Protein 5VW1 (pdb70)

Sequence (1448 aa):
SMDKKYSIGLAIGTNSVGWAVITDEYKVPSKKFKVLGNTDRHSIKKNLIGALLFDSGETAEATRLKRTARRRYTRRKNRICYLQEIFSNEMAKVDDSFFHRLEESFLVEEDKKHERHPIFGNIVDEVAYHEKYPTIYHLRKKLVDSTDKADLRLIYLALAHMIKFRGHFLIEGDLNPDNSDVDKLFIQLVQTYNQLFEENPINASGVDAKAILSARLSKSRRLENLIAQLPGEKKNGLFGNLIALSLGLTPNFKSNFDLAEDAKLQLSKDTYDDDLDNLLAQIGDQYADLFLAAKNLSDAILLSDILRVNTEITKAPLSASMIKRYDEHHQDLTLLKALVRQQLPEKYKEIFFDQSKNGYAGYIDGGASQEEFYKFIKPILEKMDGTEELLVKLNREDLLRKQRTFDNGSIPHQIHLGELHAILRRQEDFYPFLKDNREKIEKILTFRIPYYVGPLARGNSRFAWMTRKSEETITPWNFEEVVDKGASAQSFIERMTNFDKNLPNEKVLPKHSLLYEYFTVYNELTKVKYVTEGMRKPAFLSGEQKKAIVDLLFKTNRKVTVKQLKEDYFKKIECFDSVEISGVEDRFNASLGTYHDLLKIIKDKDFLDNEENEDILEDIVLTLTLFEDREMIEERLKTYAHLFDDKVMKQLKRRRYTGWGRLSRKLINGIRDKQSGKTILDFLKSDGFANRNFMQLIHDDSLTFKEDIQKAQVSDSLHEHIANLAGSPAIKKGILQTVKVVDELVKVMGRHKPENIVIEMARENQTTQKQKNSRERMKRIEEGIKELGSQILKEHPVENTQLQNEKLYLYYLQNGRDMYVDQELDINRLSDYDVDAIVPQSFLKDDSIDNKVLTRSDKNRGKSDNVPSEEVVKKMKNYWRQLLNAKLITQRKFDNLTKAERGGLSELDKAGFIKRQLVETRQITKHVAQILDSRMNTKYDENDKLIREVKVITLKSKLVSDFRKDFQFYKVREINNYHHAHDAYLNAVVGTALIKKYPKLESEFVYGDYKVYDVRKMIAKSEQEITAKYFFYSNIMNFFKTEITLANGEIRKRPLIETNGETGEIVWDKGRDFATVRKVLSMPQVNIVKKTEVQTGGFSKESILPKRNSDKLIARKKDWDPKKYGGFDSPTVAYSVLVVAKVEKGKSKKLKSVKELLGITIMERSSFEKNPIDFLEAKGYKEVKKDLIIKLPKYSLFELENGRKRMLASAGELQKGNELALPSKYVNFLYLASHYEKLKGSPEDNEQKQLFVEQHKHYLDEIIEQISEFSKRVILADANLDKVLSAYNKHRDKPIREQAENIIHLFTLTNLGAPAAFKYFDTTIDRKRYTSTKEVLDATLIHQSITGLYETRIDLSQLGGDSMNINDLIREIKNKDYTVKLSGTDSNSITQLIIRVNNDGNEYVISESENESIVEKFISAFKNGWNQEYEDEEEFYNDMQTITLKSE

Organism: Streptococcus pyogenes serotype M1 (NCBI:txid301447)

Structure (mmCIF, N/CA/C/O backbone):
data_5VW1
#
_entry.id   5VW1
#
_cell.length_a   72.194
_cell.length_b   101.242
_cell.length_c   303.563
_cell.angle_alpha   90.00
_cell.angle_beta   90.00
_cell.angle_gamma   90.00
#
_symmetry.space_group_name_H-M   'P 2 21 21'
#
loop_
_entity.id
_entity.type
_entity.pdbx_description
1 polymer 'CRISPR-associated endonuclease Cas9/Csn1'
2 polymer sgRNA
3 polymer 'anti-CRISPR protein AcrIIA4'
4 non-polymer DI(HYDROXYETHYL)ETHER
5 non-polymer 'TETRAETHYLENE GLYCOL'
6 non-polymer 1,2-ETHANEDIOL
7 non-polymer 'MAGNESIUM ION'
8 water water
#
loop_
_atom_site.group_PDB
_atom_site.id
_atom_site.type_symbol
_atom_site.label_atom_id
_atom_site.label_alt_id
_atom_site.label_comp_id
_atom_site.label_asym_id
_atom_site.label_entity_id
_atom_site.label_seq_id
_atom_site.pdbx_PDB_ins_code
_atom_site.Cartn_x
_atom_site.Cartn_y
_atom_site.Cartn_z
_atom_site.occupancy
_atom_site.B_iso_or_equiv
_atom_site.auth_seq_id
_atom_site.auth_comp_id
_atom_site.auth_asym_id
_atom_site.auth_atom_id
_atom_site.pdbx_PDB_model_num
ATOM 1 N N . SER A 1 2 ? -16.857 -76.018 25.364 1.00 88.06 0 SER A N 1
ATOM 2 C CA . SER A 1 2 ? -17.599 -76.206 26.604 1.00 83.33 0 SER A CA 1
ATOM 3 C C . SER A 1 2 ? -19.099 -76.287 26.341 1.00 68.75 0 SER A C 1
ATOM 4 O O . SER A 1 2 ? -19.536 -76.326 25.189 1.00 52.25 0 SER A O 1
ATOM 7 N N . MET A 1 3 ? -19.884 -76.314 27.413 1.00 88.88 1 MET A N 1
ATOM 8 C CA . MET A 1 3 ? -21.335 -76.391 27.300 1.00 81.60 1 MET A CA 1
ATOM 9 C C . MET A 1 3 ? -22.019 -75.552 28.375 1.00 71.43 1 MET A C 1
ATOM 10 O O . MET A 1 3 ? -23.160 -75.122 28.208 1.00 68.77 1 MET A O 1
ATOM 15 N N . ASP A 1 4 ? -21.313 -75.323 29.478 1.00 65.69 2 ASP A N 1
ATOM 16 C CA . ASP A 1 4 ? -21.851 -74.536 30.582 1.00 55.09 2 ASP A CA 1
ATOM 17 C C . ASP A 1 4 ? -22.339 -73.173 30.102 1.00 47.30 2 ASP A C 1
ATOM 18 O O . ASP A 1 4 ? -21.611 -72.443 29.429 1.00 54.74 2 ASP A O 1
ATOM 23 N N . LYS A 1 5 ? -23.576 -72.837 30.454 1.00 51.73 3 LYS A N 1
ATOM 24 C CA . LYS A 1 5 ? -24.164 -71.565 30.064 1.00 52.75 3 LYS A CA 1
ATOM 25 C C . LYS A 1 5 ? -24.307 -70.568 31.218 1.00 53.17 3 LYS A C 1
ATOM 26 O O . LYS A 1 5 ? -24.813 -69.458 30.999 1.00 61.29 3 LYS A O 1
ATOM 32 N N . LYS A 1 6 ? -23.873 -70.922 32.428 1.00 51.62 4 LYS A N 1
ATOM 33 C CA . LYS A 1 6 ? -23.986 -70.033 33.578 1.00 46.44 4 LYS A CA 1
ATOM 34 C C . LYS A 1 6 ? -22.932 -68.948 33.488 1.00 45.76 4 LYS A C 1
ATOM 35 O O . LYS A 1 6 ? -21.789 -69.220 33.115 1.00 49.55 4 LYS A O 1
ATOM 41 N N . TYR A 1 7 ? -23.299 -67.692 33.841 1.00 43.03 5 TYR A N 1
ATOM 42 C CA . TYR A 1 7 ? -22.365 -66.570 33.781 1.00 36.41 5 TYR A CA 1
ATOM 43 C C . TYR A 1 7 ? -22.658 -65.574 34.895 1.00 40.06 5 TYR A C 1
ATOM 44 O O . TYR A 1 7 ? -23.737 -65.566 35.494 1.00 41.61 5 TYR A O 1
ATOM 53 N N . SER A 1 8 ? -21.684 -64.708 35.151 1.00 38.73 6 SER A N 1
ATOM 54 C CA . SER A 1 8 ? -21.848 -63.641 36.124 1.00 36.11 6 SER A CA 1
ATOM 55 C C . SER A 1 8 ? -21.428 -62.316 35.502 1.00 38.79 6 SER A C 1
ATOM 56 O O . SER A 1 8 ? -20.587 -62.280 34.593 1.00 39.04 6 SER A O 1
ATOM 59 N N . ILE A 1 9 ? -22.023 -61.230 36.005 1.00 32.32 7 ILE A N 1
ATOM 60 C CA . ILE A 1 9 ? -21.790 -59.876 35.511 1.00 31.74 7 ILE A CA 1
ATOM 61 C C . ILE A 1 9 ? -21.072 -59.066 36.585 1.00 36.37 7 ILE A C 1
ATOM 62 O O . ILE A 1 9 ? -21.492 -59.063 37.748 1.00 37.25 7 ILE A O 1
ATOM 67 N N . GLY A 1 10 ? -20.017 -58.345 36.192 1.00 36.00 8 GLY A N 1
ATOM 68 C CA . GLY A 1 10 ? -19.392 -57.339 37.036 1.00 30.48 8 GLY A CA 1
ATOM 69 C C . GLY A 1 10 ? -19.717 -55.930 36.562 1.00 42.52 8 GLY A C 1
ATOM 70 O O . GLY A 1 10 ? -19.843 -55.685 35.359 1.00 39.74 8 GLY A O 1
ATOM 71 N N . LEU A 1 11 ? -19.845 -54.989 37.512 1.00 42.38 9 LEU A N 1
ATOM 72 C CA . LEU A 1 11 ? -20.157 -53.597 37.182 1.00 40.06 9 LEU A CA 1
ATOM 73 C C . LEU A 1 11 ? -19.315 -52.610 37.993 1.00 41.77 9 LEU A C 1
ATOM 74 O O . LEU A 1 11 ? -18.994 -52.848 39.165 1.00 41.28 9 LEU A O 1
ATOM 79 N N . ALA A 1 12 ? -18.955 -51.493 37.365 1.00 36.29 10 ALA A N 1
ATOM 80 C CA . ALA A 1 12 ? -18.278 -50.390 38.049 1.00 28.20 10 ALA A CA 1
ATOM 81 C C . ALA A 1 12 ? -19.077 -49.140 37.699 1.00 36.35 10 ALA A C 1
ATOM 82 O O . ALA A 1 12 ? -18.871 -48.531 36.643 1.00 46.15 10 ALA A O 1
ATOM 84 N N . ILE A 1 13 ? -20.012 -48.785 38.572 1.00 29.90 11 ILE A N 1
ATOM 85 C CA . ILE A 1 13 ? -20.843 -47.607 38.375 1.00 34.62 11 ILE A CA 1
ATOM 86 C C . ILE A 1 13 ? -20.070 -46.371 38.811 1.00 43.58 11 ILE A C 1
ATOM 87 O O . ILE A 1 13 ? -19.437 -46.356 39.876 1.00 47.05 11 ILE A O 1
ATOM 92 N N . GLY A 1 14 ? -20.119 -45.334 37.971 1.00 37.49 12 GLY A N 1
ATOM 93 C CA . GLY A 1 14 ? -19.508 -44.050 38.240 1.00 34.45 12 GLY A CA 1
ATOM 94 C C . GLY A 1 14 ? -20.389 -42.966 37.653 1.00 36.05 12 GLY A C 1
ATOM 95 O O . GLY A 1 14 ? -21.463 -43.248 37.122 1.00 38.69 12 GLY A O 1
ATOM 96 N N . THR A 1 15 ? -19.931 -41.723 37.761 1.00 33.60 13 THR A N 1
ATOM 97 C CA . THR A 1 15 ? -20.717 -40.613 37.237 1.00 36.81 13 THR A CA 1
ATOM 98 C C . THR A 1 15 ? -20.348 -40.259 35.805 1.00 38.14 13 THR A C 1
ATOM 99 O O . THR A 1 15 ? -21.089 -39.512 35.157 1.00 31.21 13 THR A O 1
ATOM 103 N N . ASN A 1 16 ? -19.223 -40.774 35.306 1.00 27.78 14 ASN A N 1
ATOM 104 C CA . ASN A 1 16 ? -18.813 -40.563 33.925 1.00 33.41 14 ASN A CA 1
ATOM 105 C C . ASN A 1 16 ? -18.512 -41.865 33.194 1.00 38.55 14 ASN A C 1
ATOM 106 O O . ASN A 1 16 ? -17.972 -41.829 32.083 1.00 45.28 14 ASN A O 1
ATOM 111 N N . SER A 1 17 ? -18.845 -43.008 33.781 1.00 39.11 15 SER A N 1
ATOM 112 C CA . SER A 1 17 ? -18.461 -44.281 33.200 1.00 38.39 15 SER A CA 1
ATOM 113 C C . SER A 1 17 ? -19.195 -45.402 33.914 1.00 42.25 15 SER A C 1
ATOM 114 O O . SER A 1 17 ? -19.511 -45.303 35.099 1.00 42.56 15 SER A O 1
ATOM 117 N N . VAL A 1 18 ? -19.457 -46.468 33.171 1.00 38.26 16 VAL A N 1
ATOM 118 C CA . VAL A 1 18 ? -19.932 -47.724 33.719 1.00 30.90 16 VAL A CA 1
ATOM 119 C C . VAL A 1 18 ? -19.082 -48.813 33.092 1.00 41.07 16 VAL A C 1
ATOM 120 O O . VAL A 1 18 ? -19.130 -49.017 31.869 1.00 43.01 16 VAL A O 1
ATOM 124 N N . GLY A 1 19 ? -18.261 -49.467 33.903 1.00 32.04 17 GLY A N 1
ATOM 125 C CA . GLY A 1 19 ? -17.588 -50.660 33.447 1.00 33.10 17 GLY A CA 1
ATOM 126 C C . GLY A 1 19 ? -18.465 -51.886 33.623 1.00 29.39 17 GLY A C 1
ATOM 127 O O . GLY A 1 19 ? -19.246 -51.990 34.562 1.00 38.13 17 GLY A O 1
ATOM 128 N N . TRP A 1 20 ? -18.344 -52.825 32.691 1.00 29.19 18 TRP A N 1
ATOM 129 C CA . TRP A 1 20 ? -19.101 -54.063 32.764 1.00 29.59 18 TRP A CA 1
ATOM 130 C C . TRP A 1 20 ? -18.235 -55.200 32.226 1.00 33.93 18 TRP A C 1
ATOM 131 O O . TRP A 1 20 ? -17.351 -54.990 31.383 1.00 30.64 18 TRP A O 1
ATOM 142 N N . ALA A 1 21 ? -18.503 -56.411 32.717 1.00 34.52 19 ALA A N 1
ATOM 143 C CA . ALA A 1 21 ? -17.833 -57.615 32.242 1.00 30.77 19 ALA A CA 1
ATOM 144 C C . ALA A 1 21 ? -18.737 -58.815 32.463 1.00 37.06 19 ALA A C 1
ATOM 145 O O . ALA A 1 21 ? -19.524 -58.857 33.419 1.00 38.03 19 ALA A O 1
ATOM 147 N N . VAL A 1 22 ? -18.633 -59.782 31.557 1.00 31.69 20 VAL A N 1
ATOM 148 C CA . VAL A 1 22 ? -19.250 -61.082 31.738 1.00 32.22 20 VAL A CA 1
ATOM 149 C C . VAL A 1 22 ? -18.132 -62.053 32.061 1.00 32.51 20 VAL A C 1
ATOM 150 O O . VAL A 1 22 ? -17.055 -61.984 31.456 1.00 36.80 20 VAL A O 1
ATOM 154 N N . ILE A 1 23 ? -18.348 -62.915 33.062 1.00 32.79 21 ILE A N 1
ATOM 155 C CA . ILE A 1 23 ? -17.391 -63.967 33.374 1.00 33.18 21 ILE A CA 1
ATOM 156 C C . ILE A 1 23 ? -18.110 -65.293 33.504 1.00 33.80 21 ILE A C 1
ATOM 157 O O . ILE A 1 23 ? -19.320 -65.365 33.739 1.00 33.91 21 ILE A O 1
ATOM 162 N N . THR A 1 24 ? -17.328 -66.350 33.349 1.00 34.91 22 THR A N 1
ATOM 163 C CA . THR A 1 24 ? -17.770 -67.721 33.533 1.00 38.37 22 THR A CA 1
ATOM 164 C C . THR A 1 24 ? -17.250 -68.251 34.864 1.00 47.91 22 THR A C 1
ATOM 165 O O . THR A 1 24 ? -16.488 -67.596 35.580 1.00 44.35 22 THR A O 1
ATOM 169 N N . ASP A 1 25 ? -17.673 -69.444 35.201 1.00 50.91 23 ASP A N 1
ATOM 170 C CA . ASP A 1 25 ? -17.326 -70.074 36.445 1.00 48.49 23 ASP A CA 1
ATOM 171 C C . ASP A 1 25 ? -15.848 -70.213 36.628 1.00 49.41 23 ASP A C 1
ATOM 172 O O . ASP A 1 25 ? -15.393 -70.334 37.714 1.00 53.93 23 ASP A O 1
ATOM 177 N N . GLU A 1 26 ? -15.097 -70.168 35.560 1.00 47.40 24 GLU A N 1
ATOM 178 C CA . GLU A 1 26 ? -13.667 -70.257 35.652 1.00 42.55 24 GLU A CA 1
ATOM 179 C C . GLU A 1 26 ? -12.983 -68.927 35.508 1.00 46.20 24 GLU A C 1
ATOM 180 O O . GLU A 1 26 ? -11.813 -68.885 35.239 1.00 45.92 24 GLU A O 1
ATOM 186 N N . TYR A 1 27 ? -13.735 -67.861 35.694 1.00 34.83 25 TYR A N 1
ATOM 187 C CA . TYR A 1 27 ? -13.299 -66.490 35.596 1.00 43.06 25 TYR A CA 1
ATOM 188 C C . TYR A 1 27 ? -12.802 -66.055 34.251 1.00 51.18 25 TYR A C 1
ATOM 189 O O . TYR A 1 27 ? -12.031 -65.163 34.183 1.00 52.18 25 TYR A O 1
ATOM 198 N N . LYS A 1 28 ? -13.196 -66.723 33.185 1.00 52.51 26 LYS A N 1
ATOM 199 C CA . LYS A 1 28 ? -12.836 -66.249 31.857 1.00 43.68 26 LYS A CA 1
ATOM 200 C C . LYS A 1 28 ? -13.897 -65.301 31.329 1.00 36.76 26 LYS A C 1
ATOM 201 O O . LYS A 1 28 ? -15.065 -65.358 31.725 1.00 35.18 26 LYS A O 1
ATOM 207 N N . VAL A 1 29 ? -13.494 -64.428 30.420 1.00 33.73 27 VAL A N 1
ATOM 208 C CA . VAL A 1 29 ? -14.439 -63.577 29.711 1.00 33.44 27 VAL A CA 1
ATOM 209 C C . VAL A 1 29 ? -14.770 -64.283 28.401 1.00 35.19 27 VAL A C 1
ATOM 210 O O . VAL A 1 29 ? -13.846 -64.614 27.646 1.00 40.24 27 VAL A O 1
ATOM 214 N N . PRO A 1 30 ? -16.029 -64.612 28.148 1.00 34.13 28 PRO A N 1
ATOM 215 C CA . PRO A 1 30 ? -16.393 -65.230 26.874 1.00 34.66 28 PRO A CA 1
ATOM 216 C C . PRO A 1 30 ? -16.238 -64.274 25.700 1.00 47.88 28 PRO A C 1
ATOM 217 O O . PRO A 1 30 ? -16.058 -63.060 25.835 1.00 46.14 28 PRO A O 1
ATOM 221 N N . SER A 1 31 ? -16.339 -64.874 24.520 1.00 51.03 29 SER A N 1
ATOM 222 C CA . SER A 1 31 ? -16.251 -64.208 23.236 1.00 35.16 29 SER A CA 1
ATOM 223 C C . SER A 1 31 ? -17.366 -64.742 22.353 1.00 35.66 29 SER A C 1
ATOM 224 O O . SER A 1 31 ? -17.549 -65.959 22.244 1.00 41.96 29 SER A O 1
ATOM 227 N N . LYS A 1 32 ? -18.098 -63.854 21.711 1.00 37.89 30 LYS A N 1
ATOM 228 C CA . LYS A 1 32 ? -19.179 -64.273 20.840 1.00 45.38 30 LYS A CA 1
ATOM 229 C C . LYS A 1 32 ? -19.101 -63.559 19.494 1.00 50.41 30 LYS A C 1
ATOM 230 O O . LYS A 1 32 ? -18.586 -62.438 19.384 1.00 35.77 30 LYS A O 1
ATOM 236 N N . LYS A 1 33 ? -19.596 -64.242 18.461 1.00 45.91 31 LYS A N 1
ATOM 237 C CA . LYS A 1 33 ? -19.825 -63.594 17.184 1.00 39.27 31 LYS A CA 1
ATOM 238 C C . LYS A 1 33 ? -21.080 -62.747 17.289 1.00 45.32 31 LYS A C 1
ATOM 239 O O . LYS A 1 33 ? -22.075 -63.153 17.900 1.00 44.95 31 LYS A O 1
ATOM 245 N N . PHE A 1 34 ? -21.026 -61.566 16.691 1.00 36.65 32 PHE A N 1
ATOM 246 C CA . PHE A 1 34 ? -22.142 -60.649 16.693 1.00 39.00 32 PHE A CA 1
ATOM 247 C C . PHE A 1 34 ? -22.457 -60.243 15.259 1.00 44.30 32 PHE A C 1
ATOM 248 O O . PHE A 1 34 ? -21.565 -59.870 14.492 1.00 41.56 32 PHE A O 1
ATOM 256 N N . LYS A 1 35 ? -23.723 -60.349 14.903 1.00 37.26 33 LYS A N 1
ATOM 257 C CA . LYS A 1 35 ? -24.208 -59.787 13.664 1.00 37.71 33 LYS A CA 1
ATOM 258 C C . LYS A 1 35 ? -23.869 -58.309 13.576 1.00 41.21 33 LYS A C 1
ATOM 259 O O . LYS A 1 35 ? -24.071 -57.546 14.526 1.00 37.68 33 LYS A O 1
ATOM 265 N N . VAL A 1 36 ? -23.362 -57.904 12.422 1.00 44.20 34 VAL A N 1
ATOM 266 C CA . VAL A 1 36 ? -23.100 -56.503 12.119 1.00 43.13 34 VAL A CA 1
ATOM 267 C C . VAL A 1 36 ? -24.070 -56.077 11.029 1.00 43.46 34 VAL A C 1
ATOM 268 O O . VAL A 1 36 ? -23.990 -56.560 9.891 1.00 53.11 34 VAL A O 1
ATOM 272 N N . LEU A 1 37 ? -24.977 -55.173 11.379 1.00 39.72 35 LEU A N 1
ATOM 273 C CA . LEU A 1 37 ? -25.947 -54.629 10.450 1.00 41.37 35 LEU A CA 1
ATOM 274 C C . LEU A 1 37 ? -25.327 -53.486 9.645 1.00 42.02 35 LEU A C 1
ATOM 275 O O . LEU A 1 37 ? -24.229 -53.010 9.932 1.00 37.76 35 LEU A O 1
ATOM 280 N N . GLY A 1 38 ? -26.030 -53.065 8.596 1.00 38.69 36 GLY A N 1
ATOM 281 C CA . GLY A 1 38 ? -25.634 -51.895 7.843 1.00 41.60 36 GLY A CA 1
ATOM 282 C C . GLY A 1 38 ? -25.489 -52.194 6.365 1.00 41.22 36 GLY A C 1
ATOM 283 O O . GLY A 1 38 ? -26.178 -53.063 5.818 1.00 48.76 36 GLY A O 1
ATOM 284 N N . ASN A 1 39 ? -24.591 -51.457 5.721 1.00 40.01 37 ASN A N 1
ATOM 285 C CA . ASN A 1 39 ? -24.468 -51.517 4.275 1.00 46.98 37 ASN A CA 1
ATOM 286 C C . ASN A 1 39 ? -23.043 -51.817 3.847 1.00 50.31 37 ASN A C 1
ATOM 287 O O . ASN A 1 39 ? -22.695 -51.632 2.670 1.00 42.13 37 ASN A O 1
ATOM 292 N N . THR A 1 40 ? -22.229 -52.320 4.765 1.00 40.73 38 THR A N 1
ATOM 293 C CA . THR A 1 40 ? -20.848 -52.621 4.451 1.00 46.39 38 THR A CA 1
ATOM 294 C C . THR A 1 40 ? -20.650 -54.108 4.158 1.00 48.10 38 THR A C 1
ATOM 295 O O . THR A 1 40 ? -21.604 -54.893 4.043 1.00 47.53 38 THR A O 1
ATOM 299 N N . ASP A 1 41 ? -19.386 -54.490 4.010 1.00 41.78 39 ASP A N 1
ATOM 300 C CA . ASP A 1 41 ? -18.977 -55.866 3.785 1.00 44.30 39 ASP A CA 1
ATOM 301 C C . ASP A 1 41 ? -18.757 -56.634 5.080 1.00 41.60 39 ASP A C 1
ATOM 302 O O . ASP A 1 41 ? -18.502 -57.832 5.026 1.00 51.37 39 ASP A O 1
ATOM 307 N N . ARG A 1 42 ? -18.835 -55.976 6.229 1.00 41.54 40 ARG A N 1
ATOM 308 C CA . ARG A 1 42 ? -18.713 -56.640 7.514 1.00 44.56 40 ARG A CA 1
ATOM 309 C C . ARG A 1 42 ? -20.095 -57.069 7.987 1.00 51.11 40 ARG A C 1
ATOM 310 O O . ARG A 1 42 ? -20.998 -56.232 8.169 1.00 46.41 40 ARG A O 1
ATOM 318 N N . HIS A 1 43 ? -20.245 -58.378 8.196 1.00 49.89 41 HIS A N 1
ATOM 319 C CA . HIS A 1 43 ? -21.496 -58.972 8.608 1.00 40.06 41 HIS A CA 1
ATOM 320 C C . HIS A 1 43 ? -21.412 -59.654 9.958 1.00 39.70 41 HIS A C 1
ATOM 321 O O . HIS A 1 43 ? -22.456 -60.050 10.486 1.00 48.62 41 HIS A O 1
ATOM 328 N N . SER A 1 44 ? -20.215 -59.784 10.535 1.00 39.08 42 SER A N 1
ATOM 329 C CA . SER A 1 44 ? -20.070 -60.254 11.901 1.00 43.24 42 SER A CA 1
ATOM 330 C C . SER A 1 44 ? -18.639 -60.039 12.374 1.00 47.36 42 SER A C 1
ATOM 331 O O . SER A 1 44 ? -17.702 -60.022 11.565 1.00 41.92 42 SER A O 1
ATOM 334 N N . ILE A 1 45 ? -18.506 -59.831 13.697 1.00 41.38 43 ILE A N 1
ATOM 335 C CA . ILE A 1 45 ? -17.239 -59.773 14.421 1.00 38.99 43 ILE A CA 1
ATOM 336 C C . ILE A 1 45 ? -17.360 -60.620 15.680 1.00 44.66 43 ILE A C 1
ATOM 337 O O . ILE A 1 45 ? -18.441 -60.751 16.265 1.00 43.43 43 ILE A O 1
ATOM 342 N N . LYS A 1 46 ? -16.232 -61.164 16.119 1.00 42.02 44 LYS A N 1
ATOM 343 C CA . LYS A 1 46 ? -16.140 -61.717 17.455 1.00 41.20 44 LYS A CA 1
ATOM 344 C C . LYS A 1 46 ? -15.740 -60.583 18.383 1.00 48.99 44 LYS A C 1
ATOM 345 O O . LYS A 1 46 ? -14.817 -59.821 18.070 1.00 51.32 44 LYS A O 1
ATOM 351 N N . LYS A 1 47 ? -16.458 -60.442 19.496 1.00 43.42 45 LYS A N 1
ATOM 352 C CA . LYS A 1 47 ? -16.127 -59.442 20.501 1.00 39.39 45 LYS A CA 1
ATOM 353 C C . LYS A 1 47 ? -16.007 -60.102 21.861 1.00 42.29 45 LYS A C 1
ATOM 354 O O . LYS A 1 47 ? -16.739 -61.046 22.174 1.00 41.63 45 LYS A O 1
ATOM 360 N N . ASN A 1 48 ? -15.086 -59.592 22.671 1.00 45.64 46 ASN A N 1
ATOM 361 C CA . ASN A 1 48 ? -15.005 -59.993 24.070 1.00 40.39 46 ASN A CA 1
ATOM 362 C C . ASN A 1 48 ? -16.116 -59.335 24.881 1.00 35.02 46 ASN A C 1
ATOM 363 O O . ASN A 1 48 ? -16.508 -58.196 24.612 1.00 35.00 46 ASN A O 1
ATOM 368 N N . LEU A 1 49 ? -16.645 -60.061 25.862 1.00 34.52 47 LEU A N 1
ATOM 369 C CA . LEU A 1 49 ? -17.748 -59.529 26.670 1.00 35.07 47 LEU A CA 1
ATOM 370 C C . LEU A 1 49 ? -17.182 -58.736 27.851 1.00 37.37 47 LEU A C 1
ATOM 371 O O . LEU A 1 49 ? -17.258 -59.120 29.011 1.00 42.91 47 LEU A O 1
ATOM 376 N N . ILE A 1 50 ? -16.610 -57.585 27.525 1.00 38.65 48 ILE A N 1
ATOM 377 C CA . ILE A 1 50 ? -15.991 -56.727 28.519 1.00 36.71 48 ILE A CA 1
ATOM 378 C C . ILE A 1 50 ? -15.871 -55.340 27.899 1.00 40.64 48 ILE A C 1
ATOM 379 O O . ILE A 1 50 ? -15.635 -55.203 26.699 1.00 34.45 48 ILE A O 1
ATOM 384 N N . GLY A 1 51 ? -16.087 -54.309 28.702 1.00 37.61 49 GLY A N 1
ATOM 385 C CA . GLY A 1 51 ? -16.026 -52.976 28.142 1.00 44.65 49 GLY A CA 1
ATOM 386 C C . GLY A 1 51 ? -16.475 -51.939 29.149 1.00 35.08 49 GLY A C 1
ATOM 387 O O . GLY A 1 51 ? -16.551 -52.214 30.343 1.00 33.58 49 GLY A O 1
ATOM 388 N N . ALA A 1 52 ? -16.750 -50.734 28.641 1.00 37.82 50 ALA A N 1
ATOM 389 C CA . ALA A 1 52 ? -17.230 -49.656 29.495 1.00 39.09 50 ALA A CA 1
ATOM 390 C C . ALA A 1 52 ? -17.901 -48.584 28.657 1.00 37.70 50 ALA A C 1
ATOM 391 O O . ALA A 1 52 ? -17.459 -48.276 27.544 1.00 30.63 50 ALA A O 1
ATOM 393 N N . LEU A 1 53 ? -18.966 -48.024 29.211 1.00 28.51 51 LEU A N 1
ATOM 394 C CA . LEU A 1 53 ? -19.702 -46.928 28.611 1.00 28.42 51 LEU A CA 1
ATOM 395 C C . LEU A 1 53 ? -19.239 -45.623 29.244 1.00 31.96 51 LEU A C 1
ATOM 396 O O . LEU A 1 53 ? -19.207 -45.521 30.473 1.00 42.16 51 LEU A O 1
ATOM 401 N N . LEU A 1 54 ? -18.853 -44.644 28.426 1.00 31.37 52 LEU A N 1
ATOM 402 C CA . LEU A 1 54 ? -18.449 -43.320 28.906 1.00 32.68 52 LEU A CA 1
ATOM 403 C C . LEU A 1 54 ? -19.555 -42.311 28.614 1.00 34.79 52 LEU A C 1
ATOM 404 O O . LEU A 1 54 ? -20.193 -42.386 27.558 1.00 33.60 52 LEU A O 1
ATOM 409 N N . PHE A 1 55 ? -19.791 -41.360 29.529 1.00 32.22 53 PHE A N 1
ATOM 410 C CA . PHE A 1 55 ? -20.818 -40.357 29.247 1.00 28.85 53 PHE A CA 1
ATOM 411 C C . PHE A 1 55 ? -20.538 -39.034 29.947 1.00 30.97 53 PHE A C 1
ATOM 412 O O . PHE A 1 55 ? -19.868 -38.988 30.980 1.00 35.78 53 PHE A O 1
ATOM 420 N N . ASP A 1 56 ? -21.085 -37.956 29.375 1.00 39.00 54 ASP A N 1
ATOM 421 C CA . ASP A 1 56 ? -21.063 -36.633 29.997 1.00 30.66 54 ASP A CA 1
ATOM 422 C C . ASP A 1 56 ? -21.844 -36.639 31.301 1.00 40.34 54 ASP A C 1
ATOM 423 O O . ASP A 1 56 ? -22.847 -37.344 31.435 1.00 47.08 54 ASP A O 1
ATOM 428 N N . SER A 1 57 ? -21.410 -35.804 32.253 1.00 42.95 55 SER A N 1
ATOM 429 C CA . SER A 1 57 ? -22.030 -35.794 33.579 1.00 37.61 55 SER A CA 1
ATOM 430 C C . SER A 1 57 ? -23.488 -35.372 33.500 1.00 42.53 55 SER A C 1
ATOM 431 O O . SER A 1 57 ? -23.842 -34.445 32.764 1.00 43.73 55 SER A O 1
ATOM 434 N N . GLY A 1 58 ? -24.329 -36.041 34.287 1.00 42.92 56 GLY A N 1
ATOM 435 C CA . GLY A 1 58 ? -25.668 -35.536 34.527 1.00 34.69 56 GLY A CA 1
ATOM 436 C C . GLY A 1 58 ? -25.614 -34.257 35.348 1.00 45.87 56 GLY A C 1
ATOM 437 O O . GLY A 1 58 ? -24.809 -34.113 36.270 1.00 52.06 56 GLY A O 1
ATOM 438 N N . GLU A 1 59 ? -26.489 -33.319 35.015 1.00 46.09 57 GLU A N 1
ATOM 439 C CA . GLU A 1 59 ? -26.455 -32.009 35.642 1.00 47.85 57 GLU A CA 1
ATOM 440 C C . GLU A 1 59 ? -27.705 -31.745 36.468 1.00 43.52 57 GLU A C 1
ATOM 441 O O . GLU A 1 59 ? -28.780 -32.302 36.199 1.00 33.05 57 GLU A O 1
ATOM 447 N N . THR A 1 60 ? -27.546 -30.881 37.479 1.00 29.88 58 THR A N 1
ATOM 448 C CA . THR A 1 60 ? -28.664 -30.546 38.353 1.00 33.47 58 THR A CA 1
ATOM 449 C C . THR A 1 60 ? -29.612 -29.566 37.683 1.00 35.69 58 THR A C 1
ATOM 450 O O . THR A 1 60 ? -29.258 -28.851 36.733 1.00 40.67 58 THR A O 1
ATOM 454 N N . ALA A 1 61 ? -30.831 -29.525 38.211 1.00 27.06 59 ALA A N 1
ATOM 455 C CA . ALA A 1 61 ? -31.839 -28.624 37.682 1.00 32.05 59 ALA A CA 1
ATOM 456 C C . ALA A 1 61 ? -31.674 -27.182 38.169 1.00 35.07 59 ALA A C 1
ATOM 457 O O . ALA A 1 61 ? -32.544 -26.352 37.882 1.00 27.90 59 ALA A O 1
ATOM 459 N N . GLU A 1 62 ? -30.578 -26.864 38.875 1.00 33.03 60 GLU A N 1
ATOM 460 C CA . GLU A 1 62 ? -30.466 -25.573 39.543 1.00 39.17 60 GLU A CA 1
ATOM 461 C C . GLU A 1 62 ? -30.297 -24.427 38.546 1.00 40.70 60 GLU A C 1
ATOM 462 O O . GLU A 1 62 ? -31.096 -23.482 38.534 1.00 41.72 60 GLU A O 1
ATOM 468 N N . ALA A 1 63 ? -29.250 -24.477 37.715 1.00 39.95 61 ALA A N 1
ATOM 469 C CA . ALA A 1 63 ? -29.022 -23.406 36.740 1.00 26.81 61 ALA A CA 1
ATOM 470 C C . ALA A 1 63 ? -30.283 -23.114 35.941 1.00 29.92 61 ALA A C 1
ATOM 471 O O . ALA A 1 63 ? -30.675 -21.951 35.785 1.00 37.84 61 ALA A O 1
ATOM 473 N N . THR A 1 64 ? -30.949 -24.166 35.458 1.00 32.42 62 THR A N 1
ATOM 474 C CA . THR A 1 64 ? -32.255 -24.022 34.819 1.00 31.86 62 THR A CA 1
ATOM 475 C C . THR A 1 64 ? -33.248 -23.277 35.698 1.00 34.27 62 THR A C 1
ATOM 476 O O . THR A 1 64 ? -34.001 -22.426 35.206 1.00 39.04 62 THR A O 1
ATOM 480 N N . ARG A 1 65 ? -33.256 -23.575 37.005 1.00 30.16 63 ARG A N 1
ATOM 481 C CA . ARG A 1 65 ? -34.233 -22.970 37.917 1.00 36.31 63 ARG A CA 1
ATOM 482 C C . ARG A 1 65 ? -34.004 -21.463 38.094 1.00 35.22 63 ARG A C 1
ATOM 483 O O . ARG A 1 65 ? -34.954 -20.673 38.023 1.00 31.25 63 ARG A O 1
ATOM 491 N N . LEU A 1 66 ? -32.754 -21.050 38.341 1.00 27.86 64 LEU A N 1
ATOM 492 C CA . LEU A 1 66 ? -32.446 -19.627 38.471 1.00 32.53 64 LEU A CA 1
ATOM 493 C C . LEU A 1 66 ? -32.798 -18.859 37.196 1.00 40.28 64 LEU A C 1
ATOM 494 O O . LEU A 1 66 ? -33.307 -17.733 37.259 1.00 43.36 64 LEU A O 1
ATOM 499 N N . LYS A 1 67 ? -32.544 -19.449 36.025 1.00 35.08 65 LYS A N 1
ATOM 500 C CA . LYS A 1 67 ? -32.962 -18.790 34.793 1.00 28.36 65 LYS A CA 1
ATOM 501 C C . LYS A 1 67 ? -34.477 -18.702 34.699 1.00 37.21 65 LYS A C 1
ATOM 502 O O . LYS A 1 67 ? -35.006 -17.701 34.194 1.00 36.29 65 LYS A O 1
ATOM 508 N N . ARG A 1 68 ? -35.197 -19.727 35.186 1.00 32.58 66 ARG A N 1
ATOM 509 C CA . ARG A 1 68 ? -36.660 -19.665 35.187 1.00 30.36 66 ARG A CA 1
ATOM 510 C C . ARG A 1 68 ? -37.171 -18.539 36.085 1.00 39.20 66 ARG A C 1
ATOM 511 O O . ARG A 1 68 ? -38.078 -17.794 35.693 1.00 43.65 66 ARG A O 1
ATOM 519 N N . THR A 1 69 ? -36.588 -18.384 37.282 1.00 29.41 67 THR A N 1
ATOM 520 C CA . THR A 1 69 ? -37.089 -17.380 38.223 1.00 31.18 67 THR A CA 1
ATOM 521 C C . THR A 1 69 ? -36.734 -15.968 37.770 1.00 30.93 67 THR A C 1
ATOM 522 O O . THR A 1 69 ? -37.533 -15.041 37.946 1.00 39.57 67 THR A O 1
ATOM 526 N N . ALA A 1 70 ? -35.556 -15.785 37.165 1.00 32.82 68 ALA A N 1
ATOM 527 C CA . ALA A 1 70 ? -35.251 -14.508 36.527 1.00 36.18 68 ALA A CA 1
ATOM 528 C C . ALA A 1 70 ? -36.289 -14.150 35.475 1.00 37.90 68 ALA A C 1
ATOM 529 O O . ALA A 1 70 ? -36.663 -12.982 35.346 1.00 40.25 68 ALA A O 1
ATOM 531 N N . ARG A 1 71 ? -36.777 -15.134 34.712 1.00 30.10 69 ARG A N 1
ATOM 532 C CA . ARG A 1 71 ? -37.752 -14.792 33.683 1.00 30.63 69 ARG A CA 1
ATOM 533 C C . ARG A 1 71 ? -39.052 -14.326 34.315 1.00 37.80 69 ARG A C 1
ATOM 534 O O . ARG A 1 71 ? -39.613 -13.296 33.921 1.00 45.13 69 ARG A O 1
ATOM 542 N N . ARG A 1 72 ? -39.536 -15.062 35.314 1.00 41.20 70 ARG A N 1
ATOM 543 C CA . ARG A 1 72 ? -40.763 -14.647 35.986 1.00 38.38 70 ARG A CA 1
ATOM 544 C C . ARG A 1 72 ? -40.624 -13.233 36.544 1.00 39.67 70 ARG A C 1
ATOM 545 O O . ARG A 1 72 ? -41.560 -12.430 36.451 1.00 45.37 70 ARG A O 1
ATOM 553 N N . ARG A 1 73 ? -39.441 -12.884 37.066 1.00 36.73 71 ARG A N 1
ATOM 554 C CA . ARG A 1 73 ? -39.270 -11.557 37.662 1.00 31.50 71 ARG A CA 1
ATOM 555 C C . ARG A 1 73 ? -39.357 -10.457 36.609 1.00 37.32 71 ARG A C 1
ATOM 556 O O . ARG A 1 73 ? -40.028 -9.443 36.823 1.00 47.35 71 ARG A O 1
ATOM 564 N N . TYR A 1 74 ? -38.711 -10.647 35.454 1.00 38.02 72 TYR A N 1
ATOM 565 C CA . TYR A 1 74 ? -38.827 -9.676 34.372 1.00 31.97 72 TYR A CA 1
ATOM 566 C C . TYR A 1 74 ? -40.272 -9.545 33.890 1.00 35.37 72 TYR A C 1
ATOM 567 O O . TYR A 1 74 ? -40.772 -8.434 33.670 1.00 50.66 72 TYR A O 1
ATOM 576 N N . THR A 1 75 ? -40.959 -10.671 33.728 1.00 32.70 73 THR A N 1
ATOM 577 C CA . THR A 1 75 ? -42.349 -10.641 33.285 1.00 33.39 73 THR A CA 1
ATOM 578 C C . THR A 1 75 ? -43.213 -9.813 34.226 1.00 33.87 73 THR A C 1
ATOM 579 O O . THR A 1 75 ? -44.084 -9.060 33.782 1.00 59.19 73 THR A O 1
ATOM 583 N N . ARG A 1 76 ? -42.997 -9.949 35.533 1.00 41.81 74 ARG A N 1
ATOM 584 C CA . ARG A 1 76 ? -43.896 -9.344 36.513 1.00 40.19 74 ARG A CA 1
ATOM 585 C C . ARG A 1 76 ? -43.562 -7.882 36.783 1.00 38.46 74 ARG A C 1
ATOM 586 O O . ARG A 1 76 ? -44.464 -7.088 37.075 1.00 44.66 74 ARG A O 1
ATOM 594 N N . ARG A 1 77 ? -42.275 -7.525 36.733 1.00 36.91 75 ARG A N 1
ATOM 595 C CA . ARG A 1 77 ? -41.873 -6.122 36.728 1.00 33.93 75 ARG A CA 1
ATOM 596 C C . ARG A 1 77 ? -42.443 -5.399 35.510 1.00 45.07 75 ARG A C 1
ATOM 597 O O . ARG A 1 77 ? -43.083 -4.347 35.642 1.00 40.93 75 ARG A O 1
ATOM 605 N N . LYS A 1 78 ? -42.232 -5.970 34.312 1.00 41.06 76 LYS A N 1
ATOM 606 C CA . LYS A 1 78 ? -42.895 -5.485 33.106 1.00 46.49 76 LYS A CA 1
ATOM 607 C C . LYS A 1 78 ? -44.370 -5.206 33.363 1.00 49.64 76 LYS A C 1
ATOM 608 O O . LYS A 1 78 ? -44.896 -4.159 32.948 1.00 48.31 76 LYS A O 1
ATOM 614 N N . ASN A 1 79 ? -45.051 -6.110 34.078 1.00 40.03 77 ASN A N 1
ATOM 615 C CA . ASN A 1 79 ? -46.488 -5.920 34.239 1.00 43.89 77 ASN A CA 1
ATOM 616 C C . ASN A 1 79 ? -46.823 -4.793 35.214 1.00 49.71 77 ASN A C 1
ATOM 617 O O . ASN A 1 79 ? -47.873 -4.152 35.063 1.00 51.23 77 ASN A O 1
ATOM 622 N N . ARG A 1 80 ? -45.975 -4.539 36.221 1.00 40.48 78 ARG A N 1
ATOM 623 C CA . ARG A 1 80 ? -46.280 -3.433 37.128 1.00 45.04 78 ARG A CA 1
ATOM 624 C C . ARG A 1 80 ? -46.388 -2.140 36.340 1.00 42.49 78 ARG A C 1
ATOM 625 O O . ARG A 1 80 ? -47.375 -1.411 36.466 1.00 52.85 78 ARG A O 1
ATOM 633 N N . ILE A 1 81 ? -45.422 -1.901 35.450 1.00 36.97 79 ILE A N 1
ATOM 634 C CA . ILE A 1 81 ? -45.455 -0.751 34.554 1.00 41.63 79 ILE A CA 1
ATOM 635 C C . ILE A 1 81 ? -46.724 -0.747 33.699 1.00 49.23 79 ILE A C 1
ATOM 636 O O . ILE A 1 81 ? -47.346 0.305 33.501 1.00 56.02 79 ILE A O 1
ATOM 641 N N . CYS A 1 82 ? -47.143 -1.911 33.191 1.00 45.30 80 CYS A N 1
ATOM 642 C CA . CYS A 1 82 ? -48.358 -1.949 32.369 1.00 46.20 80 CYS A CA 1
ATOM 643 C C . CYS A 1 82 ? -49.593 -1.578 33.177 1.00 54.35 80 CYS A C 1
ATOM 644 O O . CYS A 1 82 ? -50.499 -0.913 32.659 1.00 67.83 80 CYS A O 1
ATOM 647 N N . TYR A 1 83 ? -49.663 -2.029 34.434 1.00 49.90 81 TYR A N 1
ATOM 648 C CA . TYR A 1 83 ? -50.749 -1.613 35.312 1.00 47.58 81 TYR A CA 1
ATOM 649 C C . TYR A 1 83 ? -50.776 -0.100 35.461 1.00 54.99 81 TYR A C 1
ATOM 650 O O . TYR A 1 83 ? -51.839 0.529 35.372 1.00 58.77 81 TYR A O 1
ATOM 659 N N . LEU A 1 84 ? -49.608 0.503 35.701 1.00 49.92 82 LEU A N 1
ATOM 660 C CA . LEU A 1 84 ? -49.546 1.948 35.894 1.00 49.05 82 LEU A CA 1
ATOM 661 C C . LEU A 1 84 ? -50.050 2.671 34.657 1.00 50.97 82 LEU A C 1
ATOM 662 O O . LEU A 1 84 ? -50.913 3.551 34.746 1.00 56.28 82 LEU A O 1
ATOM 667 N N . GLN A 1 85 ? -49.555 2.268 33.487 1.00 54.98 83 GLN A N 1
ATOM 668 C CA . GLN A 1 85 ? -49.959 2.897 32.234 1.00 60.94 83 GLN A CA 1
ATOM 669 C C . GLN A 1 85 ? -51.448 2.714 31.956 1.00 62.53 83 GLN A C 1
ATOM 670 O O . GLN A 1 85 ? -52.102 3.641 31.466 1.00 65.53 83 GLN A O 1
ATOM 676 N N . GLU A 1 86 ? -52.006 1.531 32.261 1.00 57.86 84 GLU A N 1
ATOM 677 C CA . GLU A 1 86 ? -53.459 1.351 32.185 1.00 54.08 84 GLU A CA 1
ATOM 678 C C . GLU A 1 86 ? -54.192 2.448 32.953 1.00 54.87 84 GLU A C 1
ATOM 679 O O . GLU A 1 86 ? -55.178 3.015 32.470 1.00 58.84 84 GLU A O 1
ATOM 685 N N . ILE A 1 87 ? -53.710 2.759 34.161 1.00 55.42 85 ILE A N 1
ATOM 686 C CA . ILE A 1 87 ? -54.323 3.777 35.009 1.00 53.23 85 ILE A CA 1
ATOM 687 C C . ILE A 1 87 ? -54.099 5.176 34.436 1.00 59.10 85 ILE A C 1
ATOM 688 O O . ILE A 1 87 ? -54.907 6.085 34.659 1.00 57.46 85 ILE A O 1
ATOM 693 N N . PHE A 1 88 ? -53.023 5.369 33.674 1.00 57.49 86 PHE A N 1
ATOM 694 C CA . PHE A 1 88 ? -52.654 6.686 33.177 1.00 50.89 86 PHE A CA 1
ATOM 695 C C . PHE A 1 88 ? -53.163 6.959 31.775 1.00 58.78 86 PHE A C 1
ATOM 696 O O . PHE A 1 88 ? -53.220 8.125 31.373 1.00 67.91 86 PHE A O 1
ATOM 704 N N . SER A 1 89 ? -53.568 5.918 31.045 1.00 59.00 87 SER A N 1
ATOM 705 C CA . SER A 1 89 ? -53.653 6.002 29.588 1.00 55.93 87 SER A CA 1
ATOM 706 C C . SER A 1 89 ? -54.615 7.091 29.119 1.00 60.11 87 SER A C 1
ATOM 707 O O . SER A 1 89 ? -54.261 7.914 28.264 1.00 56.99 87 SER A O 1
ATOM 710 N N . ASN A 1 90 ? -55.850 7.088 29.639 1.00 57.84 88 ASN A N 1
ATOM 711 C CA . ASN A 1 90 ? -56.884 7.967 29.098 1.00 60.63 88 ASN A CA 1
ATOM 712 C C . ASN A 1 90 ? -56.552 9.428 29.355 1.00 68.76 88 ASN A C 1
ATOM 713 O O . ASN A 1 90 ? -56.785 10.282 28.493 1.00 76.25 88 ASN A O 1
ATOM 718 N N . GLU A 1 91 ? -55.999 9.735 30.527 1.00 65.00 89 GLU A N 1
ATOM 719 C CA . GLU A 1 91 ? -55.650 11.119 30.803 1.00 61.64 89 GLU A CA 1
ATOM 720 C C . GLU A 1 91 ? -54.361 11.511 30.101 1.00 65.12 89 GLU A C 1
ATOM 721 O O . GLU A 1 91 ? -54.236 12.639 29.613 1.00 72.53 89 GLU A O 1
ATOM 727 N N . MET A 1 92 ? -53.401 10.593 30.027 1.00 63.02 90 MET A N 1
ATOM 728 C CA . MET A 1 92 ? -52.192 10.857 29.255 1.00 67.75 90 MET A CA 1
ATOM 729 C C . MET A 1 92 ? -52.525 11.152 27.797 1.00 77.20 90 MET A C 1
ATOM 730 O O . MET A 1 92 ? -51.878 11.993 27.161 1.00 81.80 90 MET A O 1
ATOM 735 N N . ALA A 1 93 ? -53.526 10.460 27.250 1.00 76.15 91 ALA A N 1
ATOM 736 C CA . ALA A 1 93 ? -53.906 10.678 25.860 1.00 64.28 91 ALA A CA 1
ATOM 737 C C . ALA A 1 93 ? -54.324 12.120 25.636 1.00 68.99 91 ALA A C 1
ATOM 738 O O . ALA A 1 93 ? -53.967 12.732 24.622 1.00 75.85 91 ALA A O 1
ATOM 740 N N . LYS A 1 94 ? -55.069 12.684 26.587 1.00 67.36 92 LYS A N 1
ATOM 741 C CA . LYS A 1 94 ? -55.459 14.082 26.512 1.00 61.84 92 LYS A CA 1
ATOM 742 C C . LYS A 1 94 ? -54.266 15.020 26.640 1.00 69.27 92 LYS A C 1
ATOM 743 O O . LYS A 1 94 ? -54.374 16.191 26.267 1.00 78.65 92 LYS A O 1
ATOM 749 N N . VAL A 1 95 ? -53.141 14.542 27.158 1.00 68.94 93 VAL A N 1
ATOM 750 C CA . VAL A 1 95 ? -51.963 15.378 27.385 1.00 68.42 93 VAL A CA 1
ATOM 751 C C . VAL A 1 95 ? -50.925 15.193 26.284 1.00 69.34 93 VAL A C 1
ATOM 752 O O . VAL A 1 95 ? -50.431 16.165 25.716 1.00 61.70 93 VAL A O 1
ATOM 756 N N . ASP A 1 96 ? -50.586 13.942 25.970 1.00 69.92 94 ASP A N 1
ATOM 757 C CA . ASP A 1 96 ? -49.600 13.627 24.936 1.00 66.81 94 ASP A CA 1
ATOM 758 C C . ASP A 1 96 ? -49.929 12.215 24.458 1.00 62.13 94 ASP A C 1
ATOM 759 O O . ASP A 1 96 ? -49.588 11.240 25.135 1.00 66.22 94 ASP A O 1
ATOM 764 N N . ASP A 1 97 ? -50.576 12.116 23.297 1.00 53.26 95 ASP A N 1
ATOM 765 C CA . ASP A 1 97 ? -51.168 10.865 22.843 1.00 53.02 95 ASP A CA 1
ATOM 766 C C . ASP A 1 97 ? -50.166 9.902 22.220 1.00 56.45 95 ASP A C 1
ATOM 767 O O . ASP A 1 97 ? -50.557 8.780 21.868 1.00 67.32 95 ASP A O 1
ATOM 772 N N . SER A 1 98 ? -48.898 10.295 22.063 1.00 51.83 96 SER A N 1
ATOM 773 C CA . SER A 1 98 ? -47.861 9.371 21.613 1.00 53.56 96 SER A CA 1
ATOM 774 C C . SER A 1 98 ? -46.745 9.227 22.645 1.00 54.57 96 SER A C 1
ATOM 775 O O . SER A 1 98 ? -45.675 8.686 22.337 1.00 53.80 96 SER A O 1
ATOM 778 N N . PHE A 1 99 ? -46.985 9.678 23.877 1.00 57.51 97 PHE A N 1
ATOM 779 C CA . PHE A 1 99 ? -45.953 9.626 24.905 1.00 48.29 97 PHE A CA 1
ATOM 780 C C . PHE A 1 99 ? -45.581 8.181 25.224 1.00 52.28 97 PHE A C 1
ATOM 781 O O . PHE A 1 99 ? -44.410 7.800 25.134 1.00 64.25 97 PHE A O 1
ATOM 789 N N . PHE A 1 100 ? -46.561 7.344 25.553 1.00 50.02 98 PHE A N 1
ATOM 790 C CA . PHE A 1 100 ? -46.235 5.943 25.823 1.00 52.83 98 PHE A CA 1
ATOM 791 C C . PHE A 1 100 ? -45.676 5.236 24.591 1.00 48.82 98 PHE A C 1
ATOM 792 O O . PHE A 1 100 ? -44.859 4.312 24.723 1.00 43.63 98 PHE A O 1
ATOM 800 N N . HIS A 1 101 ? -46.089 5.664 23.392 1.00 48.04 99 HIS A N 1
ATOM 801 C CA . HIS A 1 101 ? -45.471 5.170 22.164 1.00 58.85 99 HIS A CA 1
ATOM 802 C C . HIS A 1 101 ? -43.982 5.489 22.129 1.00 57.42 99 HIS A C 1
ATOM 803 O O . HIS A 1 101 ? -43.168 4.662 21.698 1.00 59.35 99 HIS A O 1
ATOM 810 N N . ARG A 1 102 ? -43.610 6.696 22.555 1.00 50.71 100 ARG A N 1
ATOM 811 C CA . ARG A 1 102 ? -42.219 7.102 22.433 1.00 49.02 100 ARG A CA 1
ATOM 812 C C . ARG A 1 102 ? -41.330 6.322 23.392 1.00 49.30 100 ARG A C 1
ATOM 813 O O . ARG A 1 102 ? -40.193 5.982 23.047 1.00 47.61 100 ARG A O 1
ATOM 821 N N . LEU A 1 103 ? -41.825 6.019 24.600 1.00 53.23 101 LEU A N 1
ATOM 822 C CA . LEU A 1 103 ? -41.024 5.216 25.527 1.00 55.19 101 LEU A CA 1
ATOM 823 C C . LEU A 1 103 ? -40.890 3.788 25.031 1.00 46.94 101 LEU A C 1
ATOM 824 O O . LEU A 1 103 ? -39.824 3.183 25.156 1.00 46.59 101 LEU A O 1
ATOM 829 N N . GLU A 1 104 ? -41.976 3.223 24.508 1.00 44.55 102 GLU A N 1
ATOM 830 C CA . GLU A 1 104 ? -41.924 1.878 23.946 1.00 47.18 102 GLU A CA 1
ATOM 831 C C . GLU A 1 104 ? -40.824 1.753 22.900 1.00 46.72 102 GLU A C 1
ATOM 832 O O . GLU A 1 104 ? -40.078 0.769 22.895 1.00 53.16 102 GLU A O 1
ATOM 838 N N . GLU A 1 105 ? -40.678 2.755 22.032 1.00 39.91 103 GLU A N 1
ATOM 839 C CA . GLU A 1 105 ? -39.724 2.700 20.935 1.00 40.01 103 GLU A CA 1
ATOM 840 C C . GLU A 1 105 ? -38.420 3.435 21.236 1.00 43.19 103 GLU A C 1
ATOM 841 O O . GLU A 1 105 ? -37.663 3.741 20.305 1.00 46.81 103 GLU A O 1
ATOM 847 N N . SER A 1 106 ? -38.131 3.722 22.508 1.00 42.56 104 SER A N 1
ATOM 848 C CA . SER A 1 106 ? -36.927 4.484 22.807 1.00 39.16 104 SER A CA 1
ATOM 849 C C . SER A 1 106 ? -35.648 3.753 22.407 1.00 40.39 104 SER A C 1
ATOM 850 O O . SER A 1 106 ? -34.613 4.398 22.227 1.00 46.23 104 SER A O 1
ATOM 853 N N . PHE A 1 107 ? -35.691 2.427 22.274 1.00 42.24 105 PHE A N 1
ATOM 854 C CA . PHE A 1 107 ? -34.511 1.627 21.949 1.00 41.09 105 PHE A CA 1
ATOM 855 C C . PHE A 1 107 ? -34.133 1.683 20.464 1.00 44.73 105 PHE A C 1
ATOM 856 O O . PHE A 1 107 ? -32.964 1.462 20.126 1.00 38.15 105 PHE A O 1
ATOM 864 N N . LEU A 1 108 ? -35.082 1.994 19.581 1.00 39.00 106 LEU A N 1
ATOM 865 C CA . LEU A 1 108 ? -34.836 1.937 18.143 1.00 44.81 106 LEU A CA 1
ATOM 866 C C . LEU A 1 108 ? -33.940 3.075 17.665 1.00 51.37 106 LEU A C 1
ATOM 867 O O . LEU A 1 108 ? -34.035 4.215 18.134 1.00 49.49 106 LEU A O 1
ATOM 872 N N . VAL A 1 109 ? -33.081 2.761 16.701 1.00 50.20 107 VAL A N 1
ATOM 873 C CA . VAL A 1 109 ? -32.347 3.771 15.945 1.00 52.91 107 VAL A CA 1
ATOM 874 C C . VAL A 1 109 ? -33.352 4.740 15.324 1.00 57.51 107 VAL A C 1
ATOM 875 O O . VAL A 1 109 ? -34.536 4.411 15.170 1.00 54.66 107 VAL A O 1
ATOM 879 N N . GLU A 1 110 ? -32.905 5.953 14.988 1.00 62.38 108 GLU A N 1
ATOM 880 C CA . GLU A 1 110 ? -33.838 6.943 14.460 1.00 60.47 108 GLU A CA 1
ATOM 881 C C . GLU A 1 110 ? -34.488 6.460 13.166 1.00 63.90 108 GLU A C 1
ATOM 882 O O . GLU A 1 110 ? -35.672 6.726 12.930 1.00 67.94 108 GLU A O 1
ATOM 888 N N . GLU A 1 111 ? -33.749 5.712 12.331 1.00 67.19 109 GLU A N 1
ATOM 889 C CA . GLU A 1 111 ? -34.317 5.264 11.056 1.00 65.72 109 GLU A CA 1
ATOM 890 C C . GLU A 1 111 ? -35.582 4.450 11.250 1.00 61.16 109 GLU A C 1
ATOM 891 O O . GLU A 1 111 ? -36.440 4.418 10.366 1.00 54.64 109 GLU A O 1
ATOM 897 N N . ASP A 1 112 ? -35.694 3.747 12.373 1.00 65.64 110 ASP A N 1
ATOM 898 C CA . ASP A 1 112 ? -36.792 2.819 12.588 1.00 57.80 110 ASP A CA 1
ATOM 899 C C . ASP A 1 112 ? -37.848 3.360 13.535 1.00 55.19 110 ASP A C 1
ATOM 900 O O . ASP A 1 112 ? -38.879 2.707 13.725 1.00 54.52 110 ASP A O 1
ATOM 905 N N . LYS A 1 113 ? -37.625 4.525 14.138 1.00 55.48 111 LYS A N 1
ATOM 906 C CA . LYS A 1 113 ? -38.621 5.078 15.039 1.00 53.65 111 LYS A CA 1
ATOM 907 C C . LYS A 1 113 ? -39.823 5.560 14.245 1.00 52.06 111 LYS A C 1
ATOM 908 O O . LYS A 1 113 ? -39.680 6.357 13.315 1.00 55.79 111 LYS A O 1
ATOM 914 N N . LYS A 1 114 ? -41.013 5.091 14.621 1.00 48.37 112 LYS A N 1
ATOM 915 C CA . LYS A 1 114 ? -42.242 5.611 14.036 1.00 53.84 112 LYS A CA 1
ATOM 916 C C . LYS A 1 114 ? -42.702 6.935 14.638 1.00 57.68 112 LYS A C 1
ATOM 917 O O . LYS A 1 114 ? -43.760 7.427 14.238 1.00 66.49 112 LYS A O 1
ATOM 923 N N . HIS A 1 115 ? -41.959 7.523 15.581 1.00 54.77 113 HIS A N 1
ATOM 924 C CA . HIS A 1 115 ? -42.339 8.787 16.205 1.00 46.28 113 HIS A CA 1
ATOM 925 C C . HIS A 1 115 ? -41.076 9.626 16.369 1.00 54.20 113 HIS A C 1
ATOM 926 O O . HIS A 1 115 ? -39.982 9.221 15.950 1.00 50.77 113 HIS A O 1
ATOM 933 N N . GLU A 1 116 ? -41.230 10.809 16.975 1.00 49.00 114 GLU A N 1
ATOM 934 C CA . GLU A 1 116 ? -40.113 11.735 17.116 1.00 48.19 114 GLU A CA 1
ATOM 935 C C . GLU A 1 116 ? -39.239 11.292 18.274 1.00 49.67 114 GLU A C 1
ATOM 936 O O . GLU A 1 116 ? -39.742 10.867 19.315 1.00 55.11 114 GLU A O 1
ATOM 942 N N . ARG A 1 117 ? -37.923 11.436 18.094 1.00 51.85 115 ARG A N 1
ATOM 943 C CA . ARG A 1 117 ? -36.901 10.681 18.824 1.00 50.70 115 ARG A CA 1
ATOM 944 C C . ARG A 1 117 ? -36.714 11.093 20.279 1.00 52.58 115 ARG A C 1
ATOM 945 O O . ARG A 1 117 ? -35.883 10.484 20.959 1.00 59.28 115 ARG A O 1
ATOM 953 N N . HIS A 1 118 ? -37.418 12.113 20.765 1.00 51.67 116 HIS A N 1
ATOM 954 C CA . HIS A 1 118 ? -37.198 12.613 22.115 1.00 48.67 116 HIS A CA 1
ATOM 955 C C . HIS A 1 118 ? -38.315 12.108 23.012 1.00 57.73 116 HIS A C 1
ATOM 956 O O . HIS A 1 118 ? -39.459 12.575 22.885 1.00 67.98 116 HIS A O 1
ATOM 963 N N . PRO A 1 119 ? -38.034 11.182 23.933 1.00 53.18 117 PRO A N 1
ATOM 964 C CA . PRO A 1 119 ? -39.123 10.394 24.545 1.00 51.14 117 PRO A CA 1
ATOM 965 C C . PRO A 1 119 ? -40.120 11.194 25.371 1.00 55.49 117 PRO A C 1
ATOM 966 O O . PRO A 1 119 ? -41.334 10.975 25.231 1.00 52.20 117 PRO A O 1
ATOM 970 N N . ILE A 1 120 ? -39.653 12.083 26.259 1.00 56.46 118 ILE A N 1
ATOM 971 C CA . ILE A 1 120 ? -40.549 12.675 27.256 1.00 54.48 118 ILE A CA 1
ATOM 972 C C . ILE A 1 120 ? -41.484 13.697 26.620 1.00 57.27 118 ILE A C 1
ATOM 973 O O . ILE A 1 120 ? -42.696 13.676 26.860 1.00 65.78 118 ILE A O 1
ATOM 978 N N . PHE A 1 121 ? -40.940 14.621 25.820 1.00 52.61 119 PHE A N 1
ATOM 979 C CA . PHE A 1 121 ? -41.695 15.786 25.376 1.00 53.53 119 PHE A CA 1
ATOM 980 C C . PHE A 1 121 ? -41.934 15.871 23.879 1.00 61.15 119 PHE A C 1
ATOM 981 O O . PHE A 1 121 ? -42.832 16.611 23.468 1.00 68.66 119 PHE A O 1
ATOM 989 N N . GLY A 1 122 ? -41.160 15.157 23.058 1.00 58.96 120 GLY A N 1
ATOM 990 C CA . GLY A 1 122 ? -41.376 15.105 21.628 1.00 53.46 120 GLY A CA 1
ATOM 991 C C . GLY A 1 122 ? -40.704 16.182 20.794 1.00 59.97 120 GLY A C 1
ATOM 992 O O . GLY A 1 122 ? -40.908 16.208 19.572 1.00 66.04 120 GLY A O 1
ATOM 993 N N . ASN A 1 123 ? -39.930 17.078 21.404 1.00 58.39 121 ASN A N 1
ATOM 994 C CA . ASN A 1 123 ? -39.190 18.101 20.674 1.00 54.32 121 ASN A CA 1
ATOM 995 C C . ASN A 1 123 ? -37.889 18.367 21.415 1.00 59.69 121 ASN A C 1
ATOM 996 O O . ASN A 1 123 ? -37.783 18.129 22.623 1.00 66.71 121 ASN A O 1
ATOM 1001 N N . ILE A 1 124 ? -36.897 18.879 20.685 1.00 55.94 122 ILE A N 1
ATOM 1002 C CA . ILE A 1 124 ? -35.557 18.947 21.260 1.00 57.49 122 ILE A CA 1
ATOM 1003 C C . ILE A 1 124 ? -35.456 20.025 22.345 1.00 58.57 122 ILE A C 1
ATOM 1004 O O . ILE A 1 124 ? -34.713 19.856 23.322 1.00 54.05 122 ILE A O 1
ATOM 1009 N N . VAL A 1 125 ? -36.211 21.123 22.220 1.00 54.15 123 VAL A N 1
ATOM 1010 C CA . VAL A 1 125 ? -36.057 22.238 23.158 1.00 51.54 123 VAL A CA 1
ATOM 1011 C C . VAL A 1 125 ? -36.539 21.858 24.553 1.00 54.50 123 VAL A C 1
ATOM 1012 O O . VAL A 1 125 ? -35.872 22.157 25.554 1.00 57.77 123 VAL A O 1
ATOM 1016 N N . ASP A 1 126 ? -37.712 21.223 24.651 1.00 50.55 124 ASP A N 1
ATOM 1017 C CA . ASP A 1 126 ? -38.222 20.852 25.970 1.00 55.10 124 ASP A CA 1
ATOM 1018 C C . ASP A 1 126 ? -37.422 19.712 26.588 1.00 54.63 124 ASP A C 1
ATOM 1019 O O . ASP A 1 126 ? -37.271 19.660 27.817 1.00 56.73 124 ASP A O 1
ATOM 1024 N N . GLU A 1 127 ? -36.893 18.805 25.764 1.00 46.83 125 GLU A N 1
ATOM 1025 C CA . GLU A 1 127 ? -36.045 17.751 26.307 1.00 48.84 125 GLU A CA 1
ATOM 1026 C C . GLU A 1 127 ? -34.735 18.316 26.844 1.00 44.70 125 GLU A C 1
ATOM 1027 O O . GLU A 1 127 ? -34.347 18.025 27.980 1.00 49.58 125 GLU A O 1
ATOM 1033 N N . VAL A 1 128 ? -34.040 19.133 26.052 1.00 48.00 126 VAL A N 1
ATOM 1034 C CA . VAL A 1 128 ? -32.777 19.695 26.527 1.00 51.72 126 VAL A CA 1
ATOM 1035 C C . VAL A 1 128 ? -32.991 20.467 27.829 1.00 56.78 126 VAL A C 1
ATOM 1036 O O . VAL A 1 128 ? -32.190 20.366 28.768 1.00 67.21 126 VAL A O 1
ATOM 1040 N N . ALA A 1 129 ? -34.112 21.186 27.932 1.00 46.83 127 ALA A N 1
ATOM 1041 C CA . ALA A 1 129 ? -34.403 21.955 29.136 1.00 47.56 127 ALA A CA 1
ATOM 1042 C C . ALA A 1 129 ? -34.763 21.046 30.310 1.00 51.75 127 ALA A C 1
ATOM 1043 O O . ALA A 1 129 ? -34.346 21.302 31.445 1.00 48.65 127 ALA A O 1
ATOM 1045 N N . TYR A 1 130 ? -35.550 19.993 30.063 1.00 49.58 128 TYR A N 1
ATOM 1046 C CA . TYR A 1 130 ? -35.854 19.028 31.121 1.00 46.79 128 TYR A CA 1
ATOM 1047 C C . TYR A 1 130 ? -34.574 18.509 31.768 1.00 49.58 128 TYR A C 1
ATOM 1048 O O . TYR A 1 130 ? -34.441 18.504 32.998 1.00 58.97 128 TYR A O 1
ATOM 1057 N N . HIS A 1 131 ? -33.612 18.071 30.951 1.00 45.95 129 HIS A N 1
ATOM 1058 C CA . HIS A 1 131 ? -32.417 17.439 31.497 1.00 45.86 129 HIS A CA 1
ATOM 1059 C C . HIS A 1 131 ? -31.548 18.418 32.264 1.00 49.49 129 HIS A C 1
ATOM 1060 O O . HIS A 1 131 ? -30.914 18.032 33.253 1.00 47.79 129 HIS A O 1
ATOM 1067 N N . GLU A 1 132 ? -31.478 19.673 31.809 1.00 54.23 130 GLU A N 1
ATOM 1068 C CA . GLU A 1 132 ? -30.728 20.680 32.552 1.00 52.46 130 GLU A CA 1
ATOM 1069 C C . GLU A 1 132 ? -31.376 20.948 33.898 1.00 44.55 130 GLU A C 1
ATOM 1070 O O . GLU A 1 132 ? -30.678 21.045 34.909 1.00 46.65 130 GLU A O 1
ATOM 1076 N N . LYS A 1 133 ? -32.711 20.985 33.939 1.00 43.95 131 LYS A N 1
ATOM 1077 C CA . LYS A 1 133 ? -33.424 21.155 35.203 1.00 44.62 131 LYS A CA 1
ATOM 1078 C C . LYS A 1 133 ? -33.365 19.902 36.077 1.00 53.27 131 LYS A C 1
ATOM 1079 O O . LYS A 1 133 ? -33.326 20.013 37.308 1.00 61.44 131 LYS A O 1
ATOM 1085 N N . TYR A 1 134 ? -33.383 18.702 35.483 1.00 49.62 132 TYR A N 1
ATOM 1086 C CA . TYR A 1 134 ? -33.416 17.449 36.255 1.00 52.29 132 TYR A CA 1
ATOM 1087 C C . TYR A 1 134 ? -32.325 16.493 35.794 1.00 53.26 132 TYR A C 1
ATOM 1088 O O . TYR A 1 134 ? -32.594 15.512 35.082 1.00 54.81 132 TYR A O 1
ATOM 1097 N N . PRO A 1 135 ? -31.081 16.724 36.224 1.00 51.28 133 PRO A N 1
ATOM 1098 C CA . PRO A 1 135 ? -29.961 15.924 35.696 1.00 47.34 133 PRO A CA 1
ATOM 1099 C C . PRO A 1 135 ? -30.043 14.452 36.058 1.00 43.89 133 PRO A C 1
ATOM 1100 O O . PRO A 1 135 ? -29.461 13.621 35.348 1.00 38.70 133 PRO A O 1
ATOM 1104 N N . THR A 1 136 ? -30.722 14.105 37.153 1.00 41.69 134 THR A N 1
ATOM 1105 C CA . THR A 1 136 ? -31.013 12.719 37.483 1.00 49.77 134 THR A CA 1
ATOM 1106 C C . THR A 1 136 ? -32.497 12.577 37.784 1.00 50.12 134 THR A C 1
ATOM 1107 O O . THR A 1 136 ? -33.183 13.560 38.090 1.00 41.78 134 THR A O 1
ATOM 1111 N N . ILE A 1 137 ? -32.981 11.329 37.744 1.00 41.78 135 ILE A N 1
ATOM 1112 C CA . ILE A 1 137 ? -34.387 11.099 38.052 1.00 44.36 135 ILE A CA 1
ATOM 1113 C C . ILE A 1 137 ? -34.708 11.474 39.496 1.00 47.06 135 ILE A C 1
ATOM 1114 O O . ILE A 1 137 ? -35.877 11.706 39.828 1.00 44.51 135 ILE A O 1
ATOM 1119 N N . TYR A 1 138 ? -33.692 11.591 40.357 1.00 43.88 136 TYR A N 1
ATOM 1120 C CA . TYR A 1 138 ? -33.932 11.955 41.749 1.00 54.20 136 TYR A CA 1
ATOM 1121 C C . TYR A 1 138 ? -34.194 13.442 41.946 1.00 54.03 136 TYR A C 1
ATOM 1122 O O . TYR A 1 138 ? -34.856 13.816 42.926 1.00 52.22 136 TYR A O 1
ATOM 1131 N N . HIS A 1 139 ? -33.685 14.304 41.061 1.00 54.55 137 HIS A N 1
ATOM 1132 C CA . HIS A 1 139 ? -34.119 15.695 41.128 1.00 48.75 137 HIS A CA 1
ATOM 1133 C C . HIS A 1 139 ? -35.609 15.793 40.813 1.00 50.68 137 HIS A C 1
ATOM 1134 O O . HIS A 1 139 ? -36.330 16.574 41.443 1.00 41.20 137 HIS A O 1
ATOM 1141 N N . LEU A 1 140 ? -36.090 14.997 39.845 1.00 48.89 138 LEU A N 1
ATOM 1142 C CA . LEU A 1 140 ? -37.520 14.983 39.546 1.00 43.09 138 LEU A CA 1
ATOM 1143 C C . LEU A 1 140 ? -38.321 14.447 40.722 1.00 48.85 138 LEU A C 1
ATOM 1144 O O . LEU A 1 140 ? -39.423 14.927 41.008 1.00 53.62 138 LEU A O 1
ATOM 1149 N N . ARG A 1 141 ? -37.783 13.443 41.414 1.00 50.14 139 ARG A N 1
ATOM 1150 C CA . ARG A 1 141 ? -38.528 12.815 42.496 1.00 45.76 139 ARG A CA 1
ATOM 1151 C C . ARG A 1 141 ? -38.619 13.736 43.708 1.00 48.08 139 ARG A C 1
ATOM 1152 O O . ARG A 1 141 ? -39.710 13.949 44.253 1.00 41.37 139 ARG A O 1
ATOM 1160 N N . LYS A 1 142 ? -37.493 14.316 44.132 1.00 41.37 140 LYS A N 1
ATOM 1161 C CA . LYS A 1 142 ? -37.546 15.283 45.225 1.00 45.42 140 LYS A CA 1
ATOM 1162 C C . LYS A 1 142 ? -38.505 16.423 44.909 1.00 49.11 140 LYS A C 1
ATOM 1163 O O . LYS A 1 142 ? -39.371 16.761 45.724 1.00 56.18 140 LYS A O 1
ATOM 1169 N N . LYS A 1 143 ? -38.372 17.021 43.720 1.00 42.10 141 LYS A N 1
ATOM 1170 C CA . LYS A 1 143 ? -39.242 18.129 43.344 1.00 43.03 141 LYS A CA 1
ATOM 1171 C C . LYS A 1 143 ? -40.701 17.706 43.365 1.00 49.95 141 LYS A C 1
ATOM 1172 O O . LYS A 1 143 ? -41.552 18.436 43.879 1.00 46.62 141 LYS A O 1
ATOM 1178 N N . LEU A 1 144 ? -41.011 16.520 42.836 1.00 52.30 142 LEU A N 1
ATOM 1179 C CA . LEU A 1 144 ? -42.404 16.077 42.845 1.00 46.51 142 LEU A CA 1
ATOM 1180 C C . LEU A 1 144 ? -42.868 15.727 44.253 1.00 43.16 142 LEU A C 1
ATOM 1181 O O . LEU A 1 144 ? -44.053 15.869 44.568 1.00 43.80 142 LEU A O 1
ATOM 1186 N N . VAL A 1 145 ? -41.958 15.295 45.120 1.00 42.59 143 VAL A N 1
ATOM 1187 C CA . VAL A 1 145 ? -42.356 15.006 46.491 1.00 42.74 143 VAL A CA 1
ATOM 1188 C C . VAL A 1 145 ? -42.628 16.300 47.253 1.00 59.39 143 VAL A C 1
ATOM 1189 O O . VAL A 1 145 ? -43.605 16.400 48.004 1.00 70.49 143 VAL A O 1
ATOM 1193 N N . ASP A 1 146 ? -41.793 17.320 47.054 1.00 55.14 144 ASP A N 1
ATOM 1194 C CA . ASP A 1 146 ? -41.832 18.493 47.925 1.00 55.12 144 ASP A CA 1
ATOM 1195 C C . ASP A 1 146 ? -42.721 19.625 47.419 1.00 56.39 144 ASP A C 1
ATOM 1196 O O . ASP A 1 146 ? -43.406 20.260 48.224 1.00 63.63 144 ASP A O 1
ATOM 1201 N N . SER A 1 147 ? -42.714 19.912 46.119 1.00 53.99 145 SER A N 1
ATOM 1202 C CA . SER A 1 147 ? -43.472 21.041 45.601 1.00 57.49 145 SER A CA 1
ATOM 1203 C C . SER A 1 147 ? -44.976 20.811 45.746 1.00 65.30 145 SER A C 1
ATOM 1204 O O . SER A 1 147 ? -45.458 19.685 45.915 1.00 66.03 145 SER A O 1
ATOM 1207 N N . THR A 1 148 ? -45.720 21.912 45.677 1.00 65.84 146 THR A N 1
ATOM 1208 C CA . THR A 1 148 ? -47.172 21.898 45.714 1.00 57.24 146 THR A CA 1
ATOM 1209 C C . THR A 1 148 ? -47.786 22.339 44.390 1.00 62.29 146 THR A C 1
ATOM 1210 O O . THR A 1 148 ? -49.019 22.346 44.250 1.00 58.07 146 THR A O 1
ATOM 1214 N N . ASP A 1 149 ? -46.954 22.703 43.417 1.00 59.21 147 ASP A N 1
ATOM 1215 C CA . ASP A 1 149 ? -47.428 23.103 42.105 1.00 65.96 147 ASP A CA 1
ATOM 1216 C C . ASP A 1 149 ? -48.075 21.925 41.382 1.00 69.84 147 ASP A C 1
ATOM 1217 O O . ASP A 1 149 ? -47.808 20.752 41.668 1.00 74.43 147 ASP A O 1
ATOM 1222 N N . LYS A 1 150 ? -48.922 22.244 40.414 1.00 62.89 148 LYS A N 1
ATOM 1223 C CA . LYS A 1 150 ? -49.341 21.207 39.499 1.00 54.84 148 LYS A CA 1
ATOM 1224 C C . LYS A 1 150 ? -48.160 20.878 38.597 1.00 63.95 148 LYS A C 1
ATOM 1225 O O . LYS A 1 150 ? -47.357 21.753 38.262 1.00 67.08 148 LYS A O 1
ATOM 1231 N N . ALA A 1 151 ? -48.011 19.600 38.261 1.00 61.23 149 ALA A N 1
ATOM 1232 C CA . ALA A 1 151 ? -46.882 19.133 37.473 1.00 54.76 149 ALA A CA 1
ATOM 1233 C C . ALA A 1 151 ? -47.377 18.432 36.222 1.00 50.16 149 ALA A C 1
ATOM 1234 O O . ALA A 1 151 ? -48.492 17.904 36.187 1.00 54.96 149 ALA A O 1
ATOM 1236 N N . ASP A 1 152 ? -46.536 18.429 35.195 1.00 46.74 150 ASP A N 1
ATOM 1237 C CA . ASP A 1 152 ? -46.904 17.769 33.953 1.00 53.83 150 ASP A CA 1
ATOM 1238 C C . ASP A 1 152 ? -47.131 16.277 34.199 1.00 61.29 150 ASP A C 1
ATOM 1239 O O . ASP A 1 152 ? -46.365 15.622 34.912 1.00 60.11 150 ASP A O 1
ATOM 1244 N N . LEU A 1 153 ? -48.208 15.744 33.616 1.00 58.14 151 LEU A N 1
ATOM 1245 C CA . LEU A 1 153 ? -48.581 14.362 33.888 1.00 50.58 151 LEU A CA 1
ATOM 1246 C C . LEU A 1 153 ? -47.544 13.378 33.371 1.00 55.66 151 LEU A C 1
ATOM 1247 O O . LEU A 1 153 ? -47.454 12.262 33.890 1.00 63.33 151 LEU A O 1
ATOM 1252 N N . ARG A 1 154 ? -46.755 13.766 32.370 1.00 46.29 152 ARG A N 1
ATOM 1253 C CA . ARG A 1 154 ? -45.676 12.898 31.913 1.00 46.79 152 ARG A CA 1
ATOM 1254 C C . ARG A 1 154 ? -44.553 12.811 32.941 1.00 50.85 152 ARG A C 1
ATOM 1255 O O . ARG A 1 154 ? -43.918 11.759 33.098 1.00 53.59 152 ARG A O 1
ATOM 1263 N N . LEU A 1 155 ? -44.270 13.908 33.635 1.00 48.62 153 LEU A N 1
ATOM 1264 C CA . LEU A 1 155 ? -43.232 13.858 34.653 1.00 46.07 153 LEU A CA 1
ATOM 1265 C C . LEU A 1 155 ? -43.721 13.103 35.879 1.00 51.45 153 LEU A C 1
ATOM 1266 O O . LEU A 1 155 ? -42.957 12.351 36.499 1.00 48.08 153 LEU A O 1
ATOM 1271 N N . ILE A 1 156 ? -44.995 13.271 36.234 1.00 46.87 154 ILE A N 1
ATOM 1272 C CA . ILE A 1 156 ? -45.549 12.467 37.314 1.00 45.77 154 ILE A CA 1
ATOM 1273 C C . ILE A 1 156 ? -45.434 10.990 36.974 1.00 53.92 154 ILE A C 1
ATOM 1274 O O . ILE A 1 156 ? -44.997 10.182 37.804 1.00 52.07 154 ILE A O 1
ATOM 1279 N N . TYR A 1 157 ? -45.800 10.615 35.739 1.00 52.01 155 TYR A N 1
ATOM 1280 C CA . TYR A 1 157 ? -45.695 9.217 35.349 1.00 41.46 155 TYR A CA 1
ATOM 1281 C C . TYR A 1 157 ? -44.271 8.705 35.529 1.00 53.23 155 TYR A C 1
ATOM 1282 O O . TYR A 1 157 ? -44.053 7.630 36.102 1.00 62.21 155 TYR A O 1
ATOM 1291 N N . LEU A 1 158 ? -43.286 9.463 35.028 1.00 48.76 156 LEU A N 1
ATOM 1292 C CA . LEU A 1 158 ? -41.894 9.007 35.044 1.00 44.06 156 LEU A CA 1
ATOM 1293 C C . LEU A 1 158 ? -41.398 8.749 36.457 1.00 48.19 156 LEU A C 1
ATOM 1294 O O . LEU A 1 158 ? -40.644 7.801 36.694 1.00 54.92 156 LEU A O 1
ATOM 1299 N N . ALA A 1 159 ? -41.791 9.596 37.405 1.00 49.17 157 ALA A N 1
ATOM 1300 C CA . ALA A 1 159 ? -41.341 9.411 38.775 1.00 49.71 157 ALA A CA 1
ATOM 1301 C C . ALA A 1 159 ? -42.006 8.195 39.407 1.00 50.38 157 ALA A C 1
ATOM 1302 O O . ALA A 1 159 ? -41.343 7.421 40.103 1.00 52.10 157 ALA A O 1
ATOM 1304 N N . LEU A 1 160 ? -43.308 7.993 39.165 1.00 49.96 158 LEU A N 1
ATOM 1305 C CA . LEU A 1 160 ? -43.967 6.797 39.688 1.00 48.37 158 LEU A CA 1
ATOM 1306 C C . LEU A 1 160 ? -43.396 5.534 39.049 1.00 52.68 158 LEU A C 1
ATOM 1307 O O . LEU A 1 160 ? -43.110 4.551 39.744 1.00 54.38 158 LEU A O 1
ATOM 1312 N N . ALA A 1 161 ? -43.199 5.556 37.726 1.00 45.47 159 ALA A N 1
ATOM 1313 C CA . ALA A 1 161 ? -42.672 4.390 37.018 1.00 46.12 159 ALA A CA 1
ATOM 1314 C C . ALA A 1 161 ? -41.304 3.975 37.552 1.00 44.95 159 ALA A C 1
ATOM 1315 O O . ALA A 1 161 ? -41.011 2.778 37.671 1.00 49.46 159 ALA A O 1
ATOM 1317 N N . HIS A 1 162 ? -40.459 4.953 37.889 1.00 41.98 160 HIS A N 1
ATOM 1318 C CA . HIS A 1 162 ? -39.117 4.667 38.386 1.00 38.68 160 HIS A CA 1
ATOM 1319 C C . HIS A 1 162 ? -39.148 4.047 39.776 1.00 47.75 160 HIS A C 1
ATOM 1320 O O . HIS A 1 162 ? -38.259 3.260 40.132 1.00 54.18 160 HIS A O 1
ATOM 1327 N N . MET A 1 163 ? -40.140 4.403 40.584 1.00 40.67 161 MET A N 1
ATOM 1328 C CA . MET A 1 163 ? -40.255 3.778 41.895 1.00 51.16 161 MET A CA 1
ATOM 1329 C C . MET A 1 163 ? -40.924 2.414 41.796 1.00 44.71 161 MET A C 1
ATOM 1330 O O . MET A 1 163 ? -40.621 1.518 42.590 1.00 44.88 161 MET A O 1
ATOM 1335 N N . ILE A 1 164 ? -41.802 2.232 40.809 1.00 36.45 162 ILE A N 1
ATOM 1336 C CA . ILE A 1 164 ? -42.509 0.969 40.680 1.00 40.89 162 ILE A CA 1
ATOM 1337 C C . ILE A 1 164 ? -41.662 -0.068 39.937 1.00 41.52 162 ILE A C 1
ATOM 1338 O O . ILE A 1 164 ? -41.770 -1.266 40.195 1.00 42.00 162 ILE A O 1
ATOM 1343 N N . LYS A 1 165 ? -40.802 0.363 39.028 1.00 38.66 163 LYS A N 1
ATOM 1344 C CA . LYS A 1 165 ? -39.975 -0.581 38.298 1.00 34.72 163 LYS A CA 1
ATOM 1345 C C . LYS A 1 165 ? -38.772 -1.018 39.110 1.00 34.40 163 LYS A C 1
ATOM 1346 O O . LYS A 1 165 ? -38.265 -2.119 38.901 1.00 47.25 163 LYS A O 1
ATOM 1352 N N . PHE A 1 166 ? -38.276 -0.161 40.002 1.00 34.16 164 PHE A N 1
ATOM 1353 C CA . PHE A 1 166 ? -37.094 -0.434 40.816 1.00 33.64 164 PHE A CA 1
ATOM 1354 C C . PHE A 1 166 ? -37.498 -0.193 42.268 1.00 33.90 164 PHE A C 1
ATOM 1355 O O . PHE A 1 166 ? -37.125 0.797 42.898 1.00 53.60 164 PHE A O 1
ATOM 1363 N N . ARG A 1 167 ? -38.302 -1.093 42.792 1.00 33.91 165 ARG A N 1
ATOM 1364 C CA . ARG A 1 167 ? -39.069 -0.774 43.975 1.00 34.39 165 ARG A CA 1
ATOM 1365 C C . ARG A 1 167 ? -38.356 -1.124 45.272 1.00 39.97 165 ARG A C 1
ATOM 1366 O O . ARG A 1 167 ? -38.904 -0.854 46.336 1.00 48.65 165 ARG A O 1
ATOM 1374 N N . GLY A 1 168 ? -37.157 -1.693 45.224 1.00 38.30 166 GLY A N 1
ATOM 1375 C CA . GLY A 1 168 ? -36.431 -1.978 46.447 1.00 41.56 166 GLY A CA 1
ATOM 1376 C C . GLY A 1 168 ? -36.917 -3.228 47.158 1.00 44.53 166 GLY A C 1
ATOM 1377 O O . GLY A 1 168 ? -37.869 -3.893 46.740 1.00 39.84 166 GLY A O 1
ATOM 1378 N N . HIS A 1 169 ? -36.265 -3.532 48.286 1.00 46.69 167 HIS A N 1
ATOM 1379 C CA . HIS A 1 169 ? -36.328 -4.890 48.807 1.00 43.80 167 HIS A CA 1
ATOM 1380 C C . HIS A 1 169 ? -37.493 -5.082 49.766 1.00 42.16 167 HIS A C 1
ATOM 1381 O O . HIS A 1 169 ? -38.128 -4.129 50.239 1.00 41.05 167 HIS A O 1
ATOM 1388 N N . PHE A 1 170 ? -37.780 -6.354 50.027 1.00 37.42 168 PHE A N 1
ATOM 1389 C CA . PHE A 1 170 ? -38.893 -6.746 50.874 1.00 36.61 168 PHE A CA 1
ATOM 1390 C C . PHE A 1 170 ? -38.409 -7.585 52.048 1.00 35.72 168 PHE A C 1
ATOM 1391 O O . PHE A 1 170 ? -39.102 -8.488 52.504 1.00 41.21 168 PHE A O 1
ATOM 1399 N N . LEU A 1 171 ? -37.213 -7.281 52.547 1.00 38.21 169 LEU A N 1
ATOM 1400 C CA . LEU A 1 171 ? -36.656 -8.013 53.671 1.00 33.30 169 LEU A CA 1
ATOM 1401 C C . LEU A 1 171 ? -37.261 -7.614 55.002 1.00 34.05 169 LEU A C 1
ATOM 1402 O O . LEU A 1 171 ? -37.071 -8.340 55.978 1.00 47.86 169 LEU A O 1
ATOM 1407 N N . ILE A 1 172 ? -37.954 -6.480 55.074 1.00 43.02 170 ILE A N 1
ATOM 1408 C CA . ILE A 1 172 ? -38.559 -5.978 56.305 1.00 44.94 170 ILE A CA 1
ATOM 1409 C C . ILE A 1 172 ? -40.073 -5.994 56.143 1.00 52.37 170 ILE A C 1
ATOM 1410 O O . ILE A 1 172 ? -40.607 -5.518 55.133 1.00 56.56 170 ILE A O 1
ATOM 1415 N N . GLU A 1 173 ? -40.760 -6.529 57.146 1.00 53.24 171 GLU A N 1
ATOM 1416 C CA . GLU A 1 173 ? -42.205 -6.676 57.122 1.00 51.61 171 GLU A CA 1
ATOM 1417 C C . GLU A 1 173 ? -42.828 -5.481 57.835 1.00 53.83 171 GLU A C 1
ATOM 1418 O O . GLU A 1 173 ? -42.358 -5.079 58.901 1.00 57.42 171 GLU A O 1
ATOM 1424 N N . GLY A 1 174 ? -43.845 -4.885 57.222 1.00 55.41 172 GLY A N 1
ATOM 1425 C CA . GLY A 1 174 ? -44.543 -3.770 57.837 1.00 59.74 172 GLY A CA 1
ATOM 1426 C C . GLY A 1 174 ? -43.870 -2.425 57.616 1.00 58.97 172 GLY A C 1
ATOM 1427 O O . GLY A 1 174 ? -43.063 -2.221 56.702 1.00 61.07 172 GLY A O 1
ATOM 1428 N N . ASP A 1 175 ? -44.236 -1.479 58.476 1.00 52.33 173 ASP A N 1
ATOM 1429 C CA . ASP A 1 175 ? -43.650 -0.150 58.416 1.00 58.79 173 ASP A CA 1
ATOM 1430 C C . ASP A 1 175 ? -42.237 -0.167 58.979 1.00 51.42 173 ASP A C 1
ATOM 1431 O O . ASP A 1 175 ? -41.913 -0.950 59.881 1.00 53.33 173 ASP A O 1
ATOM 1436 N N . LEU A 1 176 ? -41.393 0.710 58.439 1.00 47.65 174 LEU A N 1
ATOM 1437 C CA . LEU A 1 176 ? -40.054 0.869 58.985 1.00 48.63 174 LEU A CA 1
ATOM 1438 C C . LEU A 1 176 ? -40.107 1.515 60.371 1.00 61.39 174 LEU A C 1
ATOM 1439 O O . LEU A 1 176 ? -40.916 2.409 60.639 1.00 61.37 174 LEU A O 1
ATOM 1444 N N . ASN A 1 177 ? -39.243 1.052 61.261 1.00 57.55 175 ASN A N 1
ATOM 1445 C CA . ASN A 1 177 ? -39.154 1.615 62.598 1.00 55.69 175 ASN A CA 1
ATOM 1446 C C . ASN A 1 177 ? -37.770 1.292 63.142 1.00 62.05 175 ASN A C 1
ATOM 1447 O O . ASN A 1 177 ? -37.013 0.532 62.513 1.00 48.16 175 ASN A O 1
ATOM 1452 N N . PRO A 1 178 ? -37.385 1.880 64.287 1.00 63.96 176 PRO A N 1
ATOM 1453 C CA . PRO A 1 178 ? -36.032 1.620 64.803 1.00 67.43 176 PRO A CA 1
ATOM 1454 C C . PRO A 1 178 ? -35.687 0.145 64.910 1.00 66.29 176 PRO A C 1
ATOM 1455 O O . PRO A 1 178 ? -34.557 -0.239 64.587 1.00 67.40 176 PRO A O 1
ATOM 1459 N N . ASP A 1 179 ? -36.636 -0.701 65.315 1.00 66.13 177 ASP A N 1
ATOM 1460 C CA . ASP A 1 179 ? -36.291 -2.073 65.666 1.00 65.75 177 ASP A CA 1
ATOM 1461 C C . ASP A 1 179 ? -36.067 -2.958 64.451 1.00 54.49 177 ASP A C 1
ATOM 1462 O O . ASP A 1 179 ? -35.412 -3.996 64.578 1.00 50.47 177 ASP A O 1
ATOM 1467 N N . ASN A 1 180 ? -36.562 -2.576 63.277 1.00 50.02 178 ASN A N 1
ATOM 1468 C CA . ASN A 1 180 ? -36.322 -3.363 62.079 1.00 50.37 178 ASN A CA 1
ATOM 1469 C C . ASN A 1 180 ? -35.349 -2.701 61.110 1.00 54.09 178 ASN A C 1
ATOM 1470 O O . ASN A 1 180 ? -34.972 -3.332 60.116 1.00 58.99 178 ASN A O 1
ATOM 1475 N N . SER A 1 181 ? -34.887 -1.477 61.402 1.00 52.03 179 SER A N 1
ATOM 1476 C CA . SER A 1 181 ? -34.113 -0.680 60.450 1.00 44.73 179 SER A CA 1
ATOM 1477 C C . SER A 1 181 ? -32.932 0.074 61.044 1.00 50.69 179 SER A C 1
ATOM 1478 O O . SER A 1 181 ? -31.988 0.352 60.297 1.00 51.49 179 SER A O 1
ATOM 1481 N N . ASP A 1 182 ? -32.949 0.448 62.328 1.00 47.13 180 ASP A N 1
ATOM 1482 C CA . ASP A 1 182 ? -31.913 1.305 62.889 1.00 39.42 180 ASP A CA 1
ATOM 1483 C C . ASP A 1 182 ? -30.654 0.523 63.251 1.00 44.42 180 ASP A C 1
ATOM 1484 O O . ASP A 1 182 ? -30.720 -0.623 63.716 1.00 44.67 180 ASP A O 1
ATOM 1489 N N . VAL A 1 183 ? -29.500 1.174 63.062 1.00 43.41 181 VAL A N 1
ATOM 1490 C CA . VAL A 1 183 ? -28.203 0.572 63.381 1.00 45.30 181 VAL A CA 1
ATOM 1491 C C . VAL A 1 183 ? -28.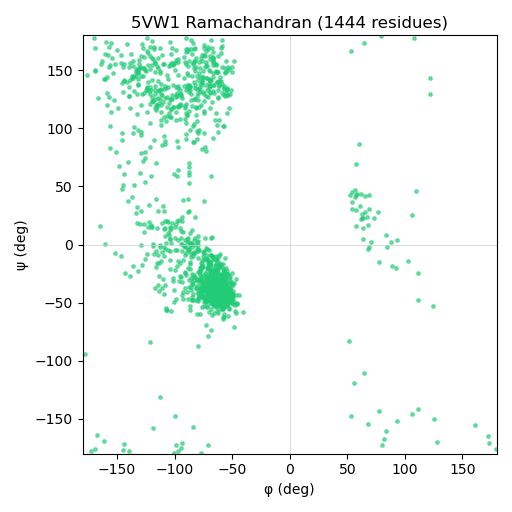111 0.184 64.854 1.00 61.28 181 VAL A C 1
ATOM 1492 O O . VAL A 1 183 ? -27.621 -0.903 65.192 1.00 73.04 181 VAL A O 1
ATOM 1496 N N . ASP A 1 184 ? -28.563 1.062 65.757 1.00 60.92 182 ASP A N 1
ATOM 1497 C CA . ASP A 1 184 ? -28.444 0.775 67.190 1.00 59.81 182 ASP A CA 1
ATOM 1498 C C . ASP A 1 184 ? -29.238 -0.468 67.571 1.00 52.09 182 ASP A C 1
ATOM 1499 O O . ASP A 1 184 ? -28.710 -1.380 68.216 1.00 52.05 182 ASP A O 1
ATOM 1504 N N . LYS A 1 185 ? -30.506 -0.528 67.158 1.00 61.73 183 LYS A N 1
ATOM 1505 C CA . LYS A 1 185 ? -31.339 -1.690 67.454 1.00 59.67 183 LYS A CA 1
ATOM 1506 C C . LYS A 1 185 ? -30.779 -2.954 66.819 1.00 54.12 183 LYS A C 1
ATOM 1507 O O . LYS A 1 185 ? -30.750 -4.012 67.456 1.00 59.66 183 LYS A O 1
ATOM 1513 N N . LEU A 1 186 ? -30.343 -2.869 65.558 1.00 53.63 184 LEU A N 1
ATOM 1514 C CA . LEU A 1 186 ? -29.762 -4.032 64.892 1.00 50.49 184 LEU A CA 1
ATOM 1515 C C . LEU A 1 186 ? -28.418 -4.408 65.501 1.00 49.75 184 LEU A C 1
ATOM 1516 O O . LEU A 1 186 ? -28.012 -5.569 65.423 1.00 55.75 184 LEU A O 1
ATOM 1521 N N . PHE A 1 187 ? -27.712 -3.452 66.105 1.00 51.79 185 PHE A N 1
ATOM 1522 C CA . PHE A 1 187 ? -26.490 -3.798 66.821 1.00 53.18 185 PHE A CA 1
ATOM 1523 C C . PHE A 1 187 ? -26.814 -4.595 68.072 1.00 57.04 185 PHE A C 1
ATOM 1524 O O . PHE A 1 187 ? -26.243 -5.666 68.307 1.00 47.39 185 PHE A O 1
ATOM 1532 N N . ILE A 1 188 ? -27.742 -4.085 68.882 1.00 60.83 186 ILE A N 1
ATOM 1533 C CA . ILE A 1 188 ? -28.172 -4.798 70.082 1.00 57.90 186 ILE A CA 1
ATOM 1534 C C . ILE A 1 188 ? -28.536 -6.238 69.746 1.00 58.64 186 ILE A C 1
ATOM 1535 O O . ILE A 1 188 ? -28.062 -7.182 70.386 1.00 57.62 186 ILE A O 1
ATOM 1540 N N . GLN A 1 189 ? -29.375 -6.429 68.724 1.00 57.19 187 GLN A N 1
ATOM 1541 C CA . GLN A 1 189 ? -29.773 -7.785 68.361 1.00 57.02 187 GLN A CA 1
ATOM 1542 C C . GLN A 1 189 ? -28.563 -8.653 68.078 1.00 54.27 187 GLN A C 1
ATOM 1543 O O . GLN A 1 189 ? -28.572 -9.843 68.403 1.00 55.28 187 GLN A O 1
ATOM 1549 N N . LEU A 1 190 ? -27.499 -8.071 67.514 1.00 54.47 188 LEU A N 1
ATOM 1550 C CA . LEU A 1 190 ? -26.298 -8.858 67.241 1.00 53.04 188 LEU A CA 1
ATOM 1551 C C . LEU A 1 190 ? -25.637 -9.322 68.534 1.00 52.96 188 LEU A C 1
ATOM 1552 O O . LEU A 1 190 ? -25.239 -10.487 68.649 1.00 51.21 188 LEU A O 1
ATOM 1557 N N . VAL A 1 191 ? -25.524 -8.438 69.528 1.00 54.12 189 VAL A N 1
ATOM 1558 C CA . VAL A 1 191 ? -24.886 -8.856 70.770 1.00 58.37 189 VAL A CA 1
ATOM 1559 C C . VAL A 1 191 ? -25.813 -9.765 71.581 1.00 63.26 189 VAL A C 1
ATOM 1560 O O . VAL A 1 191 ? -25.346 -10.705 72.237 1.00 50.69 189 VAL A O 1
ATOM 1564 N N . GLN A 1 192 ? -27.125 -9.527 71.534 1.00 65.99 190 GLN A N 1
ATOM 1565 C CA . GLN A 1 192 ? -28.056 -10.445 72.179 1.00 53.50 190 GLN A CA 1
ATOM 1566 C C . GLN A 1 192 ? -27.914 -11.839 71.605 1.00 53.78 190 GLN A C 1
ATOM 1567 O O . GLN A 1 192 ? -27.869 -12.825 72.343 1.00 61.90 190 GLN A O 1
ATOM 1573 N N . THR A 1 193 ? -27.838 -11.934 70.281 1.00 57.84 191 THR A N 1
ATOM 1574 C CA . THR A 1 193 ? -27.606 -13.214 69.634 1.00 53.15 191 THR A CA 1
ATOM 1575 C C . THR A 1 193 ? -26.269 -13.807 70.052 1.00 59.92 191 THR A C 1
ATOM 1576 O O . THR A 1 193 ? -26.169 -15.016 70.294 1.00 62.70 191 THR A O 1
ATOM 1580 N N . TYR A 1 194 ? -25.228 -12.971 70.140 1.00 62.54 192 TYR A N 1
ATOM 1581 C CA . TYR A 1 194 ? -23.910 -13.470 70.531 1.00 61.80 192 TYR A CA 1
ATOM 1582 C C . TYR A 1 194 ? -23.905 -13.907 71.992 1.00 62.22 192 TYR A C 1
ATOM 1583 O O . TYR A 1 194 ? -23.412 -14.989 72.326 1.00 62.05 192 TYR A O 1
ATOM 1592 N N . ASN A 1 195 ? -24.455 -13.079 72.879 1.00 59.29 193 ASN A N 1
ATOM 1593 C CA . ASN A 1 195 ? -24.515 -13.435 74.290 1.00 59.59 193 ASN A CA 1
ATOM 1594 C C . ASN A 1 195 ? -25.365 -14.677 74.539 1.00 68.27 193 ASN A C 1
ATOM 1595 O O . ASN A 1 195 ? -25.158 -15.373 75.541 1.00 80.54 193 ASN A O 1
ATOM 1600 N N . GLN A 1 196 ? -26.299 -14.972 73.638 1.00 58.62 194 GLN A N 1
ATOM 1601 C CA . GLN A 1 196 ? -27.093 -16.191 73.714 1.00 59.73 194 GLN A CA 1
ATOM 1602 C C . GLN A 1 196 ? -26.239 -17.449 73.533 1.00 70.71 194 GLN A C 1
ATOM 1603 O O . GLN A 1 196 ? -26.536 -18.486 74.133 1.00 82.76 194 GLN A O 1
ATOM 1609 N N . LEU A 1 197 ? -25.189 -17.384 72.710 1.00 65.96 195 LEU A N 1
ATOM 1610 C CA . LEU A 1 197 ? -24.349 -18.531 72.380 1.00 54.42 195 LEU A CA 1
ATOM 1611 C C . LEU A 1 197 ? -23.071 -18.606 73.207 1.00 56.38 195 LEU A C 1
ATOM 1612 O O . LEU A 1 197 ? -22.295 -19.546 73.030 1.00 66.90 195 LEU A O 1
ATOM 1617 N N . PHE A 1 198 ? -22.793 -17.619 74.047 1.00 56.11 196 PHE A N 1
ATOM 1618 C CA . PHE A 1 198 ? -21.574 -17.605 74.837 1.00 58.83 196 PHE A CA 1
ATOM 1619 C C . PHE A 1 198 ? -21.908 -17.007 76.199 1.00 69.98 196 PHE A C 1
ATOM 1620 O O . PHE A 1 198 ? -21.371 -15.980 76.593 1.00 64.77 196 PHE A O 1
ATOM 1628 N N . GLU A 1 199 ? -22.821 -17.656 76.930 1.00 71.91 197 GLU A N 1
ATOM 1629 C CA . GLU A 1 199 ? -23.268 -17.115 78.211 1.00 76.78 197 GLU A CA 1
ATOM 1630 C C . GLU A 1 199 ? -22.095 -16.866 79.162 1.00 81.69 197 GLU A C 1
ATOM 1631 O O . GLU A 1 199 ? -22.098 -15.887 79.926 1.00 74.18 197 GLU A O 1
ATOM 1633 N N . GLU A 1 200 ? -21.060 -17.715 79.093 1.00 82.96 198 GLU A N 1
ATOM 1634 C CA . GLU A 1 200 ? -19.945 -17.628 80.031 1.00 80.48 198 GLU A CA 1
ATOM 1635 C C . GLU A 1 200 ? -19.083 -16.385 79.827 1.00 85.25 198 GLU A C 1
ATOM 1636 O O . GLU A 1 200 ? -18.315 -16.035 80.729 1.00 86.49 198 GLU A O 1
ATOM 1638 N N . ASN A 1 201 ? -19.183 -15.708 78.679 1.00 84.60 199 ASN A N 1
ATOM 1639 C CA . ASN A 1 201 ? -18.259 -14.626 78.330 1.00 81.14 199 ASN A CA 1
ATOM 1640 C C . ASN A 1 201 ? -18.980 -13.585 77.477 1.00 70.74 199 ASN A C 1
ATOM 1641 O O . ASN A 1 201 ? -18.667 -13.387 76.297 1.00 68.85 199 ASN A O 1
ATOM 1646 N N . PRO A 1 202 ? -19.935 -12.871 78.060 1.00 71.11 200 PRO A N 1
ATOM 1647 C CA . PRO A 1 202 ? -20.789 -11.985 77.261 1.00 62.40 200 PRO A CA 1
ATOM 1648 C C . PRO A 1 202 ? -20.075 -10.730 76.769 1.00 62.75 200 PRO A C 1
ATOM 1649 O O . PRO A 1 202 ? -18.976 -10.374 77.205 1.00 70.57 200 PRO A O 1
ATOM 1653 N N . ILE A 1 203 ? -20.734 -10.060 75.826 1.00 55.50 201 ILE A N 1
ATOM 1654 C CA . ILE A 1 203 ? -20.374 -8.709 75.415 1.00 59.91 201 ILE A CA 1
ATOM 1655 C C . ILE A 1 203 ? -21.231 -7.745 76.219 1.00 58.42 201 ILE A C 1
ATOM 1656 O O . ILE A 1 203 ? -22.460 -7.879 76.260 1.00 59.12 201 ILE A O 1
ATOM 1661 N N . ASN A 1 204 ? -20.604 -6.782 76.863 1.00 49.79 202 ASN A N 1
ATOM 1662 C CA . ASN A 1 204 ? -21.359 -5.779 77.601 1.00 54.99 202 ASN A CA 1
ATOM 1663 C C . ASN A 1 204 ? -21.188 -4.446 76.891 1.00 53.54 202 ASN A C 1
ATOM 1664 O O . ASN A 1 204 ? -20.124 -3.827 76.970 1.00 56.35 202 ASN A O 1
ATOM 1669 N N . ALA A 1 205 ? -22.241 -3.999 76.212 1.00 50.83 203 ALA A N 1
ATOM 1670 C CA . ALA A 1 205 ? -22.163 -2.825 75.356 1.00 54.74 203 ALA A CA 1
ATOM 1671 C C . ALA A 1 205 ? -22.943 -1.641 75.923 1.00 58.61 203 ALA A C 1
ATOM 1672 O O . ALA A 1 205 ? -23.449 -0.810 75.165 1.00 59.20 203 ALA A O 1
ATOM 1674 N N . SER A 1 206 ? -23.000 -1.520 77.253 1.00 58.66 204 SER A N 1
ATOM 1675 C CA . SER A 1 206 ? -23.946 -0.602 77.878 1.00 56.38 204 SER A CA 1
ATOM 1676 C C . SER A 1 206 ? -23.744 0.828 77.408 1.00 65.41 204 SER A C 1
ATOM 1677 O O . SER A 1 206 ? -24.637 1.422 76.790 1.00 79.63 204 SER A O 1
ATOM 1680 N N . GLY A 1 207 ? -22.582 1.400 77.672 1.00 51.68 205 GLY A N 1
ATOM 1681 C CA . GLY A 1 207 ? -22.506 2.778 77.227 1.00 51.41 205 GLY A CA 1
ATOM 1682 C C . GLY A 1 207 ? -22.225 2.972 75.757 1.00 55.35 205 GLY A C 1
ATOM 1683 O O . GLY A 1 207 ? -22.125 4.110 75.297 1.00 58.13 205 GLY A O 1
ATOM 1684 N N . VAL A 1 208 ? -22.136 1.890 74.990 1.00 51.83 206 VAL A N 1
ATOM 1685 C CA . VAL A 1 208 ? -21.440 1.905 73.712 1.00 51.39 206 VAL A CA 1
ATOM 1686 C C . VAL A 1 208 ? -22.362 2.494 72.652 1.00 60.18 206 VAL A C 1
ATOM 1687 O O . VAL A 1 208 ? -23.309 1.840 72.202 1.00 62.60 206 VAL A O 1
ATOM 1691 N N . ASP A 1 209 ? -22.075 3.732 72.245 1.00 51.13 207 ASP A N 1
ATOM 1692 C CA . ASP A 1 209 ? -22.861 4.412 71.218 1.00 47.97 207 ASP A CA 1
ATOM 1693 C C . ASP A 1 209 ? -22.557 3.819 69.843 1.00 54.98 207 ASP A C 1
ATOM 1694 O O . ASP A 1 209 ? -21.763 4.359 69.064 1.00 46.10 207 ASP A O 1
ATOM 1699 N N . ALA A 1 210 ? -23.249 2.718 69.521 1.00 53.49 208 ALA A N 1
ATOM 1700 C CA . ALA A 1 210 ? -22.948 1.991 68.291 1.00 53.88 208 ALA A CA 1
ATOM 1701 C C . ALA A 1 210 ? -23.460 2.727 67.053 1.00 52.83 208 ALA A C 1
ATOM 1702 O O . ALA A 1 210 ? -22.798 2.732 66.006 1.00 51.90 208 ALA A O 1
ATOM 1704 N N . LYS A 1 211 ? -24.633 3.353 67.153 1.00 60.99 209 LYS A N 1
ATOM 1705 C CA . LYS A 1 211 ? -25.144 4.152 66.048 1.00 59.57 209 LYS A CA 1
ATOM 1706 C C . LYS A 1 211 ? -24.117 5.185 65.601 1.00 52.01 209 LYS A C 1
ATOM 1707 O O . LYS A 1 211 ? -23.864 5.349 64.408 1.00 45.25 209 LYS A O 1
ATOM 1713 N N . ALA A 1 212 ? -23.497 5.883 66.546 1.00 48.32 210 ALA A N 1
ATOM 1714 C CA . ALA A 1 212 ? -22.561 6.930 66.155 1.00 49.74 210 ALA A CA 1
ATOM 1715 C C . ALA A 1 212 ? -21.277 6.334 65.601 1.00 51.68 210 ALA A C 1
ATOM 1716 O O . ALA A 1 212 ? -20.759 6.801 64.578 1.00 61.09 210 ALA A O 1
ATOM 1718 N N . ILE A 1 213 ? -20.742 5.311 66.271 1.00 47.71 211 ILE A N 1
ATOM 1719 C CA . ILE A 1 213 ? -19.467 4.734 65.854 1.00 44.59 211 ILE A CA 1
ATOM 1720 C C . ILE A 1 213 ? -19.598 4.112 64.473 1.00 46.53 211 ILE A C 1
ATOM 1721 O O . ILE A 1 213 ? -18.750 4.318 63.591 1.00 40.96 211 ILE A O 1
ATOM 1726 N N . LEU A 1 214 ? -20.682 3.362 64.256 1.00 40.73 212 LEU A N 1
ATOM 1727 C CA . LEU A 1 214 ? -20.803 2.574 63.035 1.00 45.47 212 LEU A CA 1
ATOM 1728 C C . LEU A 1 214 ? -21.333 3.393 61.860 1.00 49.11 212 LEU A C 1
ATOM 1729 O O . LEU A 1 214 ? -21.035 3.071 60.711 1.00 50.90 212 LEU A O 1
ATOM 1734 N N . SER A 1 215 ? -22.091 4.455 62.118 1.00 52.78 213 SER A N 1
ATOM 1735 C CA . SER A 1 215 ? -22.680 5.272 61.064 1.00 55.03 213 SER A CA 1
ATOM 1736 C C . SER A 1 215 ? -21.798 6.437 60.628 1.00 59.02 213 SER A C 1
ATOM 1737 O O . SER A 1 215 ? -22.186 7.170 59.712 1.00 63.10 213 SER A O 1
ATOM 1740 N N . ALA A 1 216 ? -20.634 6.624 61.247 1.00 59.72 214 ALA A N 1
ATOM 1741 C CA . ALA A 1 216 ? -19.825 7.810 61.008 1.00 56.31 214 ALA A CA 1
ATOM 1742 C C . ALA A 1 216 ? -19.137 7.740 59.636 1.00 53.80 214 ALA A C 1
ATOM 1743 O O . ALA A 1 216 ? -19.112 6.700 58.972 1.00 54.57 214 ALA A O 1
ATOM 1745 N N . ARG A 1 217 ? -18.565 8.869 59.218 1.00 43.34 215 ARG A N 1
ATOM 1746 C CA . ARG A 1 217 ? -17.937 8.991 57.900 1.00 47.38 215 ARG A CA 1
ATOM 1747 C C . ARG A 1 217 ? -16.426 8.799 57.993 1.00 48.55 215 ARG A C 1
ATOM 1748 O O . ARG A 1 217 ? -15.616 9.667 57.628 1.00 48.25 215 ARG A O 1
ATOM 1756 N N . LEU A 1 218 ? -16.062 7.628 58.498 1.00 49.97 216 LEU A N 1
ATOM 1757 C CA . LEU A 1 218 ? -14.699 7.128 58.462 1.00 47.81 216 LEU A CA 1
ATOM 1758 C C . LEU A 1 218 ? -14.689 5.842 57.653 1.00 41.42 216 LEU A C 1
ATOM 1759 O O . LEU A 1 218 ? -15.739 5.272 57.338 1.00 43.66 216 LEU A O 1
ATOM 1764 N N . SER A 1 219 ? -13.487 5.385 57.311 1.00 43.97 217 SER A N 1
ATOM 1765 C CA . SER A 1 219 ? -13.354 4.146 56.562 1.00 42.62 217 SER A CA 1
ATOM 1766 C C . SER A 1 219 ? -13.979 2.982 57.337 1.00 43.90 217 SER A C 1
ATOM 1767 O O . SER A 1 219 ? -14.347 3.096 58.506 1.00 41.88 217 SER A O 1
ATOM 1770 N N . LYS A 1 220 ? -14.090 1.836 56.666 1.00 50.16 218 LYS A N 1
ATOM 1771 C CA . LYS A 1 220 ? -14.668 0.662 57.320 1.00 54.08 218 LYS A CA 1
ATOM 1772 C C . LYS A 1 220 ? -13.762 0.141 58.434 1.00 48.60 218 LYS A C 1
ATOM 1773 O O . LYS A 1 220 ? -14.221 -0.103 59.556 1.00 45.37 218 LYS A O 1
ATOM 1779 N N . SER A 1 221 ? -12.467 -0.021 58.146 1.00 46.77 219 SER A N 1
ATOM 1780 C CA . SER A 1 221 ? -11.524 -0.467 59.164 1.00 50.30 219 SER A CA 1
ATOM 1781 C C . SER A 1 221 ? -11.440 0.501 60.339 1.00 50.68 219 SER A C 1
ATOM 1782 O O . SER A 1 221 ? -11.172 0.080 61.470 1.00 58.97 219 SER A O 1
ATOM 1785 N N . ARG A 1 222 ? -11.655 1.793 60.110 1.00 49.57 220 ARG A N 1
ATOM 1786 C CA . ARG A 1 222 ? -11.585 2.719 61.231 1.00 55.95 220 ARG A CA 1
ATOM 1787 C C . ARG A 1 222 ? -12.790 2.564 62.147 1.00 49.99 220 ARG A C 1
ATOM 1788 O O . ARG A 1 222 ? -12.670 2.667 63.375 1.00 49.82 220 ARG A O 1
ATOM 1796 N N . ARG A 1 223 ? -13.960 2.318 61.569 1.00 49.97 221 ARG A N 1
ATOM 1797 C CA . ARG A 1 223 ? -15.146 2.121 62.389 1.00 51.66 221 ARG A CA 1
ATOM 1798 C C . ARG A 1 223 ? -15.084 0.806 63.159 1.00 53.37 221 ARG A C 1
ATOM 1799 O O . ARG A 1 223 ? -15.643 0.711 64.259 1.00 53.84 221 ARG A O 1
ATOM 1807 N N . LEU A 1 224 ? -14.404 -0.206 62.607 1.00 56.51 222 LEU A N 1
ATOM 1808 C CA . LEU A 1 224 ? -14.170 -1.445 63.342 1.00 50.83 222 LEU A CA 1
ATOM 1809 C C . LEU A 1 224 ? -13.292 -1.199 64.564 1.00 55.40 222 LEU A C 1
ATOM 1810 O O . LEU A 1 224 ? -13.589 -1.689 65.661 1.00 51.60 222 LEU A O 1
ATOM 1815 N N . GLU A 1 225 ? -12.200 -0.442 64.389 1.00 50.41 223 GLU A N 1
ATOM 1816 C CA . GLU A 1 225 ? -11.341 -0.109 65.522 1.00 46.82 223 GLU A CA 1
ATOM 1817 C C . GLU A 1 225 ? -12.107 0.690 66.562 1.00 47.22 223 GLU A C 1
ATOM 1818 O O . GLU A 1 225 ? -12.104 0.353 67.750 1.00 53.64 223 GLU A O 1
ATOM 1824 N N . ASN A 1 226 ? -12.773 1.761 66.128 1.00 50.46 224 ASN A N 1
ATOM 1825 C CA . ASN A 1 226 ? -13.484 2.622 67.064 1.00 52.07 224 ASN A CA 1
ATOM 1826 C C . ASN A 1 226 ? -14.547 1.862 67.846 1.00 53.49 224 ASN A C 1
ATOM 1827 O O . ASN A 1 226 ? -14.816 2.192 69.007 1.00 52.64 224 ASN A O 1
ATOM 1832 N N . LEU A 1 227 ? -15.161 0.848 67.234 1.00 48.99 225 LEU A N 1
ATOM 1833 C CA . LEU A 1 227 ? -16.172 0.062 67.932 1.00 41.70 225 LEU A CA 1
ATOM 1834 C C . LEU A 1 227 ? -15.519 -0.879 68.942 1.00 46.61 225 LEU A C 1
ATOM 1835 O O . LEU A 1 227 ? -15.875 -0.886 70.127 1.00 54.82 225 LEU A O 1
ATOM 1840 N N . ILE A 1 228 ? -14.548 -1.673 68.487 1.00 44.26 226 ILE A N 1
ATOM 1841 C CA . ILE A 1 228 ? -13.859 -2.615 69.357 1.00 48.55 226 ILE A CA 1
ATOM 1842 C C . ILE A 1 228 ? -13.138 -1.891 70.485 1.00 60.40 226 ILE A C 1
ATOM 1843 O O . ILE A 1 228 ? -13.032 -2.409 71.606 1.00 65.42 226 ILE A O 1
ATOM 1848 N N . ALA A 1 229 ? -12.658 -0.680 70.223 1.00 52.91 227 ALA A N 1
ATOM 1849 C CA . ALA A 1 229 ? -12.046 0.108 71.276 1.00 40.19 227 ALA A CA 1
ATOM 1850 C C . ALA A 1 229 ? -12.988 0.321 72.454 1.00 47.74 227 ALA A C 1
ATOM 1851 O O . ALA A 1 229 ? -12.515 0.555 73.569 1.00 51.29 227 ALA A O 1
ATOM 1853 N N . GLN A 1 230 ? -14.301 0.215 72.245 1.00 46.04 228 GLN A N 1
ATOM 1854 C CA . GLN A 1 230 ? -15.284 0.401 73.308 1.00 48.00 228 GLN A CA 1
ATOM 1855 C C . GLN A 1 230 ? -15.655 -0.886 74.037 1.00 51.53 228 GLN A C 1
ATOM 1856 O O . GLN A 1 230 ? -16.550 -0.858 74.888 1.00 47.88 228 GLN A O 1
ATOM 1862 N N . LEU A 1 231 ? -15.025 -2.013 73.718 1.00 51.25 229 LEU A N 1
ATOM 1863 C CA . LEU A 1 231 ? -15.410 -3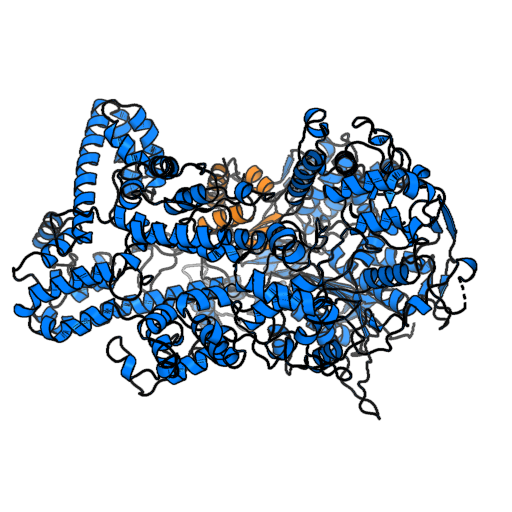.308 74.272 1.00 57.80 229 LEU A CA 1
ATOM 1864 C C . LEU A 1 231 ? -14.190 -3.961 74.914 1.00 58.20 229 LEU A C 1
ATOM 1865 O O . LEU A 1 231 ? -13.566 -4.865 74.328 1.00 41.24 229 LEU A O 1
ATOM 1870 N N . PRO A 1 232 ? -13.836 -3.542 76.128 1.00 51.65 230 PRO A N 1
ATOM 1871 C CA . PRO A 1 232 ? -12.725 -4.187 76.836 1.00 45.69 230 PRO A CA 1
ATOM 1872 C C . PRO A 1 232 ? -12.994 -5.675 76.981 1.00 50.10 230 PRO A C 1
ATOM 1873 O O . PRO A 1 232 ? -14.107 -6.092 77.308 1.00 51.86 230 PRO A O 1
ATOM 1877 N N . GLY A 1 233 ? -11.971 -6.472 76.690 1.00 48.50 231 GLY A N 1
ATOM 1878 C CA . GLY A 1 233 ? -12.097 -7.897 76.547 1.00 41.39 231 GLY A CA 1
ATOM 1879 C C . GLY A 1 233 ? -12.118 -8.390 75.112 1.00 57.19 231 GLY A C 1
ATOM 1880 O O . GLY A 1 233 ? -11.951 -9.596 74.883 1.00 55.21 231 GLY A O 1
ATOM 1881 N N . GLU A 1 234 ? -12.309 -7.503 74.138 1.00 57.86 232 GLU A N 1
ATOM 1882 C CA . GLU A 1 234 ? -12.573 -7.924 72.768 1.00 50.36 232 GLU A CA 1
ATOM 1883 C C . GLU A 1 234 ? -11.462 -7.466 71.834 1.00 49.06 232 GLU A C 1
ATOM 1884 O O . GLU A 1 234 ? -11.232 -6.264 71.673 1.00 62.71 232 GLU A O 1
ATOM 1890 N N . LYS A 1 235 ? -10.778 -8.425 71.228 1.00 48.01 233 LYS A N 1
ATOM 1891 C CA . LYS A 1 235 ? -9.812 -8.141 70.182 1.00 48.94 233 LYS A CA 1
ATOM 1892 C C . LYS A 1 235 ? -10.531 -7.871 68.862 1.00 57.27 233 LYS A C 1
ATOM 1893 O O . LYS A 1 235 ? -11.593 -8.438 68.580 1.00 57.10 233 LYS A O 1
ATOM 1899 N N . LYS A 1 236 ? -9.932 -6.996 68.047 1.00 53.33 234 LYS A N 1
ATOM 1900 C CA . LYS A 1 236 ? -10.507 -6.656 66.747 1.00 48.10 234 LYS A CA 1
ATOM 1901 C C . LYS A 1 236 ? -10.805 -7.897 65.899 1.00 50.74 234 LYS A C 1
ATOM 1902 O O . LYS A 1 236 ? -11.811 -7.942 65.178 1.00 49.85 234 LYS A O 1
ATOM 1908 N N . ASN A 1 237 ? -9.945 -8.916 65.966 1.00 45.93 235 ASN A N 1
ATOM 1909 C CA . ASN A 1 237 ? -10.109 -10.110 65.143 1.00 48.80 235 ASN A CA 1
ATOM 1910 C C . ASN A 1 237 ? -10.617 -11.305 65.944 1.00 52.37 235 ASN A C 1
ATOM 1911 O O . ASN A 1 237 ? -10.478 -12.452 65.506 1.00 46.47 235 ASN A O 1
ATOM 1916 N N . GLY A 1 238 ? -11.209 -11.061 67.105 1.00 57.87 236 GLY A N 1
ATOM 1917 C CA . GLY A 1 238 ? -11.958 -12.100 67.762 1.00 46.17 236 GLY A CA 1
ATOM 1918 C C . GLY A 1 238 ? -13.240 -12.365 67.001 1.00 51.44 236 GLY A C 1
ATOM 1919 O O . GLY A 1 238 ? -13.482 -11.847 65.907 1.00 48.13 236 GLY A O 1
ATOM 1920 N N . LEU A 1 239 ? -14.089 -13.197 67.612 1.00 51.67 237 LEU A N 1
ATOM 1921 C CA . LEU A 1 239 ? -15.348 -13.554 66.970 1.00 47.80 237 LEU A CA 1
ATOM 1922 C C . LEU A 1 239 ? -16.252 -12.339 66.819 1.00 55.35 237 LEU A C 1
ATOM 1923 O O . LEU A 1 239 ? -16.793 -12.091 65.733 1.00 54.81 237 LEU A O 1
ATOM 1928 N N . PHE A 1 240 ? -16.438 -11.567 67.897 1.00 50.08 238 PHE A N 1
ATOM 1929 C CA . PHE A 1 240 ? -17.348 -10.433 67.783 1.00 47.06 238 PHE A CA 1
ATOM 1930 C C . PHE A 1 240 ? -16.779 -9.356 66.862 1.00 53.48 238 PHE A C 1
ATOM 1931 O O . PHE A 1 240 ? -17.520 -8.741 66.087 1.00 52.17 238 PHE A O 1
ATOM 1939 N N . GLY A 1 241 ? -15.468 -9.113 66.932 1.00 49.34 239 GLY A N 1
ATOM 1940 C CA . GLY A 1 241 ? -14.857 -8.166 66.017 1.00 42.37 239 GLY A CA 1
ATOM 1941 C C . GLY A 1 241 ? -15.028 -8.577 64.568 1.00 48.78 239 GLY A C 1
ATOM 1942 O O . GLY A 1 241 ? -15.384 -7.760 63.709 1.00 51.78 239 GLY A O 1
ATOM 1943 N N . ASN A 1 242 ? -14.808 -9.854 64.280 1.00 47.67 240 ASN A N 1
ATOM 1944 C CA . ASN A 1 242 ? -14.949 -10.304 62.907 1.00 44.27 240 ASN A CA 1
ATOM 1945 C C . ASN A 1 242 ? -16.400 -10.268 62.457 1.00 45.62 240 ASN A C 1
ATOM 1946 O O . ASN A 1 242 ? -16.670 -10.081 61.267 1.00 46.30 240 ASN A O 1
ATOM 1951 N N . LEU A 1 243 ? -17.346 -10.418 63.386 1.00 45.01 241 LEU A N 1
ATOM 1952 C CA . LEU A 1 243 ? -18.746 -10.223 63.024 1.00 50.79 241 LEU A CA 1
ATOM 1953 C C . LEU A 1 243 ? -19.027 -8.758 62.698 1.00 53.56 241 LEU A C 1
ATOM 1954 O O . LEU A 1 243 ? -19.761 -8.454 61.743 1.00 49.73 241 LEU A O 1
ATOM 1959 N N . ILE A 1 244 ? -18.436 -7.836 63.465 1.00 41.78 242 ILE A N 1
ATOM 1960 C CA . ILE A 1 244 ? -18.615 -6.424 63.156 1.00 50.60 242 ILE A CA 1
ATOM 1961 C C . ILE A 1 244 ? -17.907 -6.073 61.849 1.00 52.74 242 ILE A C 1
ATOM 1962 O O . ILE A 1 244 ? -18.387 -5.242 61.065 1.00 41.94 242 ILE A O 1
ATOM 1967 N N . ALA A 1 245 ? -16.760 -6.708 61.588 1.00 47.01 243 ALA A N 1
ATOM 1968 C CA . ALA A 1 245 ? -16.078 -6.481 60.323 1.00 41.70 243 ALA A CA 1
ATOM 1969 C C . ALA A 1 245 ? -16.924 -6.969 59.164 1.00 50.19 243 ALA A C 1
ATOM 1970 O O . ALA A 1 245 ? -17.011 -6.300 58.128 1.00 57.91 243 ALA A O 1
ATOM 1972 N N . LEU A 1 246 ? -17.553 -8.138 59.317 1.00 46.95 244 LEU A N 1
ATOM 1973 C CA . LEU A 1 246 ? -18.494 -8.608 58.308 1.00 42.61 244 LEU A CA 1
ATOM 1974 C C . LEU A 1 246 ? -19.602 -7.581 58.091 1.00 46.95 244 LEU A C 1
ATOM 1975 O O . LEU A 1 246 ? -19.946 -7.261 56.950 1.00 49.44 244 LEU A O 1
ATOM 1980 N N . SER A 1 247 ? -20.122 -7.003 59.182 1.00 50.22 245 SER A N 1
ATOM 1981 C CA . SER A 1 247 ? -21.221 -6.039 59.098 1.00 44.93 245 SER A CA 1
ATOM 1982 C C . SER A 1 247 ? -20.834 -4.758 58.379 1.00 46.00 245 SER A C 1
ATOM 1983 O O . SER A 1 247 ? -21.702 -4.071 57.826 1.00 44.78 245 SER A O 1
ATOM 1986 N N . LEU A 1 248 ? -19.558 -4.399 58.414 1.00 44.64 246 LEU A N 1
ATOM 1987 C CA . LEU A 1 248 ? -19.074 -3.172 57.806 1.00 38.59 246 LEU A CA 1
ATOM 1988 C C . LEU A 1 248 ? -18.610 -3.361 56.365 1.00 40.48 246 LEU A C 1
ATOM 1989 O O . LEU A 1 248 ? -18.188 -2.391 55.738 1.00 43.05 246 LEU A O 1
ATOM 1994 N N . GLY A 1 249 ? -18.664 -4.579 55.827 1.00 38.52 247 GLY A N 1
ATOM 1995 C CA . GLY A 1 249 ? -18.236 -4.828 54.470 1.00 42.63 247 GLY A CA 1
ATOM 1996 C C . GLY A 1 249 ? -16.801 -5.263 54.313 1.00 49.22 247 GLY A C 1
ATOM 1997 O O . GLY A 1 249 ? -16.340 -5.412 53.178 1.00 49.71 247 GLY A O 1
ATOM 1998 N N . LEU A 1 250 ? -16.076 -5.460 55.404 1.00 55.57 248 LEU A N 1
ATOM 1999 C CA . LEU A 1 250 ? -14.743 -6.027 55.318 1.00 44.50 248 LEU A CA 1
ATOM 2000 C C . LEU A 1 250 ? -14.866 -7.536 55.088 1.00 43.82 248 LEU A C 1
ATOM 2001 O O . LEU A 1 250 ? -15.976 -8.080 54.968 1.00 44.29 248 LEU A O 1
ATOM 2006 N N . THR A 1 251 ? -13.715 -8.221 54.993 1.00 36.69 249 THR A N 1
ATOM 2007 C CA . THR A 1 251 ? -13.649 -9.673 54.792 1.00 49.29 249 THR A CA 1
ATOM 2008 C C . THR A 1 251 ? -12.873 -10.311 55.940 1.00 52.93 249 THR A C 1
ATOM 2009 O O . THR A 1 251 ? -11.667 -10.579 55.821 1.00 52.66 249 THR A O 1
ATOM 2013 N N . PRO A 1 252 ? -13.532 -10.584 57.059 1.00 53.12 250 PRO A N 1
ATOM 2014 C CA . PRO A 1 252 ? -12.858 -11.276 58.158 1.00 51.61 250 PRO A CA 1
ATOM 2015 C C . PRO A 1 252 ? -12.511 -12.705 57.770 1.00 53.36 250 PRO A C 1
ATOM 2016 O O . PRO A 1 252 ? -13.149 -13.314 56.905 1.00 42.62 250 PRO A O 1
ATOM 2020 N N . ASN A 1 253 ? -11.476 -13.239 58.437 1.00 58.13 251 ASN A N 1
ATOM 2021 C CA . ASN A 1 253 ? -11.111 -14.656 58.381 1.00 46.72 251 ASN A CA 1
ATOM 2022 C C . ASN A 1 253 ? -11.519 -15.298 59.706 1.00 53.22 251 ASN A C 1
ATOM 2023 O O . ASN A 1 253 ? -10.926 -15.009 60.748 1.00 57.24 251 ASN A O 1
ATOM 2028 N N . PHE A 1 254 ? -12.536 -16.156 59.669 1.00 52.98 252 PHE A N 1
ATOM 2029 C CA . PHE A 1 254 ? -13.066 -16.775 60.878 1.00 51.02 252 PHE A CA 1
ATOM 2030 C C . PHE A 1 254 ? -12.324 -18.047 61.277 1.00 59.41 252 PHE A C 1
ATOM 2031 O O . PHE A 1 254 ? -12.713 -18.684 62.269 1.00 51.04 252 PHE A O 1
ATOM 2039 N N . LYS A 1 255 ? -11.294 -18.447 60.524 1.00 67.59 253 LYS A N 1
ATOM 2040 C CA . LYS A 1 255 ? -10.537 -19.660 60.819 1.00 59.30 253 LYS A CA 1
ATOM 2041 C C . LYS A 1 255 ? -10.141 -19.730 62.284 1.00 54.40 253 LYS A C 1
ATOM 2042 O O . LYS A 1 255 ? -10.694 -20.530 63.043 1.00 54.43 253 LYS A O 1
ATOM 2048 N N . SER A 1 256 ? -9.202 -18.872 62.689 1.00 55.34 254 SER A N 1
ATOM 2049 C CA . SER A 1 256 ? -8.663 -18.959 64.040 1.00 55.87 254 SER A CA 1
ATOM 2050 C C . SER A 1 256 ? -9.759 -18.838 65.096 1.00 58.69 254 SER A C 1
ATOM 2051 O O . SER A 1 256 ? -9.665 -19.465 66.155 1.00 59.65 254 SER A O 1
ATOM 2054 N N . ASN A 1 257 ? -10.809 -18.061 64.818 1.00 62.67 255 ASN A N 1
ATOM 2055 C CA . ASN A 1 257 ? -11.955 -18.021 65.719 1.00 57.91 255 ASN A CA 1
ATOM 2056 C C . ASN A 1 257 ? -12.454 -19.419 66.061 1.00 52.61 255 ASN A C 1
ATOM 2057 O O . ASN A 1 257 ? -12.727 -19.716 67.228 1.00 50.07 255 ASN A O 1
ATOM 2062 N N . PHE A 1 258 ? -12.598 -20.288 65.059 1.00 59.62 256 PHE A N 1
ATOM 2063 C CA . PHE A 1 258 ? -13.187 -21.605 65.267 1.00 60.59 256 PHE A CA 1
ATOM 2064 C C . PHE A 1 258 ? -12.169 -22.738 65.181 1.00 62.98 256 PHE A C 1
ATOM 2065 O O . PHE A 1 258 ? -12.558 -23.911 65.098 1.00 52.90 256 PHE A O 1
ATOM 2073 N N . ASP A 1 259 ? -10.878 -22.414 65.218 1.00 65.96 257 ASP A N 1
ATOM 2074 C CA . ASP A 1 259 ? -9.808 -23.405 65.304 1.00 68.16 257 ASP A CA 1
ATOM 2075 C C . ASP A 1 259 ? -9.884 -24.399 64.155 1.00 63.67 257 ASP A C 1
ATOM 2076 O O . ASP A 1 259 ? -9.683 -25.605 64.323 1.00 64.80 257 ASP A O 1
ATOM 2081 N N . LEU A 1 260 ? -10.180 -23.864 62.982 1.00 58.41 258 LEU A N 1
ATOM 2082 C CA . LEU A 1 260 ? -10.261 -24.627 61.757 1.00 53.37 258 LEU A CA 1
ATOM 2083 C C . LEU A 1 260 ? -8.877 -24.825 61.176 1.00 56.68 258 LEU A C 1
ATOM 2084 O O . LEU A 1 260 ? -7.949 -24.063 61.450 1.00 59.37 258 LEU A O 1
ATOM 2089 N N . ALA A 1 261 ? -8.760 -25.862 60.343 1.00 60.00 259 ALA A N 1
ATOM 2090 C CA . ALA A 1 261 ? -7.487 -26.185 59.719 1.00 66.62 259 ALA A CA 1
ATOM 2091 C C . ALA A 1 261 ? -7.216 -25.276 58.534 1.00 67.72 259 ALA A C 1
ATOM 2092 O O . ALA A 1 261 ? -6.086 -24.808 58.350 1.00 72.77 259 ALA A O 1
ATOM 2094 N N . GLU A 1 262 ? -8.243 -25.017 57.733 1.00 66.63 260 GLU A N 1
ATOM 2095 C CA . GLU A 1 262 ? -8.151 -24.142 56.575 1.00 71.43 260 GLU A CA 1
ATOM 2096 C C . GLU A 1 262 ? -8.977 -22.882 56.811 1.00 70.93 260 GLU A C 1
ATOM 2097 O O . GLU A 1 262 ? -10.012 -22.916 57.485 1.00 72.80 260 GLU A O 1
ATOM 2103 N N . ASP A 1 263 ? -8.518 -21.767 56.250 1.00 67.08 261 ASP A N 1
ATOM 2104 C CA . ASP A 1 263 ? -9.108 -20.487 56.617 1.00 71.94 261 ASP A CA 1
ATOM 2105 C C . ASP A 1 263 ? -10.513 -20.325 56.025 1.00 63.41 261 ASP A C 1
ATOM 2106 O O . ASP A 1 263 ? -10.869 -20.947 55.018 1.00 57.49 261 ASP A O 1
ATOM 2111 N N . ALA A 1 264 ? -11.335 -19.496 56.701 1.00 57.12 262 ALA A N 1
ATOM 2112 C CA . ALA A 1 264 ? -12.752 -19.307 56.364 1.00 50.10 262 ALA A CA 1
ATOM 2113 C C . ALA A 1 264 ? -13.023 -17.814 56.154 1.00 54.24 262 ALA A C 1
ATOM 2114 O O . ALA A 1 264 ? -13.641 -17.154 56.996 1.00 51.86 262 ALA A O 1
ATOM 2116 N N . LYS A 1 265 ? -12.574 -17.288 55.018 1.00 52.14 263 LYS A N 1
ATOM 2117 C CA . LYS A 1 265 ? -12.785 -15.883 54.712 1.00 47.56 263 LYS A CA 1
ATOM 2118 C C . LYS A 1 265 ? -14.215 -15.673 54.241 1.00 47.53 263 LYS A C 1
ATOM 2119 O O . LYS A 1 265 ? -14.765 -16.501 53.505 1.00 49.63 263 LYS A O 1
ATOM 2125 N N . LEU A 1 266 ? -14.833 -14.585 54.707 1.00 39.47 264 LEU A N 1
ATOM 2126 C CA . LEU A 1 266 ? -16.220 -14.274 54.379 1.00 45.34 264 LEU A CA 1
ATOM 2127 C C . LEU A 1 266 ? -16.385 -12.794 54.060 1.00 50.16 264 LEU A C 1
ATOM 2128 O O . LEU A 1 266 ? -15.733 -11.934 54.661 1.00 49.82 264 LEU A O 1
ATOM 2133 N N . GLN A 1 267 ? -17.262 -12.520 53.096 1.00 45.69 265 GLN A N 1
ATOM 2134 C CA . GLN A 1 267 ? -17.589 -11.167 52.655 1.00 35.73 265 GLN A CA 1
ATOM 2135 C C . GLN A 1 267 ? -19.037 -11.177 52.194 1.00 44.19 265 GLN A C 1
ATOM 2136 O O . GLN A 1 267 ? -19.371 -11.883 51.235 1.00 48.38 265 GLN A O 1
ATOM 2142 N N . LEU A 1 268 ? -19.885 -10.393 52.871 1.00 41.94 266 LEU A N 1
ATOM 2143 C CA . LEU A 1 268 ? -21.327 -10.448 52.636 1.00 36.11 266 LEU A CA 1
ATOM 2144 C C . LEU A 1 268 ? -21.687 -10.109 51.198 1.00 42.04 266 LEU A C 1
ATOM 2145 O O . LEU A 1 268 ? -22.716 -10.582 50.690 1.00 44.48 266 LEU A O 1
ATOM 2150 N N . SER A 1 269 ? -20.868 -9.291 50.533 1.00 38.28 267 SER A N 1
ATOM 2151 C CA . SER A 1 269 ? -21.180 -8.848 49.180 1.00 45.52 267 SER A CA 1
ATOM 2152 C C . SER A 1 269 ? -20.705 -9.807 48.102 1.00 57.87 267 SER A C 1
ATOM 2153 O O . SER A 1 269 ? -21.149 -9.678 46.958 1.00 62.87 267 SER A O 1
ATOM 2156 N N . LYS A 1 270 ? -19.814 -10.749 48.424 1.00 59.70 268 LYS A N 1
ATOM 2157 C CA . LYS A 1 270 ? -19.359 -11.705 47.421 1.00 56.16 268 LYS A CA 1
ATOM 2158 C C . LYS A 1 270 ? -20.530 -12.540 46.912 1.00 55.63 268 LYS A C 1
ATOM 2159 O O . LYS A 1 270 ? -21.390 -12.984 47.684 1.00 52.07 268 LYS A O 1
ATOM 2165 N N . ASP A 1 271 ? -20.563 -12.737 45.591 1.00 59.17 269 ASP A N 1
ATOM 2166 C CA . ASP A 1 271 ? -21.556 -13.614 44.984 1.00 53.86 269 ASP A CA 1
ATOM 2167 C C . ASP A 1 271 ? -21.535 -15.006 45.607 1.00 50.75 269 ASP A C 1
ATOM 2168 O O . ASP A 1 271 ? -22.585 -15.649 45.708 1.00 49.89 269 ASP A O 1
ATOM 2173 N N . THR A 1 272 ? -20.364 -15.464 46.068 1.00 56.37 270 THR A N 1
ATOM 2174 C CA . THR A 1 272 ? -20.166 -16.765 46.708 1.00 51.55 270 THR A CA 1
ATOM 2175 C C . THR A 1 272 ? -20.608 -16.812 48.164 1.00 63.39 270 THR A C 1
ATOM 2176 O O . THR A 1 272 ? -20.566 -17.893 48.763 1.00 69.60 270 THR A O 1
ATOM 2180 N N . TYR A 1 273 ? -21.029 -15.686 48.746 1.00 62.43 271 TYR A N 1
ATOM 2181 C CA . TYR A 1 273 ? -21.112 -15.597 50.198 1.00 52.82 271 TYR A CA 1
ATOM 2182 C C . TYR A 1 273 ? -22.035 -16.657 50.782 1.00 53.63 271 TYR A C 1
ATOM 2183 O O . TYR A 1 273 ? -21.721 -17.269 51.810 1.00 59.61 271 TYR A O 1
ATOM 2192 N N . ASP A 1 274 ? -23.198 -16.861 50.161 1.00 49.26 272 ASP A N 1
ATOM 2193 C CA . ASP A 1 274 ? -24.229 -17.678 50.793 1.00 47.72 272 ASP A CA 1
ATOM 2194 C C . ASP A 1 274 ? -23.783 -19.125 50.974 1.00 64.28 272 ASP A C 1
ATOM 2195 O O . ASP A 1 274 ? -24.119 -19.755 51.985 1.00 64.78 272 ASP A O 1
ATOM 2200 N N . ASP A 1 275 ? -23.019 -19.678 50.028 1.00 61.80 273 ASP A N 1
ATOM 2201 C CA . ASP A 1 275 ? -22.502 -21.013 50.290 1.00 72.54 273 ASP A CA 1
ATOM 2202 C C . ASP A 1 275 ? -21.078 -21.008 50.839 1.00 66.45 273 ASP A C 1
ATOM 2203 O O . ASP A 1 275 ? -20.658 -22.024 51.405 1.00 70.66 273 ASP A O 1
ATOM 2208 N N . ASP A 1 276 ? -20.348 -19.887 50.755 1.00 63.93 274 ASP A N 1
ATOM 2209 C CA . ASP A 1 276 ? -19.175 -19.730 51.621 1.00 60.61 274 ASP A CA 1
ATOM 2210 C C . ASP A 1 276 ? -19.576 -19.787 53.099 1.00 58.75 274 ASP A C 1
ATOM 2211 O O . ASP A 1 276 ? -18.850 -20.349 53.936 1.00 50.07 274 ASP A O 1
ATOM 2216 N N . LEU A 1 277 ? -20.741 -19.226 53.435 1.00 55.44 275 LEU A N 1
ATOM 2217 C CA . LEU A 1 277 ? -21.240 -19.320 54.801 1.00 55.47 275 LEU A CA 1
ATOM 2218 C C . LEU A 1 277 ? -21.762 -20.718 55.100 1.00 63.67 275 LEU A C 1
ATOM 2219 O O . LEU A 1 277 ? -21.624 -21.210 56.224 1.00 72.70 275 LEU A O 1
ATOM 2224 N N . ASP A 1 278 ? -22.373 -21.372 54.114 1.00 70.27 276 ASP A N 1
ATOM 2225 C CA . ASP A 1 278 ? -22.837 -22.741 54.325 1.00 60.25 276 ASP A CA 1
ATOM 2226 C C . ASP A 1 278 ? -21.668 -23.673 54.621 1.00 55.25 276 ASP A C 1
ATOM 2227 O O . ASP A 1 278 ? -21.781 -24.577 55.457 1.00 62.14 276 ASP A O 1
ATOM 2232 N N . ASN A 1 279 ? -20.529 -23.461 53.960 1.00 55.17 277 ASN A N 1
ATOM 2233 C CA . ASN A 1 279 ? -19.378 -24.320 54.214 1.00 65.03 277 ASN A CA 1
ATOM 2234 C C . ASN A 1 279 ? -18.760 -24.027 55.575 1.00 65.02 277 ASN A C 1
ATOM 2235 O O . ASN A 1 279 ? -18.259 -24.941 56.240 1.00 65.99 277 ASN A O 1
ATOM 2240 N N . LEU A 1 280 ? -18.814 -22.776 56.025 1.00 61.05 278 LEU A N 1
ATOM 2241 C CA . LEU A 1 280 ? -18.439 -22.492 57.404 1.00 64.03 278 LEU A CA 1
ATOM 2242 C C . LEU A 1 280 ? -19.386 -23.176 58.390 1.00 65.42 278 LEU A C 1
ATOM 2243 O O . LEU A 1 280 ? -18.937 -23.798 59.365 1.00 71.78 278 LEU A O 1
ATOM 2248 N N . LEU A 1 281 ? -20.703 -23.043 58.178 1.00 52.63 279 LEU A N 1
ATOM 2249 C CA . LEU A 1 281 ? -21.655 -23.595 59.139 1.00 60.52 279 LEU A CA 1
ATOM 2250 C C . LEU A 1 281 ? -21.628 -25.117 59.135 1.00 70.40 279 LEU A C 1
ATOM 2251 O O . LEU A 1 281 ? -22.001 -25.747 60.134 1.00 66.58 279 LEU A O 1
ATOM 2256 N N . ALA A 1 282 ? -21.206 -25.718 58.017 1.00 69.42 280 ALA A N 1
ATOM 2257 C CA . ALA A 1 282 ? -21.021 -27.162 57.969 1.00 65.58 280 ALA A CA 1
ATOM 2258 C C . ALA A 1 282 ? -20.037 -27.616 59.042 1.00 69.65 280 ALA A C 1
ATOM 2259 O O . ALA A 1 282 ? -20.271 -28.609 59.744 1.00 72.85 280 ALA A O 1
ATOM 2261 N N . GLN A 1 283 ? -18.936 -26.882 59.196 1.00 62.34 281 GLN A N 1
ATOM 2262 C CA . GLN A 1 283 ? -17.918 -27.248 60.173 1.00 54.88 281 GLN A CA 1
ATOM 2263 C C . GLN A 1 283 ? -18.339 -26.865 61.585 1.00 59.27 281 GLN A C 1
ATOM 2264 O O . GLN A 1 283 ? -18.457 -27.725 62.460 1.00 73.00 281 GLN A O 1
ATOM 2270 N N . ILE A 1 284 ? -18.586 -25.575 61.823 1.00 60.62 282 ILE A N 1
ATOM 2271 C CA . ILE A 1 284 ? -18.756 -25.098 63.190 1.00 58.61 282 ILE A CA 1
ATOM 2272 C C . ILE A 1 284 ? -20.130 -25.407 63.772 1.00 56.10 282 ILE A C 1
ATOM 2273 O O . ILE A 1 284 ? -20.294 -25.384 65.000 1.00 62.32 282 ILE A O 1
ATOM 2278 N N . GLY A 1 285 ? -21.130 -25.676 62.943 1.00 52.69 283 GLY A N 1
ATOM 2279 C CA . GLY A 1 285 ? -22.369 -25.876 63.673 1.00 59.24 283 GLY A CA 1
ATOM 2280 C C . GLY A 1 285 ? -23.465 -24.910 63.246 1.00 66.47 283 GLY A C 1
ATOM 2281 O O . GLY A 1 285 ? -23.280 -23.693 63.198 1.00 69.09 283 GLY A O 1
ATOM 2282 N N . ASP A 1 286 ? -24.627 -25.485 62.955 1.00 63.25 284 ASP A N 1
ATOM 2283 C CA . ASP A 1 286 ? -25.799 -24.735 62.538 1.00 64.00 284 ASP A CA 1
ATOM 2284 C C . ASP A 1 286 ? -26.222 -23.741 63.613 1.00 67.53 284 ASP A C 1
ATOM 2285 O O . ASP A 1 286 ? -27.013 -22.829 63.356 1.00 74.41 284 ASP A O 1
ATOM 2290 N N . GLN A 1 287 ? -25.711 -23.934 64.832 1.00 68.93 285 GLN A N 1
ATOM 2291 C CA . GLN A 1 287 ? -26.057 -23.079 65.961 1.00 65.74 285 GLN A CA 1
ATOM 2292 C C . GLN A 1 287 ? -25.651 -21.629 65.740 1.00 62.43 285 GLN A C 1
ATOM 2293 O O . GLN A 1 287 ? -26.247 -20.727 66.342 1.00 61.42 285 GLN A O 1
ATOM 2299 N N . TYR A 1 288 ? -24.664 -21.389 64.887 1.00 63.35 286 TYR A N 1
ATOM 2300 C CA . TYR A 1 288 ? -24.123 -20.061 64.644 1.00 69.90 286 TYR A CA 1
ATOM 2301 C C . TYR A 1 288 ? -24.840 -19.320 63.524 1.00 74.49 286 TYR A C 1
ATOM 2302 O O . TYR A 1 288 ? -24.460 -18.188 63.212 1.00 77.83 286 TYR A O 1
ATOM 2311 N N . ALA A 1 289 ? -25.883 -19.914 62.937 1.00 76.16 287 ALA A N 1
ATOM 2312 C CA . ALA A 1 289 ? -26.539 -19.302 61.785 1.00 57.95 287 ALA A CA 1
ATOM 2313 C C . ALA A 1 289 ? -27.170 -17.955 62.144 1.00 52.20 287 ALA A C 1
ATOM 2314 O O . ALA A 1 289 ? -27.038 -16.983 61.396 1.00 59.33 287 ALA A O 1
ATOM 2316 N N . ASP A 1 290 ? -27.857 -17.874 63.284 1.00 50.27 288 ASP A N 1
ATOM 2317 C CA . ASP A 1 290 ? -28.453 -16.600 63.698 1.00 58.26 288 ASP A CA 1
ATOM 2318 C C . ASP A 1 290 ? -27.401 -15.508 63.874 1.00 62.49 288 ASP A C 1
ATOM 2319 O O . ASP A 1 290 ? -27.667 -14.330 63.607 1.00 72.08 288 ASP A O 1
ATOM 2324 N N . LEU A 1 291 ? -26.215 -15.873 64.358 1.00 61.94 289 LEU A N 1
ATOM 2325 C CA . LEU A 1 291 ? -25.117 -14.919 64.474 1.00 53.34 289 LEU A CA 1
ATOM 2326 C C . LEU A 1 291 ? -24.788 -14.283 63.125 1.00 50.66 289 LEU A C 1
ATOM 2327 O O . LEU A 1 291 ? -24.722 -13.057 62.999 1.00 54.31 289 LEU A O 1
ATOM 2332 N N . PHE A 1 292 ? -24.579 -15.100 62.093 1.00 53.20 290 PHE A N 1
ATOM 2333 C CA . PHE A 1 292 ? -24.250 -14.512 60.800 1.00 44.97 290 PHE A CA 1
ATOM 2334 C C . PHE A 1 292 ? -25.458 -13.845 60.165 1.00 48.80 290 PHE A C 1
ATOM 2335 O O . PHE A 1 292 ? -25.304 -12.890 59.399 1.00 54.86 290 PHE A O 1
ATOM 2343 N N . LEU A 1 293 ? -26.665 -14.303 60.487 1.00 46.32 291 LEU A N 1
ATOM 2344 C CA . LEU A 1 293 ? -27.840 -13.592 60.008 1.00 48.81 291 LEU A CA 1
ATOM 2345 C C . LEU A 1 293 ? -27.908 -12.196 60.614 1.00 55.44 291 LEU A C 1
ATOM 2346 O O . LEU A 1 293 ? -28.072 -11.201 59.894 1.00 57.09 291 LEU A O 1
ATOM 2351 N N . ALA A 1 294 ? -27.769 -12.103 61.942 1.00 55.79 292 ALA A N 1
ATOM 2352 C CA . ALA A 1 294 ? -27.840 -10.805 62.604 1.00 53.77 292 ALA A CA 1
ATOM 2353 C C . ALA A 1 294 ? -26.738 -9.871 62.114 1.00 53.26 292 ALA A C 1
ATOM 2354 O O . ALA A 1 294 ? -26.954 -8.657 62.003 1.00 48.01 292 ALA A O 1
ATOM 2356 N N . ALA A 1 295 ? -25.547 -10.418 61.828 1.00 48.33 293 ALA A N 1
ATOM 2357 C CA . ALA A 1 295 ? -24.502 -9.635 61.176 1.00 41.45 293 ALA A CA 1
ATOM 2358 C C . ALA A 1 295 ? -24.974 -9.124 59.822 1.00 46.04 293 ALA A C 1
ATOM 2359 O O . ALA A 1 295 ? -24.641 -8.006 59.418 1.00 45.61 293 ALA A O 1
ATOM 2361 N N . LYS A 1 296 ? -25.766 -9.926 59.112 1.00 43.14 294 LYS A N 1
ATOM 2362 C CA . LYS A 1 296 ? -26.220 -9.521 57.791 1.00 50.38 294 LYS A CA 1
ATOM 2363 C C . LYS A 1 296 ? -27.248 -8.395 57.883 1.00 49.23 294 LYS A C 1
ATOM 2364 O O . LYS A 1 296 ? -27.189 -7.430 57.104 1.00 49.06 294 LYS A O 1
ATOM 2370 N N . ASN A 1 297 ? -28.179 -8.486 58.842 1.00 42.35 295 ASN A N 1
ATOM 2371 C CA . ASN A 1 297 ? -29.192 -7.443 59.000 1.00 42.36 295 ASN A CA 1
ATOM 2372 C C . ASN A 1 297 ? -28.548 -6.108 59.330 1.00 48.83 295 ASN A C 1
ATOM 2373 O O . ASN A 1 297 ? -28.853 -5.083 58.709 1.00 54.08 295 ASN A O 1
ATOM 2378 N N . LEU A 1 298 ? -27.661 -6.108 60.323 1.00 49.86 296 LEU A N 1
ATOM 2379 C CA . LEU A 1 298 ? -26.926 -4.905 60.686 1.00 50.52 296 LEU A CA 1
ATOM 2380 C C . LEU A 1 298 ? -26.202 -4.325 59.479 1.00 49.04 296 LEU A C 1
ATOM 2381 O O . LEU A 1 298 ? -26.160 -3.103 59.291 1.00 48.88 296 LEU A O 1
ATOM 2386 N N . SER A 1 299 ? -25.643 -5.198 58.642 1.00 45.83 297 SER A N 1
ATOM 2387 C CA . SER A 1 299 ? -24.964 -4.774 57.421 1.00 40.82 297 SER A CA 1
ATOM 2388 C C . SER A 1 299 ? -25.862 -3.901 56.555 1.00 48.33 297 SER A C 1
ATOM 2389 O O . SER A 1 299 ? -25.451 -2.827 56.100 1.00 44.66 297 SER A O 1
ATOM 2392 N N . ASP A 1 300 ? -27.093 -4.369 56.306 1.00 45.35 298 ASP A N 1
ATOM 2393 C CA . ASP A 1 300 ? -28.069 -3.585 55.549 1.00 47.88 298 ASP A CA 1
ATOM 2394 C C . ASP A 1 300 ? -28.336 -2.238 56.211 1.00 49.63 298 ASP A C 1
ATOM 2395 O O . ASP A 1 300 ? -28.422 -1.211 55.524 1.00 46.04 298 ASP A O 1
ATOM 2400 N N . ALA A 1 301 ? -28.487 -2.224 57.544 1.00 41.79 299 ALA A N 1
ATOM 2401 C CA . ALA A 1 301 ? -28.827 -0.992 58.239 1.00 37.86 299 ALA A CA 1
ATOM 2402 C C . ALA A 1 301 ? -27.687 0.008 58.194 1.00 43.67 299 ALA A C 1
ATOM 2403 O O . ALA A 1 301 ? -27.923 1.221 58.197 1.00 46.74 299 ALA A O 1
ATOM 2405 N N . ILE A 1 302 ? -26.451 -0.471 58.159 1.00 42.70 300 ILE A N 1
ATOM 2406 C CA . ILE A 1 302 ? -25.336 0.452 58.024 1.00 37.73 300 ILE A CA 1
ATOM 2407 C C . ILE A 1 302 ? -25.285 0.996 56.607 1.00 40.39 300 ILE A C 1
ATOM 2408 O O . ILE A 1 302 ? -25.185 2.209 56.404 1.00 50.15 300 ILE A O 1
ATOM 2413 N N . LEU A 1 303 ? -25.406 0.114 55.604 1.00 43.86 301 LEU A N 1
ATOM 2414 C CA . LEU A 1 303 ? -25.365 0.552 54.205 1.00 41.40 301 LEU A CA 1
ATOM 2415 C C . LEU A 1 303 ? -26.472 1.559 53.897 1.00 47.31 301 LEU A C 1
ATOM 2416 O O . LEU A 1 303 ? -26.230 2.599 53.276 1.00 45.49 301 LEU A O 1
ATOM 2421 N N . LEU A 1 304 ? -27.699 1.257 54.312 1.00 33.64 302 LEU A N 1
ATOM 2422 C CA . LEU A 1 304 ? -28.800 2.186 54.110 1.00 37.84 302 LEU A CA 1
ATOM 2423 C C . LEU A 1 304 ? -28.592 3.475 54.889 1.00 47.01 302 LEU A C 1
ATOM 2424 O O . LEU A 1 304 ? -28.936 4.562 54.405 1.00 53.61 302 LEU A O 1
ATOM 2429 N N . SER A 1 305 ? -28.048 3.377 56.105 1.00 45.99 303 SER A N 1
ATOM 2430 C CA . SER A 1 305 ? -27.692 4.585 56.836 1.00 42.02 303 SER A CA 1
ATOM 2431 C C . SER A 1 305 ? -26.736 5.441 56.016 1.00 42.61 303 SER A C 1
ATOM 2432 O O . SER A 1 305 ? -26.922 6.653 55.891 1.00 44.09 303 SER A O 1
ATOM 2435 N N . ASP A 1 306 ? -25.707 4.816 55.435 1.00 42.79 304 ASP A N 1
ATOM 2436 C CA . ASP A 1 306 ? -24.747 5.563 54.632 1.00 45.61 304 ASP A CA 1
ATOM 2437 C C . ASP A 1 306 ? -25.363 6.101 53.341 1.00 52.16 304 ASP A C 1
ATOM 2438 O O . ASP A 1 306 ? -24.865 7.097 52.803 1.00 66.42 304 ASP A O 1
ATOM 2443 N N . ILE A 1 307 ? -26.440 5.489 52.841 1.00 39.78 305 ILE A N 1
ATOM 2444 C CA . ILE A 1 307 ? -27.045 5.977 51.603 1.00 45.98 305 ILE A CA 1
ATOM 2445 C C . ILE A 1 307 ? -27.910 7.202 51.869 1.00 51.09 305 ILE A C 1
ATOM 2446 O O . ILE A 1 307 ? -27.857 8.191 51.132 1.00 60.36 305 ILE A O 1
ATOM 2451 N N . LEU A 1 308 ? -28.744 7.132 52.901 1.00 51.43 306 LEU A N 1
ATOM 2452 C CA . LEU A 1 308 ? -29.518 8.274 53.380 1.00 57.55 306 LEU A CA 1
ATOM 2453 C C . LEU A 1 308 ? -28.618 9.136 54.251 1.00 67.37 306 LEU A C 1
ATOM 2454 O O . LEU A 1 308 ? -28.439 8.862 55.439 1.00 86.08 306 LEU A O 1
ATOM 2459 N N . ARG A 1 309 ? -28.061 10.193 53.679 1.00 62.74 307 ARG A N 1
ATOM 2460 C CA . ARG A 1 309 ? -27.285 11.139 54.467 1.00 70.32 307 ARG A CA 1
ATOM 2461 C C . ARG A 1 309 ? -28.209 11.906 55.412 1.00 83.26 307 ARG A C 1
ATOM 2462 O O . ARG A 1 309 ? -28.271 13.139 55.357 1.00 87.74 307 ARG A O 1
ATOM 2470 N N . VAL A 1 310 ? -28.910 11.180 56.294 1.00 92.80 308 VAL A N 1
ATOM 2471 C CA . VAL A 1 310 ? -30.078 11.726 56.982 1.00 90.84 308 VAL A CA 1
ATOM 2472 C C . VAL A 1 310 ? -29.685 12.932 57.824 1.00 92.59 308 VAL A C 1
ATOM 2473 O O . VAL A 1 310 ? -28.612 12.972 58.442 1.00 89.14 308 VAL A O 1
ATOM 2477 N N . ASN A 1 311 ? -30.553 13.942 57.816 1.00 97.58 309 ASN A N 1
ATOM 2478 C CA . ASN A 1 311 ? -30.339 15.157 58.588 1.00 97.02 309 ASN A CA 1
ATOM 2479 C C . ASN A 1 311 ? -31.680 15.854 58.782 1.00 100.10 309 ASN A C 1
ATOM 2480 O O . ASN A 1 311 ? -32.708 15.441 58.237 1.00 92.81 309 ASN A O 1
ATOM 2485 N N . THR A 1 312 ? -31.647 16.922 59.577 1.00 104.22 310 THR A N 1
ATOM 2486 C CA . THR A 1 312 ? -32.831 17.700 59.945 1.00 114.65 310 THR A CA 1
ATOM 2487 C C . THR A 1 312 ? -33.072 18.874 59.000 1.00 124.22 310 THR A C 1
ATOM 2488 O O . THR A 1 312 ? -33.445 19.976 59.428 1.00 127.17 310 THR A O 1
ATOM 2492 N N . GLU A 1 313 ? -32.823 18.678 57.708 1.00 121.35 311 GLU A N 1
ATOM 2493 C CA . GLU A 1 313 ? -33.442 19.490 56.662 1.00 113.50 311 GLU A CA 1
ATOM 2494 C C . GLU A 1 313 ? -34.600 18.702 56.060 1.00 109.09 311 GLU A C 1
ATOM 2495 O O . GLU A 1 313 ? -34.616 18.394 54.876 1.00 111.97 311 GLU A O 1
ATOM 2497 N N . ILE A 1 314 ? -35.567 18.377 56.928 1.00 108.63 312 ILE A N 1
ATOM 2498 C CA . ILE A 1 314 ? -36.469 17.251 56.699 1.00 106.02 312 ILE A CA 1
ATOM 2499 C C . ILE A 1 314 ? -37.209 17.397 55.375 1.00 100.35 312 ILE A C 1
ATOM 2500 O O . ILE A 1 314 ? -37.713 18.475 55.023 1.00 101.77 312 ILE A O 1
ATOM 2505 N N . THR A 1 315 ? -37.240 16.298 54.623 1.00 93.00 313 THR A N 1
ATOM 2506 C CA . THR A 1 315 ? -37.981 16.106 53.386 1.00 75.88 313 THR A CA 1
ATOM 2507 C C . THR A 1 315 ? -38.991 14.993 53.590 1.00 74.61 313 THR A C 1
ATOM 2508 O O . THR A 1 315 ? -38.943 14.250 54.574 1.00 81.54 313 THR A O 1
ATOM 2512 N N . LYS A 1 316 ? -39.881 14.836 52.628 1.00 62.43 314 LYS A N 1
ATOM 2513 C CA . LYS A 1 316 ? -40.517 13.544 52.500 1.00 65.06 314 LYS A CA 1
ATOM 2514 C C . LYS A 1 316 ? -39.774 12.671 51.506 1.00 63.36 314 LYS A C 1
ATOM 2515 O O . LYS A 1 316 ? -40.140 11.503 51.312 1.00 58.20 314 LYS A O 1
ATOM 2521 N N . ALA A 1 317 ? -38.690 13.192 50.937 1.00 60.02 315 ALA A N 1
ATOM 2522 C CA . ALA A 1 317 ? -37.901 12.492 49.926 1.00 51.87 315 ALA A CA 1
ATOM 2523 C C . ALA A 1 317 ? -36.462 12.306 50.378 1.00 45.49 315 ALA A C 1
ATOM 2524 O O . ALA A 1 317 ? -35.529 12.728 49.688 1.00 48.26 315 ALA A O 1
ATOM 2526 N N . PRO A 1 318 ? -36.243 11.629 51.497 1.00 44.27 316 PRO A N 1
ATOM 2527 C CA . PRO A 1 318 ? -34.863 11.479 51.994 1.00 42.89 316 PRO A CA 1
ATOM 2528 C C . PRO A 1 318 ? -33.919 10.787 51.021 1.00 47.02 316 PRO A C 1
ATOM 2529 O O . PRO A 1 318 ? -32.720 11.100 50.998 1.00 48.35 316 PRO A O 1
ATOM 2533 N N . LEU A 1 319 ? -34.412 9.822 50.242 1.00 48.93 317 LEU A N 1
ATOM 2534 C CA . LEU A 1 319 ? -33.516 9.059 49.380 1.00 46.30 317 LEU A CA 1
ATOM 2535 C C . LEU A 1 319 ? -33.107 9.871 48.154 1.00 46.04 317 LEU A C 1
ATOM 2536 O O . LEU A 1 319 ? -31.910 10.023 47.864 1.00 40.30 317 LEU A O 1
ATOM 2541 N N . SER A 1 320 ? -34.099 10.388 47.420 1.00 37.90 318 SER A N 1
ATOM 2542 C CA . SER A 1 320 ? -33.808 11.306 46.331 1.00 37.85 318 SER A CA 1
ATOM 2543 C C . SER A 1 320 ? -32.951 12.459 46.819 1.00 41.76 318 SER A C 1
ATOM 2544 O O . SER A 1 320 ? -31.977 12.845 46.157 1.00 38.19 318 SER A O 1
ATOM 2547 N N . ALA A 1 321 ? -33.269 12.999 48.001 1.00 38.82 319 ALA A N 1
ATOM 2548 C CA . ALA A 1 321 ? -32.470 14.098 48.531 1.00 40.65 319 ALA A CA 1
ATOM 2549 C C . ALA A 1 321 ? -31.010 13.689 48.653 1.00 42.06 319 ALA A C 1
ATOM 2550 O O . ALA A 1 321 ? -30.103 14.428 48.250 1.00 44.03 319 ALA A O 1
ATOM 2552 N N . SER A 1 322 ? -30.770 12.486 49.178 1.00 39.29 320 SER A N 1
ATOM 2553 C CA . SER A 1 322 ? -29.407 12.023 49.379 1.00 40.07 320 SER A CA 1
ATOM 2554 C C . SER A 1 322 ? -28.689 11.815 48.050 1.00 44.20 320 SER A C 1
ATOM 2555 O O . SER A 1 322 ? -27.491 12.112 47.934 1.00 41.88 320 SER A O 1
ATOM 2558 N N . MET A 1 323 ? -29.414 11.318 47.032 1.00 38.58 321 MET A N 1
ATOM 2559 C CA . MET A 1 323 ? -28.820 11.086 45.716 1.00 41.12 321 MET A CA 1
ATOM 2560 C C . MET A 1 323 ? -28.460 12.395 45.024 1.00 46.57 321 MET A C 1
ATOM 2561 O O . MET A 1 323 ? -27.423 12.482 44.347 1.00 41.41 321 MET A O 1
ATOM 2566 N N . ILE A 1 324 ? -29.300 13.425 45.183 1.00 46.49 322 ILE A N 1
ATOM 2567 C CA . ILE A 1 324 ? -28.936 14.750 44.697 1.00 38.61 322 ILE A CA 1
ATOM 2568 C C . ILE A 1 324 ? -27.641 15.213 45.350 1.00 40.68 322 ILE A C 1
ATOM 2569 O O . ILE A 1 324 ? -26.777 15.819 44.700 1.00 38.98 322 ILE A O 1
ATOM 2574 N N . LYS A 1 325 ? -27.486 14.945 46.646 1.00 38.63 323 LYS A N 1
ATOM 2575 C CA . LYS A 1 325 ? -26.286 15.397 47.334 1.00 38.82 323 LYS A CA 1
ATOM 2576 C C . LYS A 1 325 ? -25.055 14.708 46.762 1.00 42.49 323 LYS A C 1
ATOM 2577 O O . LYS A 1 325 ? -24.040 15.359 46.487 1.00 38.61 323 LYS A O 1
ATOM 2583 N N . ARG A 1 326 ? -25.160 13.389 46.530 1.00 37.56 324 ARG A N 1
ATOM 2584 C CA . ARG A 1 326 ? -24.114 12.623 45.855 1.00 37.06 324 ARG A CA 1
ATOM 2585 C C . ARG A 1 326 ? -23.832 13.150 44.442 1.00 39.71 324 ARG A C 1
ATOM 2586 O O . ARG A 1 326 ? -22.665 13.260 44.037 1.00 38.95 324 ARG A O 1
ATOM 2594 N N . TYR A 1 327 ? -24.879 13.459 43.668 1.00 37.50 325 TYR A N 1
ATOM 2595 C CA . TYR A 1 327 ? -24.662 14.098 42.373 1.00 37.87 325 TYR A CA 1
ATOM 2596 C C . TYR A 1 327 ? -23.787 15.337 42.513 1.00 44.33 325 TYR A C 1
ATOM 2597 O O . TYR A 1 327 ? -22.736 15.448 41.863 1.00 39.89 325 TYR A O 1
ATOM 2606 N N . ASP A 1 328 ? -24.206 16.279 43.378 1.00 40.37 326 ASP A N 1
ATOM 2607 C CA . ASP A 1 328 ? -23.478 17.537 43.542 1.00 39.85 326 ASP A CA 1
ATOM 2608 C C . ASP A 1 328 ? -22.053 17.318 44.051 1.00 39.72 326 ASP A C 1
ATOM 2609 O O . ASP A 1 328 ? -21.116 17.981 43.591 1.00 40.17 326 ASP A O 1
ATOM 2614 N N . GLU A 1 329 ? -21.865 16.390 45.003 1.00 45.21 327 GLU A N 1
ATOM 2615 C CA . GLU A 1 329 ? -20.526 16.114 45.523 1.00 39.05 327 GLU A CA 1
ATOM 2616 C C . GLU A 1 329 ? -19.620 15.494 44.461 1.00 38.73 327 GLU A C 1
ATOM 2617 O O . GLU A 1 329 ? -18.435 15.844 44.373 1.00 39.04 327 GLU A O 1
ATOM 2623 N N . HIS A 1 330 ? -20.144 14.526 43.692 1.00 38.14 328 HIS A N 1
ATOM 2624 C CA . HIS A 1 330 ? -19.453 14.029 42.500 1.00 37.93 328 HIS A CA 1
ATOM 2625 C C . HIS A 1 330 ? -18.983 15.203 41.644 1.00 44.00 328 HIS A C 1
ATOM 2626 O O . HIS A 1 330 ? -17.802 15.303 41.284 1.00 42.40 328 HIS A O 1
ATOM 2633 N N . HIS A 1 331 ? -19.888 16.143 41.369 1.00 39.22 329 HIS A N 1
ATOM 2634 C CA . HIS A 1 331 ? -19.521 17.287 40.549 1.00 40.02 329 HIS A CA 1
ATOM 2635 C C . HIS A 1 331 ? -18.364 18.073 41.157 1.00 40.59 329 HIS A C 1
ATOM 2636 O O . HIS A 1 331 ? -17.396 18.406 40.471 1.00 40.99 329 HIS A O 1
ATOM 2643 N N . GLN A 1 332 ? -18.445 18.392 42.443 1.00 40.69 330 GLN A N 1
ATOM 2644 C CA . GLN A 1 332 ? -17.390 19.208 43.033 1.00 46.11 330 GLN A CA 1
ATOM 2645 C C . GLN A 1 332 ? -16.055 18.473 42.991 1.00 41.04 330 GLN A C 1
ATOM 2646 O O . GLN A 1 332 ? -15.049 19.007 42.511 1.00 48.73 330 GLN A O 1
ATOM 2652 N N . ASP A 1 333 ? -16.035 17.228 43.446 1.00 40.23 331 ASP A N 1
ATOM 2653 C CA . ASP A 1 333 ? -14.784 16.493 43.463 1.00 44.03 331 ASP A CA 1
ATOM 2654 C C . ASP A 1 333 ? -14.228 16.322 42.049 1.00 44.93 331 ASP A C 1
ATOM 2655 O O . ASP A 1 333 ? -13.021 16.485 41.831 1.00 45.02 331 ASP A O 1
ATOM 2660 N N . LEU A 1 334 ? -15.099 16.054 41.066 1.00 45.69 332 LEU A N 1
ATOM 2661 C CA . LEU A 1 334 ? -14.652 15.941 39.676 1.00 39.98 332 LEU A CA 1
ATOM 2662 C C . LEU A 1 334 ? -13.979 17.228 39.192 1.00 41.00 332 LEU A C 1
ATOM 2663 O O . LEU A 1 334 ? -12.883 17.189 38.617 1.00 41.31 332 LEU A O 1
ATOM 2668 N N . THR A 1 335 ? -14.624 18.379 39.417 1.00 41.58 333 THR A N 1
ATOM 2669 C CA . THR A 1 335 ? -14.030 19.668 39.062 1.00 42.61 333 THR A CA 1
ATOM 2670 C C . THR A 1 335 ? -12.649 19.833 39.673 1.00 49.09 333 THR A C 1
ATOM 2671 O O . THR A 1 335 ? -11.707 20.268 38.999 1.00 53.36 333 THR A O 1
ATOM 2675 N N . LEU A 1 336 ? -12.523 19.515 40.970 1.00 47.08 334 LEU A N 1
ATOM 2676 C CA . LEU A 1 336 ? -11.245 19.634 41.673 1.00 46.20 334 LEU A CA 1
ATOM 2677 C C . LEU A 1 336 ? -10.213 18.650 41.143 1.00 51.44 334 LEU A C 1
ATOM 2678 O O . LEU A 1 336 ? -9.030 18.990 41.015 1.00 52.20 334 LEU A O 1
ATOM 2683 N N . LEU A 1 337 ? -10.633 17.413 40.879 1.00 41.75 335 LEU A N 1
ATOM 2684 C CA . LEU A 1 337 ? -9.715 16.430 40.327 1.00 41.45 335 LEU A CA 1
ATOM 2685 C C . LEU A 1 337 ? -9.117 16.921 39.011 1.00 45.48 335 LEU A C 1
ATOM 2686 O O . LEU A 1 337 ? -7.892 16.885 38.826 1.00 42.56 335 LEU A O 1
ATOM 2691 N N . LYS A 1 338 ? -9.966 17.426 38.099 1.00 46.36 336 LYS A N 1
ATOM 2692 C CA . LYS A 1 338 ? -9.471 18.002 36.842 1.00 48.81 336 LYS A CA 1
ATOM 2693 C C . LYS A 1 338 ? -8.497 19.139 37.096 1.00 44.18 336 LYS A C 1
ATOM 2694 O O . LYS A 1 338 ? -7.462 19.245 36.429 1.00 46.63 336 LYS A O 1
ATOM 2700 N N . ALA A 1 339 ? -8.808 20.004 38.053 1.00 44.48 337 ALA A N 1
ATOM 2701 C CA . ALA A 1 339 ? -7.928 21.132 38.310 1.00 45.54 337 ALA A CA 1
ATOM 2702 C C . ALA A 1 339 ? -6.584 20.655 38.828 1.00 45.61 337 ALA A C 1
ATOM 2703 O O . ALA A 1 339 ? -5.537 21.033 38.299 1.00 46.40 337 ALA A O 1
ATOM 2705 N N . LEU A 1 340 ? -6.595 19.808 39.859 1.00 56.66 338 LEU A N 1
ATOM 2706 C CA . LEU A 1 340 ? -5.344 19.287 40.407 1.00 55.18 338 LEU A CA 1
ATOM 2707 C C . LEU A 1 340 ? -4.521 18.575 39.338 1.00 52.81 338 LEU A C 1
ATOM 2708 O O . LEU A 1 340 ? -3.312 18.806 39.231 1.00 54.63 338 LEU A O 1
ATOM 2713 N N . VAL A 1 341 ? -5.157 17.722 38.525 1.00 51.20 339 VAL A N 1
ATOM 2714 C CA . VAL A 1 341 ? -4.444 17.064 37.427 1.00 54.29 339 VAL A CA 1
ATOM 2715 C C . VAL A 1 341 ? -3.861 18.092 36.473 1.00 53.95 339 VAL A C 1
ATOM 2716 O O . VAL A 1 341 ? -2.672 18.053 36.132 1.00 56.17 339 VAL A O 1
ATOM 2720 N N . ARG A 1 342 ? -4.708 19.007 36.000 1.00 53.27 340 ARG A N 1
ATOM 2721 C CA . ARG A 1 342 ? -4.285 19.993 35.017 1.00 46.95 340 ARG A CA 1
ATOM 2722 C C . ARG A 1 342 ? -3.070 20.779 35.502 1.00 47.95 340 ARG A C 1
ATOM 2723 O O . ARG A 1 342 ? -2.204 21.147 34.704 1.00 56.55 340 ARG A O 1
ATOM 2731 N N . GLN A 1 343 ? -2.974 21.011 36.808 1.00 47.84 341 GLN A N 1
ATOM 2732 C CA . GLN A 1 343 ? -1.884 21.760 37.417 1.00 55.71 341 GLN A CA 1
ATOM 2733 C C . GLN A 1 343 ? -0.629 20.915 37.640 1.00 55.75 341 GLN A C 1
ATOM 2734 O O . GLN A 1 343 ? 0.488 21.410 37.456 1.00 55.28 341 GLN A O 1
ATOM 2740 N N . GLN A 1 344 ? -0.770 19.645 38.014 1.00 61.24 342 GLN A N 1
ATOM 2741 C CA . GLN A 1 344 ? 0.378 18.878 38.482 1.00 57.42 342 GLN A CA 1
ATOM 2742 C C . GLN A 1 344 ? 0.772 17.712 37.589 1.00 56.35 342 GLN A C 1
ATOM 2743 O O . GLN A 1 344 ? 1.963 17.425 37.488 1.00 55.61 342 GLN A O 1
ATOM 2749 N N . LEU A 1 345 ? -0.182 17.032 36.948 1.00 61.44 343 LEU A N 1
ATOM 2750 C CA . LEU A 1 345 ? 0.111 15.952 35.996 1.00 66.46 343 LEU A CA 1
ATOM 2751 C C . LEU A 1 345 ? -0.657 16.149 34.685 1.00 65.18 343 LEU A C 1
ATOM 2752 O O . LEU A 1 345 ? -1.470 15.301 34.291 1.00 57.95 343 LEU A O 1
ATOM 2757 N N . PRO A 1 346 ? -0.400 17.253 33.965 1.00 64.96 344 PRO A N 1
ATOM 2758 C CA . PRO A 1 346 ? -1.172 17.526 32.737 1.00 64.01 344 PRO A CA 1
ATOM 2759 C C . PRO A 1 346 ? -0.961 16.526 31.596 1.00 62.06 344 PRO A C 1
ATOM 2760 O O . PRO A 1 346 ? -1.832 16.438 30.724 1.00 60.10 344 PRO A O 1
ATOM 2764 N N . GLU A 1 347 ? 0.142 15.771 31.559 1.00 63.53 345 GLU A N 1
ATOM 2765 C CA . GLU A 1 347 ? 0.257 14.720 30.549 1.00 65.22 345 GLU A CA 1
ATOM 2766 C C . GLU A 1 347 ? -0.673 13.549 30.830 1.00 60.22 345 GLU A C 1
ATOM 2767 O O . GLU A 1 347 ? -0.974 12.767 29.918 1.00 59.25 345 GLU A O 1
ATOM 2773 N N . LYS A 1 348 ? -1.137 13.404 32.064 1.00 50.23 346 LYS A N 1
ATOM 2774 C CA . LYS A 1 348 ? -2.058 12.319 32.355 1.00 48.82 346 LYS A CA 1
ATOM 2775 C C . LYS A 1 348 ? -3.510 12.705 32.135 1.00 53.89 346 LYS A C 1
ATOM 2776 O O . LYS A 1 348 ? -4.383 11.829 32.210 1.00 50.58 346 LYS A O 1
ATOM 2782 N N . TYR A 1 349 ? -3.770 13.944 31.813 1.00 56.55 347 TYR A N 1
ATOM 2783 C CA . TYR A 1 349 ? -5.131 14.368 31.630 1.00 52.86 347 TYR A CA 1
ATOM 2784 C C . TYR A 1 349 ? -5.862 13.585 30.560 1.00 51.19 347 TYR A C 1
ATOM 2785 O O . TYR A 1 349 ? -6.942 13.167 30.767 1.00 45.47 347 TYR A O 1
ATOM 2794 N N . LYS A 1 350 ? -5.257 13.412 29.413 1.00 54.58 348 LYS A N 1
ATOM 2795 C CA . LYS A 1 350 ? -5.887 12.707 28.330 1.00 54.70 348 LYS A CA 1
ATOM 2796 C C . LYS A 1 350 ? -6.318 11.314 28.713 1.00 50.50 348 LYS A C 1
ATOM 2797 O O . LYS A 1 350 ? -7.423 10.903 28.479 1.00 51.07 348 LYS A O 1
ATOM 2803 N N . GLU A 1 351 ? -5.416 10.596 29.326 1.00 48.95 349 GLU A N 1
ATOM 2804 C CA . GLU A 1 351 ? -5.698 9.262 29.743 1.00 57.55 349 GLU A CA 1
ATOM 2805 C C . GLU A 1 351 ? -6.778 9.160 30.734 1.00 59.26 349 GLU A C 1
ATOM 2806 O O . GLU A 1 351 ? -7.654 8.409 30.560 1.00 64.86 349 GLU A O 1
ATOM 2812 N N . ILE A 1 352 ? -6.704 9.922 31.789 1.00 58.72 350 ILE A N 1
ATOM 2813 C CA . ILE A 1 352 ? -7.691 9.875 32.819 1.00 51.69 350 ILE A CA 1
ATOM 2814 C C . ILE A 1 352 ? -9.066 10.292 32.421 1.00 53.36 350 ILE A C 1
ATOM 2815 O O . ILE A 1 352 ? -10.002 9.766 32.936 1.00 54.41 350 ILE A O 1
ATOM 2820 N N . PHE A 1 353 ? -9.208 11.222 31.499 1.00 50.98 351 PHE A N 1
ATOM 2821 C CA . PHE A 1 353 ? -10.523 11.717 31.148 1.00 44.69 351 PHE A CA 1
ATOM 2822 C C . PHE A 1 353 ? -11.048 11.430 29.766 1.00 46.74 351 PHE A C 1
ATOM 2823 O O . PHE A 1 353 ? -12.192 11.589 29.521 1.00 44.66 351 PHE A O 1
ATOM 2831 N N . PHE A 1 354 ? -10.196 11.038 28.861 1.00 41.85 352 PHE A N 1
ATOM 2832 C CA . PHE A 1 354 ? -10.633 10.640 27.527 1.00 44.50 352 PHE A CA 1
ATOM 2833 C C . PHE A 1 354 ? -10.471 9.146 27.232 1.00 55.09 352 PHE A C 1
ATOM 2834 O O . PHE A 1 354 ? -11.330 8.548 26.573 1.00 48.49 352 PHE A O 1
ATOM 2842 N N . ASP A 1 355 ? -9.407 8.506 27.704 1.00 55.69 353 ASP A N 1
ATOM 2843 C CA . ASP A 1 355 ? -9.052 7.173 27.220 1.00 41.81 353 ASP A CA 1
ATOM 2844 C C . ASP A 1 355 ? -9.931 6.147 27.923 1.00 48.56 353 ASP A C 1
ATOM 2845 O O . ASP A 1 355 ? -9.628 5.693 29.026 1.00 49.43 353 ASP A O 1
ATOM 2850 N N . GLN A 1 356 ? -11.031 5.752 27.286 1.00 46.58 354 GLN A N 1
ATOM 2851 C CA . GLN A 1 356 ? -11.977 4.936 28.036 1.00 45.64 354 GLN A CA 1
ATOM 2852 C C . GLN A 1 356 ? -11.593 3.468 28.059 1.00 44.31 354 GLN A C 1
ATOM 2853 O O . GLN A 1 356 ? -12.349 2.647 28.595 1.00 47.47 354 GLN A O 1
ATOM 2859 N N . SER A 1 357 ? -10.431 3.121 27.530 1.00 42.56 355 SER A N 1
ATOM 2860 C CA . SER A 1 357 ? -9.914 1.770 27.687 1.00 40.77 355 SER A CA 1
ATOM 2861 C C . SER A 1 357 ? -9.049 1.624 28.919 1.00 44.82 355 SER A C 1
ATOM 2862 O O . SER A 1 357 ? -8.604 0.518 29.215 1.00 58.25 355 SER A O 1
ATOM 2865 N N . LYS A 1 358 ? -8.757 2.720 29.592 1.00 45.65 356 LYS A N 1
ATOM 2866 C CA . LYS A 1 358 ? -8.059 2.756 30.865 1.00 50.94 356 LYS A CA 1
ATOM 2867 C C . LYS A 1 358 ? -9.082 2.904 31.985 1.00 54.78 356 LYS A C 1
ATOM 2868 O O . LYS A 1 358 ? -10.210 3.359 31.775 1.00 53.37 356 LYS A O 1
ATOM 2874 N N . ASN A 1 359 ? -8.676 2.519 33.194 1.00 58.44 357 ASN A N 1
ATOM 2875 C CA . ASN A 1 359 ? -9.586 2.529 34.330 1.00 47.91 357 ASN A CA 1
ATOM 2876 C C . ASN A 1 359 ? -9.626 3.860 35.048 1.00 50.21 357 ASN A C 1
ATOM 2877 O O . ASN A 1 359 ? -9.873 3.887 36.265 1.00 51.86 357 ASN A O 1
ATOM 2882 N N . GLY A 1 360 ? -9.376 4.957 34.332 1.00 43.33 358 GLY A N 1
ATOM 2883 C CA . GLY A 1 360 ? -9.546 6.288 34.867 1.00 50.21 358 GLY A CA 1
ATOM 2884 C C . GLY A 1 360 ? -10.985 6.733 34.750 1.00 47.83 358 GLY A C 1
ATOM 2885 O O . GLY A 1 360 ? -11.913 5.925 34.638 1.00 38.60 358 GLY A O 1
ATOM 2886 N N . TYR A 1 361 ? -11.170 8.054 34.761 1.00 44.49 359 TYR A N 1
ATOM 2887 C CA . TYR A 1 361 ? -12.529 8.573 34.829 1.00 43.77 359 TYR A CA 1
ATOM 2888 C C . TYR A 1 361 ? -13.320 8.224 33.575 1.00 39.83 359 TYR A C 1
ATOM 2889 O O . TYR A 1 361 ? -14.513 7.908 33.670 1.00 38.05 359 TYR A O 1
ATOM 2898 N N . ALA A 1 362 ? -12.670 8.240 32.402 1.00 37.39 360 ALA A N 1
ATOM 2899 C CA . ALA A 1 362 ? -13.353 7.884 31.156 1.00 37.39 360 ALA A CA 1
ATOM 2900 C C . ALA A 1 362 ? -13.729 6.401 31.116 1.00 39.39 360 ALA A C 1
ATOM 2901 O O . ALA A 1 362 ? -14.833 6.036 30.690 1.00 37.53 360 ALA A O 1
ATOM 2903 N N . GLY A 1 363 ? -12.823 5.525 31.535 1.00 38.32 361 GLY A N 1
ATOM 2904 C CA . GLY A 1 363 ? -13.201 4.131 31.661 1.00 44.75 361 GLY A CA 1
ATOM 2905 C C . GLY A 1 363 ? -14.305 3.938 32.678 1.00 47.07 361 GLY A C 1
ATOM 2906 O O . GLY A 1 363 ? -15.196 3.100 32.496 1.00 50.43 361 GLY A O 1
ATOM 2907 N N . TYR A 1 364 ? -14.267 4.725 33.757 1.00 41.18 362 TYR A N 1
ATOM 2908 C CA . TYR A 1 364 ? -15.260 4.601 34.819 1.00 34.42 362 TYR A CA 1
ATOM 2909 C C . TYR A 1 364 ? -16.657 4.979 34.328 1.00 37.07 362 TYR A C 1
ATOM 2910 O O . TYR A 1 364 ? -17.623 4.257 34.591 1.00 37.48 362 TYR A O 1
ATOM 2919 N N . ILE A 1 365 ? -16.787 6.086 33.596 1.00 35.17 363 ILE A N 1
ATOM 2920 C CA . ILE A 1 365 ? -18.103 6.519 33.126 1.00 40.46 363 ILE A CA 1
ATOM 2921 C C . ILE A 1 365 ? -18.483 5.838 31.819 1.00 47.99 363 ILE A C 1
ATOM 2922 O O . ILE A 1 365 ? -19.641 5.456 31.620 1.00 52.55 363 ILE A O 1
ATOM 2927 N N . ASP A 1 366 ? -17.524 5.658 30.915 1.00 40.11 364 ASP A N 1
ATOM 2928 C CA . ASP A 1 366 ? -17.838 5.268 29.554 1.00 37.55 364 ASP A CA 1
ATOM 2929 C C . ASP A 1 366 ? -17.312 3.905 29.137 1.00 43.06 364 ASP A C 1
ATOM 2930 O O . ASP A 1 366 ? -17.635 3.465 28.032 1.00 38.14 364 ASP A O 1
ATOM 2935 N N . GLY A 1 367 ? -16.528 3.226 29.975 1.00 44.35 365 GLY A N 1
ATOM 2936 C CA . GLY A 1 367 ? -15.766 2.092 29.505 1.00 39.28 365 GLY A CA 1
ATOM 2937 C C . GLY A 1 367 ? -15.904 0.839 30.337 1.00 49.75 365 GLY A C 1
ATOM 2938 O O . GLY A 1 367 ? -15.078 -0.072 30.232 1.00 55.25 365 GLY A O 1
ATOM 2939 N N . GLY A 1 368 ? -16.936 0.774 31.170 1.00 43.36 366 GLY A N 1
ATOM 2940 C CA . GLY A 1 368 ? -17.227 -0.450 31.875 1.00 40.58 366 GLY A CA 1
ATOM 2941 C C . GLY A 1 368 ? -16.457 -0.665 33.157 1.00 48.14 366 GLY A C 1
ATOM 2942 O O . GLY A 1 368 ? -16.693 -1.677 33.831 1.00 53.49 366 GLY A O 1
ATOM 2943 N N . ALA A 1 369 ? -15.556 0.248 33.523 1.00 40.69 367 ALA A N 1
ATOM 2944 C CA . ALA A 1 369 ? -14.778 0.071 34.738 1.00 37.00 367 ALA A CA 1
ATOM 2945 C C . ALA A 1 369 ? -15.662 0.223 35.967 1.00 44.55 367 ALA A C 1
ATOM 2946 O O . ALA A 1 369 ? -16.508 1.121 36.043 1.00 50.59 367 ALA A O 1
ATOM 2948 N N . SER A 1 370 ? -15.465 -0.669 36.928 1.00 39.71 368 SER A N 1
ATOM 2949 C CA . SER A 1 370 ? -16.176 -0.586 38.188 1.00 40.63 368 SER A CA 1
ATOM 2950 C C . SER A 1 370 ? -15.592 0.513 39.071 1.00 41.07 368 SER A C 1
ATOM 2951 O O . SER A 1 370 ? -14.467 0.990 38.862 1.00 35.67 368 SER A O 1
ATOM 2954 N N . GLN A 1 371 ? -16.381 0.899 40.085 1.00 40.80 369 GLN A N 1
ATOM 2955 C CA . GLN A 1 371 ? -15.914 1.845 41.098 1.00 36.48 369 GLN A CA 1
ATOM 2956 C C . GLN A 1 371 ? -14.610 1.374 41.726 1.00 36.43 369 GLN A C 1
ATOM 2957 O O . GLN A 1 371 ? -13.644 2.138 41.836 1.00 37.33 369 GLN A O 1
ATOM 2963 N N . GLU A 1 372 ? -14.578 0.105 42.141 1.00 37.42 370 GLU A N 1
ATOM 2964 C CA . GLU A 1 372 ? -13.379 -0.508 42.697 1.00 37.99 370 GLU A CA 1
ATOM 2965 C C . GLU A 1 372 ? -12.191 -0.394 41.744 1.00 40.68 370 GLU A C 1
ATOM 2966 O O . GLU A 1 372 ? -11.081 -0.027 42.152 1.00 43.54 370 GLU A O 1
ATOM 2972 N N . GLU A 1 373 ? -12.406 -0.697 40.459 1.00 38.52 371 GLU A N 1
ATOM 2973 C CA . GLU A 1 373 ? -11.312 -0.602 39.501 1.00 39.24 371 GLU A CA 1
ATOM 2974 C C . GLU A 1 373 ? -10.861 0.838 39.343 1.00 39.69 371 GLU A C 1
ATOM 2975 O O . GLU A 1 373 ? -9.655 1.120 39.324 1.00 39.64 371 GLU A O 1
ATOM 2981 N N . PHE A 1 374 ? -11.818 1.770 39.232 1.00 46.11 372 PHE A N 1
ATOM 2982 C CA . PHE A 1 374 ? -11.451 3.176 39.078 1.00 42.67 372 PHE A CA 1
ATOM 2983 C C . PHE A 1 374 ? -10.593 3.637 40.243 1.00 42.66 372 PHE A C 1
ATOM 2984 O O . PHE A 1 374 ? -9.552 4.273 40.037 1.00 34.75 372 PHE A O 1
ATOM 2992 N N . TYR A 1 375 ? -10.993 3.286 41.479 1.00 35.65 373 TYR A N 1
ATOM 2993 C CA . TYR A 1 375 ? -10.238 3.714 42.656 1.00 37.05 373 TYR A CA 1
ATOM 2994 C C . TYR A 1 375 ? -8.816 3.180 42.624 1.00 43.06 373 TYR A C 1
ATOM 2995 O O . TYR A 1 375 ? -7.867 3.893 42.975 1.00 49.93 373 TYR A O 1
ATOM 3004 N N . LYS A 1 376 ? -8.647 1.925 42.213 1.00 43.74 374 LYS A N 1
ATOM 3005 C CA . LYS A 1 376 ? -7.311 1.350 42.169 1.00 41.73 374 LYS A CA 1
ATOM 3006 C C . LYS A 1 376 ? -6.423 2.072 41.153 1.00 41.25 374 LYS A C 1
ATOM 3007 O O . LYS A 1 376 ? -5.204 2.181 41.356 1.00 42.27 374 LYS A O 1
ATOM 3013 N N . PHE A 1 377 ? -7.022 2.618 40.087 1.00 40.82 375 PHE A N 1
ATOM 3014 C CA . PHE A 1 377 ? -6.273 3.336 39.059 1.00 40.46 375 PHE A CA 1
ATOM 3015 C C . PHE A 1 377 ? -5.852 4.750 39.500 1.00 53.24 375 PHE A C 1
ATOM 3016 O O . PHE A 1 377 ? -4.713 5.161 39.230 1.00 54.81 375 PHE A O 1
ATOM 3024 N N . ILE A 1 378 ? -6.742 5.524 40.149 1.00 44.52 376 ILE A N 1
ATOM 3025 C CA . ILE A 1 378 ? -6.385 6.910 40.487 1.00 48.08 376 ILE A CA 1
ATOM 3026 C C . ILE A 1 378 ? -5.592 7.013 41.779 1.00 56.53 376 ILE A C 1
ATOM 3027 O O . ILE A 1 378 ? -4.852 7.990 41.965 1.00 59.29 376 ILE A O 1
ATOM 3032 N N . LYS A 1 379 ? -5.770 6.081 42.717 1.00 56.69 377 LYS A N 1
ATOM 3033 C CA . LYS A 1 379 ? -5.124 6.224 44.023 1.00 48.95 377 LYS A CA 1
ATOM 3034 C C . LYS A 1 379 ? -3.631 6.511 43.921 1.00 52.24 377 LYS A C 1
ATOM 3035 O O . LYS A 1 379 ? -3.175 7.492 44.534 1.00 53.24 377 LYS A O 1
ATOM 3041 N N . PRO A 1 380 ? -2.835 5.774 43.140 1.00 48.68 378 PRO A N 1
ATOM 3042 C CA . PRO A 1 380 ? -1.426 6.171 42.999 1.00 50.76 378 PRO A CA 1
ATOM 3043 C C . PRO A 1 380 ? -1.255 7.572 42.453 1.00 53.76 378 PRO A C 1
ATOM 3044 O O . PRO A 1 380 ? -0.277 8.249 42.803 1.00 51.27 378 PRO A O 1
ATOM 3048 N N . ILE A 1 381 ? -2.199 8.035 41.627 1.00 56.44 379 ILE A N 1
ATOM 3049 C CA . ILE A 1 381 ? -2.111 9.362 41.020 1.00 52.83 379 ILE A CA 1
ATOM 3050 C C . ILE A 1 381 ? -2.442 10.451 42.031 1.00 62.29 379 ILE A C 1
ATOM 3051 O O . ILE A 1 381 ? -1.752 11.476 42.103 1.00 66.11 379 ILE A O 1
ATOM 3056 N N . LEU A 1 382 ? -3.521 10.266 42.804 1.00 59.66 380 LEU A N 1
ATOM 3057 C CA . LEU A 1 382 ? -3.799 11.175 43.916 1.00 51.95 380 LEU A CA 1
ATOM 3058 C C . LEU A 1 382 ? -2.593 11.287 44.841 1.00 54.09 380 LEU A C 1
ATOM 3059 O O . LEU A 1 382 ? -2.135 12.388 45.155 1.00 57.97 380 LEU A O 1
ATOM 3064 N N . GLU A 1 383 ? -2.053 10.143 45.270 1.00 52.40 381 GLU A N 1
ATOM 3065 C CA . GLU A 1 383 ? -0.903 10.132 46.165 1.00 47.63 381 GLU A CA 1
ATOM 3066 C C . GLU A 1 383 ? 0.299 10.869 45.598 1.00 56.79 381 GLU A C 1
ATOM 3067 O O . GLU A 1 383 ? 1.221 11.184 46.352 1.00 71.71 381 GLU A O 1
ATOM 3073 N N . LYS A 1 384 ? 0.320 11.136 44.292 1.00 57.81 382 LYS A N 1
ATOM 3074 C CA . LYS A 1 384 ? 1.418 11.868 43.676 1.00 60.46 382 LYS A CA 1
ATOM 3075 C C . LYS A 1 384 ? 1.226 13.370 43.743 1.00 61.47 382 LYS A C 1
ATOM 3076 O O . LYS A 1 384 ? 2.189 14.109 43.516 1.00 70.72 382 LYS A O 1
ATOM 3082 N N . MET A 1 385 ? 0.015 13.844 44.014 1.00 59.80 383 MET A N 1
ATOM 3083 C CA . MET A 1 385 ? -0.282 15.265 43.906 1.00 60.36 383 MET A CA 1
ATOM 3084 C C . MET A 1 385 ? -0.492 15.899 45.275 1.00 61.86 383 MET A C 1
ATOM 3085 O O . MET A 1 385 ? -0.867 15.239 46.255 1.00 51.84 383 MET A O 1
ATOM 3090 N N . ASP A 1 386 ? -0.249 17.207 45.313 1.00 50.67 384 ASP A N 1
ATOM 3091 C CA . ASP A 1 386 ? -0.582 18.011 46.468 1.00 46.86 384 ASP A CA 1
ATOM 3092 C C . ASP A 1 386 ? -2.062 18.390 46.433 1.00 53.74 384 ASP A C 1
ATOM 3093 O O . ASP A 1 386 ? -2.726 18.315 45.398 1.00 64.56 384 ASP A O 1
ATOM 3098 N N . GLY A 1 387 ? -2.586 18.767 47.596 1.00 50.44 385 GLY A N 1
ATOM 3099 C CA . GLY A 1 387 ? -3.997 19.081 47.714 1.00 48.36 385 GLY A CA 1
ATOM 3100 C C . GLY A 1 387 ? -4.967 17.944 47.448 1.00 48.63 385 GLY A C 1
ATOM 3101 O O . GLY A 1 387 ? -6.132 18.209 47.147 1.00 45.04 385 GLY A O 1
ATOM 3102 N N . THR A 1 388 ? -4.540 16.682 47.573 1.00 50.43 386 THR A N 1
ATOM 3103 C CA . THR A 1 388 ? -5.422 15.538 47.347 1.00 51.78 386 THR A CA 1
ATOM 3104 C C . THR A 1 388 ? -5.843 14.841 48.628 1.00 53.22 386 THR A C 1
ATOM 3105 O O . THR A 1 388 ? -6.430 13.757 48.557 1.00 56.31 386 THR A O 1
ATOM 3109 N N . GLU A 1 389 ? -5.553 15.421 49.794 1.00 46.95 387 GLU A N 1
ATOM 3110 C CA . GLU A 1 389 ? -5.811 14.723 51.053 1.00 49.36 387 GLU A CA 1
ATOM 3111 C C . GLU A 1 389 ? -7.300 14.416 51.229 1.00 53.27 387 GLU A C 1
ATOM 3112 O O . GLU A 1 389 ? -7.681 13.285 51.567 1.00 52.76 387 GLU A O 1
ATOM 3118 N N . GLU A 1 390 ? -8.151 15.420 51.007 1.00 50.76 388 GLU A N 1
ATOM 3119 C CA . GLU A 1 390 ? -9.598 15.237 51.077 1.00 52.55 388 GLU A CA 1
ATOM 3120 C C . GLU A 1 390 ? -10.067 14.120 50.156 1.00 54.90 388 GLU A C 1
ATOM 3121 O O . GLU A 1 390 ? -10.827 13.232 50.568 1.00 50.23 388 GLU A O 1
ATOM 3127 N N . LEU A 1 391 ? -9.634 14.163 48.893 1.00 51.19 389 LEU A N 1
ATOM 3128 C CA . LEU A 1 391 ? -10.089 13.181 47.921 1.00 44.74 389 LEU A CA 1
ATOM 3129 C C . LEU A 1 391 ? -9.692 11.769 48.341 1.00 51.61 389 LEU A C 1
ATOM 3130 O O . LEU A 1 391 ? -10.482 10.826 48.201 1.00 51.72 389 LEU A O 1
ATOM 3135 N N . LEU A 1 392 ? -8.484 11.612 48.893 1.00 46.29 390 LEU A N 1
ATOM 3136 C CA . LEU A 1 392 ? -8.015 10.287 49.284 1.00 44.75 390 LEU A CA 1
ATOM 3137 C C . LEU A 1 392 ? -8.810 9.753 50.467 1.00 43.61 390 LEU A C 1
ATOM 3138 O O . LEU A 1 392 ? -9.156 8.568 50.497 1.00 42.84 390 LEU A O 1
ATOM 3143 N N . VAL A 1 393 ? -9.118 10.617 51.442 1.00 47.27 391 VAL A N 1
ATOM 3144 C CA . VAL A 1 393 ? -10.038 10.255 52.522 1.00 42.41 391 VAL A CA 1
ATOM 3145 C C . VAL A 1 393 ? -11.345 9.742 51.937 1.00 46.48 391 VAL A C 1
ATOM 3146 O O . VAL A 1 393 ? -11.865 8.696 52.342 1.00 57.80 391 VAL A O 1
ATOM 3150 N N . LYS A 1 394 ? -11.903 10.486 50.978 1.00 45.58 392 LYS A N 1
ATOM 3151 C CA . LYS A 1 394 ? -13.157 10.068 50.368 1.00 46.57 392 LYS A CA 1
ATOM 3152 C C . LYS A 1 394 ? -12.999 8.721 49.686 1.00 50.82 392 LYS A C 1
ATOM 3153 O O . LYS A 1 394 ? -13.928 7.901 49.682 1.00 47.97 392 LYS A O 1
ATOM 3159 N N . LEU A 1 395 ? -11.820 8.473 49.114 1.00 45.31 393 LEU A N 1
ATOM 3160 C CA . LEU A 1 395 ? -11.596 7.239 48.376 1.00 39.87 393 LEU A CA 1
ATOM 3161 C C . LEU A 1 395 ? -11.499 6.054 49.321 1.00 47.66 393 LEU A C 1
ATOM 3162 O O . LEU A 1 395 ? -12.195 5.046 49.149 1.00 46.70 393 LEU A O 1
ATOM 3167 N N . ASN A 1 396 ? -10.611 6.146 50.310 1.00 47.54 394 ASN A N 1
ATOM 3168 C CA . ASN A 1 396 ? -10.459 5.076 51.277 1.00 44.66 394 ASN A CA 1
ATOM 3169 C C . ASN A 1 396 ? -11.691 4.910 52.150 1.00 45.82 394 ASN A C 1
ATOM 3170 O O . ASN A 1 396 ? -11.800 3.913 52.868 1.00 49.59 394 ASN A O 1
ATOM 3175 N N . ARG A 1 397 ? -12.621 5.845 52.087 1.00 49.13 395 ARG A N 1
ATOM 3176 C CA . ARG A 1 397 ? -13.946 5.668 52.645 1.00 48.64 395 ARG A CA 1
ATOM 3177 C C . ARG A 1 397 ? -14.901 5.019 51.649 1.00 44.03 395 ARG A C 1
ATOM 3178 O O . ARG A 1 397 ? -16.049 4.736 52.008 1.00 45.14 395 ARG A O 1
ATOM 3186 N N . GLU A 1 398 ? -14.443 4.775 50.410 1.00 42.08 396 GLU A N 1
ATOM 3187 C CA . GLU A 1 398 ? -15.283 4.325 49.286 1.00 40.51 396 GLU A CA 1
ATOM 3188 C C . GLU A 1 398 ? -16.436 5.294 49.016 1.00 43.08 396 GLU A C 1
ATOM 3189 O O . GLU A 1 398 ? -17.587 4.886 48.839 1.00 44.81 396 GLU A O 1
ATOM 3195 N N . ASP A 1 399 ? -16.126 6.593 48.963 1.00 45.26 397 ASP A N 1
ATOM 3196 C CA . ASP A 1 399 ? -17.176 7.589 48.752 1.00 41.70 397 ASP A CA 1
ATOM 3197 C C . ASP A 1 399 ? -16.710 8.707 47.826 1.00 38.35 397 ASP A C 1
ATOM 3198 O O . ASP A 1 399 ? -17.064 9.874 48.008 1.00 47.21 397 ASP A O 1
ATOM 3203 N N . LEU A 1 400 ? -15.921 8.370 46.810 1.00 40.92 398 LEU A N 1
ATOM 3204 C CA . LEU A 1 400 ? -15.398 9.336 45.849 1.00 35.79 398 LEU A CA 1
ATOM 3205 C C . LEU A 1 400 ? -16.093 9.158 44.500 1.00 47.06 398 LEU A C 1
ATOM 3206 O O . LEU A 1 400 ? -16.122 8.048 43.956 1.00 44.52 398 LEU A O 1
ATOM 3211 N N . LEU A 1 401 ? -16.660 10.238 43.964 1.00 36.08 399 LEU A N 1
ATOM 3212 C CA . LEU A 1 401 ? -17.220 10.209 42.603 1.00 44.11 399 LEU A CA 1
ATOM 3213 C C . LEU A 1 401 ? -18.198 9.048 42.416 1.00 47.13 399 LEU A C 1
ATOM 3214 O O . LEU A 1 401 ? -18.171 8.341 41.410 1.00 45.80 399 LEU A O 1
ATOM 3219 N N . ARG A 1 402 ? -19.054 8.823 43.399 1.00 50.64 400 ARG A N 1
ATOM 3220 C CA . ARG A 1 402 ? -19.978 7.708 43.292 1.00 35.01 400 ARG A CA 1
ATOM 3221 C C . ARG A 1 402 ? -21.101 7.996 42.288 1.00 40.44 400 ARG A C 1
ATOM 3222 O O . ARG A 1 402 ? -21.471 9.145 42.035 1.00 40.70 400 ARG A O 1
ATOM 3230 N N . LYS A 1 403 ? -21.633 6.928 41.693 1.00 39.02 401 LYS A N 1
ATOM 3231 C CA . LYS A 1 403 ? -22.840 7.008 40.886 1.00 34.19 401 LYS A CA 1
ATOM 3232 C C . LYS A 1 403 ? -24.065 6.787 41.778 1.00 40.89 401 LYS A C 1
ATOM 3233 O O . LYS A 1 403 ? -23.947 6.406 42.939 1.00 45.82 401 LYS A O 1
ATOM 3239 N N . GLN A 1 404 ? -25.254 7.059 41.239 1.00 35.11 402 GLN A N 1
ATOM 3240 C CA . GLN A 1 404 ? -26.455 6.870 42.040 1.00 34.27 402 GLN A CA 1
ATOM 3241 C C . GLN A 1 404 ? -27.021 5.471 41.863 1.00 38.86 402 GLN A C 1
ATOM 3242 O O . GLN A 1 404 ? -27.545 4.891 42.813 1.00 46.44 402 GLN A O 1
ATOM 3248 N N . ARG A 1 405 ? -26.959 4.921 40.658 1.00 40.16 403 ARG A N 1
ATOM 3249 C CA . ARG A 1 405 ? -27.320 3.529 40.432 1.00 32.92 403 ARG A CA 1
ATOM 3250 C C . ARG A 1 405 ? -26.072 2.695 40.671 1.00 32.43 403 ARG A C 1
ATOM 3251 O O . ARG A 1 405 ? -25.080 2.855 39.955 1.00 32.46 403 ARG A O 1
ATOM 3259 N N . THR A 1 406 ? -26.098 1.849 41.701 1.00 32.92 404 THR A N 1
ATOM 3260 C CA . THR A 1 406 ? -24.872 1.225 42.201 1.00 31.71 404 THR A CA 1
ATOM 3261 C C . THR A 1 406 ? -25.207 0.103 43.198 1.00 42.54 404 THR A C 1
ATOM 3262 O O . THR A 1 406 ? -26.342 -0.023 43.666 1.00 48.10 404 THR A O 1
ATOM 3266 N N . PHE A 1 407 ? -24.179 -0.692 43.540 1.00 35.44 405 PHE A N 1
ATOM 3267 C CA . PHE A 1 407 ? -24.354 -2.019 44.151 1.00 43.78 405 PHE A CA 1
ATOM 3268 C C . PHE A 1 407 ? -24.890 -1.991 45.583 1.00 41.49 405 PHE A C 1
ATOM 3269 O O . PHE A 1 407 ? -25.452 -3.001 46.016 1.00 42.86 405 PHE A O 1
ATOM 3277 N N . ASP A 1 408 ? -24.689 -0.883 46.323 1.00 41.74 406 ASP A N 1
ATOM 3278 C CA . ASP A 1 408 ? -25.275 -0.678 47.657 1.00 35.24 406 ASP A CA 1
ATOM 3279 C C . ASP A 1 408 ? -26.794 -0.777 47.663 1.00 37.66 406 ASP A C 1
ATOM 3280 O O . ASP A 1 408 ? -27.392 -1.021 48.721 1.00 33.52 406 ASP A O 1
ATOM 3285 N N . ASN A 1 409 ? -27.441 -0.497 46.527 1.00 34.39 407 ASN A N 1
ATOM 3286 C CA . ASN A 1 409 ? -28.840 -0.101 46.580 1.00 33.43 407 ASN A CA 1
ATOM 3287 C C . ASN A 1 409 ? -29.757 -1.247 46.950 1.00 37.36 407 ASN A C 1
ATOM 3288 O O . ASN A 1 409 ? -30.917 -1.000 47.282 1.00 40.12 407 ASN A O 1
ATOM 3293 N N . GLY A 1 410 ? -29.274 -2.489 46.900 1.00 41.54 408 GLY A N 1
ATOM 3294 C CA . GLY A 1 410 ? -30.094 -3.597 47.325 1.00 39.38 408 GLY A CA 1
ATOM 3295 C C . GLY A 1 410 ? -30.466 -3.541 48.789 1.00 36.48 408 GLY A C 1
ATOM 3296 O O . GLY A 1 410 ? -31.373 -4.259 49.212 1.00 39.80 408 GLY A O 1
ATOM 3297 N N . SER A 1 411 ? -29.806 -2.683 49.571 1.00 32.84 409 SER A N 1
ATOM 3298 C CA . SER A 1 411 ? -30.171 -2.470 50.969 1.00 41.01 409 SER A CA 1
ATOM 3299 C C . SER A 1 411 ? -31.137 -1.301 51.160 1.00 43.93 409 SER A C 1
ATOM 3300 O O . SER A 1 411 ? -31.224 -0.767 52.267 1.00 49.34 409 SER A O 1
ATOM 3303 N N . ILE A 1 412 ? -31.852 -0.889 50.111 1.00 39.34 410 ILE A N 1
ATOM 3304 C CA . ILE A 1 412 ? -32.885 0.138 50.202 1.00 39.81 410 ILE A CA 1
ATOM 3305 C C . ILE A 1 412 ? -34.228 -0.578 50.295 1.00 38.49 410 ILE A C 1
ATOM 3306 O O . ILE A 1 412 ? -34.619 -1.266 49.334 1.00 42.32 410 ILE A O 1
ATOM 3311 N N . PRO A 1 413 ? -34.951 -0.485 51.410 1.00 38.28 411 PRO A N 1
ATOM 3312 C CA . PRO A 1 413 ? -36.246 -1.168 51.505 1.00 41.85 411 PRO A CA 1
ATOM 3313 C C . PRO A 1 413 ? -37.274 -0.520 50.592 1.00 45.17 411 PRO A C 1
ATOM 3314 O O . PRO A 1 413 ? -37.246 0.692 50.354 1.00 46.58 411 PRO A O 1
ATOM 3318 N N . HIS A 1 414 ? -38.209 -1.348 50.098 1.00 41.66 412 HIS A N 1
ATOM 3319 C CA . HIS A 1 414 ? -39.303 -0.816 49.288 1.00 38.83 412 HIS A CA 1
ATOM 3320 C C . HIS A 1 414 ? -40.089 0.254 50.028 1.00 43.14 412 HIS A C 1
ATOM 3321 O O . HIS A 1 414 ? -40.570 1.207 49.407 1.00 47.46 412 HIS A O 1
ATOM 3328 N N . GLN A 1 415 ? -40.209 0.124 51.346 1.00 36.34 413 GLN A N 1
ATOM 3329 C CA . GLN A 1 415 ? -40.915 1.116 52.141 1.00 44.36 413 GLN A CA 1
ATOM 3330 C C . GLN A 1 415 ? -40.385 2.529 51.903 1.00 46.40 413 GLN A C 1
ATOM 3331 O O . GLN A 1 415 ? -41.130 3.508 52.053 1.00 40.16 413 GLN A O 1
ATOM 3337 N N . ILE A 1 416 ? -39.125 2.664 51.488 1.00 38.55 414 ILE A N 1
ATOM 3338 C CA . ILE A 1 416 ? -38.612 3.995 51.191 1.00 37.65 414 ILE A CA 1
ATOM 3339 C C . ILE A 1 416 ? -39.177 4.517 49.870 1.00 42.19 414 ILE A C 1
ATOM 3340 O O . ILE A 1 416 ? -39.697 5.638 49.805 1.00 38.26 414 ILE A O 1
ATOM 3345 N N . HIS A 1 417 ? -39.119 3.708 48.803 1.00 46.07 415 HIS A N 1
ATOM 3346 C CA . HIS A 1 417 ? -39.749 4.130 47.552 1.00 41.66 415 HIS A CA 1
ATOM 3347 C C . HIS A 1 417 ? -41.246 4.362 47.733 1.00 49.79 415 HIS A C 1
ATOM 3348 O O . HIS A 1 417 ? -41.817 5.279 47.128 1.00 45.54 415 HIS A O 1
ATOM 3355 N N . LEU A 1 418 ? -41.897 3.544 48.563 1.00 48.91 416 LEU A N 1
ATOM 3356 C CA . LEU A 1 418 ? -43.303 3.777 48.873 1.00 46.37 416 LEU A CA 1
ATOM 3357 C C . LEU A 1 418 ? -43.515 5.147 49.506 1.00 49.27 416 LEU A C 1
ATOM 3358 O O . LEU A 1 418 ? -44.532 5.812 49.259 1.00 43.32 416 LEU A O 1
ATOM 3363 N N . GLY A 1 419 ? -42.577 5.579 50.338 1.00 51.10 417 GLY A N 1
ATOM 3364 C CA . GLY A 1 419 ? -42.693 6.881 50.963 1.00 43.56 417 GLY A CA 1
ATOM 3365 C C . GLY A 1 419 ? -42.806 7.969 49.925 1.00 44.59 417 GLY A C 1
ATOM 3366 O O . GLY A 1 419 ? -43.775 8.737 49.924 1.00 44.07 417 GLY A O 1
ATOM 3367 N N . GLU A 1 420 ? -41.830 8.023 49.014 1.00 44.02 418 GLU A N 1
ATOM 3368 C CA . GLU A 1 420 ? -41.813 9.101 48.028 1.00 44.85 418 GLU A CA 1
ATOM 3369 C C . GLU A 1 420 ? -42.979 8.976 47.058 1.00 47.38 418 GLU A C 1
ATOM 3370 O O . GLU A 1 420 ? -43.631 9.977 46.740 1.00 55.62 418 GLU A O 1
ATOM 3376 N N . LEU A 1 421 ? -43.257 7.751 46.594 1.00 50.19 419 LEU A N 1
ATOM 3377 C CA . LEU A 1 421 ? -44.432 7.462 45.760 1.00 51.35 419 LEU A CA 1
ATOM 3378 C C . LEU A 1 421 ? -45.716 8.029 46.360 1.00 51.14 419 LEU A C 1
ATOM 3379 O O . LEU A 1 421 ? -46.564 8.576 45.648 1.00 50.40 419 LEU A O 1
ATOM 3384 N N . HIS A 1 422 ? -45.887 7.880 47.668 1.00 52.58 420 HIS A N 1
ATOM 3385 C CA . HIS A 1 422 ? -47.141 8.273 48.292 1.00 55.58 420 HIS A CA 1
ATOM 3386 C C . HIS A 1 422 ? -47.231 9.788 48.428 1.00 57.82 420 HIS A C 1
ATOM 3387 O O . HIS A 1 422 ? -48.264 10.391 48.112 1.00 56.00 420 HIS A O 1
ATOM 3394 N N . ALA A 1 423 ? -46.147 10.418 48.893 1.00 53.03 421 ALA A N 1
ATOM 3395 C CA . ALA A 1 423 ? -46.057 11.880 48.928 1.00 47.49 421 ALA A CA 1
ATOM 3396 C C . ALA A 1 423 ? -46.437 12.510 47.590 1.00 48.45 421 ALA A C 1
ATOM 3397 O O . ALA A 1 423 ? -47.271 13.420 47.537 1.00 52.46 421 ALA A O 1
ATOM 3399 N N . ILE A 1 424 ? -45.835 12.034 46.494 1.00 46.14 422 ILE A N 1
ATOM 3400 C CA . ILE A 1 424 ? -46.102 12.612 45.176 1.00 49.99 422 ILE A CA 1
ATOM 3401 C C . ILE A 1 424 ? -47.595 12.583 44.869 1.00 62.22 422 ILE A C 1
ATOM 3402 O O . ILE A 1 424 ? -48.193 13.606 44.521 1.00 71.01 422 ILE A O 1
ATOM 3407 N N . LEU A 1 425 ? -48.223 11.412 45.012 1.00 65.58 423 LEU A N 1
ATOM 3408 C CA . LEU A 1 425 ? -49.653 11.298 44.736 1.00 61.43 423 LEU A CA 1
ATOM 3409 C C . LEU A 1 425 ? -50.475 12.276 45.576 1.00 60.39 423 LEU A C 1
ATOM 3410 O O . LEU A 1 425 ? -51.448 12.865 45.087 1.00 52.21 423 LEU A O 1
ATOM 3415 N N . ARG A 1 426 ? -50.094 12.481 46.841 1.00 61.96 424 ARG A N 1
ATOM 3416 C CA . ARG A 1 426 ? -50.866 13.402 47.670 1.00 57.62 424 ARG A CA 1
ATOM 3417 C C . ARG A 1 426 ? -50.710 14.835 47.189 1.00 60.13 424 ARG A C 1
ATOM 3418 O O . ARG A 1 426 ? -51.662 15.622 47.266 1.00 62.95 424 ARG A O 1
ATOM 3426 N N . ARG A 1 427 ? -49.537 15.180 46.656 1.00 62.70 425 ARG A N 1
ATOM 3427 C CA . ARG A 1 427 ? -49.359 16.498 46.059 1.00 51.14 425 ARG A CA 1
ATOM 3428 C C . ARG A 1 427 ? -50.319 16.694 44.895 1.00 47.63 425 ARG A C 1
ATOM 3429 O O . ARG A 1 427 ? -51.106 17.646 44.873 1.00 63.05 425 ARG A O 1
ATOM 3437 N N . GLN A 1 428 ? -50.320 15.765 43.952 1.00 48.01 426 GLN A N 1
ATOM 3438 C CA . GLN A 1 428 ? -50.973 15.980 42.671 1.00 54.52 426 GLN A CA 1
ATOM 3439 C C . GLN A 1 428 ? -52.408 15.473 42.615 1.00 60.98 426 GLN A C 1
ATOM 3440 O O . GLN A 1 428 ? -53.081 15.709 41.603 1.00 67.88 426 GLN A O 1
ATOM 3446 N N . GLU A 1 429 ? -52.905 14.789 43.655 1.00 56.00 427 GLU A N 1
ATOM 3447 C CA . GLU A 1 429 ? -54.211 14.146 43.509 1.00 62.53 427 GLU A CA 1
ATOM 3448 C C . GLU A 1 429 ? -55.351 15.153 43.444 1.00 64.65 427 GLU A C 1
ATOM 3449 O O . GLU A 1 429 ? -56.456 14.794 43.028 1.00 69.57 427 GLU A O 1
ATOM 3455 N N . ASP A 1 430 ? -55.112 16.404 43.822 1.00 67.87 428 ASP A N 1
ATOM 3456 C CA . ASP A 1 430 ? -56.146 17.411 43.676 1.00 73.13 428 ASP A CA 1
ATOM 3457 C C . ASP A 1 430 ? -56.094 18.107 42.334 1.00 68.62 428 ASP A C 1
ATOM 3458 O O . ASP A 1 430 ? -57.129 18.577 41.860 1.00 78.50 428 ASP A O 1
ATOM 3463 N N . PHE A 1 431 ? -54.929 18.169 41.703 1.00 64.81 429 PHE A N 1
ATOM 3464 C CA . PHE A 1 431 ? -54.876 18.657 40.335 1.00 62.32 429 PHE A CA 1
ATOM 3465 C C . PHE A 1 431 ? -55.300 17.599 39.307 1.00 66.48 429 PHE A C 1
ATOM 3466 O O . PHE A 1 431 ? -55.529 17.947 38.141 1.00 66.33 429 PHE A O 1
ATOM 3474 N N . TYR A 1 432 ? -55.433 16.334 39.706 1.00 65.32 430 TYR A N 1
ATOM 3475 C CA . TYR A 1 432 ? -55.751 15.246 38.776 1.00 63.32 430 TYR A CA 1
ATOM 3476 C C . TYR A 1 432 ? -56.616 14.227 39.496 1.00 68.09 430 TYR A C 1
ATOM 3477 O O . TYR A 1 432 ? -56.103 13.266 40.086 1.00 60.60 430 TYR A O 1
ATOM 3486 N N . PRO A 1 433 ? -57.939 14.382 39.446 1.00 72.00 431 PRO A N 1
ATOM 3487 C CA . PRO A 1 433 ? -58.816 13.495 40.235 1.00 73.70 431 PRO A CA 1
ATOM 3488 C C . PRO A 1 433 ? -58.558 11.994 40.067 1.00 73.23 431 PRO A C 1
ATOM 3489 O O . PRO A 1 433 ? -58.711 11.247 41.047 1.00 76.58 431 PRO A O 1
ATOM 3493 N N . PHE A 1 434 ? -58.146 11.521 38.884 1.00 71.44 432 PHE A N 1
ATOM 3494 C CA . PHE A 1 434 ? -57.966 10.076 38.709 1.00 66.12 432 PHE A CA 1
ATOM 3495 C C . PHE A 1 434 ? -56.794 9.544 39.532 1.00 64.01 432 PHE A C 1
ATOM 3496 O O . PHE A 1 434 ? -56.764 8.357 39.873 1.00 68.40 432 PHE A O 1
ATOM 3504 N N . LEU A 1 435 ? -55.818 10.394 39.847 1.00 64.79 433 LEU A N 1
ATOM 3505 C CA . LEU A 1 435 ? -54.772 9.998 40.785 1.00 60.99 433 LEU A CA 1
ATOM 3506 C C . LEU A 1 435 ? -55.333 9.822 42.187 1.00 61.51 433 LEU A C 1
ATOM 3507 O O . LEU A 1 435 ? -54.920 8.918 42.921 1.00 64.82 433 LEU A O 1
ATOM 3512 N N . LYS A 1 436 ? -56.249 10.698 42.596 1.00 69.50 434 LYS A N 1
ATOM 3513 C CA . LYS A 1 436 ? -56.891 10.498 43.887 1.00 73.44 434 LYS A CA 1
ATOM 3514 C C . LYS A 1 436 ? -57.686 9.207 43.875 1.00 64.48 434 LYS A C 1
ATOM 3515 O O . LYS A 1 436 ? -57.659 8.439 44.840 1.00 61.70 434 LYS A O 1
ATOM 3521 N N . ASP A 1 437 ? -58.358 8.928 42.767 1.00 58.71 435 ASP A N 1
ATOM 3522 C CA . ASP A 1 437 ? -59.215 7.757 42.703 1.00 65.73 435 ASP A CA 1
ATOM 3523 C C . ASP A 1 437 ? -58.449 6.453 42.534 1.00 67.31 435 ASP A C 1
ATOM 3524 O O . ASP A 1 437 ? -59.012 5.386 42.792 1.00 66.36 435 ASP A O 1
ATOM 3529 N N . ASN A 1 438 ? -57.187 6.505 42.122 1.00 66.97 436 ASN A N 1
ATOM 3530 C CA . ASN A 1 438 ? -56.360 5.309 42.022 1.00 63.76 436 ASN A CA 1
ATOM 3531 C C . ASN A 1 438 ? -55.180 5.316 42.987 1.00 65.08 436 ASN A C 1
ATOM 3532 O O . ASN A 1 438 ? -54.257 4.514 42.809 1.00 65.17 436 ASN A O 1
ATOM 3537 N N . ARG A 1 439 ? -55.167 6.205 43.988 1.00 59.91 437 ARG A N 1
ATOM 3538 C CA . ARG A 1 439 ? -53.970 6.329 44.812 1.00 57.31 437 ARG A CA 1
ATOM 3539 C C . ARG A 1 439 ? -53.616 4.998 45.462 1.00 55.26 437 ARG A C 1
ATOM 3540 O O . ARG A 1 439 ? -52.464 4.555 45.416 1.00 53.88 437 ARG A O 1
ATOM 3548 N N . GLU A 1 440 ? -54.602 4.335 46.054 1.00 52.56 438 GLU A N 1
ATOM 3549 C CA . GLU A 1 440 ? -54.341 3.066 46.715 1.00 60.09 438 GLU A CA 1
ATOM 3550 C C . GLU A 1 440 ? -54.129 1.939 45.710 1.00 58.92 438 GLU A C 1
ATOM 3551 O O . GLU A 1 440 ? -53.414 0.976 46.008 1.00 58.29 438 GLU A O 1
ATOM 3557 N N . LYS A 1 441 ? -54.694 2.064 44.508 1.00 59.55 439 LYS A N 1
ATOM 3558 C CA . LYS A 1 441 ? -54.370 1.126 43.439 1.00 46.43 439 LYS A CA 1
ATOM 3559 C C . LYS A 1 441 ? -52.900 1.224 43.048 1.00 56.23 439 LYS A C 1
ATOM 3560 O O . LYS A 1 441 ? -52.247 0.201 42.804 1.00 63.14 439 LYS A O 1
ATOM 3566 N N . ILE A 1 442 ? -52.360 2.447 42.990 1.00 57.53 440 ILE A N 1
ATOM 3567 C CA . ILE A 1 442 ? -51.003 2.667 42.490 1.00 53.01 440 ILE A CA 1
ATOM 3568 C C . ILE A 1 442 ? -49.963 2.271 43.532 1.00 50.67 440 ILE A C 1
ATOM 3569 O O . ILE A 1 442 ? -48.908 1.722 43.197 1.00 58.91 440 ILE A O 1
ATOM 3574 N N . GLU A 1 443 ? -50.225 2.560 44.802 1.00 46.34 441 GLU A N 1
ATOM 3575 C CA . GLU A 1 443 ? -49.329 2.107 45.859 1.00 48.71 441 GLU A CA 1
ATOM 3576 C C . GLU A 1 443 ? -49.367 0.592 46.004 1.00 54.49 441 GLU A C 1
ATOM 3577 O O . GLU A 1 443 ? -48.356 -0.019 46.377 1.00 53.71 441 GLU A O 1
ATOM 3583 N N . LYS A 1 444 ? -50.522 -0.028 45.724 1.00 50.04 442 LYS A N 1
ATOM 3584 C CA . LYS A 1 444 ? -50.611 -1.487 45.765 1.00 50.37 442 LYS A CA 1
ATOM 3585 C C . LYS A 1 444 ? -49.689 -2.124 44.735 1.00 48.25 442 LYS A C 1
ATOM 3586 O O . LYS A 1 444 ? -49.027 -3.122 45.024 1.00 60.57 442 LYS A O 1
ATOM 3592 N N . ILE A 1 445 ? -49.636 -1.557 43.530 1.00 39.91 443 ILE A N 1
ATOM 3593 C CA . ILE A 1 445 ? -48.725 -2.034 42.491 1.00 40.48 443 ILE A CA 1
ATOM 3594 C C . ILE A 1 445 ? -47.297 -2.125 43.011 1.00 45.49 443 ILE A C 1
ATOM 3595 O O . ILE A 1 445 ? -46.554 -3.055 42.672 1.00 56.18 443 ILE A O 1
ATOM 3600 N N . LEU A 1 446 ? -46.883 -1.160 43.836 1.00 39.40 444 LEU A N 1
ATOM 3601 C CA . LEU A 1 446 ? -45.508 -1.182 44.324 1.00 50.90 444 LEU A CA 1
ATOM 3602 C C . LEU A 1 446 ? -45.332 -2.170 45.479 1.00 54.49 444 LEU A C 1
ATOM 3603 O O . LEU A 1 446 ? -44.317 -2.875 45.544 1.00 51.29 444 LEU A O 1
ATOM 3608 N N . THR A 1 447 ? -46.314 -2.250 46.385 1.00 46.36 445 THR A N 1
ATOM 3609 C CA . THR A 1 447 ? -46.152 -3.007 47.623 1.00 45.92 445 THR A CA 1
ATOM 3610 C C . THR A 1 447 ? -46.521 -4.476 47.498 1.00 48.57 445 THR A C 1
ATOM 3611 O O . THR A 1 447 ? -45.949 -5.307 48.206 1.00 48.24 445 THR A O 1
ATOM 3615 N N . PHE A 1 448 ? -47.467 -4.821 46.636 1.00 56.70 446 PHE A N 1
ATOM 3616 C CA . PHE A 1 448 ? -47.924 -6.200 46.564 1.00 51.61 446 PHE A CA 1
ATOM 3617 C C . PHE A 1 448 ? -46.792 -7.135 46.146 1.00 52.75 446 PHE A C 1
ATOM 3618 O O . PHE A 1 448 ? -45.893 -6.771 45.386 1.00 57.39 446 PHE A O 1
ATOM 3626 N N . ARG A 1 449 ? -46.855 -8.363 46.647 1.00 56.95 447 ARG A N 1
ATOM 3627 C CA . ARG A 1 449 ? -45.802 -9.348 46.427 1.00 49.58 447 ARG A CA 1
ATOM 3628 C C . ARG A 1 449 ? -46.435 -10.726 46.503 1.00 41.88 447 ARG A C 1
ATOM 3629 O O . ARG A 1 449 ? -47.103 -11.033 47.490 1.00 54.20 447 ARG A O 1
ATOM 3637 N N . ILE A 1 450 ? -46.275 -11.533 45.461 1.00 43.97 448 ILE A N 1
ATOM 3638 C CA . ILE A 1 450 ? -46.849 -12.886 45.507 1.00 39.64 448 ILE A CA 1
ATOM 3639 C C . ILE A 1 450 ? -46.191 -13.663 46.637 1.00 44.13 448 ILE A C 1
ATOM 3640 O O . ILE A 1 450 ? -44.944 -13.702 46.715 1.00 44.75 448 ILE A O 1
ATOM 3645 N N . PRO A 1 451 ? -46.956 -14.258 47.554 1.00 45.07 449 PRO A N 1
ATOM 3646 C CA . PRO A 1 451 ? -46.340 -14.996 48.666 1.00 41.87 449 PRO A CA 1
ATOM 3647 C C . PRO A 1 451 ? -45.679 -16.272 48.169 1.00 51.09 449 PRO A C 1
ATOM 3648 O O . PRO A 1 451 ? -46.102 -16.863 47.167 1.00 48.04 449 PRO A O 1
ATOM 3652 N N . TYR A 1 452 ? -44.613 -16.678 48.874 1.00 50.09 450 TYR A N 1
ATOM 3653 C CA . TYR A 1 452 ? -43.961 -17.956 48.590 1.00 45.42 450 TYR A CA 1
ATOM 3654 C C . TYR A 1 452 ? -44.988 -19.062 48.423 1.00 51.44 450 TYR A C 1
ATOM 3655 O O . TYR A 1 452 ? -44.981 -19.799 47.428 1.00 47.64 450 TYR A O 1
ATOM 3664 N N . TYR A 1 453 ? -45.890 -19.183 49.396 1.00 48.70 451 TYR A N 1
ATOM 3665 C CA . TYR A 1 453 ? -46.787 -20.322 49.456 1.00 47.07 451 TYR A CA 1
ATOM 3666 C C . TYR A 1 453 ? -47.868 -20.291 48.379 1.00 52.40 451 TYR A C 1
ATOM 3667 O O . TYR A 1 453 ? -48.637 -21.252 48.296 1.00 53.19 451 TYR A O 1
ATOM 3676 N N . VAL A 1 454 ? -47.957 -19.245 47.559 1.00 53.68 452 VAL A N 1
ATOM 3677 C CA . VAL A 1 454 ? -48.924 -19.243 46.460 1.00 47.73 452 VAL A CA 1
ATOM 3678 C C . VAL A 1 454 ? -48.307 -19.776 45.174 1.00 46.07 452 VAL A C 1
ATOM 3679 O O . VAL A 1 454 ? -48.898 -20.622 44.499 1.00 54.86 452 VAL A O 1
ATOM 3683 N N . GLY A 1 455 ? -47.112 -19.301 44.826 1.00 45.65 453 GLY A N 1
ATOM 3684 C CA . GLY A 1 455 ? -46.402 -19.760 43.654 1.00 43.99 453 GLY A CA 1
ATOM 3685 C C . GLY A 1 455 ? -46.889 -19.087 42.388 1.00 42.96 453 GLY A C 1
ATOM 3686 O O . GLY A 1 455 ? -47.628 -18.105 42.433 1.00 45.15 453 GLY A O 1
ATOM 3687 N N . PRO A 1 456 ? -46.488 -19.607 41.232 1.00 41.95 454 PRO A N 1
ATOM 3688 C CA . PRO A 1 456 ? -46.939 -19.014 39.971 1.00 41.81 454 PRO A CA 1
ATOM 3689 C C . PRO A 1 456 ? -48.453 -19.042 39.861 1.00 44.38 454 PRO A C 1
ATOM 3690 O O . PRO A 1 456 ? -49.105 -20.007 40.262 1.00 51.92 454 PRO A O 1
ATOM 3694 N N . LEU A 1 457 ? -49.009 -17.952 39.326 1.00 41.70 455 LEU A N 1
ATOM 3695 C CA . LEU A 1 457 ? -50.462 -17.772 39.244 1.00 48.18 455 LEU A CA 1
ATOM 3696 C C . LEU A 1 457 ? -50.976 -18.399 37.947 1.00 59.99 455 LEU A C 1
ATOM 3697 O O . LEU A 1 457 ? -51.457 -17.735 37.023 1.00 54.46 455 LEU A O 1
ATOM 3702 N N . ALA A 1 458 ? -50.869 -19.725 37.902 1.00 59.76 456 ALA A N 1
ATOM 3703 C CA . ALA A 1 458 ? -51.105 -20.461 36.676 1.00 53.02 456 ALA A CA 1
ATOM 3704 C C . ALA A 1 458 ? -52.590 -20.763 36.495 1.00 58.50 456 ALA A C 1
ATOM 3705 O O . ALA A 1 458 ? -53.435 -20.460 37.347 1.00 60.10 456 ALA A O 1
ATOM 3707 N N . ARG A 1 459 ? -52.908 -21.363 35.354 1.00 50.13 457 ARG A N 1
ATOM 3708 C CA . ARG A 1 459 ? -54.268 -21.782 35.063 1.00 55.14 457 ARG A CA 1
ATOM 3709 C C . ARG A 1 459 ? -54.235 -23.087 34.266 1.00 55.31 457 ARG A C 1
ATOM 3710 O O . ARG A 1 459 ? -54.841 -23.209 33.200 1.00 58.71 457 ARG A O 1
ATOM 3718 N N . GLY A 1 460 ? -53.494 -24.078 34.763 1.00 48.19 458 GLY A N 1
ATOM 3719 C CA . GLY A 1 460 ? -53.491 -25.412 34.200 1.00 44.03 458 GLY A CA 1
ATOM 3720 C C . GLY A 1 460 ? -52.204 -25.826 33.512 1.00 51.44 458 GLY A C 1
ATOM 3721 O O . GLY A 1 460 ? -51.921 -27.029 33.441 1.00 52.41 458 GLY A O 1
ATOM 3722 N N . ASN A 1 461 ? -51.400 -24.884 33.027 1.00 53.22 459 ASN A N 1
ATOM 3723 C CA . ASN A 1 461 ? -50.329 -25.222 32.098 1.00 45.85 459 ASN A CA 1
ATOM 3724 C C . ASN A 1 461 ? -48.945 -24.938 32.670 1.00 45.00 459 ASN A C 1
ATOM 3725 O O . ASN A 1 461 ? -48.037 -24.526 31.948 1.00 56.73 459 ASN A O 1
ATOM 3730 N N . SER A 1 462 ? -48.747 -25.215 33.959 1.00 38.95 460 SER A N 1
ATOM 3731 C CA . SER A 1 462 ? -47.448 -25.050 34.606 1.00 41.72 460 SER A CA 1
ATOM 3732 C C . SER A 1 462 ? -47.185 -26.224 35.533 1.00 44.05 460 SER A C 1
ATOM 3733 O O . SER A 1 462 ? -47.905 -26.403 36.517 1.00 48.29 460 SER A O 1
ATOM 3736 N N . ARG A 1 463 ? -46.134 -26.995 35.244 1.00 44.32 461 ARG A N 1
ATOM 3737 C CA . ARG A 1 463 ? -45.741 -28.117 36.092 1.00 43.77 461 ARG A CA 1
ATOM 3738 C C . ARG A 1 463 ? -45.203 -27.675 37.447 1.00 48.98 461 ARG A C 1
ATOM 3739 O O . ARG A 1 463 ? -45.003 -28.520 38.323 1.00 44.17 461 ARG A O 1
ATOM 3747 N N . PHE A 1 464 ? -44.969 -26.381 37.652 1.00 56.76 462 PHE A N 1
ATOM 3748 C CA . PHE A 1 464 ? -44.445 -25.926 38.930 1.00 45.28 462 PHE A CA 1
ATOM 3749 C C . PHE A 1 464 ? -45.518 -25.354 39.851 1.00 47.10 462 PHE A C 1
ATOM 3750 O O . PHE A 1 464 ? -45.210 -25.038 41.007 1.00 55.73 462 PHE A O 1
ATOM 3758 N N . ALA A 1 465 ? -46.760 -25.239 39.388 1.00 38.85 463 ALA A N 1
ATOM 3759 C CA . ALA A 1 465 ? -47.785 -24.476 40.083 1.00 43.31 463 ALA A CA 1
ATOM 3760 C C . ALA A 1 465 ? -48.737 -25.373 40.870 1.00 49.38 463 ALA A C 1
ATOM 3761 O O . ALA A 1 465 ? -48.926 -26.550 40.560 1.00 53.03 463 ALA A O 1
ATOM 3763 N N . TRP A 1 466 ? -49.346 -24.784 41.902 1.00 51.89 464 TRP A N 1
ATOM 3764 C CA . TRP A 1 466 ? -50.269 -25.492 42.782 1.00 47.71 464 TRP A CA 1
ATOM 3765 C C . TRP A 1 466 ? -51.368 -24.558 43.261 1.00 50.86 464 TRP A C 1
ATOM 3766 O O . TRP A 1 466 ? -52.337 -24.981 43.900 1.00 56.60 464 TRP A O 1
ATOM 3777 N N . MET A 1 467 ? -51.182 -23.274 42.984 1.00 56.25 465 MET A N 1
ATOM 3778 C CA . MET A 1 467 ? -52.115 -22.238 43.397 1.00 52.55 465 MET A CA 1
ATOM 3779 C C . MET A 1 467 ? -53.534 -22.578 42.956 1.00 44.84 465 MET A C 1
ATOM 3780 O O . MET A 1 467 ? -53.744 -23.238 41.938 1.00 43.51 465 MET A O 1
ATOM 3785 N N . THR A 1 468 ? -54.513 -22.103 43.731 1.00 54.38 466 THR A N 1
ATOM 3786 C CA . THR A 1 468 ? -55.925 -22.453 43.585 1.00 65.08 466 THR A CA 1
ATOM 3787 C C . THR A 1 468 ? -56.771 -21.185 43.521 1.00 74.07 466 THR A C 1
ATOM 3788 O O . THR A 1 468 ? -56.663 -20.312 44.390 1.00 77.85 466 THR A O 1
ATOM 3792 N N . ARG A 1 469 ? -57.626 -21.096 42.511 1.00 78.34 467 ARG A N 1
ATOM 3793 C CA . ARG A 1 469 ? -58.523 -19.961 42.360 1.00 81.37 467 ARG A CA 1
ATOM 3794 C C . ARG A 1 469 ? -59.828 -20.198 43.111 1.00 81.97 467 ARG A C 1
ATOM 3795 O O . ARG A 1 469 ? -60.238 -21.340 43.341 1.00 83.79 467 ARG A O 1
ATOM 3803 N N . LYS A 1 470 ? -60.473 -19.098 43.506 1.00 77.61 468 LYS A N 1
ATOM 3804 C CA . LYS A 1 470 ? -61.880 -19.116 43.892 1.00 71.83 468 LYS A CA 1
ATOM 3805 C C . LYS A 1 470 ? -62.686 -18.146 43.033 1.00 76.94 468 LYS A C 1
ATOM 3806 O O . LYS A 1 470 ? -63.790 -17.750 43.413 1.00 78.65 468 LYS A O 1
ATOM 3812 N N . SER A 1 471 ? -62.144 -17.766 41.873 1.00 77.41 469 SER A N 1
ATOM 3813 C CA . SER A 1 471 ? -62.851 -16.995 40.854 1.00 88.95 469 SER A CA 1
ATOM 3814 C C . SER A 1 471 ? -62.057 -17.026 39.557 1.00 95.17 469 SER A C 1
ATOM 3815 O O . SER A 1 471 ? -60.866 -16.696 39.545 1.00 98.46 469 SER A O 1
ATOM 3818 N N . GLU A 1 472 ? -62.693 -17.423 38.461 1.00 96.74 470 GLU A N 1
ATOM 3819 C CA . GLU A 1 472 ? -61.988 -17.506 37.185 1.00 100.70 470 GLU A CA 1
ATOM 3820 C C . GLU A 1 472 ? -61.975 -16.114 36.565 1.00 95.76 470 GLU A C 1
ATOM 3821 O O . GLU A 1 472 ? -62.867 -15.734 35.807 1.00 99.24 470 GLU A O 1
ATOM 3827 N N . GLU A 1 473 ? -60.952 -15.339 36.919 1.00 92.28 471 GLU A N 1
ATOM 3828 C CA . GLU A 1 473 ? -60.721 -14.019 36.352 1.00 79.10 471 GLU A CA 1
ATOM 3829 C C . GLU A 1 473 ? -59.287 -13.617 36.650 1.00 69.66 471 GLU A C 1
ATOM 3830 O O . GLU A 1 473 ? -58.665 -14.126 37.586 1.00 69.76 471 GLU A O 1
ATOM 3836 N N . THR A 1 474 ? -58.769 -12.692 35.841 1.00 65.72 472 THR A N 1
ATOM 3837 C CA . THR A 1 474 ? -57.350 -12.370 35.909 1.00 64.65 472 THR A CA 1
ATOM 3838 C C . THR A 1 474 ? -56.987 -11.817 37.277 1.00 69.47 472 THR A C 1
ATOM 3839 O O . THR A 1 474 ? -57.598 -10.865 37.772 1.00 72.61 472 THR A O 1
ATOM 3843 N N . ILE A 1 475 ? -55.992 -12.436 37.882 1.00 66.61 473 ILE A N 1
ATOM 3844 C CA . ILE A 1 475 ? -55.490 -12.009 39.171 1.00 55.94 473 ILE A CA 1
ATOM 3845 C C . ILE A 1 475 ? -54.602 -10.794 38.954 1.00 60.20 473 ILE A C 1
ATOM 3846 O O . ILE A 1 475 ? -53.744 -10.788 38.061 1.00 62.84 473 ILE A O 1
ATOM 3851 N N . THR A 1 476 ? -54.836 -9.755 39.745 1.00 61.04 474 THR A N 1
ATOM 3852 C CA . THR A 1 476 ? -54.084 -8.509 39.739 1.00 59.38 474 THR A CA 1
ATOM 3853 C C . THR A 1 476 ? -53.615 -8.188 41.146 1.00 63.81 474 THR A C 1
ATOM 3854 O O . THR A 1 476 ? -54.036 -8.830 42.116 1.00 59.05 474 THR A O 1
ATOM 3858 N N . PRO A 1 477 ? -52.722 -7.202 41.300 1.00 68.61 475 PRO A N 1
ATOM 3859 C CA . PRO A 1 477 ? -52.378 -6.745 42.657 1.00 64.68 475 PRO A CA 1
ATOM 3860 C C . PRO A 1 477 ? -53.577 -6.305 43.473 1.00 69.35 475 PRO A C 1
ATOM 3861 O O . PRO A 1 477 ? -53.522 -6.368 44.708 1.00 73.26 475 PRO A O 1
ATOM 3865 N N . TRP A 1 478 ? -54.668 -5.881 42.827 1.00 68.07 476 TRP A N 1
ATOM 3866 C CA . TRP A 1 478 ? -55.800 -5.307 43.548 1.00 63.74 476 TRP A CA 1
ATOM 3867 C C . TRP A 1 478 ? -56.888 -6.320 43.887 1.00 58.90 476 TRP A C 1
ATOM 3868 O O . TRP A 1 478 ? -57.595 -6.126 44.879 1.00 56.10 476 TRP A O 1
ATOM 3879 N N . ASN A 1 479 ? -57.058 -7.393 43.109 1.00 62.12 477 ASN A N 1
ATOM 3880 C CA . ASN A 1 479 ? -58.096 -8.373 43.419 1.00 61.42 477 ASN A CA 1
ATOM 3881 C C . ASN A 1 479 ? -57.543 -9.658 44.023 1.00 61.14 477 ASN A C 1
ATOM 3882 O O . ASN A 1 479 ? -58.299 -10.619 44.205 1.00 60.05 477 ASN A O 1
ATOM 3887 N N . PHE A 1 480 ? -56.252 -9.682 44.355 1.00 62.64 478 PHE A N 1
ATOM 3888 C CA . PHE A 1 480 ? -55.581 -10.924 44.730 1.00 62.22 478 PHE A CA 1
ATOM 3889 C C . PHE A 1 480 ? -56.258 -11.605 45.917 1.00 68.50 478 PHE A C 1
ATOM 3890 O O . PHE A 1 480 ? -56.598 -12.795 45.853 1.00 64.80 478 PHE A O 1
ATOM 3898 N N . GLU A 1 481 ? -56.453 -10.871 47.015 1.00 68.20 479 GLU A N 1
ATOM 3899 C CA . GLU A 1 481 ? -56.930 -11.509 48.239 1.00 80.23 479 GLU A CA 1
ATOM 3900 C C . GLU A 1 481 ? -58.335 -12.073 48.088 1.00 88.69 479 GLU A C 1
ATOM 3901 O O . GLU A 1 481 ? -58.681 -13.035 48.782 1.00 93.44 479 GLU A O 1
ATOM 3907 N N . GLU A 1 482 ? -59.133 -11.526 47.173 1.00 87.75 480 GLU A N 1
ATOM 3908 C CA . GLU A 1 482 ? -60.495 -11.983 46.949 1.00 84.49 480 GLU A CA 1
ATOM 3909 C C . GLU A 1 482 ? -60.645 -12.820 45.687 1.00 72.05 480 GLU A C 1
ATOM 3910 O O . GLU A 1 482 ? -61.769 -13.191 45.342 1.00 73.99 480 GLU A O 1
ATOM 3916 N N . VAL A 1 483 ? -59.555 -13.133 44.992 1.00 68.22 481 VAL A N 1
ATOM 3917 C CA . VAL A 1 483 ? -59.588 -14.043 43.859 1.00 61.36 481 VAL A CA 1
ATOM 3918 C C . VAL A 1 483 ? -58.825 -15.327 44.154 1.00 62.42 481 VAL A C 1
ATOM 3919 O O . VAL A 1 483 ? -59.265 -16.413 43.773 1.00 66.83 481 VAL A O 1
ATOM 3923 N N . VAL A 1 484 ? -57.687 -15.226 44.826 1.00 57.95 482 VAL A N 1
ATOM 3924 C CA . VAL A 1 484 ? -56.915 -16.411 45.177 1.00 63.66 482 VAL A CA 1
ATOM 3925 C C . VAL A 1 484 ? -57.539 -17.095 46.385 1.00 66.28 482 VAL A C 1
ATOM 3926 O O . VAL A 1 484 ? -57.904 -16.449 47.375 1.00 68.92 482 VAL A O 1
ATOM 3930 N N . ASP A 1 485 ? -57.662 -18.414 46.307 1.00 64.64 483 ASP A N 1
ATOM 3931 C CA . ASP A 1 485 ? -58.013 -19.212 47.476 1.00 61.53 483 ASP A CA 1
ATOM 3932 C C . ASP A 1 485 ? -56.738 -19.400 48.283 1.00 54.16 483 ASP A C 1
ATOM 3933 O O . ASP A 1 485 ? -55.991 -20.351 48.070 1.00 53.73 483 ASP A O 1
ATOM 3938 N N . LYS A 1 486 ? -56.487 -18.477 49.220 1.00 56.25 484 LYS A N 1
ATOM 3939 C CA . LYS A 1 486 ? -55.252 -18.527 50.004 1.00 60.03 484 LYS A CA 1
ATOM 3940 C C . LYS A 1 486 ? -55.167 -19.799 50.834 1.00 61.56 484 LYS A C 1
ATOM 3941 O O . LYS A 1 486 ? -54.104 -20.430 50.908 1.00 61.29 484 LYS A O 1
ATOM 3947 N N . GLY A 1 487 ? -56.282 -20.201 51.447 1.00 58.81 485 GLY A N 1
ATOM 3948 C CA . GLY A 1 487 ? -56.259 -21.363 52.322 1.00 57.35 485 GLY A CA 1
ATOM 3949 C C . GLY A 1 487 ? -55.903 -22.650 51.602 1.00 57.48 485 GLY A C 1
ATOM 3950 O O . GLY A 1 487 ? -55.067 -23.430 52.070 1.00 57.82 485 GLY A O 1
ATOM 3951 N N . ALA A 1 488 ? -56.535 -22.893 50.454 1.00 58.45 486 ALA A N 1
ATOM 3952 C CA . ALA A 1 488 ? -56.308 -24.145 49.739 1.00 56.19 486 ALA A CA 1
ATOM 3953 C C . ALA A 1 488 ? -54.943 -24.158 49.074 1.00 59.40 486 ALA A C 1
ATOM 3954 O O . ALA A 1 488 ? -54.287 -25.206 49.007 1.00 62.78 486 ALA A O 1
ATOM 3956 N N . SER A 1 489 ? -54.508 -23.008 48.559 1.00 62.39 487 SER A N 1
ATOM 3957 C CA . SER A 1 489 ? -53.170 -22.921 47.993 1.00 62.08 487 SER A CA 1
ATOM 3958 C C . SER A 1 489 ? -52.120 -23.220 49.053 1.00 63.77 487 SER A C 1
ATOM 3959 O O . SER A 1 489 ? -51.155 -23.944 48.788 1.00 62.92 487 SER A O 1
ATOM 3962 N N . ALA A 1 490 ? -52.303 -22.689 50.269 1.00 63.20 488 ALA A N 1
ATOM 3963 C CA . ALA A 1 490 ? -51.346 -22.960 51.339 1.00 62.58 488 ALA A CA 1
ATOM 3964 C C . ALA A 1 490 ? -51.335 -24.439 51.704 1.00 60.52 488 ALA A C 1
ATOM 3965 O O . ALA A 1 490 ? -50.270 -25.020 51.939 1.00 61.38 488 ALA A O 1
ATOM 3967 N N . GLN A 1 491 ? -52.509 -25.072 51.723 1.00 57.04 489 GLN A N 1
ATOM 3968 C CA . GLN A 1 491 ? -52.582 -26.505 51.981 1.00 53.79 489 GLN A CA 1
ATOM 3969 C C . GLN A 1 491 ? -51.737 -27.287 50.982 1.00 63.72 489 GLN A C 1
ATOM 3970 O O . GLN A 1 491 ? -50.870 -28.082 51.372 1.00 57.77 489 GLN A O 1
ATOM 3976 N N . SER A 1 492 ? -51.970 -27.061 49.680 1.00 69.71 490 SER A N 1
ATOM 3977 C CA . SER A 1 492 ? -51.162 -27.698 48.640 1.00 60.72 490 SER A CA 1
ATOM 3978 C C . SER A 1 492 ? -49.678 -27.376 48.799 1.00 62.60 490 SER A C 1
ATOM 3979 O O . SER A 1 492 ? -48.823 -28.223 48.509 1.00 68.91 490 SER A O 1
ATOM 3982 N N . PHE A 1 493 ? -49.353 -26.168 49.269 1.00 63.54 491 PHE A N 1
ATOM 3983 C CA . PHE A 1 493 ? -47.961 -25.804 49.521 1.00 56.89 491 PHE A CA 1
ATOM 3984 C C . PHE A 1 493 ? -47.335 -26.733 50.549 1.00 63.21 491 PHE A C 1
ATOM 3985 O O . PHE A 1 493 ? -46.212 -27.214 50.366 1.00 58.08 491 PHE A O 1
ATOM 3993 N N . ILE A 1 494 ? -48.056 -27.008 51.639 1.00 71.41 492 ILE A N 1
ATOM 3994 C CA . ILE A 1 494 ? -47.493 -27.833 52.704 1.00 72.39 492 ILE A CA 1
ATOM 3995 C C . ILE A 1 494 ? -47.252 -29.250 52.209 1.00 66.41 492 ILE A C 1
ATOM 3996 O O . ILE A 1 494 ? -46.202 -29.841 52.485 1.00 78.31 492 ILE A O 1
ATOM 4001 N N . GLU A 1 495 ? -48.213 -29.812 51.469 1.00 51.33 493 GLU A N 1
ATOM 4002 C CA . GLU A 1 495 ? -48.038 -31.157 50.931 1.00 64.03 493 GLU A CA 1
ATOM 4003 C C . GLU A 1 495 ? -46.777 -31.235 50.080 1.00 66.44 493 GLU A C 1
ATOM 4004 O O . GLU A 1 495 ? -45.894 -32.069 50.326 1.00 67.05 493 GLU A O 1
ATOM 4010 N N . ARG A 1 496 ? -46.653 -30.329 49.103 1.00 57.13 494 ARG A N 1
ATOM 4011 C CA . ARG A 1 496 ? -45.533 -30.390 48.174 1.00 52.86 494 ARG A CA 1
ATOM 4012 C C . ARG A 1 496 ? -44.190 -30.176 48.862 1.00 59.47 494 ARG A C 1
ATOM 4013 O O . ARG A 1 496 ? -43.170 -30.679 48.383 1.00 56.56 494 ARG A O 1
ATOM 4021 N N . MET A 1 497 ? -44.158 -29.430 49.967 1.00 63.84 495 MET A N 1
ATOM 4022 C CA . MET A 1 497 ? -42.897 -29.011 50.580 1.00 70.88 495 MET A CA 1
ATOM 4023 C C . MET A 1 497 ? -42.442 -29.942 51.692 1.00 73.58 495 MET A C 1
ATOM 4024 O O . MET A 1 497 ? -41.395 -29.696 52.302 1.00 75.28 495 MET A O 1
ATOM 4029 N N . THR A 1 498 ? -43.192 -31.000 51.969 1.00 77.79 496 THR A N 1
ATOM 4030 C CA . THR A 1 498 ? -42.811 -31.948 53.001 1.00 77.68 496 THR A CA 1
ATOM 4031 C C . THR A 1 498 ? -41.893 -33.008 52.407 1.00 72.46 496 THR A C 1
ATOM 4032 O O . THR A 1 498 ? -42.117 -33.490 51.295 1.00 76.35 496 THR A O 1
ATOM 4036 N N . ASN A 1 499 ? -40.828 -33.323 53.133 1.00 73.10 497 ASN A N 1
ATOM 4037 C CA . ASN A 1 499 ? -39.987 -34.469 52.832 1.00 69.28 497 ASN A CA 1
ATOM 4038 C C . ASN A 1 499 ? -40.403 -35.641 53.702 1.00 68.43 497 ASN A C 1
ATOM 4039 O O . ASN A 1 499 ? -40.840 -35.466 54.840 1.00 75.95 497 ASN A O 1
ATOM 4044 N N . PHE A 1 500 ? -40.288 -36.839 53.154 1.00 65.17 498 PHE A N 1
ATOM 4045 C CA . PHE A 1 500 ? -40.680 -38.030 53.886 1.00 74.98 498 PHE A CA 1
ATOM 4046 C C . PHE A 1 500 ? -39.462 -38.741 54.462 1.00 82.91 498 PHE A C 1
ATOM 4047 O O . PHE A 1 500 ? -38.341 -38.602 53.963 1.00 85.44 498 PHE A O 1
ATOM 4055 N N . ASP A 1 501 ? -39.697 -39.485 55.542 1.00 76.64 499 ASP A N 1
ATOM 4056 C CA . ASP A 1 501 ? -38.624 -40.180 56.240 1.00 79.07 499 ASP A CA 1
ATOM 4057 C C . ASP A 1 501 ? -38.087 -41.314 55.374 1.00 77.86 499 ASP A C 1
ATOM 4058 O O . ASP A 1 501 ? -38.828 -42.244 55.027 1.00 77.37 499 ASP A O 1
ATOM 4063 N N . LYS A 1 502 ? -36.805 -41.214 55.004 1.00 78.45 500 LYS A N 1
ATOM 4064 C CA . LYS A 1 502 ? -36.108 -42.335 54.388 1.00 76.14 500 LYS A CA 1
ATOM 4065 C C . LYS A 1 502 ? -36.374 -43.617 55.170 1.00 82.90 500 LYS A C 1
ATOM 4066 O O . LYS A 1 502 ? -36.921 -44.591 54.636 1.00 87.29 500 LYS A O 1
ATOM 4072 N N . ASN A 1 503 ? -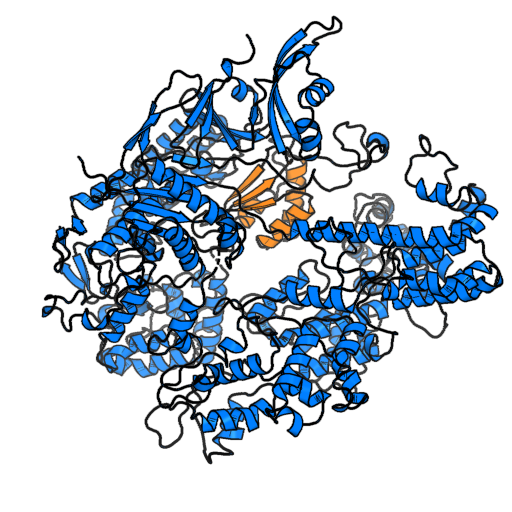36.019 -43.610 56.463 1.00 80.57 501 ASN A N 1
ATOM 4073 C CA . ASN A 1 503 ? -36.107 -44.811 57.291 1.00 76.05 501 ASN A CA 1
ATOM 4074 C C . ASN A 1 503 ? -37.501 -45.406 57.281 1.00 73.55 501 ASN A C 1
ATOM 4075 O O . ASN A 1 503 ? -37.660 -46.618 57.446 1.00 84.50 501 ASN A O 1
ATOM 4080 N N . LEU A 1 504 ? -38.512 -44.587 57.093 1.00 69.28 502 LEU A N 1
ATOM 4081 C CA . LEU A 1 504 ? -39.872 -45.080 57.226 1.00 74.46 502 LEU A CA 1
ATOM 4082 C C . LEU A 1 504 ? -40.778 -44.172 56.405 1.00 89.32 502 LEU A C 1
ATOM 4083 O O . LEU A 1 504 ? -41.354 -43.214 56.935 1.00 97.55 502 LEU A O 1
ATOM 4088 N N . PRO A 1 505 ? -40.878 -44.407 55.095 1.00 86.36 503 PRO A N 1
ATOM 4089 C CA . PRO A 1 505 ? -41.693 -43.539 54.237 1.00 80.76 503 PRO A CA 1
ATOM 4090 C C . PRO A 1 505 ? -43.135 -43.511 54.704 1.00 87.43 503 PRO A C 1
ATOM 4091 O O . PRO A 1 505 ? -43.541 -44.228 55.623 1.00 101.37 503 PRO A O 1
ATOM 4095 N N . ASN A 1 506 ? -43.922 -42.677 54.030 1.00 76.81 504 ASN A N 1
ATOM 4096 C CA . ASN A 1 506 ? -45.281 -42.303 54.418 1.00 75.35 504 ASN A CA 1
ATOM 4097 C C . ASN A 1 506 ? -45.311 -41.446 55.670 1.00 73.46 504 ASN A C 1
ATOM 4098 O O . ASN A 1 506 ? -46.396 -41.038 56.089 1.00 74.53 504 ASN A O 1
ATOM 4103 N N . GLU A 1 507 ? -44.167 -41.163 56.283 1.00 72.64 505 GLU A N 1
ATOM 4104 C CA . GLU A 1 507 ? -44.084 -40.277 57.434 1.00 72.88 505 GLU A CA 1
ATOM 4105 C C . GLU A 1 507 ? -43.295 -39.040 57.045 1.00 75.60 505 GLU A C 1
ATOM 4106 O O . GLU A 1 507 ? -42.173 -39.152 56.538 1.00 77.20 505 GLU A O 1
ATOM 4112 N N . LYS A 1 508 ? -43.892 -37.872 57.264 1.00 72.72 506 LYS A N 1
ATOM 4113 C CA . LYS A 1 508 ? -43.196 -36.615 57.053 1.00 68.17 506 LYS A CA 1
ATOM 4114 C C . LYS A 1 508 ? -42.040 -36.497 58.032 1.00 64.85 506 LYS A C 1
ATOM 4115 O O . LYS A 1 508 ? -42.035 -37.105 59.107 1.00 66.30 506 LYS A O 1
ATOM 4121 N N . VAL A 1 509 ? -41.052 -35.719 57.654 1.00 62.31 507 VAL A N 1
ATOM 4122 C CA . VAL A 1 509 ? -39.957 -35.430 58.564 1.00 67.60 507 VAL A CA 1
ATOM 4123 C C . VAL A 1 509 ? -40.335 -34.222 59.404 1.00 70.14 507 VAL A C 1
ATOM 4124 O O . VAL A 1 509 ? -41.193 -33.415 59.034 1.00 74.05 507 VAL A O 1
ATOM 4128 N N . LEU A 1 510 ? -39.686 -34.097 60.546 1.00 66.93 508 LEU A N 1
ATOM 4129 C CA . LEU A 1 510 ? -39.949 -32.979 61.429 1.00 64.45 508 LEU A CA 1
ATOM 4130 C C . LEU A 1 510 ? -39.155 -31.759 60.989 1.00 59.03 508 LEU A C 1
ATOM 4131 O O . LEU A 1 510 ? -38.158 -31.879 60.275 1.00 59.19 508 LEU A O 1
ATOM 4136 N N . PRO A 1 511 ? -39.596 -30.566 61.377 1.00 59.47 509 PRO A N 1
ATOM 4137 C CA . PRO A 1 511 ? -38.715 -29.398 61.280 1.00 57.94 509 PRO A CA 1
ATOM 4138 C C . PRO A 1 511 ? -37.405 -29.648 62.007 1.00 64.04 509 PRO A C 1
ATOM 4139 O O . PRO A 1 511 ? -37.346 -30.386 62.991 1.00 68.27 509 PRO A O 1
ATOM 4143 N N . LYS A 1 512 ? -36.338 -29.025 61.507 1.00 63.64 510 LYS A N 1
ATOM 4144 C CA . LYS A 1 512 ? -35.057 -29.138 62.191 1.00 70.39 510 LYS A CA 1
ATOM 4145 C C . LYS A 1 512 ? -35.099 -28.530 63.592 1.00 64.66 510 LYS A C 1
ATOM 4146 O O . LYS A 1 512 ? -34.245 -28.848 64.424 1.00 73.84 510 LYS A O 1
ATOM 4152 N N . HIS A 1 513 ? -36.077 -27.678 63.879 1.00 57.98 511 HIS A N 1
ATOM 4153 C CA . HIS A 1 513 ? -36.192 -27.039 65.180 1.00 64.40 511 HIS A CA 1
ATOM 4154 C C . HIS A 1 513 ? -37.339 -27.619 65.998 1.00 72.08 511 HIS A C 1
ATOM 4155 O O . HIS A 1 513 ? -37.806 -26.985 66.952 1.00 76.52 511 HIS A O 1
ATOM 4162 N N . SER A 1 514 ? -37.781 -28.825 65.641 1.00 70.79 512 SER A N 1
ATOM 4163 C CA . SER A 1 514 ? -38.780 -29.554 66.410 1.00 65.45 512 SER A CA 1
ATOM 4164 C C . SER A 1 514 ? -38.295 -29.793 67.834 1.00 65.42 512 SER A C 1
ATOM 4165 O O . SER A 1 514 ? -37.170 -30.259 68.045 1.00 68.20 512 SER A O 1
ATOM 4168 N N . LEU A 1 515 ? -39.154 -29.467 68.814 1.00 61.86 513 LEU A N 1
ATOM 4169 C CA . LEU A 1 515 ? -38.826 -29.726 70.216 1.00 56.87 513 LEU A CA 1
ATOM 4170 C C . LEU A 1 515 ? -38.542 -31.204 70.455 1.00 64.22 513 LEU A C 1
ATOM 4171 O O . LEU A 1 515 ? -37.689 -31.553 71.277 1.00 73.09 513 LEU A O 1
ATOM 4176 N N . LEU A 1 516 ? -39.256 -32.085 69.748 1.00 64.99 514 LEU A N 1
ATOM 4177 C CA . LEU A 1 516 ? -38.996 -33.518 69.846 1.00 65.35 514 LEU A CA 1
ATOM 4178 C C . LEU A 1 516 ? -37.636 -33.864 69.265 1.00 68.07 514 LEU A C 1
ATOM 4179 O O . LEU A 1 516 ? -36.838 -34.564 69.898 1.00 72.60 514 LEU A O 1
ATOM 4184 N N . TYR A 1 517 ? -37.363 -33.391 68.050 1.00 63.18 515 TYR A N 1
ATOM 4185 C CA . TYR A 1 517 ? -36.054 -33.590 67.440 1.00 67.94 515 TYR A CA 1
ATOM 4186 C C . TYR A 1 517 ? -34.936 -33.138 68.373 1.00 64.27 515 TYR A C 1
ATOM 4187 O O . TYR A 1 517 ? -33.892 -33.795 68.470 1.00 67.65 515 TYR A O 1
ATOM 4196 N N . GLU A 1 518 ? -35.153 -32.028 69.088 1.00 60.80 516 GLU A N 1
ATOM 4197 C CA . GLU A 1 518 ? -34.106 -31.459 69.931 1.00 63.71 516 GLU A CA 1
ATOM 4198 C C . GLU A 1 518 ? -33.998 -32.172 71.275 1.00 68.05 516 GLU A C 1
ATOM 4199 O O . GLU A 1 518 ? -32.885 -32.339 71.781 1.00 73.44 516 GLU A O 1
ATOM 4205 N N . TYR A 1 519 ? -35.124 -32.585 71.879 1.00 68.68 517 TYR A N 1
ATOM 4206 C CA . TYR A 1 519 ? -35.065 -33.539 72.993 1.00 70.63 517 TYR A CA 1
ATOM 4207 C C . TYR A 1 519 ? -34.361 -34.820 72.565 1.00 73.43 517 TYR A C 1
ATOM 4208 O O . TYR A 1 519 ? -33.457 -35.311 73.254 1.00 70.94 517 TYR A O 1
ATOM 4217 N N . PHE A 1 520 ? -34.791 -35.385 71.428 1.00 69.74 518 PHE A N 1
ATOM 4218 C CA . PHE A 1 520 ? -34.188 -36.601 70.897 1.00 66.62 518 PHE A CA 1
ATOM 4219 C C . PHE A 1 520 ? -32.691 -36.443 70.734 1.00 72.72 518 PHE A C 1
ATOM 4220 O O . PHE A 1 520 ? -31.918 -37.369 71.006 1.00 68.58 518 PHE A O 1
ATOM 4228 N N . THR A 1 521 ? -32.270 -35.278 70.257 1.00 79.70 519 THR A N 1
ATOM 4229 C CA . THR A 1 521 ? -30.871 -35.077 69.935 1.00 78.16 519 THR A CA 1
ATOM 4230 C C . THR A 1 521 ? -30.043 -34.854 71.201 1.00 63.00 519 THR A C 1
ATOM 4231 O O . THR A 1 521 ? -28.889 -35.289 71.264 1.00 60.99 519 THR A O 1
ATOM 4235 N N . VAL A 1 522 ? -30.628 -34.262 72.244 1.00 66.24 520 VAL A N 1
ATOM 4236 C CA . VAL A 1 522 ? -29.904 -34.133 73.506 1.00 72.69 520 VAL A CA 1
ATOM 4237 C C . VAL A 1 522 ? -29.782 -35.493 74.183 1.00 84.40 520 VAL A C 1
ATOM 4238 O O . VAL A 1 522 ? -28.704 -35.866 74.652 1.00 86.61 520 VAL A O 1
ATOM 4242 N N . TYR A 1 523 ? -30.874 -36.269 74.222 1.00 86.77 521 TYR A N 1
ATOM 4243 C CA . TYR A 1 523 ? -30.819 -37.589 74.853 1.00 84.43 521 TYR A CA 1
ATOM 4244 C C . TYR A 1 523 ? -29.930 -38.553 74.083 1.00 83.31 521 TYR A C 1
ATOM 4245 O O . TYR A 1 523 ? -29.401 -39.502 74.671 1.00 90.80 521 TYR A O 1
ATOM 4254 N N . ASN A 1 524 ? -29.768 -38.356 72.776 1.00 75.78 522 ASN A N 1
ATOM 4255 C CA . ASN A 1 524 ? -28.890 -39.261 72.051 1.00 81.54 522 ASN A CA 1
ATOM 4256 C C . ASN A 1 524 ? -27.428 -38.930 72.292 1.00 86.48 522 ASN A C 1
ATOM 4257 O O . ASN A 1 524 ? -26.574 -39.823 72.230 1.00 93.43 522 ASN A O 1
ATOM 4262 N N . GLU A 1 525 ? -27.121 -37.662 72.542 1.00 79.30 523 GLU A N 1
ATOM 4263 C CA . GLU A 1 525 ? -25.764 -37.304 72.921 1.00 80.89 523 GLU A CA 1
ATOM 4264 C C . GLU A 1 525 ? -25.490 -37.671 74.375 1.00 82.89 523 GLU A C 1
ATOM 4265 O O . GLU A 1 525 ? -24.388 -38.123 74.703 1.00 81.27 523 GLU A O 1
ATOM 4271 N N . LEU A 1 526 ? -26.501 -37.532 75.238 1.00 87.21 524 LEU A N 1
ATOM 4272 C CA . LEU A 1 526 ? -26.379 -37.738 76.676 1.00 78.25 524 LEU A CA 1
ATOM 4273 C C . LEU A 1 526 ? -26.159 -39.187 77.057 1.00 92.77 524 LEU A C 1
ATOM 4274 O O . LEU A 1 526 ? -25.795 -39.449 78.204 1.00 99.23 524 LEU A O 1
ATOM 4279 N N . THR A 1 527 ? -26.398 -40.132 76.153 1.00 91.27 525 THR A N 1
ATOM 4280 C CA . THR A 1 527 ? -26.397 -41.533 76.544 1.00 97.03 525 THR A CA 1
ATOM 4281 C C . THR A 1 527 ? -25.035 -42.199 76.401 1.00 101.89 525 THR A C 1
ATOM 4282 O O . THR A 1 527 ? -24.869 -43.331 76.867 1.00 114.67 525 THR A O 1
ATOM 4286 N N . LYS A 1 528 ? -24.059 -41.533 75.784 1.00 104.36 526 LYS A N 1
ATOM 4287 C CA . LYS A 1 528 ? -22.721 -42.087 75.630 1.00 90.03 526 LYS A CA 1
ATOM 4288 C C . LYS A 1 528 ? -21.721 -41.464 76.595 1.00 89.74 526 LYS A C 1
ATOM 4289 O O . LYS A 1 528 ? -20.508 -41.634 76.425 1.00 89.50 526 LYS A O 1
ATOM 4295 N N . VAL A 1 529 ? -22.207 -40.763 77.614 1.00 87.44 527 VAL A N 1
ATOM 4296 C CA . VAL A 1 529 ? -21.363 -39.998 78.521 1.00 92.98 527 VAL A CA 1
ATOM 4297 C C . VAL A 1 529 ? -21.146 -40.831 79.784 1.00 99.41 527 VAL A C 1
ATOM 4298 O O . VAL A 1 529 ? -22.106 -41.358 80.365 1.00 92.15 527 VAL A O 1
ATOM 4302 N N . LYS A 1 530 ? -19.878 -40.991 80.175 1.00 104.59 528 LYS A N 1
ATOM 4303 C CA . LYS A 1 530 ? -19.434 -41.795 81.313 1.00 101.76 528 LYS A CA 1
ATOM 4304 C C . LYS A 1 530 ? -18.854 -40.901 82.404 1.00 103.42 528 LYS A C 1
ATOM 4305 O O . LYS A 1 530 ? -18.598 -39.714 82.191 1.00 106.21 528 LYS A O 1
ATOM 4311 N N . TYR A 1 531 ? -18.626 -41.481 83.585 1.00 101.95 529 TYR A N 1
ATOM 4312 C CA . TYR A 1 531 ? -18.052 -40.705 84.682 1.00 105.35 529 TYR A CA 1
ATOM 4313 C C . TYR A 1 531 ? -17.381 -41.626 85.696 1.00 116.08 529 TYR A C 1
ATOM 4314 O O . TYR A 1 531 ? -17.590 -42.843 85.697 1.00 120.05 529 TYR A O 1
ATOM 4323 N N . VAL A 1 532 ? -16.541 -40.977 86.501 1.00 116.92 530 VAL A N 1
ATOM 4324 C CA . VAL A 1 532 ? -15.831 -41.649 87.592 1.00 114.05 530 VAL A CA 1
ATOM 4325 C C . VAL A 1 532 ? -15.679 -40.673 88.752 1.00 107.93 530 VAL A C 1
ATOM 4326 O O . VAL A 1 532 ? -15.384 -39.491 88.552 1.00 103.69 530 VAL A O 1
ATOM 4328 N N . THR A 1 533 ? -15.873 -41.172 89.970 1.00 104.66 531 THR A N 1
ATOM 4329 C CA . THR A 1 533 ? -15.613 -40.378 91.158 1.00 111.17 531 THR A CA 1
ATOM 4330 C C . THR A 1 533 ? -14.987 -41.264 92.227 1.00 109.74 531 THR A C 1
ATOM 4331 O O . THR A 1 533 ? -14.898 -42.486 92.081 1.00 111.54 531 THR A O 1
ATOM 4335 N N . GLU A 1 534 ? -14.557 -40.625 93.319 1.00 105.00 532 GLU A N 1
ATOM 4336 C CA . GLU A 1 534 ? -13.773 -41.288 94.358 1.00 104.37 532 GLU A CA 1
ATOM 4337 C C . GLU A 1 534 ? -14.533 -42.429 95.017 1.00 112.17 532 GLU A C 1
ATOM 4338 O O . GLU A 1 534 ? -15.458 -42.201 95.802 1.00 114.93 532 GLU A O 1
ATOM 4340 N N . GLY A 1 535 ? -14.136 -43.660 94.705 1.00 109.76 533 GLY A N 1
ATOM 4341 C CA . GLY A 1 535 ? -14.774 -44.834 95.260 1.00 109.89 533 GLY A CA 1
ATOM 4342 C C . GLY A 1 535 ? -15.581 -45.582 94.224 1.00 109.77 533 GLY A C 1
ATOM 4343 O O . GLY A 1 535 ? -16.725 -45.967 94.483 1.00 105.70 533 GLY A O 1
ATOM 4344 N N . MET A 1 536 ? -14.987 -45.791 93.047 1.00 109.86 534 MET A N 1
ATOM 4345 C CA . MET A 1 536 ? -15.678 -46.391 91.912 1.00 118.22 534 MET A CA 1
ATOM 4346 C C . MET A 1 536 ? -14.760 -47.365 91.186 1.00 119.97 534 MET A C 1
ATOM 4347 O O . MET A 1 536 ? -13.595 -47.048 90.923 1.00 119.60 534 MET A O 1
ATOM 4352 N N . ARG A 1 537 ? -15.295 -48.532 90.838 1.00 120.73 535 ARG A N 1
ATOM 4353 C CA . ARG A 1 537 ? -14.550 -49.516 90.062 1.00 120.35 535 ARG A CA 1
ATOM 4354 C C . ARG A 1 537 ? -14.312 -49.025 88.634 1.00 125.47 535 ARG A C 1
ATOM 4355 O O . ARG A 1 537 ? -13.190 -48.632 88.296 1.00 129.57 535 ARG A O 1
ATOM 4357 N N . LYS A 1 538 ? -15.352 -49.018 87.799 1.00 125.73 536 LYS A N 1
ATOM 4358 C CA . LYS A 1 538 ? -15.233 -48.747 86.370 1.00 119.40 536 LYS A CA 1
ATOM 4359 C C . LYS A 1 538 ? -15.871 -47.414 85.988 1.00 122.37 536 LYS A C 1
ATOM 4360 O O . LYS A 1 538 ? -16.655 -46.841 86.757 1.00 115.79 536 LYS A O 1
ATOM 4362 N N . PRO A 1 539 ? -15.540 -46.873 84.782 1.00 119.16 537 PRO A N 1
ATOM 4363 C CA . PRO A 1 539 ? -16.278 -45.710 84.269 1.00 123.76 537 PRO A CA 1
ATOM 4364 C C . PRO A 1 539 ? -17.732 -46.049 83.977 1.00 128.76 537 PRO A C 1
ATOM 4365 O O . PRO A 1 539 ? -18.030 -46.757 83.007 1.00 133.42 537 PRO A O 1
ATOM 4369 N N . ALA A 1 540 ? -18.641 -45.557 84.818 1.00 122.02 538 ALA A N 1
ATOM 4370 C CA . ALA A 1 540 ? -20.055 -45.873 84.692 1.00 110.82 538 ALA A CA 1
ATOM 4371 C C . ALA A 1 540 ? -20.737 -44.958 83.673 1.00 110.51 538 ALA A C 1
ATOM 4372 O O . ALA A 1 540 ? -20.254 -43.870 83.357 1.00 116.34 538 ALA A O 1
ATOM 4374 N N . PHE A 1 541 ? -21.889 -45.471 83.114 1.00 108.57 539 PHE A N 1
ATOM 4375 C CA . PHE A 1 541 ? -22.751 -44.662 82.265 1.00 96.40 539 PHE A CA 1
ATOM 4376 C C . PHE A 1 541 ? -23.711 -43.837 83.120 1.00 104.06 539 PHE A C 1
ATOM 4377 O O . PHE A 1 541 ? -23.791 -43.987 84.344 1.00 102.59 539 PHE A O 1
ATOM 4385 N N . LEU A 1 542 ? -24.456 -42.954 82.459 1.00 105.85 540 LEU A N 1
ATOM 4386 C CA . LEU A 1 542 ? -25.449 -42.146 83.151 1.00 96.33 540 LEU A CA 1
ATOM 4387 C C . LEU A 1 542 ? -26.735 -42.935 83.323 1.00 90.70 540 LEU A C 1
ATOM 4388 O O . LEU A 1 542 ? -27.293 -43.456 82.350 1.00 92.30 540 LEU A O 1
ATOM 4393 N N . SER A 1 543 ? -27.194 -43.033 84.564 1.00 88.18 541 SER A N 1
ATOM 4394 C CA . SER A 1 543 ? -28.512 -43.590 84.816 1.00 79.57 541 SER A CA 1
ATOM 4395 C C . SER A 1 543 ? -29.556 -42.735 84.126 1.00 78.54 541 SER A C 1
ATOM 4396 O O . SER A 1 543 ? -29.417 -41.513 84.038 1.00 85.98 541 SER A O 1
ATOM 4399 N N . GLY A 1 544 ? -30.594 -43.391 83.614 1.00 73.90 542 GLY A N 1
ATOM 4400 C CA . GLY A 1 544 ? -31.686 -42.660 83.008 1.00 75.59 542 GLY A CA 1
ATOM 4401 C C . GLY A 1 544 ? -32.286 -41.648 83.954 1.00 81.92 542 GLY A C 1
ATOM 4402 O O . GLY A 1 544 ? -32.687 -40.556 83.532 1.00 85.16 542 GLY A O 1
ATOM 4403 N N . GLU A 1 545 ? -32.330 -41.987 85.248 1.00 84.43 543 GLU A N 1
ATOM 4404 C CA . GLU A 1 545 ? -32.781 -41.055 86.281 1.00 78.44 543 GLU A CA 1
ATOM 4405 C C . GLU A 1 545 ? -31.840 -39.859 86.403 1.00 79.77 543 GLU A C 1
ATOM 4406 O O . GLU A 1 545 ? -32.279 -38.752 86.745 1.00 72.23 543 GLU A O 1
ATOM 4412 N N . GLN A 1 546 ? -30.550 -40.056 86.093 1.00 92.10 544 GLN A N 1
ATOM 4413 C CA . GLN A 1 546 ? -29.595 -38.952 86.040 1.00 91.65 544 GLN A CA 1
ATOM 4414 C C . GLN A 1 546 ? -29.720 -38.154 84.740 1.00 77.74 544 GLN A C 1
ATOM 4415 O O . GLN A 1 546 ? -29.706 -36.920 84.773 1.00 72.18 544 GLN A O 1
ATOM 4421 N N . LYS A 1 547 ? -29.850 -38.827 83.590 1.00 71.40 545 LYS A N 1
ATOM 4422 C CA . LYS A 1 547 ? -30.111 -38.088 82.357 1.00 76.72 545 LYS A CA 1
ATOM 4423 C C . LYS A 1 547 ? -31.337 -37.199 82.512 1.00 88.49 545 LYS A C 1
ATOM 4424 O O . LYS A 1 547 ? -31.318 -36.024 82.122 1.00 91.66 545 LYS A O 1
ATOM 4430 N N . LYS A 1 548 ? -32.403 -37.732 83.115 1.00 83.98 546 LYS A N 1
ATOM 4431 C CA . LYS A 1 548 ? -33.643 -36.972 83.232 1.00 75.96 546 LYS A CA 1
ATOM 4432 C C . LYS A 1 548 ? -33.474 -35.765 84.147 1.00 80.42 546 LYS A C 1
ATOM 4433 O O . LYS A 1 548 ? -34.099 -34.720 83.927 1.00 70.17 546 LYS A O 1
ATOM 4435 N N . ALA A 1 549 ? -32.649 -35.894 85.191 1.00 91.43 547 ALA A N 1
ATOM 4436 C CA . ALA A 1 549 ? -32.431 -34.773 86.100 1.00 88.18 547 ALA A CA 1
ATOM 4437 C C . ALA A 1 549 ? -31.542 -33.715 85.461 1.00 82.38 547 ALA A C 1
ATOM 4438 O O . ALA A 1 549 ? -31.720 -32.516 85.708 1.00 80.24 547 ALA A O 1
ATOM 4440 N N . ILE A 1 550 ? -30.603 -34.141 84.619 1.00 79.04 548 ILE A N 1
ATOM 4441 C CA . ILE A 1 550 ? -29.711 -33.203 83.952 1.00 88.17 548 ILE A CA 1
ATOM 4442 C C . ILE A 1 550 ? -30.482 -32.340 82.956 1.00 89.04 548 ILE A C 1
ATOM 4443 O O . ILE A 1 550 ? -30.394 -31.107 82.988 1.00 82.65 548 ILE A O 1
ATOM 4448 N N . VAL A 1 551 ? -31.259 -32.971 82.066 1.00 82.53 549 VAL A N 1
ATOM 4449 C CA . VAL A 1 551 ? -32.049 -32.211 81.105 1.00 78.25 549 VAL A CA 1
ATOM 4450 C C . VAL A 1 551 ? -33.025 -31.274 81.795 1.00 84.49 549 VAL A C 1
ATOM 4451 O O . VAL A 1 551 ? -33.524 -30.340 81.164 1.00 93.60 549 VAL A O 1
ATOM 4455 N N . ASP A 1 552 ? -33.317 -31.492 83.077 1.00 80.23 550 ASP A N 1
ATOM 4456 C CA . ASP A 1 552 ? -34.277 -30.642 83.773 1.00 86.75 550 ASP A CA 1
ATOM 4457 C C . ASP A 1 552 ? -33.622 -29.481 84.515 1.00 83.75 550 ASP A C 1
ATOM 4458 O O . ASP A 1 552 ? -34.218 -28.402 84.596 1.00 83.27 550 ASP A O 1
ATOM 4463 N N . LEU A 1 553 ? -32.405 -29.660 85.035 1.00 86.10 551 LEU A N 1
ATOM 4464 C CA . LEU A 1 553 ? -31.723 -28.599 85.763 1.00 83.46 551 LEU A CA 1
ATOM 4465 C C . LEU A 1 553 ? -30.614 -27.908 84.978 1.00 84.52 551 LEU A C 1
ATOM 4466 O O . LEU A 1 553 ? -30.247 -26.786 85.330 1.00 91.23 551 LEU A O 1
ATOM 4471 N N . LEU A 1 554 ? -30.064 -28.540 83.946 1.00 84.73 552 LEU A N 1
ATOM 4472 C CA . LEU A 1 554 ? -29.021 -27.933 83.125 1.00 86.42 552 LEU A CA 1
ATOM 4473 C C . LEU A 1 554 ? -29.513 -27.521 81.745 1.00 75.34 552 LEU A C 1
ATOM 4474 O O . LEU A 1 554 ? -29.359 -26.366 81.348 1.00 74.14 552 LEU A O 1
ATOM 4479 N N . PHE A 1 555 ? -30.103 -28.452 81.001 1.00 70.33 553 PHE A N 1
ATOM 4480 C CA . PHE A 1 555 ? -30.501 -28.185 79.631 1.00 72.60 553 PHE A CA 1
ATOM 4481 C C . PHE A 1 555 ? -31.780 -27.372 79.539 1.00 84.20 553 PHE A C 1
ATOM 4482 O O . PHE A 1 555 ? -31.956 -26.617 78.575 1.00 86.33 553 PHE A O 1
ATOM 4490 N N . LYS A 1 556 ? -32.692 -27.530 80.495 1.00 82.69 554 LYS A N 1
ATOM 4491 C CA . LYS A 1 556 ? -33.910 -26.732 80.515 1.00 82.82 554 LYS A CA 1
ATOM 4492 C C . LYS A 1 556 ? -33.724 -25.415 81.261 1.00 83.44 554 LYS A C 1
ATOM 4493 O O . LYS A 1 556 ? -34.684 -24.648 81.389 1.00 92.79 554 LYS A O 1
ATOM 4499 N N . THR A 1 557 ? -32.512 -25.134 81.746 1.00 81.41 555 THR A N 1
ATOM 4500 C CA . THR A 1 557 ? -32.178 -23.861 82.377 1.00 81.58 555 THR A CA 1
ATOM 4501 C C . THR A 1 557 ? -31.166 -23.041 81.587 1.00 87.28 555 THR A C 1
ATOM 4502 O O . THR A 1 557 ? -31.170 -21.813 81.696 1.00 95.71 555 THR A O 1
ATOM 4506 N N . ASN A 1 558 ? -30.310 -23.684 80.793 1.00 78.85 556 ASN A N 1
ATOM 4507 C CA . ASN A 1 558 ? -29.327 -23.012 79.959 1.00 81.17 556 ASN A CA 1
ATOM 4508 C C . ASN A 1 558 ? -29.496 -23.428 78.504 1.00 85.02 556 ASN A C 1
ATOM 4509 O O . ASN A 1 558 ? -30.179 -24.405 78.181 1.00 92.78 556 ASN A O 1
ATOM 4514 N N . ARG A 1 559 ? -28.838 -22.679 77.620 1.00 78.36 557 ARG A N 1
ATOM 4515 C CA . ARG A 1 559 ? -28.755 -23.075 76.222 1.00 73.47 557 ARG A CA 1
ATOM 4516 C C . ARG A 1 559 ? -27.579 -24.017 75.992 1.00 75.42 557 ARG A C 1
ATOM 4517 O O . ARG A 1 559 ? -27.741 -25.097 75.417 1.00 76.51 557 ARG A O 1
ATOM 4525 N N . LYS A 1 560 ? -26.388 -23.610 76.413 1.00 75.21 558 LYS A N 1
ATOM 4526 C CA . LYS A 1 560 ? -25.214 -24.465 76.357 1.00 78.41 558 LYS A CA 1
ATOM 4527 C C . LYS A 1 560 ? -24.962 -25.007 77.756 1.00 91.98 558 LYS A C 1
ATOM 4528 O O . LYS A 1 560 ? -24.935 -24.245 78.727 1.00 89.47 558 LYS A O 1
ATOM 4530 N N . VAL A 1 561 ? -24.822 -26.324 77.864 1.00 96.00 559 VAL A N 1
ATOM 4531 C CA . VAL A 1 561 ? -24.367 -26.967 79.090 1.00 95.39 559 VAL A CA 1
ATOM 4532 C C . VAL A 1 561 ? -22.943 -27.451 78.834 1.00 91.38 559 VAL A C 1
ATOM 4533 O O . VAL A 1 561 ? -22.649 -28.009 77.765 1.00 83.84 559 VAL A O 1
ATOM 4537 N N . THR A 1 562 ? -22.050 -27.195 79.790 1.00 92.46 560 THR A N 1
ATOM 4538 C CA . THR A 1 562 ? -20.637 -27.506 79.642 1.00 93.10 560 THR A CA 1
ATOM 4539 C C . THR A 1 562 ? -20.189 -28.509 80.698 1.00 85.63 560 THR A C 1
ATOM 4540 O O . THR A 1 562 ? -20.825 -28.664 81.744 1.00 93.66 560 THR A O 1
ATOM 4544 N N . VAL A 1 563 ? -19.069 -29.182 80.413 1.00 85.83 561 VAL A N 1
ATOM 4545 C CA . VAL A 1 563 ? -18.521 -30.165 81.346 1.00 83.56 561 VAL A CA 1
ATOM 4546 C C . VAL A 1 563 ? -18.345 -29.565 82.735 1.00 95.49 561 VAL A C 1
ATOM 4547 O O . VAL A 1 563 ? -18.409 -30.282 83.742 1.00 97.73 561 VAL A O 1
ATOM 4551 N N . LYS A 1 564 ? -18.146 -28.244 82.814 1.00 88.37 562 LYS A N 1
ATOM 4552 C CA . LYS A 1 564 ? -17.988 -27.575 84.104 1.00 89.21 562 LYS A CA 1
ATOM 4553 C C . LYS A 1 564 ? -19.284 -27.600 84.908 1.00 102.92 562 LYS A C 1
ATOM 4554 O O . LYS A 1 564 ? -19.330 -28.151 86.016 1.00 114.08 562 LYS A O 1
ATOM 4556 N N . GLN A 1 565 ? -20.354 -26.998 84.379 1.00 98.77 563 GLN A N 1
ATOM 4557 C CA . GLN A 1 565 ? -21.614 -27.015 85.119 1.00 102.86 563 GLN A CA 1
ATOM 4558 C C . GLN A 1 565 ? -22.119 -28.442 85.319 1.00 99.03 563 GLN A C 1
ATOM 4559 O O . GLN A 1 565 ? -22.763 -28.735 86.332 1.00 95.32 563 GLN A O 1
ATOM 4565 N N . LEU A 1 566 ? -21.799 -29.353 84.399 1.00 102.81 564 LEU A N 1
ATOM 4566 C CA . LEU A 1 566 ? -22.082 -30.765 84.636 1.00 92.59 564 LEU A CA 1
ATOM 4567 C C . LEU A 1 566 ? -21.304 -31.283 85.845 1.00 101.31 564 LEU A C 1
ATOM 4568 O O . LEU A 1 566 ? -21.890 -31.753 86.830 1.00 98.78 564 LEU A O 1
ATOM 4573 N N . LYS A 1 567 ? -19.971 -31.194 85.786 1.00 104.21 565 LYS A N 1
ATOM 4574 C CA . LYS A 1 567 ? -19.137 -31.694 86.871 1.00 89.65 565 LYS A CA 1
ATOM 4575 C C . LYS A 1 567 ? -19.334 -30.900 88.155 1.00 96.45 565 LYS A C 1
ATOM 4576 O O . LYS A 1 567 ? -19.131 -31.445 89.244 1.00 110.91 565 LYS A O 1
ATOM 4578 N N . GLU A 1 568 ? -19.745 -29.633 88.069 1.00 94.24 566 GLU A N 1
ATOM 4579 C CA . GLU A 1 568 ? -19.873 -28.796 89.264 1.00 101.80 566 GLU A CA 1
ATOM 4580 C C . GLU A 1 568 ? -21.323 -28.537 89.659 1.00 110.33 566 GLU A C 1
ATOM 4581 O O . GLU A 1 568 ? -21.710 -28.826 90.795 1.00 106.70 566 GLU A O 1
ATOM 4583 N N . ASP A 1 569 ? -22.139 -27.980 88.756 1.00 114.75 567 ASP A N 1
ATOM 4584 C CA . ASP A 1 569 ? -23.505 -27.603 89.121 1.00 109.58 567 ASP A CA 1
ATOM 4585 C C . ASP A 1 569 ? -24.376 -28.819 89.433 1.00 95.81 567 ASP A C 1
ATOM 4586 O O . ASP A 1 569 ? -25.299 -28.715 90.248 1.00 82.34 567 ASP A O 1
ATOM 4591 N N . TYR A 1 570 ? -24.121 -29.963 88.788 1.00 90.31 568 TYR A N 1
ATOM 4592 C CA . TYR A 1 570 ? -24.933 -31.163 88.981 1.00 97.14 568 TYR A CA 1
ATOM 4593 C C . TYR A 1 570 ? -24.265 -32.214 89.868 1.00 104.42 568 TYR A C 1
ATOM 4594 O O . TYR A 1 570 ? -24.841 -32.631 90.881 1.00 101.31 568 TYR A O 1
ATOM 4603 N N . PHE A 1 571 ? -23.063 -32.671 89.507 1.00 112.62 569 PHE A N 1
ATOM 4604 C CA . PHE A 1 571 ? -22.428 -33.736 90.279 1.00 108.62 569 PHE A CA 1
ATOM 4605 C C . PHE A 1 571 ? -22.081 -33.271 91.690 1.00 111.62 569 PHE A C 1
ATOM 4606 O O . PHE A 1 571 ? -22.473 -33.905 92.677 1.00 111.34 569 PHE A O 1
ATOM 4614 N N . LYS A 1 572 ? -21.360 -32.158 91.805 1.00 108.76 570 LYS A N 1
ATOM 4615 C CA . LYS A 1 572 ? -20.864 -31.680 93.088 1.00 113.44 570 LYS A CA 1
ATOM 4616 C C . LYS A 1 572 ? -21.876 -30.829 93.841 1.00 110.77 570 LYS A C 1
ATOM 4617 O O . LYS A 1 572 ? -21.559 -30.351 94.932 1.00 115.05 570 LYS A O 1
ATOM 4619 N N . LYS A 1 573 ? -23.078 -30.626 93.288 1.00 106.83 571 LYS A N 1
ATOM 4620 C CA . LYS A 1 573 ? -24.114 -29.848 93.960 1.00 104.22 571 LYS A CA 1
ATOM 4621 C C . LYS A 1 573 ? -25.441 -30.580 94.119 1.00 103.23 571 LYS A C 1
ATOM 4622 O O . LYS A 1 573 ? -26.293 -30.103 94.875 1.00 105.31 571 LYS A O 1
ATOM 4624 N N . ILE A 1 574 ? -25.648 -31.710 93.440 1.00 105.31 572 ILE A N 1
ATOM 4625 C CA . ILE A 1 574 ? -26.843 -32.526 93.607 1.00 102.34 572 ILE A CA 1
ATOM 4626 C C . ILE A 1 574 ? -26.510 -33.910 94.149 1.00 108.60 572 ILE A C 1
ATOM 4627 O O . ILE A 1 574 ? -27.240 -34.450 94.990 1.00 115.82 572 ILE A O 1
ATOM 4632 N N . GLU A 1 575 ? -25.394 -34.483 93.710 1.00 100.87 573 GLU A N 1
ATOM 4633 C CA . GLU A 1 575 ? -25.012 -35.841 94.052 1.00 100.74 573 GLU A CA 1
ATOM 4634 C C . GLU A 1 575 ? -23.901 -35.901 95.098 1.00 106.75 573 GLU A C 1
ATOM 4635 O O . GLU A 1 575 ? -23.310 -36.966 95.292 1.00 107.55 573 GLU A O 1
ATOM 4641 N N . CYS A 1 576 ? -23.598 -34.778 95.761 1.00 107.76 574 CYS A N 1
ATOM 4642 C CA . CYS A 1 576 ? -22.646 -34.703 96.884 1.00 116.88 574 CYS A CA 1
ATOM 4643 C C . CYS A 1 576 ? -21.269 -35.285 96.534 1.00 116.58 574 CYS A C 1
ATOM 4644 O O . CYS A 1 576 ? -20.587 -35.871 97.378 1.00 114.09 574 CYS A O 1
ATOM 4647 N N . PHE A 1 577 ? -20.825 -35.072 95.295 1.00 122.19 575 PHE A N 1
ATOM 4648 C CA . PHE A 1 577 ? -19.483 -35.469 94.888 1.00 120.62 575 PHE A CA 1
ATOM 4649 C C . PHE A 1 577 ? -18.475 -34.356 95.175 1.00 128.36 575 PHE A C 1
ATOM 4650 O O . PHE A 1 577 ? -18.830 -33.214 95.475 1.00 125.94 575 PHE A O 1
ATOM 4658 N N . ASP A 1 578 ? -17.196 -34.710 95.072 1.00 130.30 576 ASP A N 1
ATOM 4659 C CA . ASP A 1 578 ? -16.091 -33.775 95.239 1.00 127.13 576 ASP A CA 1
ATOM 4660 C C . ASP A 1 578 ? -15.371 -33.469 93.936 1.00 119.21 576 ASP A C 1
ATOM 4661 O O . ASP A 1 578 ? -15.042 -32.308 93.672 1.00 121.64 576 ASP A O 1
ATOM 4663 N N . SER A 1 579 ? -15.123 -34.486 93.115 1.00 111.39 577 SER A N 1
ATOM 4664 C CA . SER A 1 579 ? -14.460 -34.298 91.830 1.00 106.59 577 SER A CA 1
ATOM 4665 C C . SER A 1 579 ? -14.807 -35.496 90.964 1.00 109.04 577 SER A C 1
ATOM 4666 O O . SER A 1 579 ? -14.491 -36.635 91.332 1.00 116.65 577 SER A O 1
ATOM 4669 N N . VAL A 1 580 ? -15.450 -35.244 89.826 1.00 103.43 578 VAL A N 1
ATOM 4670 C CA . VAL A 1 580 ? -16.001 -36.288 88.969 1.00 101.91 578 VAL A CA 1
ATOM 4671 C C . VAL A 1 580 ? -15.331 -36.194 87.605 1.00 104.23 578 VAL A C 1
ATOM 4672 O O . VAL A 1 580 ? -15.427 -35.160 86.930 1.00 105.84 578 VAL A O 1
ATOM 4676 N N . GLU A 1 581 ? -14.745 -37.318 87.240 1.00 98.93 579 GLU A N 1
ATOM 4677 C CA . GLU A 1 581 ? -14.172 -37.348 85.908 1.00 103.36 579 GLU A CA 1
ATOM 4678 C C . GLU A 1 581 ? -15.243 -37.586 84.861 1.00 108.57 579 GLU A C 1
ATOM 4679 O O . GLU A 1 581 ? -15.952 -38.567 84.928 1.00 108.27 579 GLU A O 1
ATOM 4685 N N . ILE A 1 582 ? -15.343 -36.695 83.885 1.00 109.79 580 ILE A N 1
ATOM 4686 C CA . ILE A 1 582 ? -16.291 -36.830 82.781 1.00 107.91 580 ILE A CA 1
ATOM 4687 C C . ILE A 1 582 ? -15.499 -37.406 81.622 1.00 107.85 580 ILE A C 1
ATOM 4688 O O . ILE A 1 582 ? -14.419 -36.935 81.334 1.00 113.69 580 ILE A O 1
ATOM 4693 N N . SER A 1 583 ? -16.050 -38.386 80.929 1.00 106.15 581 SER A N 1
ATOM 4694 C CA . SER A 1 583 ? -15.306 -39.122 79.904 1.00 101.57 581 SER A CA 1
ATOM 4695 C C . SER A 1 583 ? -16.212 -39.538 78.747 1.00 99.03 581 SER A C 1
ATOM 4696 O O . SER A 1 583 ? -16.195 -40.683 78.291 1.00 95.27 581 SER A O 1
ATOM 4699 N N . GLY A 1 584 ? -17.005 -38.597 78.242 1.00 96.50 582 GLY A N 1
ATOM 4700 C CA . GLY A 1 584 ? -17.762 -38.834 77.026 1.00 90.08 582 GLY A CA 1
ATOM 4701 C C . GLY A 1 584 ? -18.032 -37.560 76.253 1.00 90.76 582 GLY A C 1
ATOM 4702 O O . GLY A 1 584 ? -18.529 -37.599 75.122 1.00 83.65 582 GLY A O 1
ATOM 4703 N N . VAL A 1 585 ? -17.686 -36.421 76.849 1.00 90.73 583 VAL A N 1
ATOM 4704 C CA . VAL A 1 585 ? -18.082 -35.120 76.324 1.00 94.65 583 VAL A CA 1
ATOM 4705 C C . VAL A 1 585 ? -16.951 -34.123 76.591 1.00 98.80 583 VAL A C 1
ATOM 4706 O O . VAL A 1 585 ? -16.428 -34.037 77.710 1.00 97.77 583 VAL A O 1
ATOM 4710 N N . GLU A 1 586 ? -16.567 -33.381 75.538 1.00 100.85 584 GLU A N 1
ATOM 4711 C CA . GLU A 1 586 ? -15.282 -32.679 75.482 1.00 87.70 584 GLU A CA 1
ATOM 4712 C C . GLU A 1 586 ? -15.286 -31.367 76.250 1.00 93.14 584 GLU A C 1
ATOM 4713 O O . GLU A 1 586 ? -14.876 -31.327 77.416 1.00 97.18 584 GLU A O 1
ATOM 4715 N N . ASP A 1 587 ? -15.716 -30.298 75.543 1.00 90.64 585 ASP A N 1
ATOM 4716 C CA . ASP A 1 587 ? -15.774 -29.046 76.288 1.00 85.42 585 ASP A CA 1
ATOM 4717 C C . ASP A 1 587 ? -17.182 -28.735 76.779 1.00 79.94 585 ASP A C 1
ATOM 4718 O O . ASP A 1 587 ? -17.378 -28.386 77.943 1.00 70.37 585 ASP A O 1
ATOM 4720 N N . ARG A 1 588 ? -18.173 -28.858 75.907 1.00 82.90 586 ARG A N 1
ATOM 4721 C CA . ARG A 1 588 ? -19.561 -28.675 76.287 1.00 85.53 586 ARG A CA 1
ATOM 4722 C C . ARG A 1 588 ? -20.377 -29.667 75.483 1.00 89.77 586 ARG A C 1
ATOM 4723 O O . ARG A 1 588 ? -19.834 -30.536 74.791 1.00 95.55 586 ARG A O 1
ATOM 4725 N N . PHE A 1 589 ? -21.689 -29.533 75.565 1.00 85.37 587 PHE A N 1
ATOM 4726 C CA . PHE A 1 589 ? -22.570 -30.351 74.752 1.00 92.06 587 PHE A CA 1
ATOM 4727 C C . PHE A 1 589 ? -22.877 -29.620 73.452 1.00 90.70 587 PHE A C 1
ATOM 4728 O O . PHE A 1 589 ? -23.124 -28.410 73.453 1.00 95.31 587 PHE A O 1
ATOM 4736 N N . ASN A 1 590 ? -22.831 -30.356 72.336 1.00 83.89 588 ASN A N 1
ATOM 4737 C CA . ASN A 1 590 ? -23.136 -29.749 71.043 1.00 85.54 588 ASN A CA 1
ATOM 4738 C C . ASN A 1 590 ? -24.633 -29.511 70.886 1.00 83.28 588 ASN A C 1
ATOM 4739 O O . ASN A 1 590 ? -25.057 -28.441 70.438 1.00 89.89 588 ASN A O 1
ATOM 4744 N N . ALA A 1 591 ? -25.449 -30.497 71.248 1.00 79.73 589 ALA A N 1
ATOM 4745 C CA . ALA A 1 591 ? -26.888 -30.361 71.102 1.00 70.17 589 ALA A CA 1
ATOM 4746 C C . ALA A 1 591 ? -27.459 -29.421 72.160 1.00 79.51 589 ALA A C 1
ATOM 4747 O O . ALA A 1 591 ? -26.837 -29.126 73.186 1.00 81.12 589 ALA A O 1
ATOM 4749 N N . SER A 1 592 ? -28.668 -28.942 71.895 1.00 75.50 590 SER A N 1
ATOM 4750 C CA . SER A 1 592 ? -29.279 -27.974 72.787 1.00 66.86 590 SER A CA 1
ATOM 4751 C C . SER A 1 592 ? -30.783 -28.043 72.623 1.00 69.14 590 SER A C 1
ATOM 4752 O O . SER A 1 592 ? -31.296 -28.449 71.577 1.00 77.06 590 SER A O 1
ATOM 4755 N N . LEU A 1 593 ? -31.480 -27.647 73.680 1.00 77.46 591 LEU A N 1
ATOM 4756 C CA . LEU A 1 593 ? -32.914 -27.380 73.614 1.00 73.97 591 LEU A CA 1
ATOM 4757 C C . LEU A 1 593 ? -33.172 -25.945 73.190 1.00 65.64 591 LEU A C 1
ATOM 4758 O O . LEU A 1 593 ? -33.887 -25.215 73.868 1.00 60.82 591 LEU A O 1
ATOM 4763 N N . GLY A 1 594 ? -32.563 -25.542 72.067 1.00 66.04 592 GLY A N 1
ATOM 4764 C CA . GLY A 1 594 ? -32.685 -24.167 71.608 1.00 59.05 592 GLY A CA 1
ATOM 4765 C C . GLY A 1 594 ? -34.124 -23.703 71.524 1.00 63.39 592 GLY A C 1
ATOM 4766 O O . GLY A 1 594 ? -34.469 -22.617 72.004 1.00 55.59 592 GLY A O 1
ATOM 4767 N N . THR A 1 595 ? -34.994 -24.542 70.953 1.00 63.52 593 THR A N 1
ATOM 4768 C CA . THR A 1 595 ? -36.390 -24.153 70.764 1.00 71.84 593 THR A CA 1
ATOM 4769 C C . THR A 1 595 ? -37.099 -23.969 72.103 1.00 71.40 593 THR A C 1
ATOM 4770 O O . THR A 1 595 ? -37.872 -23.018 72.281 1.00 65.99 593 THR A O 1
ATOM 4774 N N . TYR A 1 596 ? -36.851 -24.867 73.057 1.00 70.64 594 TYR A N 1
ATOM 4775 C CA . TYR A 1 596 ? -37.404 -24.691 74.392 1.00 73.02 594 TYR A CA 1
ATOM 4776 C C . TYR A 1 596 ? -37.127 -23.282 74.912 1.00 74.11 594 TYR A C 1
ATOM 4777 O O . TYR A 1 596 ? -38.029 -22.590 75.404 1.00 62.63 594 TYR A O 1
ATOM 4786 N N . HIS A 1 597 ? -35.885 -22.821 74.770 1.00 69.32 595 HIS A N 1
ATOM 4787 C CA . HIS A 1 597 ? -35.528 -21.534 75.347 1.00 71.16 595 HIS A CA 1
ATOM 4788 C C . HIS A 1 597 ? -36.059 -20.371 74.528 1.00 73.88 595 HIS A C 1
ATOM 4789 O O . HIS A 1 597 ? -36.407 -19.333 75.106 1.00 80.09 595 HIS A O 1
ATOM 4796 N N . ASP A 1 598 ? -36.137 -20.517 73.199 1.00 69.40 596 ASP A N 1
ATOM 4797 C CA . ASP A 1 598 ? -36.838 -19.515 72.401 1.00 66.19 596 ASP A CA 1
ATOM 4798 C C . ASP A 1 598 ? -38.278 -19.368 72.883 1.00 71.85 596 ASP A C 1
ATOM 4799 O O . ASP A 1 598 ? -38.780 -18.251 73.062 1.00 70.08 596 ASP A O 1
ATOM 4804 N N . LEU A 1 599 ? -38.957 -20.495 73.113 1.00 75.96 597 LEU A N 1
ATOM 4805 C CA . LEU A 1 599 ? -40.350 -20.440 73.543 1.00 75.83 597 LEU A CA 1
ATOM 4806 C C . LEU A 1 599 ? -40.466 -20.013 74.999 1.00 87.35 597 LEU A C 1
ATOM 4807 O O . LEU A 1 599 ? -41.423 -19.330 75.373 1.00 85.85 597 LEU A O 1
ATOM 4812 N N . LEU A 1 600 ? -39.506 -20.405 75.840 1.00 87.98 598 LEU A N 1
ATOM 4813 C CA . LEU A 1 600 ? -39.512 -19.930 77.219 1.00 86.77 598 LEU A CA 1
ATOM 4814 C C . LEU A 1 600 ? -39.362 -18.419 77.270 1.00 79.23 598 LEU A C 1
ATOM 4815 O O . LEU A 1 600 ? -40.080 -17.735 78.007 1.00 78.33 598 LEU A O 1
ATOM 4820 N N . LYS A 1 601 ? -38.437 -17.881 76.475 1.00 75.11 599 LYS A N 1
ATOM 4821 C CA . LYS A 1 601 ? -38.211 -16.444 76.479 1.00 69.95 599 LYS A CA 1
ATOM 4822 C C . LYS A 1 601 ? -39.433 -15.696 75.955 1.00 78.00 599 LYS A C 1
ATOM 4823 O O . LYS A 1 601 ? -39.805 -14.652 76.500 1.00 86.09 599 LYS A O 1
ATOM 4829 N N . ILE A 1 602 ? -40.087 -16.223 74.915 1.00 80.92 600 ILE A N 1
ATOM 4830 C CA . ILE A 1 602 ? -41.199 -15.507 74.289 1.00 80.76 600 ILE A CA 1
ATOM 4831 C C . ILE A 1 602 ? -42.475 -15.673 75.104 1.00 76.56 600 ILE A C 1
ATOM 4832 O O . ILE A 1 602 ? -43.236 -14.713 75.295 1.00 75.02 600 ILE A O 1
ATOM 4837 N N . ILE A 1 603 ? -42.719 -16.894 75.591 1.00 69.40 601 ILE A N 1
ATOM 4838 C CA . ILE A 1 603 ? -43.978 -17.253 76.233 1.00 73.99 601 ILE A CA 1
ATOM 4839 C C . ILE A 1 603 ? -43.956 -17.031 77.743 1.00 82.72 601 ILE A C 1
ATOM 4840 O O . ILE A 1 603 ? -45.027 -16.874 78.349 1.00 87.75 601 ILE A O 1
ATOM 4845 N N . LYS A 1 604 ? -42.771 -17.027 78.364 1.00 79.34 602 LYS A N 1
ATOM 4846 C CA . LYS A 1 604 ? -42.603 -16.658 79.771 1.00 81.33 602 LYS A CA 1
ATOM 4847 C C . LYS A 1 604 ? -43.513 -17.480 80.689 1.00 86.03 602 LYS A C 1
ATOM 4848 O O . LYS A 1 604 ? -44.141 -16.952 81.609 1.00 79.64 602 LYS A O 1
ATOM 4850 N N . ASP A 1 605 ? -43.564 -18.808 80.449 1.00 88.98 603 ASP A N 1
ATOM 4851 C CA . ASP A 1 605 ? -44.500 -19.710 81.141 1.00 89.35 603 ASP A CA 1
ATOM 4852 C C . ASP A 1 605 ? -43.860 -21.106 81.224 1.00 89.36 603 ASP A C 1
ATOM 4853 O O . ASP A 1 605 ? -44.195 -22.016 80.459 1.00 86.55 603 ASP A O 1
ATOM 4858 N N . LYS A 1 606 ? -42.946 -21.270 82.193 1.00 90.95 604 LYS A N 1
ATOM 4859 C CA . LYS A 1 606 ? -42.143 -22.493 82.306 1.00 86.97 604 LYS A CA 1
ATOM 4860 C C . LYS A 1 606 ? -43.008 -23.732 82.511 1.00 86.57 604 LYS A C 1
ATOM 4861 O O . LYS A 1 606 ? -42.689 -24.812 81.996 1.00 76.42 604 LYS A O 1
ATOM 4867 N N . ASP A 1 607 ? -44.094 -23.600 83.279 1.00 88.22 605 ASP A N 1
ATOM 4868 C CA . ASP A 1 607 ? -44.995 -24.729 83.508 1.00 92.69 605 ASP A CA 1
ATOM 4869 C C . ASP A 1 607 ? -45.665 -25.181 82.213 1.00 92.42 605 ASP A C 1
ATOM 4870 O O . ASP A 1 607 ? -45.750 -26.386 81.936 1.00 83.17 605 ASP A O 1
ATOM 4875 N N . PHE A 1 608 ? -46.143 -24.221 81.410 1.00 93.56 606 PHE A N 1
ATOM 4876 C CA . PHE A 1 608 ? -46.770 -24.531 80.128 1.00 86.14 606 PHE A CA 1
ATOM 4877 C C . PHE A 1 608 ? -45.837 -25.338 79.238 1.00 79.67 606 PHE A C 1
ATOM 4878 O O . PHE A 1 608 ? -46.251 -26.330 78.629 1.00 79.10 606 PHE A O 1
ATOM 4886 N N . LEU A 1 609 ? -44.636 -24.986 79.163 1.00 80.12 607 LEU A N 1
ATOM 4887 C CA . LEU A 1 609 ? -43.712 -25.635 78.303 1.00 77.64 607 LEU A CA 1
ATOM 4888 C C . LEU A 1 609 ? -43.310 -26.994 78.773 1.00 71.75 607 LEU A C 1
ATOM 4889 O O . LEU A 1 609 ? -42.995 -27.834 77.979 1.00 64.32 607 LEU A O 1
ATOM 4894 N N . ASP A 1 610 ? -43.301 -27.207 80.069 1.00 77.04 608 ASP A N 1
ATOM 4895 C CA . ASP A 1 610 ? -42.882 -28.486 80.614 1.00 82.28 608 ASP A CA 1
ATOM 4896 C C . ASP A 1 610 ? -44.013 -29.492 80.698 1.00 80.14 608 ASP A C 1
ATOM 4897 O O . ASP A 1 610 ? -43.748 -30.702 80.745 1.00 69.54 608 ASP A O 1
ATOM 4902 N N . ASN A 1 611 ? -45.257 -29.012 80.694 1.00 80.72 609 ASN A N 1
ATOM 4903 C CA . ASN A 1 611 ? -46.454 -29.842 80.621 1.00 92.98 609 ASN A CA 1
ATOM 4904 C C . ASN A 1 611 ? -46.473 -30.618 79.316 1.00 97.30 609 ASN A C 1
ATOM 4905 O O . ASN A 1 611 ? -46.906 -30.088 78.287 1.00 105.11 609 ASN A O 1
ATOM 4910 N N . GLU A 1 612 ? -46.020 -31.870 79.338 1.00 100.09 610 GLU A N 1
ATOM 4911 C CA . GLU A 1 612 ? -45.939 -32.654 78.105 1.00 97.29 610 GLU A CA 1
ATOM 4912 C C . GLU A 1 612 ? -47.303 -33.130 77.628 1.00 94.61 610 GLU A C 1
ATOM 4913 O O . GLU A 1 612 ? -47.451 -34.228 77.093 1.00 95.46 610 GLU A O 1
ATOM 4919 N N . GLU A 1 613 ? -48.214 -32.223 77.842 1.00 97.99 611 GLU A N 1
ATOM 4920 C CA . GLU A 1 613 ? -49.570 -32.304 77.408 1.00 92.56 611 GLU A CA 1
ATOM 4921 C C . GLU A 1 613 ? -49.717 -31.292 76.269 1.00 88.60 611 GLU A C 1
ATOM 4922 O O . GLU A 1 613 ? -50.455 -31.522 75.349 1.00 91.74 611 GLU A O 1
ATOM 4924 N N . ASN A 1 614 ? -49.009 -30.171 76.354 1.00 83.08 612 ASN A N 1
ATOM 4925 C CA . ASN A 1 614 ? -49.008 -29.126 75.380 1.00 76.60 612 ASN A CA 1
ATOM 4926 C C . ASN A 1 614 ? -48.091 -29.393 74.213 1.00 81.07 612 ASN A C 1
ATOM 4927 O O . ASN A 1 614 ? -48.142 -28.708 73.220 1.00 80.10 612 ASN A O 1
ATOM 4932 N N . GLU A 1 615 ? -47.326 -30.599 74.171 1.00 75.48 613 GLU A N 1
ATOM 4933 C CA . GLU A 1 615 ? -46.241 -30.812 73.222 1.00 80.62 613 GLU A CA 1
ATOM 4934 C C . GLU A 1 615 ? -46.733 -30.793 71.771 1.00 81.75 613 GLU A C 1
ATOM 4935 O O . GLU A 1 615 ? -45.972 -30.434 70.863 1.00 76.31 613 GLU A O 1
ATOM 4941 N N . ASP A 1 616 ? -48.007 -31.127 71.534 1.00 81.67 614 ASP A N 1
ATOM 4942 C CA . ASP A 1 616 ? -48.561 -31.014 70.185 1.00 73.58 614 ASP A CA 1
ATOM 4943 C C . ASP A 1 616 ? -48.773 -29.559 69.785 1.00 71.88 614 ASP A C 1
ATOM 4944 O O . ASP A 1 616 ? -48.465 -29.168 68.655 1.00 73.31 614 ASP A O 1
ATOM 4949 N N . ILE A 1 617 ? -49.312 -28.747 70.691 1.00 78.18 615 ILE A N 1
ATOM 4950 C CA . ILE A 1 617 ? -49.459 -27.321 70.420 1.00 78.77 615 ILE A CA 1
ATOM 4951 C C . ILE A 1 617 ? -48.121 -26.716 70.008 1.00 73.23 615 ILE A C 1
ATOM 4952 O O . ILE A 1 617 ? -48.030 -26.001 69.007 1.00 73.88 615 ILE A O 1
ATOM 4957 N N . LEU A 1 618 ? -47.060 -27.002 70.765 1.00 71.19 616 LEU A N 1
ATOM 4958 C CA . LEU A 1 618 ? -45.788 -26.339 70.492 1.00 71.38 616 LEU A CA 1
ATOM 4959 C C . LEU A 1 618 ? -45.183 -26.833 69.190 1.00 70.35 616 LEU A C 1
ATOM 4960 O O . LEU A 1 618 ? -44.648 -26.040 68.408 1.00 71.39 616 LEU A O 1
ATOM 4965 N N . GLU A 1 619 ? -45.271 -28.137 68.930 1.00 65.35 617 GLU A N 1
ATOM 4966 C CA . GLU A 1 619 ? -44.707 -28.675 67.701 1.00 59.64 617 GLU A CA 1
ATOM 4967 C C . GLU A 1 619 ? -45.447 -28.147 66.480 1.00 63.39 617 GLU A C 1
ATOM 4968 O O . GLU A 1 619 ? -44.828 -27.870 65.442 1.00 67.91 617 GLU A O 1
ATOM 4974 N N . ASP A 1 620 ? -46.772 -27.999 66.578 1.00 59.51 618 ASP A N 1
ATOM 4975 C CA . ASP A 1 620 ? -47.507 -27.393 65.473 1.00 64.51 618 ASP A CA 1
ATOM 4976 C C . ASP A 1 620 ? -47.119 -25.932 65.279 1.00 65.47 618 ASP A C 1
ATOM 4977 O O . ASP A 1 620 ? -47.090 -25.443 64.142 1.00 68.57 618 ASP A O 1
ATOM 4982 N N . ILE A 1 621 ? -46.814 -25.223 66.368 1.00 59.51 619 ILE A N 1
ATOM 4983 C CA . ILE A 1 621 ? -46.334 -23.850 66.252 1.00 59.43 619 ILE A CA 1
ATOM 4984 C C . ILE A 1 621 ? -45.009 -23.813 65.500 1.00 65.30 619 ILE A C 1
ATOM 4985 O O . ILE A 1 621 ? -44.854 -23.082 64.516 1.00 69.72 619 ILE A O 1
ATOM 4990 N N . VAL A 1 622 ? -44.037 -24.611 65.945 1.00 65.94 620 VAL A N 1
ATOM 4991 C CA . VAL A 1 622 ? -42.758 -24.689 65.244 1.00 59.05 620 VAL A CA 1
ATOM 4992 C C . VAL A 1 622 ? -42.962 -25.116 63.794 1.00 62.42 620 VAL A C 1
ATOM 4993 O O . VAL A 1 622 ? -42.318 -24.588 62.879 1.00 63.93 620 VAL A O 1
ATOM 4997 N N . LEU A 1 623 ? -43.867 -26.070 63.562 1.00 59.91 621 LEU A N 1
ATOM 4998 C CA . LEU A 1 623 ? -44.184 -26.479 62.200 1.00 54.35 621 LEU A CA 1
ATOM 4999 C C . LEU A 1 623 ? -44.624 -25.283 61.352 1.00 60.57 621 LEU A C 1
ATOM 5000 O O . LEU A 1 623 ? -44.172 -25.114 60.213 1.00 69.09 621 LEU A O 1
ATOM 5005 N N . THR A 1 624 ? -45.495 -24.430 61.899 1.00 58.15 622 THR A N 1
ATOM 5006 C CA . THR A 1 624 ? -45.997 -23.306 61.115 1.00 64.47 622 THR A CA 1
ATOM 5007 C C . THR A 1 624 ? -44.891 -22.292 60.835 1.00 61.83 622 THR A C 1
ATOM 5008 O O . THR A 1 624 ? -44.773 -21.784 59.714 1.00 61.52 622 THR A O 1
ATOM 5012 N N . LEU A 1 625 ? -44.045 -22.018 61.821 1.00 54.09 623 LEU A N 1
ATOM 5013 C CA . LEU A 1 625 ? -42.955 -21.081 61.607 1.00 52.50 623 LEU A CA 1
ATOM 5014 C C . LEU A 1 625 ? -41.826 -21.661 60.763 1.00 56.18 623 LEU A C 1
ATOM 5015 O O . LEU A 1 625 ? -40.887 -20.932 60.429 1.00 56.04 623 LEU A O 1
ATOM 5020 N N . THR A 1 626 ? -41.866 -22.951 60.446 1.00 56.13 624 THR A N 1
ATOM 5021 C CA . THR A 1 626 ? -40.931 -23.499 59.476 1.00 53.51 624 THR A CA 1
ATOM 5022 C C . THR A 1 626 ? -41.484 -23.390 58.060 1.00 54.63 624 THR A C 1
ATOM 5023 O O . THR A 1 626 ? -40.794 -22.919 57.151 1.00 51.80 624 THR A O 1
ATOM 5027 N N . LEU A 1 627 ? -42.746 -23.772 57.875 1.00 54.79 625 LEU A N 1
ATOM 5028 C CA . LEU A 1 627 ? -43.347 -23.747 56.550 1.00 52.30 625 LEU A CA 1
ATOM 5029 C C . LEU A 1 627 ? -43.485 -22.336 55.994 1.00 57.35 625 LEU A C 1
ATOM 5030 O O . LEU A 1 627 ? -43.472 -22.162 54.770 1.00 67.88 625 LEU A O 1
ATOM 5035 N N . PHE A 1 628 ? -43.619 -21.320 56.850 1.00 58.75 626 PHE A N 1
ATOM 5036 C CA . PHE A 1 628 ? -44.146 -20.037 56.404 1.00 60.39 626 PHE A CA 1
ATOM 5037 C C . PHE A 1 628 ? -43.294 -18.848 56.828 1.00 65.39 626 PHE A C 1
ATOM 5038 O O . PHE A 1 628 ? -42.542 -18.903 57.806 1.00 71.37 626 PHE A O 1
ATOM 5046 N N . GLU A 1 629 ? -43.422 -17.770 56.043 1.00 66.62 627 GLU A N 1
ATOM 5047 C CA . GLU A 1 629 ? -42.900 -16.447 56.378 1.00 66.42 627 GLU A CA 1
ATOM 5048 C C . GLU A 1 629 ? -43.920 -15.334 56.176 1.00 66.13 627 GLU A C 1
ATOM 5049 O O . GLU A 1 629 ? -43.790 -14.274 56.809 1.00 63.39 627 GLU A O 1
ATOM 5055 N N . ASP A 1 630 ? -44.930 -15.543 55.331 1.00 58.77 628 ASP A N 1
ATOM 5056 C CA . ASP A 1 630 ? -46.057 -14.637 55.173 1.00 54.34 628 ASP A CA 1
ATOM 5057 C C . ASP A 1 630 ? -46.754 -14.427 56.505 1.00 59.26 628 ASP A C 1
ATOM 5058 O O . ASP A 1 630 ? -47.520 -15.295 56.933 1.00 64.17 628 ASP A O 1
ATOM 5063 N N . ARG A 1 631 ? -46.503 -13.279 57.150 1.00 59.56 629 ARG A N 1
ATOM 5064 C CA . ARG A 1 631 ? -47.095 -12.997 58.455 1.00 56.97 629 ARG A CA 1
ATOM 5065 C C . ARG A 1 631 ? -48.615 -13.060 58.418 1.00 58.75 629 ARG A C 1
ATOM 5066 O O . ARG A 1 631 ? -49.246 -13.375 59.435 1.00 69.31 629 ARG A O 1
ATOM 5074 N N . GLU A 1 632 ? -49.227 -12.771 57.269 1.00 58.50 630 GLU A N 1
ATOM 5075 C CA . GLU A 1 632 ? -50.680 -12.869 57.192 1.00 63.59 630 GLU A CA 1
ATOM 5076 C C . GLU A 1 632 ? -51.133 -14.321 57.295 1.00 65.32 630 GLU A C 1
ATOM 5077 O O . GLU A 1 632 ? -52.162 -14.609 57.916 1.00 66.76 630 GLU A O 1
ATOM 5083 N N . MET A 1 633 ? -50.370 -15.254 56.710 1.00 67.56 631 MET A N 1
ATOM 5084 C CA . MET A 1 633 ? -50.721 -16.668 56.821 1.00 65.43 631 MET A CA 1
ATOM 5085 C C . MET A 1 633 ? -50.349 -17.241 58.181 1.00 61.04 631 MET A C 1
ATOM 5086 O O . MET A 1 633 ? -50.965 -18.214 58.626 1.00 58.69 631 MET A O 1
ATOM 5091 N N . ILE A 1 634 ? -49.334 -16.671 58.835 1.00 56.75 632 ILE A N 1
ATOM 5092 C CA . ILE A 1 634 ? -48.981 -17.099 60.180 1.00 56.77 632 ILE A CA 1
ATOM 5093 C C . ILE A 1 634 ? -50.056 -16.667 61.165 1.00 69.14 632 ILE A C 1
ATOM 5094 O O . ILE A 1 634 ? -50.441 -17.422 62.066 1.00 71.78 632 ILE A O 1
ATOM 5099 N N . GLU A 1 635 ? -50.576 -15.451 60.986 1.00 70.06 633 GLU A N 1
ATOM 5100 C CA . GLU A 1 635 ? -51.668 -14.971 61.822 1.00 69.70 633 GLU A CA 1
ATOM 5101 C C . GLU A 1 635 ? -52.870 -15.895 61.738 1.00 71.55 633 GLU A C 1
ATOM 5102 O O . GLU A 1 635 ? -53.483 -16.227 62.756 1.00 81.41 633 GLU A O 1
ATOM 5108 N N . GLU A 1 636 ? -53.225 -16.321 60.533 1.00 72.47 634 GLU A N 1
ATOM 5109 C CA . GLU A 1 636 ? -54.390 -17.180 60.394 1.00 75.93 634 GLU A CA 1
ATOM 5110 C C . GLU A 1 636 ? -54.135 -18.545 61.011 1.00 75.87 634 GLU A C 1
ATOM 5111 O O . GLU A 1 636 ? -55.044 -19.148 61.589 1.00 78.36 634 GLU A O 1
ATOM 5117 N N . ARG A 1 637 ? -52.906 -19.048 60.903 1.00 73.61 635 ARG A N 1
ATOM 5118 C CA . ARG A 1 637 ? -52.597 -20.391 61.371 1.00 72.26 635 ARG A CA 1
ATOM 5119 C C . ARG A 1 637 ? -52.279 -20.447 62.855 1.00 72.06 635 ARG A C 1
ATOM 5120 O O . ARG A 1 637 ? -52.021 -21.539 63.371 1.00 74.20 635 ARG A O 1
ATOM 5128 N N . LEU A 1 638 ? -52.264 -19.306 63.537 1.00 69.69 636 LEU A N 1
ATOM 5129 C CA . LEU A 1 638 ? -52.127 -19.246 64.982 1.00 79.91 636 LEU A CA 1
ATOM 5130 C C . LEU A 1 638 ? -53.390 -18.737 65.662 1.00 96.51 636 LEU A C 1
ATOM 5131 O O . LEU A 1 638 ? -53.425 -18.645 66.892 1.00 98.45 636 LEU A O 1
ATOM 5136 N N . LYS A 1 639 ? -54.432 -18.418 64.890 1.00 99.95 637 LYS A N 1
ATOM 5137 C CA . LYS A 1 639 ? -55.652 -17.858 65.458 1.00 95.27 637 LYS A CA 1
ATOM 5138 C C . LYS A 1 639 ? -56.239 -18.749 66.553 1.00 88.77 637 LYS A C 1
ATOM 5139 O O . LYS A 1 639 ? -56.806 -18.235 67.524 1.00 83.55 637 LYS A O 1
ATOM 5145 N N . THR A 1 640 ? -56.094 -20.078 66.433 1.00 91.05 638 THR A N 1
ATOM 5146 C CA . THR A 1 640 ? -56.718 -20.992 67.399 1.00 95.68 638 THR A CA 1
ATOM 5147 C C . THR A 1 640 ? -56.158 -20.829 68.809 1.00 99.95 638 THR A C 1
ATOM 5148 O O . THR A 1 640 ? -56.888 -21.024 69.789 1.00 100.96 638 THR A O 1
ATOM 5152 N N . TYR A 1 641 ? -54.870 -20.497 68.937 1.00 96.93 639 TYR A N 1
ATOM 5153 C CA . TYR A 1 641 ? -54.229 -20.351 70.238 1.00 94.34 639 TYR A CA 1
ATOM 5154 C C . TYR A 1 641 ? -54.255 -18.918 70.744 1.00 99.50 639 TYR A C 1
ATOM 5155 O O . TYR A 1 641 ? -53.401 -18.540 71.557 1.00 100.83 639 TYR A O 1
ATOM 5164 N N . ALA A 1 642 ? -55.204 -18.101 70.283 1.00 104.64 640 ALA A N 1
ATOM 5165 C CA . ALA A 1 642 ? -55.359 -16.768 70.857 1.00 97.45 640 ALA A CA 1
ATOM 5166 C C . ALA A 1 642 ? -55.835 -16.837 72.303 1.00 92.20 640 ALA A C 1
ATOM 5167 O O . ALA A 1 642 ? -55.503 -15.958 73.107 1.00 86.49 640 ALA A O 1
ATOM 5169 N N . HIS A 1 643 ? -56.603 -17.872 72.657 1.00 91.86 641 HIS A N 1
ATOM 5170 C CA . HIS A 1 643 ? -56.999 -18.037 74.051 1.00 92.91 641 HIS A CA 1
ATOM 5171 C C . HIS A 1 643 ? -55.807 -18.377 74.938 1.00 88.59 641 HIS A C 1
ATOM 5172 O O . HIS A 1 643 ? -55.772 -17.976 76.106 1.00 81.88 641 HIS A O 1
ATOM 5179 N N . LEU A 1 644 ? -54.818 -19.092 74.398 1.00 93.43 642 LEU A N 1
ATOM 5180 C CA . LEU A 1 644 ? -53.722 -19.604 75.209 1.00 90.47 642 LEU A CA 1
ATOM 5181 C C . LEU A 1 644 ? -52.662 -18.559 75.525 1.00 91.05 642 LEU A C 1
ATOM 5182 O O . LEU A 1 644 ? -51.953 -18.713 76.526 1.00 96.47 642 LEU A O 1
ATOM 5187 N N . PHE A 1 645 ? -52.535 -17.505 74.715 1.00 87.02 643 PHE A N 1
ATOM 5188 C CA . PHE A 1 645 ? -51.413 -16.584 74.839 1.00 84.54 643 PHE A CA 1
ATOM 5189 C C . PHE A 1 645 ? -51.881 -15.139 74.745 1.00 85.69 643 PHE A C 1
ATOM 5190 O O . PHE A 1 645 ? -52.898 -14.832 74.117 1.00 75.02 643 PHE A O 1
ATOM 5198 N N . ASP A 1 646 ? -51.106 -14.257 75.372 1.00 87.07 644 ASP A N 1
ATOM 5199 C CA . ASP A 1 646 ? -51.383 -12.828 75.396 1.00 94.13 644 ASP A CA 1
ATOM 5200 C C . ASP A 1 646 ? -50.986 -12.171 74.082 1.00 92.93 644 ASP A C 1
ATOM 5201 O O . ASP A 1 646 ? -50.055 -12.609 73.403 1.00 98.07 644 ASP A O 1
ATOM 5206 N N . ASP A 1 647 ? -51.681 -11.079 73.744 1.00 99.93 645 ASP A N 1
ATOM 5207 C CA . ASP A 1 647 ? -51.355 -10.334 72.531 1.00 86.18 645 ASP A CA 1
ATOM 5208 C C . ASP A 1 647 ? -49.904 -9.865 72.514 1.00 90.62 645 ASP A C 1
ATOM 5209 O O . ASP A 1 647 ? -49.369 -9.586 71.437 1.00 94.43 645 ASP A O 1
ATOM 5211 N N . LYS A 1 648 ? -49.248 -9.785 73.678 1.00 95.16 646 LYS A N 1
ATOM 5212 C CA . LYS A 1 648 ? -47.830 -9.429 73.715 1.00 93.96 646 LYS A CA 1
ATOM 5213 C C . LYS A 1 648 ? -46.936 -10.609 73.319 1.00 94.96 646 LYS A C 1
ATOM 5214 O O . LYS A 1 648 ? -45.966 -10.432 72.573 1.00 94.18 646 LYS A O 1
ATOM 5216 N N . VAL A 1 649 ? -47.245 -11.817 73.797 1.00 96.28 647 VAL A N 1
ATOM 5217 C CA . VAL A 1 649 ? -46.465 -12.989 73.405 1.00 94.10 647 VAL A CA 1
ATOM 5218 C C . VAL A 1 649 ? -46.940 -13.524 72.053 1.00 92.86 647 VAL A C 1
ATOM 5219 O O . VAL A 1 649 ? -46.150 -14.109 71.294 1.00 83.51 647 VAL A O 1
ATOM 5223 N N . MET A 1 650 ? -48.219 -13.313 71.730 1.00 90.42 648 MET A N 1
ATOM 5224 C CA . MET A 1 650 ? -48.743 -13.664 70.415 1.00 87.53 648 MET A CA 1
ATOM 5225 C C . MET A 1 650 ? -48.010 -12.909 69.311 1.00 88.87 648 MET A C 1
ATOM 5226 O O . MET A 1 650 ? -47.630 -13.490 68.284 1.00 82.69 648 MET A O 1
ATOM 5231 N N . LYS A 1 651 ? -47.822 -11.600 69.505 1.00 96.22 649 LYS A N 1
ATOM 5232 C CA . LYS A 1 651 ? -47.092 -10.788 68.538 1.00 94.50 649 LYS A CA 1
ATOM 5233 C C . LYS A 1 651 ? -45.664 -11.285 68.379 1.00 86.66 649 LYS A C 1
ATOM 5234 O O . LYS A 1 651 ? -45.178 -11.471 67.257 1.00 87.92 649 LYS A O 1
ATOM 5236 N N . GLN A 1 652 ? -44.981 -11.518 69.502 1.00 80.89 650 GLN A N 1
ATOM 5237 C CA . GLN A 1 652 ? -43.572 -11.891 69.469 1.00 84.98 650 GLN A CA 1
ATOM 5238 C C . GLN A 1 652 ? -43.358 -13.259 68.822 1.00 85.34 650 GLN A C 1
ATOM 5239 O O . GLN A 1 652 ? -42.290 -13.513 68.246 1.00 71.63 650 GLN A O 1
ATOM 5245 N N . LEU A 1 653 ? -44.354 -14.148 68.900 1.00 90.41 651 LEU A N 1
ATOM 5246 C CA . LEU A 1 653 ? -44.233 -15.470 68.287 1.00 85.18 651 LEU A CA 1
ATOM 5247 C C . LEU A 1 653 ? -44.087 -15.364 66.773 1.00 83.52 651 LEU A C 1
ATOM 5248 O O . LEU A 1 653 ? -43.112 -15.858 66.191 1.00 72.68 651 LEU A O 1
ATOM 5253 N N . LYS A 1 654 ? -45.067 -14.727 66.121 1.00 84.85 652 LYS A N 1
ATOM 5254 C CA . LYS A 1 654 ? -45.052 -14.568 64.668 1.00 77.75 652 LYS A CA 1
ATOM 5255 C C . LYS A 1 654 ? -43.722 -14.011 64.168 1.00 71.47 652 LYS A C 1
ATOM 5256 O O . LYS A 1 654 ? -43.189 -14.472 63.155 1.00 75.17 652 LYS A O 1
ATOM 5262 N N . ARG A 1 655 ? -43.160 -13.036 64.874 1.00 73.92 653 ARG A N 1
ATOM 5263 C CA . ARG A 1 655 ? -41.901 -12.436 64.450 1.00 76.00 653 ARG A CA 1
ATOM 5264 C C . ARG A 1 655 ? -40.705 -13.374 64.607 1.00 80.48 653 ARG A C 1
ATOM 5265 O O . ARG A 1 655 ? -39.600 -13.021 64.181 1.00 91.34 653 ARG A O 1
ATOM 5273 N N . ARG A 1 656 ? -40.897 -14.555 65.180 1.00 73.89 654 ARG A N 1
ATOM 5274 C CA . ARG A 1 656 ? -39.839 -15.541 65.331 1.00 72.82 654 ARG A CA 1
ATOM 5275 C C . ARG A 1 656 ? -39.910 -16.507 64.153 1.00 76.84 654 ARG A C 1
ATOM 5276 O O . ARG A 1 656 ? -40.980 -17.032 63.832 1.00 78.27 654 ARG A O 1
ATOM 5284 N N . ARG A 1 657 ? -38.781 -16.727 63.496 1.00 72.91 655 ARG A N 1
ATOM 5285 C CA . ARG A 1 657 ? -38.779 -17.575 62.320 1.00 72.93 655 ARG A CA 1
ATOM 5286 C C . ARG A 1 657 ? -37.911 -18.800 62.552 1.00 72.02 655 ARG A C 1
ATOM 5287 O O . ARG A 1 657 ? -36.998 -18.805 63.383 1.00 79.22 655 ARG A O 1
ATOM 5295 N N . TYR A 1 658 ? -38.212 -19.840 61.789 1.00 68.93 656 TYR A N 1
ATOM 5296 C CA . TYR A 1 658 ? -37.464 -21.079 61.817 1.00 62.03 656 TYR A CA 1
ATOM 5297 C C . TYR A 1 658 ? -37.360 -21.603 60.400 1.00 59.38 656 TYR A C 1
ATOM 5298 O O . TYR A 1 658 ? -38.324 -21.531 59.635 1.00 66.29 656 TYR A O 1
ATOM 5307 N N . THR A 1 659 ? -36.188 -22.125 60.052 1.00 55.85 657 THR A N 1
ATOM 5308 C CA . THR A 1 659 ? -35.979 -22.772 58.770 1.00 55.42 657 THR A CA 1
ATOM 5309 C C . THR A 1 659 ? -35.211 -24.071 58.972 1.00 54.77 657 THR A C 1
ATOM 5310 O O . THR A 1 659 ? -34.360 -24.178 59.858 1.00 59.49 657 THR A O 1
ATOM 5314 N N . GLY A 1 660 ? -35.539 -25.065 58.151 1.00 52.85 658 GLY A N 1
ATOM 5315 C CA . GLY A 1 660 ? -34.800 -26.313 58.123 1.00 54.09 658 GLY A CA 1
ATOM 5316 C C . GLY A 1 660 ? -35.641 -27.538 58.418 1.00 69.12 658 GLY A C 1
ATOM 5317 O O . GLY A 1 660 ? -36.545 -27.488 59.258 1.00 77.19 658 GLY A O 1
ATOM 5318 N N . TRP A 1 661 ? -35.356 -28.648 57.743 1.00 66.63 659 TRP A N 1
ATOM 5319 C CA . TRP A 1 661 ? -35.923 -29.938 58.106 1.00 68.80 659 TRP A CA 1
ATOM 5320 C C . TRP A 1 661 ? -34.834 -30.844 58.674 1.00 75.10 659 TRP A C 1
ATOM 5321 O O . TRP A 1 661 ? -33.642 -30.660 58.414 1.00 78.50 659 TRP A O 1
ATOM 5332 N N . GLY A 1 662 ? -35.258 -31.811 59.492 1.00 74.60 660 GLY A N 1
ATOM 5333 C CA . GLY A 1 662 ? -34.392 -32.875 59.942 1.00 64.40 660 GLY A CA 1
ATOM 5334 C C . GLY A 1 662 ? -34.589 -34.115 59.088 1.00 64.12 660 GLY A C 1
ATOM 5335 O O . GLY A 1 662 ? -35.383 -34.130 58.152 1.00 57.66 660 GLY A O 1
ATOM 5336 N N . ARG A 1 663 ? -33.858 -35.177 59.454 1.00 67.48 661 ARG A N 1
ATOM 5337 C CA . ARG A 1 663 ? -33.842 -36.424 58.689 1.00 79.31 661 ARG A CA 1
ATOM 5338 C C . ARG A 1 663 ? -34.936 -37.418 59.085 1.00 78.34 661 ARG A C 1
ATOM 5339 O O . ARG A 1 663 ? -35.265 -38.310 58.286 1.00 70.87 661 ARG A O 1
ATOM 5347 N N . LEU A 1 664 ? -35.510 -37.278 60.282 1.00 84.77 662 LEU A N 1
ATOM 5348 C CA . LEU A 1 664 ? -36.332 -38.302 60.915 1.00 76.95 662 LEU A CA 1
ATOM 5349 C C . LEU A 1 664 ? -37.762 -37.816 61.120 1.00 79.59 662 LEU A C 1
ATOM 5350 O O . LEU A 1 664 ? -38.028 -36.613 61.217 1.00 74.37 662 LEU A O 1
ATOM 5355 N N . SER A 1 665 ? -38.674 -38.781 61.239 1.00 78.05 663 SER A N 1
ATOM 5356 C CA . SER A 1 665 ? -40.078 -38.522 61.522 1.00 72.96 663 SER A CA 1
ATOM 5357 C C . SER A 1 665 ? -40.389 -38.748 63.002 1.00 72.15 663 SER A C 1
ATOM 5358 O O . SER A 1 665 ? -39.697 -39.484 63.708 1.00 73.01 663 SER A O 1
ATOM 5361 N N . ARG A 1 666 ? -41.454 -38.097 63.467 1.00 66.42 664 ARG A N 1
ATOM 5362 C CA . ARG A 1 666 ? -41.881 -38.287 64.847 1.00 66.14 664 ARG A CA 1
ATOM 5363 C C . ARG A 1 666 ? -42.188 -39.748 65.134 1.00 69.65 664 ARG A C 1
ATOM 5364 O O . ARG A 1 666 ? -41.914 -40.243 66.232 1.00 77.62 664 ARG A O 1
ATOM 5372 N N . LYS A 1 667 ? -42.764 -40.456 64.163 1.00 68.58 665 LYS A N 1
ATOM 5373 C CA . LYS A 1 667 ? -43.110 -41.855 64.385 1.00 68.91 665 LYS A CA 1
ATOM 5374 C C . LYS A 1 667 ? -41.868 -42.704 64.586 1.00 67.90 665 LYS A C 1
ATOM 5375 O O . LYS A 1 667 ? -41.893 -43.677 65.350 1.00 74.40 665 LYS A O 1
ATOM 5381 N N . LEU A 1 668 ? -40.776 -42.358 63.911 1.00 64.23 666 LEU A N 1
ATOM 5382 C CA . LEU A 1 668 ? -39.545 -43.111 64.091 1.00 66.28 666 LEU A CA 1
ATOM 5383 C C . LEU A 1 668 ? -38.969 -42.882 65.480 1.00 75.01 666 LEU A C 1
ATOM 5384 O O . LEU A 1 668 ? -38.690 -43.834 66.219 1.00 87.38 666 LEU A O 1
ATOM 5389 N N . ILE A 1 669 ? -38.874 -41.640 65.906 1.00 70.44 667 ILE A N 1
ATOM 5390 C CA . ILE A 1 669 ? -38.323 -41.318 67.188 1.00 72.78 667 ILE A CA 1
ATOM 5391 C C . ILE A 1 669 ? -39.172 -41.754 68.367 1.00 78.00 667 ILE A C 1
ATOM 5392 O O . ILE A 1 669 ? -38.672 -42.265 69.331 1.00 80.75 667 ILE A O 1
ATOM 5397 N N . ASN A 1 670 ? -40.465 -41.537 68.291 1.00 74.95 668 ASN A N 1
ATOM 5398 C CA . ASN A 1 670 ? -41.349 -41.863 69.375 1.00 65.87 668 ASN A CA 1
ATOM 5399 C C . ASN A 1 670 ? -42.615 -42.519 68.869 1.00 72.39 668 ASN A C 1
ATOM 5400 O O . ASN A 1 670 ? -43.679 -42.221 69.318 1.00 72.09 668 ASN A O 1
ATOM 5405 N N . GLY A 1 671 ? -42.493 -43.403 67.897 1.00 73.53 669 GLY A N 1
ATOM 5406 C CA . GLY A 1 671 ? -43.625 -44.112 67.331 1.00 75.99 669 GLY A CA 1
ATOM 5407 C C . GLY A 1 671 ? -43.487 -45.617 67.450 1.00 77.61 669 GLY A C 1
ATOM 5408 O O . GLY A 1 671 ? -44.014 -46.226 68.381 1.00 80.57 669 GLY A O 1
ATOM 5409 N N . ILE A 1 672 ? -42.776 -46.218 66.502 1.00 76.74 670 ILE A N 1
ATOM 5410 C CA . ILE A 1 672 ? -42.566 -47.661 66.501 1.00 76.52 670 ILE A CA 1
ATOM 5411 C C . ILE A 1 672 ? -41.980 -48.129 67.829 1.00 90.18 670 ILE A C 1
ATOM 5412 O O . ILE A 1 672 ? -41.052 -47.518 68.359 1.00 99.17 670 ILE A O 1
ATOM 5417 N N . ARG A 1 673 ? -42.526 -49.217 68.363 1.00 95.27 671 ARG A N 1
ATOM 5418 C CA . ARG A 1 673 ? -42.057 -49.759 69.629 1.00 86.65 671 ARG A CA 1
ATOM 5419 C C . ARG A 1 673 ? -41.439 -51.129 69.416 1.00 96.10 671 ARG A C 1
ATOM 5420 O O . ARG A 1 673 ? -41.965 -51.948 68.655 1.00 99.16 671 ARG A O 1
ATOM 5428 N N . ASP A 1 674 ? -40.370 -51.363 70.134 1.00 92.64 672 ASP A N 1
ATOM 5429 C CA . ASP A 1 674 ? -39.867 -52.717 70.305 1.00 100.53 672 ASP A CA 1
ATOM 5430 C C . ASP A 1 674 ? -40.992 -53.629 70.781 1.00 92.75 672 ASP A C 1
ATOM 5431 O O . ASP A 1 674 ? -41.697 -53.310 71.746 1.00 83.05 672 ASP A O 1
ATOM 5436 N N . LYS A 1 675 ? -41.159 -54.764 70.092 1.00 98.21 673 LYS A N 1
ATOM 5437 C CA . LYS A 1 675 ? -42.217 -55.712 70.442 1.00 93.98 673 LYS A CA 1
ATOM 5438 C C . LYS A 1 675 ? -42.156 -56.100 71.921 1.00 94.25 673 LYS A C 1
ATOM 5439 O O . LYS A 1 675 ? -43.085 -55.818 72.686 1.00 99.94 673 LYS A O 1
ATOM 5441 N N . GLN A 1 676 ? -41.048 -56.721 72.349 1.00 89.79 674 GLN A N 1
ATOM 5442 C CA . GLN A 1 676 ? -40.985 -57.310 73.689 1.00 90.77 674 GLN A CA 1
ATOM 5443 C C . GLN A 1 676 ? -41.083 -56.253 74.787 1.00 95.90 674 GLN A C 1
ATOM 5444 O O . GLN A 1 676 ? -41.760 -56.464 75.803 1.00 85.50 674 GLN A O 1
ATOM 5446 N N . SER A 1 677 ? -40.419 -55.108 74.604 1.00 97.57 675 SER A N 1
ATOM 5447 C CA . SER A 1 677 ? -40.346 -54.094 75.652 1.00 98.11 675 SER A CA 1
ATOM 5448 C C . SER A 1 677 ? -41.455 -53.055 75.578 1.00 92.34 675 SER A C 1
ATOM 5449 O O . SER A 1 677 ? -41.778 -52.444 76.603 1.00 83.62 675 SER A O 1
ATOM 5452 N N . GLY A 1 678 ? -42.041 -52.833 74.402 1.00 100.71 676 GLY A N 1
ATOM 5453 C CA . GLY A 1 678 ? -42.951 -51.715 74.247 1.00 93.81 676 GLY A CA 1
ATOM 5454 C C . GLY A 1 678 ? -42.271 -50.373 74.352 1.00 81.34 676 GLY A C 1
ATOM 5455 O O . GLY A 1 678 ? -42.921 -49.384 74.702 1.00 76.00 676 GLY A O 1
ATOM 5456 N N . LYS A 1 679 ? -40.970 -50.321 74.078 1.00 80.49 677 LYS A N 1
ATOM 5457 C CA . LYS A 1 679 ? -40.188 -49.095 74.139 1.00 80.49 677 LYS A CA 1
ATOM 5458 C C . LYS A 1 679 ? -40.047 -48.497 72.746 1.00 85.13 677 LYS A C 1
ATOM 5459 O O . LYS A 1 679 ? -39.669 -49.193 71.796 1.00 81.02 677 LYS A O 1
ATOM 5465 N N . THR A 1 680 ? -40.345 -47.210 72.633 1.00 88.29 678 THR A N 1
ATOM 5466 C CA . THR A 1 680 ? -39.999 -46.466 71.433 1.00 89.94 678 THR A CA 1
ATOM 5467 C C . THR A 1 680 ? -38.495 -46.183 71.421 1.00 87.09 678 THR A C 1
ATOM 5468 O O . THR A 1 680 ? -37.784 -46.429 72.401 1.00 92.17 678 THR A O 1
ATOM 5472 N N . ILE A 1 681 ? -38.004 -45.658 70.297 1.00 86.98 679 ILE A N 1
ATOM 5473 C CA . ILE A 1 681 ? -36.578 -45.344 70.201 1.00 79.60 679 ILE A CA 1
ATOM 5474 C C . ILE A 1 681 ? -36.186 -44.317 71.258 1.00 75.62 679 ILE A C 1
ATOM 5475 O O . ILE A 1 681 ? -35.270 -44.537 72.058 1.00 76.09 679 ILE A O 1
ATOM 5480 N N . LEU A 1 682 ? -36.874 -43.176 71.274 1.00 69.11 680 LEU A N 1
ATOM 5481 C CA . LEU A 1 682 ? -36.590 -42.174 72.293 1.00 70.23 680 LEU A CA 1
ATOM 5482 C C . LEU A 1 682 ? -36.760 -42.752 73.693 1.00 91.96 680 LEU A C 1
ATOM 5483 O O . LEU A 1 682 ? -36.069 -42.331 74.631 1.00 97.01 680 LEU A O 1
ATOM 5488 N N . ASP A 1 683 ? -37.660 -43.727 73.853 1.00 96.10 681 ASP A N 1
ATOM 5489 C CA . ASP A 1 683 ? -37.783 -44.408 75.139 1.00 94.94 681 ASP A CA 1
ATOM 5490 C C . ASP A 1 683 ? -36.469 -45.076 75.528 1.00 89.59 681 ASP A C 1
ATOM 5491 O O . ASP A 1 683 ? -36.078 -45.048 76.700 1.00 86.27 681 ASP A O 1
ATOM 5496 N N . PHE A 1 684 ? -35.756 -45.653 74.550 1.00 83.85 682 PHE A N 1
ATOM 5497 C CA . PHE A 1 684 ? -34.487 -46.312 74.846 1.00 79.43 682 PHE A CA 1
ATOM 5498 C C . PHE A 1 684 ? -33.396 -45.305 75.187 1.00 90.80 682 PHE A C 1
ATOM 5499 O O . PHE A 1 684 ? -32.645 -45.492 76.152 1.00 95.20 682 PHE A O 1
ATOM 5507 N N . LEU A 1 685 ? -33.282 -44.232 74.400 1.00 88.29 683 LEU A N 1
ATOM 5508 C CA . LEU A 1 685 ? -32.257 -43.226 74.664 1.00 91.01 683 LEU A CA 1
ATOM 5509 C C . LEU A 1 685 ? -32.326 -42.691 76.089 1.00 87.81 683 LEU A C 1
ATOM 5510 O O . LEU A 1 685 ? -31.323 -42.184 76.604 1.00 94.09 683 LEU A O 1
ATOM 5515 N N . LYS A 1 686 ? -33.479 -42.799 76.747 1.00 84.23 684 LYS A N 1
ATOM 5516 C CA . LYS A 1 686 ? -33.594 -42.302 78.109 1.00 83.02 684 LYS A CA 1
ATOM 5517 C C . LYS A 1 686 ? -33.122 -43.332 79.131 1.00 93.95 684 LYS A C 1
ATOM 5518 O O . LYS A 1 686 ? -32.329 -43.002 80.018 1.00 97.57 684 LYS A O 1
ATOM 5524 N N . SER A 1 687 ? -33.581 -44.583 79.011 1.00 99.53 685 SER A N 1
ATOM 5525 C CA . SER A 1 687 ? -33.237 -45.657 79.939 1.00 94.31 685 SER A CA 1
ATOM 5526 C C . SER A 1 687 ? -32.806 -46.901 79.176 1.00 84.55 685 SER A C 1
ATOM 5527 O O . SER A 1 687 ? -33.436 -47.283 78.188 1.00 81.21 685 SER A O 1
ATOM 5530 N N . ASP A 1 688 ? -31.749 -47.554 79.657 1.00 89.90 686 ASP A N 1
ATOM 5531 C CA . ASP A 1 688 ? -31.253 -48.737 78.968 1.00 98.56 686 ASP A CA 1
ATOM 5532 C C . ASP A 1 688 ? -30.369 -49.628 79.845 1.00 109.98 686 ASP A C 1
ATOM 5533 O O . ASP A 1 688 ? -29.882 -50.668 79.385 1.00 117.35 686 ASP A O 1
ATOM 5538 N N . GLY A 1 689 ? -30.156 -49.242 81.102 1.00 108.51 687 GLY A N 1
ATOM 5539 C CA . GLY A 1 689 ? -29.414 -50.103 82.013 1.00 111.09 687 GLY A CA 1
ATOM 5540 C C . GLY A 1 689 ? -27.916 -50.046 81.783 1.00 114.78 687 GLY A C 1
ATOM 5541 O O . GLY A 1 689 ? -27.353 -48.987 81.488 1.00 113.16 687 GLY A O 1
ATOM 5542 N N . PHE A 1 690 ? -27.254 -51.201 81.930 1.00 115.83 688 PHE A N 1
ATOM 5543 C CA . PHE A 1 690 ? -25.807 -51.257 81.740 1.00 118.18 688 PHE A CA 1
ATOM 5544 C C . PHE A 1 690 ? -25.419 -50.766 80.346 1.00 123.75 688 PHE A C 1
ATOM 5545 O O . PHE A 1 690 ? -24.678 -49.787 80.202 1.00 128.97 688 PHE A O 1
ATOM 5547 N N . ALA A 1 691 ? -25.925 -51.425 79.304 1.00 120.90 689 ALA A N 1
ATOM 5548 C CA . ALA A 1 691 ? -25.649 -51.013 77.931 1.00 108.85 689 ALA A CA 1
ATOM 5549 C C . ALA A 1 691 ? -26.499 -49.795 77.575 1.00 110.25 689 ALA A C 1
ATOM 5550 O O . ALA A 1 691 ? -27.731 -49.864 77.617 1.00 113.26 689 ALA A O 1
ATOM 5552 N N . ASN A 1 692 ? -25.846 -48.687 77.219 1.00 109.20 690 ASN A N 1
ATOM 5553 C CA . ASN A 1 692 ? -26.498 -47.401 76.943 1.00 101.04 690 ASN A CA 1
ATOM 5554 C C . ASN A 1 692 ? -26.387 -47.103 75.449 1.00 99.73 690 ASN A C 1
ATOM 5555 O O . ASN A 1 692 ? -25.486 -46.388 75.010 1.00 95.98 690 ASN A O 1
ATOM 5560 N N . ARG A 1 693 ? -27.327 -47.634 74.666 1.00 102.00 691 ARG A N 1
ATOM 5561 C CA . ARG A 1 693 ? -27.260 -47.510 73.213 1.00 102.52 691 ARG A CA 1
ATOM 5562 C C . ARG A 1 693 ? -27.781 -46.155 72.744 1.00 108.58 691 ARG A C 1
ATOM 5563 O O . ARG A 1 693 ? -28.619 -45.531 73.403 1.00 108.15 691 ARG A O 1
ATOM 5571 N N . ASN A 1 694 ? -27.276 -45.706 71.583 1.00 102.07 692 ASN A N 1
ATOM 5572 C CA . ASN A 1 694 ? -27.727 -44.453 70.974 1.00 100.99 692 ASN A CA 1
ATOM 5573 C C . ASN A 1 694 ? -28.741 -44.711 69.857 1.00 98.57 692 ASN A C 1
ATOM 5574 O O . ASN A 1 694 ? -29.529 -45.659 69.940 1.00 103.39 692 ASN A O 1
ATOM 5579 N N . PHE A 1 695 ? -28.749 -43.868 68.822 1.00 99.24 693 PHE A N 1
ATOM 5580 C CA . PHE A 1 695 ? -29.683 -44.053 67.716 1.00 93.08 693 PHE A CA 1
ATOM 5581 C C . PHE A 1 695 ? -29.122 -45.010 66.665 1.00 96.67 693 PHE A C 1
ATOM 5582 O O . PHE A 1 695 ? -29.753 -46.025 66.346 1.00 88.59 693 PHE A O 1
ATOM 5590 N N . MET A 1 696 ? -27.937 -44.698 66.121 1.00 104.20 694 MET A N 1
ATOM 5591 C CA . MET A 1 696 ? -27.356 -45.518 65.056 1.00 107.48 694 MET A CA 1
ATOM 5592 C C . MET A 1 696 ? -27.143 -46.955 65.507 1.00 105.39 694 MET A C 1
ATOM 5593 O O . MET A 1 696 ? -27.141 -47.876 64.677 1.00 102.32 694 MET A O 1
ATOM 5598 N N . GLN A 1 697 ? -26.964 -47.161 66.814 1.00 106.65 695 GLN A N 1
ATOM 5599 C CA . GLN A 1 697 ? -26.967 -48.509 67.365 1.00 105.83 695 GLN A CA 1
ATOM 5600 C C . GLN A 1 697 ? -28.372 -49.097 67.357 1.00 108.18 695 GLN A C 1
ATOM 5601 O O . GLN A 1 697 ? -28.592 -50.183 66.813 1.00 118.19 695 GLN A O 1
ATOM 5607 N N . LEU A 1 698 ? -29.343 -48.373 67.923 1.00 97.60 696 LEU A N 1
ATOM 5608 C CA . LEU A 1 698 ? -30.700 -48.902 68.048 1.00 95.04 696 LEU A CA 1
ATOM 5609 C C . LEU A 1 698 ? -31.299 -49.317 66.706 1.00 100.19 696 LEU A C 1
ATOM 5610 O O . LEU A 1 698 ? -32.086 -50.271 66.656 1.00 102.50 696 LEU A O 1
ATOM 5615 N N . ILE A 1 699 ? -30.973 -48.605 65.620 1.00 97.59 697 ILE A N 1
ATOM 5616 C CA . ILE A 1 699 ? -31.430 -49.016 64.290 1.00 105.66 697 ILE A CA 1
ATOM 5617 C C . ILE A 1 699 ? -30.673 -50.250 63.822 1.00 110.65 697 ILE A C 1
ATOM 5618 O O . ILE A 1 699 ? -31.270 -51.236 63.381 1.00 109.27 697 ILE A O 1
ATOM 5623 N N . HIS A 1 700 ? -29.369 -50.171 63.942 1.00 113.88 698 HIS A N 1
ATOM 5624 C CA . HIS A 1 700 ? -28.527 -51.251 63.539 1.00 111.89 698 HIS A CA 1
ATOM 5625 C C . HIS A 1 700 ? -28.767 -52.483 64.387 1.00 117.08 698 HIS A C 1
ATOM 5626 O O . HIS A 1 700 ? -28.746 -53.584 63.879 1.00 116.99 698 HIS A O 1
ATOM 5628 N N . ASP A 1 701 ? -29.021 -52.309 65.672 1.00 115.32 699 ASP A N 1
ATOM 5629 C CA . ASP A 1 701 ? -29.202 -53.466 66.550 1.00 115.76 699 ASP A CA 1
ATOM 5630 C C . ASP A 1 701 ? -30.248 -54.464 66.119 1.00 112.06 699 ASP A C 1
ATOM 5631 O O . ASP A 1 701 ? -31.444 -54.229 66.207 1.00 107.98 699 ASP A O 1
ATOM 5636 N N . ASP A 1 702 ? -29.766 -55.645 65.769 1.00 113.36 700 ASP A N 1
ATOM 5637 C CA . ASP A 1 702 ? -30.602 -56.718 65.299 1.00 109.98 700 ASP A CA 1
ATOM 5638 C C . ASP A 1 702 ? -31.330 -57.501 66.392 1.00 109.72 700 ASP A C 1
ATOM 5639 O O . ASP A 1 702 ? -32.154 -58.353 66.100 1.00 107.24 700 ASP A O 1
ATOM 5644 N N . SER A 1 703 ? -31.031 -57.191 67.648 1.00 113.69 701 SER A N 1
ATOM 5645 C CA . SER A 1 703 ? -31.743 -57.705 68.797 1.00 107.10 701 SER A CA 1
ATOM 5646 C C . SER A 1 703 ? -33.069 -57.015 69.111 1.00 107.75 701 SER A C 1
ATOM 5647 O O . SER A 1 703 ? -33.725 -57.381 70.070 1.00 104.99 701 SER A O 1
ATOM 5650 N N . LEU A 1 704 ? -33.453 -56.013 68.338 1.00 106.02 702 LEU A N 1
ATOM 5651 C CA . LEU A 1 704 ? -34.721 -55.368 68.581 1.00 104.63 702 LEU A CA 1
ATOM 5652 C C . LEU A 1 704 ? -35.614 -55.383 67.378 1.00 101.27 702 LEU A C 1
ATOM 5653 O O . LEU A 1 704 ? -35.230 -55.818 66.322 1.00 103.69 702 LEU A O 1
ATOM 5658 N N . THR A 1 705 ? -36.808 -54.860 67.545 1.00 97.67 703 THR A N 1
ATOM 5659 C CA . THR A 1 705 ? -37.788 -54.837 66.483 1.00 97.31 703 THR A CA 1
ATOM 5660 C C . THR A 1 705 ? -37.676 -53.655 65.527 1.00 105.52 703 THR A C 1
ATOM 5661 O O . THR A 1 705 ? -38.356 -53.629 64.523 1.00 113.84 703 THR A O 1
ATOM 5665 N N . PHE A 1 706 ? -36.830 -52.683 65.824 1.00 97.79 704 PHE A N 1
ATOM 5666 C CA . PHE A 1 706 ? -36.737 -51.461 65.024 1.00 91.01 704 PHE A CA 1
ATOM 5667 C C . PHE A 1 706 ? -36.226 -51.739 63.608 1.00 93.25 704 PHE A C 1
ATOM 5668 O O . PHE A 1 706 ? -36.905 -51.428 62.622 1.00 96.57 704 PHE A O 1
ATOM 5676 N N . LYS A 1 707 ? -35.024 -52.319 63.487 1.00 95.18 705 LYS A N 1
ATOM 5677 C CA . LYS A 1 707 ? -34.426 -52.573 62.174 1.00 91.72 705 LYS A CA 1
ATOM 5678 C C . LYS A 1 707 ? -35.347 -53.382 61.266 1.00 93.74 705 LYS A C 1
ATOM 5679 O O . LYS A 1 707 ? -35.411 -53.146 60.054 1.00 90.70 705 LYS A O 1
ATOM 5681 N N . GLU A 1 708 ? -36.055 -54.357 61.832 1.00 96.08 706 GLU A N 1
ATOM 5682 C CA . GLU A 1 708 ? -36.952 -55.176 61.027 1.00 96.54 706 GLU A CA 1
ATOM 5683 C C . GLU A 1 708 ? -38.092 -54.340 60.464 1.00 93.15 706 GLU A C 1
ATOM 5684 O O . GLU A 1 708 ? -38.420 -54.437 59.276 1.00 90.72 706 GLU A O 1
ATOM 5690 N N . ASP A 1 709 ? -38.713 -53.515 61.313 1.00 96.83 707 ASP A N 1
ATOM 5691 C CA . ASP A 1 709 ? -39.838 -52.697 60.868 1.00 98.50 707 ASP A CA 1
ATOM 5692 C C . ASP A 1 709 ? -39.390 -51.605 59.901 1.00 96.67 707 ASP A C 1
ATOM 5693 O O . ASP A 1 709 ? -40.141 -51.236 58.990 1.00 89.80 707 ASP A O 1
ATOM 5698 N N . ILE A 1 710 ? -38.181 -51.062 60.091 1.00 95.55 708 ILE A N 1
ATOM 5699 C CA . ILE A 1 710 ? -37.622 -50.130 59.112 1.00 91.26 708 ILE A CA 1
ATOM 5700 C C . ILE A 1 710 ? -37.606 -50.770 57.729 1.00 91.67 708 ILE A C 1
ATOM 5701 O O . ILE A 1 710 ? -38.134 -50.215 56.761 1.00 89.54 708 ILE A O 1
ATOM 5706 N N . GLN A 1 711 ? -37.012 -51.961 57.625 1.00 95.62 709 GLN A N 1
ATOM 5707 C CA . GLN A 1 711 ? -37.020 -52.701 56.364 1.00 96.27 709 GLN A CA 1
ATOM 5708 C C . GLN A 1 711 ? -38.442 -53.000 55.901 1.00 88.97 709 GLN A C 1
ATOM 5709 O O . GLN A 1 711 ? -38.782 -52.798 54.730 1.00 83.91 709 GLN A O 1
ATOM 5715 N N . LYS A 1 712 ? -39.243 -53.509 56.763 1.00 92.93 710 LYS A N 1
ATOM 5716 C CA . LYS A 1 712 ? -40.638 -53.779 56.422 1.00 96.91 710 LYS A CA 1
ATOM 5717 C C . LYS A 1 712 ? -41.348 -52.528 55.914 1.00 99.33 710 LYS A C 1
ATOM 5718 O O . LYS A 1 712 ? -42.340 -52.639 55.185 1.00 92.52 710 LYS A O 1
ATOM 5720 N N . ALA A 1 713 ? -40.760 -51.398 56.256 1.00 98.68 711 ALA A N 1
ATOM 5721 C CA . ALA A 1 713 ? -41.272 -50.089 55.932 1.00 98.88 711 ALA A CA 1
ATOM 5722 C C . ALA A 1 713 ? -40.937 -49.698 54.534 1.00 102.60 711 ALA A C 1
ATOM 5723 O O . ALA A 1 713 ? -41.805 -49.427 53.726 1.00 100.76 711 ALA A O 1
ATOM 5725 N N . GLN A 1 714 ? -39.645 -49.648 54.263 1.00 104.11 712 GLN A N 1
ATOM 5726 C CA . GLN A 1 714 ? -39.108 -49.327 52.970 1.00 98.74 712 GLN A CA 1
ATOM 5727 C C . GLN A 1 714 ? -39.713 -50.359 52.065 1.00 105.34 712 GLN A C 1
ATOM 5728 O O . GLN A 1 714 ? -39.282 -51.485 52.025 1.00 105.93 712 GLN A O 1
ATOM 5734 N N . VAL A 1 715 ? -40.724 -49.970 51.326 1.00 110.35 713 VAL A N 1
ATOM 5735 C CA . VAL A 1 715 ? -41.445 -50.910 50.519 1.00 111.87 713 VAL A CA 1
ATOM 5736 C C . VAL A 1 715 ? -41.738 -50.375 49.149 1.00 112.65 713 VAL A C 1
ATOM 5737 O O . VAL A 1 715 ? -42.070 -51.148 48.286 1.00 116.12 713 VAL A O 1
ATOM 5741 N N . SER A 1 716 ? -41.655 -49.061 48.973 1.00 113.84 714 SER A N 1
ATOM 5742 C CA . SER A 1 716 ? -41.940 -48.421 47.698 1.00 110.68 714 SER A CA 1
ATOM 5743 C C . SER A 1 716 ? -43.302 -48.843 47.180 1.00 110.83 714 SER A C 1
ATOM 5744 O O . SER A 1 716 ? -44.269 -48.810 47.918 1.00 110.14 714 SER A O 1
ATOM 5747 N N . ASP A 1 720 ? -43.086 -48.944 41.861 1.00 100.13 718 ASP A N 1
ATOM 5748 C CA . ASP A 1 720 ? -43.911 -48.951 40.653 1.00 102.77 718 ASP A CA 1
ATOM 5749 C C . ASP A 1 720 ? -43.070 -49.040 39.361 1.00 103.30 718 ASP A C 1
ATOM 5750 O O . ASP A 1 720 ? -42.725 -50.145 38.932 1.00 102.40 718 ASP A O 1
ATOM 5755 N N . SER A 1 721 ? -42.750 -47.893 38.746 1.00 99.55 719 SER A N 1
ATOM 5756 C CA . SER A 1 721 ? -41.996 -47.843 37.497 1.00 90.48 719 SER A CA 1
ATOM 5757 C C . SER A 1 721 ? -40.496 -47.762 37.775 1.00 89.47 719 SER A C 1
ATOM 5758 O O . SER A 1 721 ? -40.056 -47.708 38.926 1.00 95.27 719 SER A O 1
ATOM 5761 N N . LEU A 1 722 ? -39.691 -47.757 36.706 1.00 83.58 720 LEU A N 1
ATOM 5762 C CA . LEU A 1 722 ? -38.240 -47.717 36.891 1.00 76.01 720 LEU A CA 1
ATOM 5763 C C . LEU A 1 722 ? -37.748 -46.303 37.172 1.00 80.54 720 LEU A C 1
ATOM 5764 O O . LEU A 1 722 ? -36.953 -46.089 38.092 1.00 82.96 720 LEU A O 1
ATOM 5769 N N . HIS A 1 723 ? -38.188 -45.329 36.374 1.00 75.05 721 HIS A N 1
ATOM 5770 C CA . HIS A 1 723 ? -37.732 -43.964 36.589 1.00 72.80 721 HIS A CA 1
ATOM 5771 C C . HIS A 1 723 ? -38.276 -43.399 37.890 1.00 77.08 721 HIS A C 1
ATOM 5772 O O . HIS A 1 723 ? -37.675 -42.482 38.453 1.00 70.01 721 HIS A O 1
ATOM 5779 N N . GLU A 1 724 ? -39.381 -43.950 38.390 1.00 80.34 722 GLU A N 1
ATOM 5780 C CA . GLU A 1 724 ? -39.787 -43.677 39.760 1.00 85.38 722 GLU A CA 1
ATOM 5781 C C . GLU A 1 724 ? -38.686 -44.079 40.736 1.00 86.91 722 GLU A C 1
ATOM 5782 O O . GLU A 1 724 ? -38.131 -43.231 41.444 1.00 90.58 722 GLU A O 1
ATOM 5784 N N . HIS A 1 725 ? -38.390 -45.379 40.776 1.00 87.38 723 HIS A N 1
ATOM 5785 C CA . HIS A 1 725 ? -37.367 -45.888 41.697 1.00 80.78 723 HIS A CA 1
ATOM 5786 C C . HIS A 1 725 ? -36.083 -45.078 41.632 1.00 71.25 723 HIS A C 1
ATOM 5787 O O . HIS A 1 725 ? -35.384 -44.944 42.643 1.00 69.88 723 HIS A O 1
ATOM 5794 N N . ILE A 1 726 ? -35.739 -44.555 40.456 1.00 68.65 724 ILE A N 1
ATOM 5795 C CA . ILE A 1 726 ? -34.469 -43.852 40.309 1.00 64.09 724 ILE A CA 1
ATOM 5796 C C . ILE A 1 726 ? -34.577 -42.391 40.737 1.00 66.86 724 ILE A C 1
ATOM 5797 O O . ILE A 1 726 ? -33.616 -41.834 41.277 1.00 68.48 724 ILE A O 1
ATOM 5802 N N . ALA A 1 727 ? -35.728 -41.758 40.505 1.00 68.83 725 ALA A N 1
ATOM 5803 C CA . ALA A 1 727 ? -35.951 -40.414 41.015 1.00 64.78 725 ALA A CA 1
ATOM 5804 C C . ALA A 1 727 ? -35.930 -40.401 42.538 1.00 76.51 725 ALA A C 1
ATOM 5805 O O . ALA A 1 727 ? -35.337 -39.501 43.146 1.00 84.08 725 ALA A O 1
ATOM 5807 N N . ASN A 1 728 ? -36.550 -41.423 43.178 1.00 70.10 726 ASN A N 1
ATOM 5808 C CA . ASN A 1 728 ? -36.687 -41.606 44.639 1.00 78.74 726 ASN A CA 1
ATOM 5809 C C . ASN A 1 728 ? -35.364 -41.911 45.356 1.00 71.60 726 ASN A C 1
ATOM 5810 O O . ASN A 1 728 ? -35.415 -42.190 46.562 1.00 73.53 726 ASN A O 1
ATOM 5815 N N . LEU A 1 729 ? -34.202 -41.885 44.713 1.00 68.09 727 LEU A N 1
ATOM 5816 C CA . LEU A 1 729 ? -32.949 -42.174 45.391 1.00 57.74 727 LEU A CA 1
ATOM 5817 C C . LEU A 1 729 ? -32.346 -40.913 45.986 1.00 59.34 727 LEU A C 1
ATOM 5818 O O . LEU A 1 729 ? -32.317 -39.853 45.351 1.00 65.01 727 LEU A O 1
ATOM 5823 N N . ALA A 1 730 ? -31.846 -41.046 47.211 1.00 56.92 728 ALA A N 1
ATOM 5824 C CA . ALA A 1 730 ? -30.960 -40.046 47.769 1.00 55.36 728 ALA A CA 1
ATOM 5825 C C . ALA A 1 730 ? -29.674 -40.082 46.969 1.00 58.34 728 ALA A C 1
ATOM 5826 O O . ALA A 1 730 ? -28.767 -40.862 47.278 1.00 65.95 728 ALA A O 1
ATOM 5828 N N . GLY A 1 731 ? -29.588 -39.272 45.928 1.00 58.32 729 GLY A N 1
ATOM 5829 C CA . GLY A 1 731 ? -28.376 -39.257 45.144 1.00 47.85 729 GLY A CA 1
ATOM 5830 C C . GLY A 1 731 ? -28.290 -38.043 44.254 1.00 45.55 729 GLY A C 1
ATOM 5831 O O . GLY A 1 731 ? -29.307 -37.464 43.855 1.00 43.97 729 GLY A O 1
ATOM 5832 N N . SER A 1 732 ? -27.048 -37.692 43.922 1.00 38.04 730 SER A N 1
ATOM 5833 C CA . SER A 1 732 ? -26.778 -36.662 42.937 1.00 37.82 730 SER A CA 1
ATOM 5834 C C . SER A 1 732 ? -27.408 -37.029 41.597 1.00 46.96 730 SER A C 1
ATOM 5835 O O . SER A 1 732 ? -27.576 -38.212 41.287 1.00 48.43 730 SER A O 1
ATOM 5838 N N . PRO A 1 733 ? -27.746 -36.038 40.767 1.00 50.66 731 PRO A N 1
ATOM 5839 C CA . PRO A 1 733 ? -28.277 -36.365 39.434 1.00 44.55 731 PRO A CA 1
ATOM 5840 C C . PRO A 1 733 ? -27.248 -37.022 38.524 1.00 37.57 731 PRO A C 1
ATOM 5841 O O . PRO A 1 733 ? -27.645 -37.711 37.573 1.00 37.56 731 PRO A O 1
ATOM 5845 N N . ALA A 1 734 ? -25.949 -36.830 38.786 1.00 31.27 732 ALA A N 1
ATOM 5846 C CA . ALA A 1 734 ? -24.918 -37.532 38.031 1.00 35.58 732 ALA A CA 1
ATOM 5847 C C . ALA A 1 734 ? -24.990 -39.027 38.290 1.00 42.77 732 ALA A C 1
ATOM 5848 O O . ALA A 1 734 ? -24.992 -39.834 37.353 1.00 53.33 732 ALA A O 1
ATOM 5850 N N . ILE A 1 735 ? -25.083 -39.373 39.588 1.00 34.74 733 ILE A N 1
ATOM 5851 C CA . ILE A 1 735 ? -25.074 -40.789 39.906 1.00 41.11 733 ILE A CA 1
ATOM 5852 C C . ILE A 1 735 ? -26.351 -41.457 39.393 1.00 39.51 733 ILE A C 1
ATOM 5853 O O . ILE A 1 735 ? -26.298 -42.554 38.837 1.00 39.97 733 ILE A O 1
ATOM 5858 N N . LYS A 1 736 ? -27.501 -40.780 39.492 1.00 34.63 734 LYS A N 1
ATOM 5859 C CA . LYS A 1 736 ? -28.744 -41.351 38.968 1.00 32.93 734 LYS A CA 1
ATOM 5860 C C . LYS A 1 736 ? -28.638 -41.654 37.469 1.00 41.02 734 LYS A C 1
ATOM 5861 O O . LYS A 1 736 ? -29.142 -42.681 36.998 1.00 40.35 734 LYS A O 1
ATOM 5867 N N . LYS A 1 737 ? -28.023 -40.755 36.697 1.00 35.23 735 LYS A N 1
ATOM 5868 C CA . LYS A 1 737 ? -27.762 -41.044 35.295 1.00 32.16 735 LYS A CA 1
ATOM 5869 C C . LYS A 1 737 ? -26.938 -42.319 35.160 1.00 43.80 735 LYS A C 1
ATOM 5870 O O . LYS A 1 737 ? -27.308 -43.237 34.418 1.00 50.11 735 LYS A O 1
ATOM 5876 N N . GLY A 1 738 ? -25.819 -42.395 35.881 1.00 27.29 736 GLY A N 1
ATOM 5877 C CA . GLY A 1 738 ? -24.971 -43.568 35.791 1.00 27.37 736 GLY A CA 1
ATOM 5878 C C . GLY A 1 738 ? -25.693 -44.837 36.212 1.00 40.14 736 GLY A C 1
ATOM 5879 O O . GLY A 1 738 ? -25.494 -45.905 35.625 1.00 35.65 736 GLY A O 1
ATOM 5880 N N . ILE A 1 739 ? -26.565 -44.731 37.214 1.00 34.67 737 ILE A N 1
ATOM 5881 C CA . ILE A 1 739 ? -27.346 -45.888 37.628 1.00 36.70 737 ILE A CA 1
ATOM 5882 C C . ILE A 1 739 ? -28.271 -46.341 36.501 1.00 33.18 737 ILE A C 1
ATOM 5883 O O . ILE A 1 739 ? -28.377 -47.539 36.212 1.00 40.89 737 ILE A O 1
ATOM 5888 N N . LEU A 1 740 ? -28.943 -45.396 35.842 1.00 34.26 738 LEU A N 1
ATOM 5889 C CA . LEU A 1 740 ? -29.878 -45.759 34.779 1.00 35.83 738 LEU A CA 1
ATOM 5890 C C . LEU A 1 740 ? -29.157 -46.399 33.603 1.00 36.54 738 LEU A C 1
ATOM 5891 O O . LEU A 1 740 ? -29.674 -47.336 32.993 1.00 43.18 738 LEU A O 1
ATOM 5896 N N . GLN A 1 741 ? -27.968 -45.904 33.265 1.00 32.87 739 GLN A N 1
ATOM 5897 C CA . GLN A 1 741 ? -27.163 -46.563 32.242 1.00 31.46 739 GLN A CA 1
ATOM 5898 C C . GLN A 1 741 ? -26.779 -47.967 32.681 1.00 35.18 739 GLN A C 1
ATOM 5899 O O . GLN A 1 741 ? -26.809 -48.919 31.890 1.00 40.15 739 GLN A O 1
ATOM 5905 N N . THR A 1 742 ? -26.453 -48.121 33.957 1.00 37.24 740 THR A N 1
ATOM 5906 C CA . THR A 1 742 ? -26.081 -49.425 34.477 1.00 30.37 740 THR A CA 1
ATOM 5907 C C . THR A 1 742 ? -27.197 -50.443 34.288 1.00 36.10 740 THR A C 1
ATOM 5908 O O . THR A 1 742 ? -26.952 -51.576 33.856 1.00 38.82 740 THR A O 1
ATOM 5912 N N . VAL A 1 743 ? -28.433 -50.051 34.592 1.00 38.69 741 VAL A N 1
ATOM 5913 C CA . VAL A 1 743 ? -29.566 -50.939 34.375 1.00 33.67 741 VAL A CA 1
ATOM 5914 C C . VAL A 1 743 ? -29.648 -51.353 32.917 1.00 40.18 741 VAL A C 1
ATOM 5915 O O . VAL A 1 743 ? -29.930 -52.519 32.604 1.00 34.63 741 VAL A O 1
ATOM 5919 N N . LYS A 1 744 ? -29.402 -50.406 31.996 1.00 38.10 742 LYS A N 1
ATOM 5920 C CA . LYS A 1 744 ? -29.559 -50.702 30.574 1.00 33.28 742 LYS A CA 1
ATOM 5921 C C . LYS A 1 744 ? -28.484 -51.670 30.097 1.00 34.53 742 LYS A C 1
ATOM 5922 O O . LYS A 1 744 ? -28.744 -52.528 29.248 1.00 46.72 742 LYS A O 1
ATOM 5928 N N . VAL A 1 745 ? -27.276 -51.554 30.647 1.00 31.67 743 VAL A N 1
ATOM 5929 C CA . VAL A 1 745 ? -26.210 -52.503 30.337 1.00 30.31 743 VAL A CA 1
ATOM 5930 C C . VAL A 1 745 ? -26.598 -53.915 30.773 1.00 33.22 743 VAL A C 1
ATOM 5931 O O . VAL A 1 745 ? -26.420 -54.886 30.024 1.00 37.74 743 VAL A O 1
ATOM 5935 N N . VAL A 1 746 ? -27.129 -54.052 31.991 1.00 30.80 744 VAL A N 1
ATOM 5936 C CA . VAL A 1 746 ? -27.494 -55.379 32.485 1.00 46.93 744 VAL A CA 1
ATOM 5937 C C . VAL A 1 746 ? -28.525 -56.028 31.566 1.00 45.11 744 VAL A C 1
ATOM 5938 O O . VAL A 1 746 ? -28.408 -57.212 31.213 1.00 43.39 744 VAL A O 1
ATOM 5942 N N . ASP A 1 747 ? -29.539 -55.261 31.150 1.00 35.92 745 ASP A N 1
ATOM 5943 C CA . ASP A 1 747 ? -30.559 -55.777 30.236 1.00 39.35 745 ASP A CA 1
ATOM 5944 C C . ASP A 1 747 ? -29.946 -56.221 28.916 1.00 41.06 745 ASP A C 1
ATOM 5945 O O . ASP A 1 747 ? -30.240 -57.317 28.425 1.00 44.06 745 ASP A O 1
ATOM 5950 N N . GLU A 1 748 ? -29.074 -55.396 28.335 1.00 39.58 746 GLU A N 1
ATOM 5951 C CA . GLU A 1 748 ? -28.488 -55.773 27.056 1.00 38.97 746 GLU A CA 1
ATOM 5952 C C . GLU A 1 748 ? -27.636 -57.031 27.194 1.00 41.80 746 GLU A C 1
ATOM 5953 O O . GLU A 1 748 ? -27.678 -57.909 26.324 1.00 43.98 746 GLU A O 1
ATOM 5959 N N . LEU A 1 749 ? -26.878 -57.153 28.295 1.00 42.26 747 LEU A N 1
ATOM 5960 C CA . LEU A 1 749 ? -26.037 -58.332 28.486 1.00 32.54 747 LEU A CA 1
ATOM 5961 C C . LEU A 1 749 ? -26.885 -59.583 28.649 1.00 41.08 747 LEU A C 1
ATOM 5962 O O . LEU A 1 749 ? -26.501 -60.668 28.208 1.00 46.61 747 LEU A O 1
ATOM 5967 N N . VAL A 1 750 ? -28.047 -59.451 29.277 1.00 44.20 748 VAL A N 1
ATOM 5968 C CA . VAL A 1 750 ? -28.947 -60.589 29.396 1.00 38.83 748 VAL A CA 1
ATOM 5969 C C . VAL A 1 750 ? -29.363 -61.074 28.014 1.00 34.89 748 VAL A C 1
ATOM 5970 O O . VAL A 1 750 ? -29.326 -62.277 27.726 1.00 39.18 748 VAL A O 1
ATOM 5974 N N . LYS A 1 751 ? -29.737 -60.140 27.130 1.00 41.66 749 LYS A N 1
ATOM 5975 C CA . LYS A 1 751 ? -30.046 -60.461 25.736 1.00 34.90 749 LYS A CA 1
ATOM 5976 C C . LYS A 1 751 ? -28.888 -61.191 25.074 1.00 35.03 749 LYS A C 1
ATOM 5977 O O . LYS A 1 751 ? -29.058 -62.273 24.508 1.00 45.66 749 LYS A O 1
ATOM 5983 N N . VAL A 1 752 ? -27.691 -60.623 25.168 1.00 39.77 750 VAL A N 1
ATOM 5984 C CA . VAL A 1 752 ? -26.514 -61.222 24.547 1.00 34.79 750 VAL A CA 1
ATOM 5985 C C . VAL A 1 752 ? -26.352 -62.673 24.973 1.00 37.16 750 VAL A C 1
ATOM 5986 O O . VAL A 1 752 ? -26.013 -63.544 24.163 1.00 50.83 750 VAL A O 1
ATOM 5990 N N . MET A 1 753 ? -26.579 -62.951 26.254 1.00 43.38 751 MET A N 1
ATOM 5991 C CA . MET A 1 753 ? -26.425 -64.289 26.823 1.00 39.88 751 MET A CA 1
ATOM 5992 C C . MET A 1 753 ? -27.698 -65.101 26.718 1.00 37.42 751 MET A C 1
ATOM 5993 O O . MET A 1 753 ? -28.046 -65.834 27.637 1.00 41.12 751 MET A O 1
ATOM 5998 N N . GLY A 1 754 ? -28.416 -64.981 25.611 1.00 40.28 752 GLY A N 1
ATOM 5999 C CA . GLY A 1 754 ? -29.531 -65.859 25.349 1.00 44.15 752 GLY A CA 1
ATOM 6000 C C . GLY A 1 754 ? -30.756 -65.591 26.177 1.00 37.31 752 GLY A C 1
ATOM 6001 O O . GLY A 1 754 ? -31.576 -66.493 26.344 1.00 52.31 752 GLY A O 1
ATOM 6002 N N . ARG A 1 755 ? -30.910 -64.376 26.698 1.00 42.13 753 ARG A N 1
ATOM 6003 C CA . ARG A 1 755 ? -31.959 -64.021 27.655 1.00 46.62 753 ARG A CA 1
ATOM 6004 C C . ARG A 1 755 ? -31.924 -64.886 28.925 1.00 49.26 753 ARG A C 1
ATOM 6005 O O . ARG A 1 755 ? -32.903 -64.920 29.670 1.00 55.82 753 ARG A O 1
ATOM 6013 N N . HIS A 1 756 ? -30.822 -65.595 29.175 1.00 38.65 754 HIS A N 1
ATOM 6014 C CA . HIS A 1 756 ? -30.590 -66.288 30.435 1.00 48.01 754 HIS A CA 1
ATOM 6015 C C . HIS A 1 756 ? -30.045 -65.294 31.460 1.00 50.32 754 HIS A C 1
ATOM 6016 O O . HIS A 1 756 ? -29.145 -64.503 31.149 1.00 52.58 754 HIS A O 1
ATOM 6023 N N . LYS A 1 757 ? -30.585 -65.324 32.678 1.00 45.05 755 LYS A N 1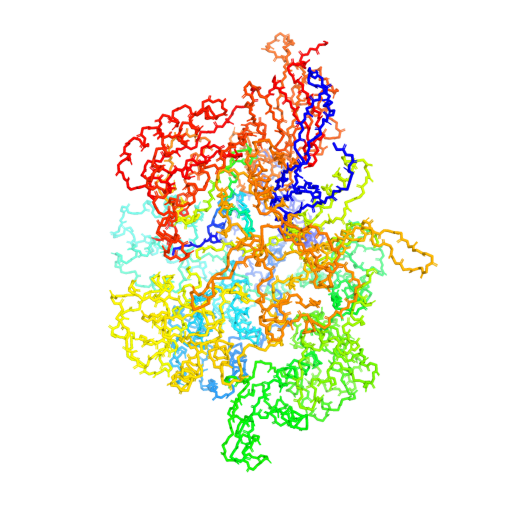
ATOM 6024 C CA . LYS A 1 757 ? -30.121 -64.371 33.676 1.00 40.12 755 LYS A CA 1
ATOM 6025 C C . LYS A 1 757 ? -28.788 -64.837 34.254 1.00 37.90 755 LYS A C 1
ATOM 6026 O O . LYS A 1 757 ? -28.449 -66.024 34.193 1.00 38.57 755 LYS A O 1
ATOM 6032 N N . PRO A 1 758 ? -28.004 -63.920 34.807 1.00 40.68 756 PRO A N 1
ATOM 6033 C CA . PRO A 1 758 ? -26.718 -64.310 35.393 1.00 34.64 756 PRO A CA 1
ATOM 6034 C C . PRO A 1 758 ? -26.903 -65.029 36.719 1.00 40.03 756 PRO A C 1
ATOM 6035 O O . PRO A 1 758 ? -27.962 -64.992 37.340 1.00 43.95 756 PRO A O 1
ATOM 6039 N N . GLU A 1 759 ? -25.845 -65.715 37.144 1.00 37.82 757 GLU A N 1
ATOM 6040 C CA . GLU A 1 759 ? -25.837 -66.277 38.487 1.00 44.83 757 GLU A CA 1
ATOM 6041 C C . GLU A 1 759 ? -25.670 -65.163 39.515 1.00 47.64 757 GLU A C 1
ATOM 6042 O O . GLU A 1 759 ? -26.427 -65.074 40.488 1.00 42.03 757 GLU A O 1
ATOM 6048 N N . ASN A 1 760 ? -24.709 -64.273 39.282 1.00 44.62 758 ASN A N 1
ATOM 6049 C CA . ASN A 1 760 ? -24.473 -63.141 40.157 1.00 46.26 758 ASN A CA 1
ATOM 6050 C C . ASN A 1 760 ? -24.314 -61.872 39.352 1.00 45.81 758 ASN A C 1
ATOM 6051 O O . ASN A 1 760 ? -23.809 -61.884 38.228 1.00 53.61 758 ASN A O 1
ATOM 6056 N N . ILE A 1 761 ? -24.730 -60.773 39.962 1.00 36.13 759 ILE A N 1
ATOM 6057 C CA . ILE A 1 761 ? -24.346 -59.438 39.539 1.00 35.17 759 ILE A CA 1
ATOM 6058 C C . ILE A 1 761 ? -23.537 -58.855 40.682 1.00 32.48 759 ILE A C 1
ATOM 6059 O O . ILE A 1 761 ? -24.050 -58.735 41.795 1.00 35.68 759 ILE A O 1
ATOM 6064 N N . VAL A 1 762 ? -22.271 -58.529 40.422 1.00 38.17 760 VAL A N 1
ATOM 6065 C CA . VAL A 1 762 ? -21.393 -57.899 41.404 1.00 33.22 760 VAL A CA 1
ATOM 6066 C C . VAL A 1 762 ? -21.278 -56.408 41.100 1.00 36.89 760 VAL A C 1
ATOM 6067 O O . VAL A 1 762 ? -20.903 -56.015 39.989 1.00 45.07 760 VAL A O 1
ATOM 6071 N N . ILE A 1 763 ? -21.586 -55.577 42.091 1.00 44.17 761 ILE A N 1
ATOM 6072 C CA . ILE A 1 763 ? -21.653 -54.125 41.941 1.00 34.43 761 ILE A CA 1
ATOM 6073 C C . ILE A 1 763 ? -20.605 -53.478 42.827 1.00 30.50 761 ILE A C 1
ATOM 6074 O O . ILE A 1 763 ? -20.443 -53.858 43.988 1.00 45.94 761 ILE A O 1
ATOM 6079 N N . GLU A 1 764 ? -19.913 -52.490 42.288 1.00 29.81 762 GLU A N 1
ATOM 6080 C CA . GLU A 1 764 ? -19.126 -51.552 43.067 1.00 34.27 762 GLU A CA 1
ATOM 6081 C C . GLU A 1 764 ? -19.401 -50.166 42.495 1.00 39.75 762 GLU A C 1
ATOM 6082 O O . GLU A 1 764 ? -19.626 -50.018 41.289 1.00 34.18 762 GLU A O 1
ATOM 6088 N N . MET A 1 765 ? -19.449 -49.172 43.376 1.00 35.51 763 MET A N 1
ATOM 6089 C CA . MET A 1 765 ? -19.844 -47.814 43.045 1.00 33.40 763 MET A CA 1
ATOM 6090 C C . MET A 1 765 ? -18.745 -46.856 43.463 1.00 39.92 763 MET A C 1
ATOM 6091 O O . MET A 1 765 ? -18.222 -46.942 44.578 1.00 44.52 763 MET A O 1
ATOM 6096 N N . ALA A 1 766 ? -18.396 -45.943 42.570 1.00 46.40 764 ALA A N 1
ATOM 6097 C CA . ALA A 1 766 ? -17.388 -44.957 42.907 1.00 40.04 764 ALA A CA 1
ATOM 6098 C C . ALA A 1 766 ? -17.885 -44.010 44.000 1.00 44.15 764 ALA A C 1
ATOM 6099 O O . ALA A 1 766 ? -19.090 -43.820 44.223 1.00 38.45 764 ALA A O 1
ATOM 6101 N N . ARG A 1 767 ? -16.925 -43.416 44.694 1.00 46.81 765 ARG A N 1
ATOM 6102 C CA . ARG A 1 767 ? -17.201 -42.344 45.630 1.00 37.62 765 ARG A CA 1
ATOM 6103 C C . ARG A 1 767 ? -17.190 -41.043 44.851 1.00 37.31 765 ARG A C 1
ATOM 6104 O O . ARG A 1 767 ? -16.333 -40.839 43.987 1.00 49.16 765 ARG A O 1
ATOM 6112 N N . GLU A 1 768 ? -18.163 -40.179 45.136 1.00 43.94 766 GLU A N 1
ATOM 6113 C CA . GLU A 1 768 ? -18.296 -38.907 44.437 1.00 37.80 766 GLU A CA 1
ATOM 6114 C C . GLU A 1 768 ? -17.474 -37.805 45.109 1.00 62.12 766 GLU A C 1
ATOM 6115 O O . GLU A 1 768 ? -17.006 -37.936 46.245 1.00 71.09 766 GLU A O 1
ATOM 6121 N N . ASN A 1 769 ? -17.316 -36.693 44.384 1.00 70.46 767 ASN A N 1
ATOM 6122 C CA . ASN A 1 769 ? -16.844 -35.429 44.957 1.00 75.39 767 ASN A CA 1
ATOM 6123 C C . ASN A 1 769 ? -15.441 -35.556 45.543 1.00 78.28 767 ASN A C 1
ATOM 6124 O O . ASN A 1 769 ? -15.109 -34.909 46.541 1.00 81.45 767 ASN A O 1
ATOM 6129 N N . GLN A 1 770 ? -14.615 -36.402 44.931 1.00 76.66 768 GLN A N 1
ATOM 6130 C CA . GLN A 1 770 ? -13.187 -36.463 45.239 1.00 86.35 768 GLN A CA 1
ATOM 6131 C C . GLN A 1 770 ? -12.429 -35.448 44.376 1.00 103.38 768 GLN A C 1
ATOM 6132 O O . GLN A 1 770 ? -11.549 -35.793 43.587 1.00 112.38 768 GLN A O 1
ATOM 6138 N N . THR A 1 771 ? -12.797 -34.169 44.545 1.00 108.71 769 THR A N 1
ATOM 6139 C CA . THR A 1 771 ? -12.439 -33.087 43.623 1.00 110.64 769 THR A CA 1
ATOM 6140 C C . THR A 1 771 ? -11.085 -32.441 43.934 1.00 116.12 769 THR A C 1
ATOM 6141 O O . THR A 1 771 ? -10.344 -32.087 43.007 1.00 110.98 769 THR A O 1
ATOM 6145 N N . THR A 1 772 ? -10.733 -32.291 45.216 1.00 125.27 770 THR A N 1
ATOM 6146 C CA . THR A 1 772 ? -9.602 -31.432 45.568 1.00 127.55 770 THR A CA 1
ATOM 6147 C C . THR A 1 772 ? -8.260 -32.086 45.233 1.00 125.21 770 THR A C 1
ATOM 6148 O O . THR A 1 772 ? -7.336 -31.410 44.761 1.00 120.90 770 THR A O 1
ATOM 6152 N N . GLN A 1 773 ? -8.129 -33.390 45.493 1.00 123.29 771 GLN A N 1
ATOM 6153 C CA . GLN A 1 773 ? -6.925 -34.172 45.211 1.00 119.87 771 GLN A CA 1
ATOM 6154 C C . GLN A 1 773 ? -5.704 -33.731 46.020 1.00 121.61 771 GLN A C 1
ATOM 6155 O O . GLN A 1 773 ? -5.752 -32.738 46.756 1.00 121.59 771 GLN A O 1
ATOM 6161 N N . LYS A 1 774 ? -4.615 -34.496 45.894 1.00 122.77 772 LYS A N 1
ATOM 6162 C CA . LYS A 1 774 ? -3.393 -34.322 46.684 1.00 116.03 772 LYS A CA 1
ATOM 6163 C C . LYS A 1 774 ? -3.672 -34.371 48.187 1.00 113.36 772 LYS A C 1
ATOM 6164 O O . LYS A 1 774 ? -4.200 -35.360 48.702 1.00 109.19 772 LYS A O 1
ATOM 6166 N N . GLN A 1 776 ? -3.045 -31.704 50.534 1.00 75.92 774 GLN A N 1
ATOM 6167 C CA . GLN A 1 776 ? -2.987 -30.289 50.931 1.00 83.75 774 GLN A CA 1
ATOM 6168 C C . GLN A 1 776 ? -4.062 -29.957 51.970 1.00 97.13 774 GLN A C 1
ATOM 6169 O O . GLN A 1 776 ? -3.768 -29.336 52.997 1.00 99.60 774 GLN A O 1
ATOM 6171 N N . LYS A 1 777 ? -5.305 -30.381 51.705 1.00 97.68 775 LYS A N 1
ATOM 6172 C CA . LYS A 1 777 ? -6.386 -30.186 52.672 1.00 89.47 775 LYS A CA 1
ATOM 6173 C C . LYS A 1 777 ? -6.161 -31.024 53.929 1.00 96.32 775 LYS A C 1
ATOM 6174 O O . LYS A 1 777 ? -6.224 -30.504 55.051 1.00 88.04 775 LYS A O 1
ATOM 6176 N N . ASN A 1 778 ? -5.896 -32.329 53.761 1.00 100.89 776 ASN A N 1
ATOM 6177 C CA . ASN A 1 778 ? -5.613 -33.199 54.903 1.00 96.85 776 ASN A CA 1
ATOM 6178 C C . ASN A 1 778 ? -4.250 -32.915 55.519 1.00 83.13 776 ASN A C 1
ATOM 6179 O O . ASN A 1 778 ? -4.043 -33.218 56.698 1.00 83.55 776 ASN A O 1
ATOM 6184 N N . SER A 1 779 ? -3.323 -32.330 54.761 1.00 80.14 777 SER A N 1
ATOM 6185 C CA . SER A 1 779 ? -2.013 -32.020 55.306 1.00 74.95 777 SER A CA 1
ATOM 6186 C C . SER A 1 779 ? -2.017 -30.795 56.213 1.00 85.47 777 SER A C 1
ATOM 6187 O O . SER A 1 779 ? -1.074 -30.625 56.994 1.00 92.62 777 SER A O 1
ATOM 6190 N N . ARG A 1 780 ? -3.032 -29.927 56.119 1.00 85.99 778 ARG A N 1
ATOM 6191 C CA . ARG A 1 780 ? -3.192 -28.884 57.132 1.00 77.82 778 ARG A CA 1
ATOM 6192 C C . ARG A 1 780 ? -3.869 -29.442 58.380 1.00 71.92 778 ARG A C 1
ATOM 6193 O O . ARG A 1 780 ? -3.537 -29.045 59.507 1.00 63.86 778 ARG A O 1
ATOM 6201 N N . GLU A 1 781 ? -4.813 -30.369 58.195 1.00 69.09 779 GLU A N 1
ATOM 6202 C CA . GLU A 1 781 ? -5.327 -31.142 59.320 1.00 74.76 779 GLU A CA 1
ATOM 6203 C C . GLU A 1 781 ? -4.190 -31.818 60.077 1.00 66.37 779 GLU A C 1
ATOM 6204 O O . GLU A 1 781 ? -4.138 -31.790 61.313 1.00 61.19 779 GLU A O 1
ATOM 6210 N N . ARG A 1 782 ? -3.264 -32.437 59.341 1.00 65.54 780 ARG A N 1
ATOM 6211 C CA . ARG A 1 782 ? -2.136 -33.086 59.992 1.00 58.35 780 ARG A CA 1
ATOM 6212 C C . ARG A 1 782 ? -1.360 -32.093 60.832 1.00 52.11 780 ARG A C 1
ATOM 6213 O O . ARG A 1 782 ? -0.979 -32.394 61.969 1.00 55.08 780 ARG A O 1
ATOM 6221 N N . MET A 1 783 ? -1.149 -30.888 60.310 1.00 61.11 781 MET A N 1
ATOM 6222 C CA . MET A 1 783 ? -0.454 -29.881 61.097 1.00 59.85 781 MET A CA 1
ATOM 6223 C C . MET A 1 783 ? -1.305 -29.398 62.260 1.00 54.11 781 MET A C 1
ATOM 6224 O O . MET A 1 783 ? -0.790 -29.193 63.362 1.00 51.97 781 MET A O 1
ATOM 6229 N N . LYS A 1 784 ? -2.605 -29.208 62.033 1.00 51.09 782 LYS A N 1
ATOM 6230 C CA . LYS A 1 784 ? -3.495 -28.799 63.114 1.00 57.94 782 LYS A CA 1
ATOM 6231 C C . LYS A 1 784 ? -3.436 -29.787 64.275 1.00 65.36 782 LYS A C 1
ATOM 6232 O O . LYS A 1 784 ? -3.360 -29.388 65.448 1.00 70.02 782 LYS A O 1
ATOM 6238 N N . ARG A 1 785 ? -3.449 -31.089 63.960 1.00 59.62 783 ARG A N 1
ATOM 6239 C CA . ARG A 1 785 ? -3.468 -32.101 65.010 1.00 50.46 783 ARG A CA 1
ATOM 6240 C C . ARG A 1 785 ? -2.186 -32.065 65.823 1.00 52.35 783 ARG A C 1
ATOM 6241 O O . ARG A 1 785 ? -2.217 -32.190 67.054 1.00 53.32 783 ARG A O 1
ATOM 6249 N N . ILE A 1 786 ? -1.048 -31.873 65.152 1.00 51.42 784 ILE A N 1
ATOM 6250 C CA . ILE A 1 786 ? 0.237 -31.836 65.846 1.00 56.49 784 ILE A CA 1
ATOM 6251 C C . ILE A 1 786 ? 0.350 -30.596 66.731 1.00 66.56 784 ILE A C 1
ATOM 6252 O O . ILE A 1 786 ? 0.763 -30.692 67.897 1.00 66.72 784 ILE A O 1
ATOM 6257 N N . GLU A 1 787 ? -0.033 -29.421 66.206 1.00 60.25 785 GLU A N 1
ATOM 6258 C CA . GLU A 1 787 ? 0.117 -28.178 66.958 1.00 55.71 785 GLU A CA 1
ATOM 6259 C C . GLU A 1 787 ? -0.710 -28.208 68.238 1.00 54.50 785 GLU A C 1
ATOM 6260 O O . GLU A 1 787 ? -0.210 -27.862 69.315 1.00 52.30 785 GLU A O 1
ATOM 6266 N N . GLU A 1 788 ? -1.975 -28.639 68.147 1.00 50.62 786 GLU A N 1
ATOM 6267 C CA . GLU A 1 788 ? -2.785 -28.827 69.355 1.00 53.81 786 GLU A CA 1
ATOM 6268 C C . GLU A 1 788 ? -2.184 -29.895 70.275 1.00 64.37 786 GLU A C 1
ATOM 6269 O O . GLU A 1 788 ? -2.101 -29.709 71.497 1.00 69.57 786 GLU A O 1
ATOM 6275 N N . GLY A 1 789 ? -1.753 -31.022 69.701 1.00 65.11 787 GLY A N 1
ATOM 6276 C CA . GLY A 1 789 ? -1.290 -32.128 70.522 1.00 57.00 787 GLY A CA 1
ATOM 6277 C C . GLY A 1 789 ? 0.049 -31.856 71.179 1.00 57.00 787 GLY A C 1
ATOM 6278 O O . GLY A 1 789 ? 0.229 -32.111 72.378 1.00 52.05 787 GLY A O 1
ATOM 6279 N N . ILE A 1 790 ? 1.017 -31.363 70.400 1.00 49.50 788 ILE A N 1
ATOM 6280 C CA . ILE A 1 790 ? 2.325 -31.035 70.967 1.00 54.34 788 ILE A CA 1
ATOM 6281 C C . ILE A 1 790 ? 2.184 -29.990 72.067 1.00 60.34 788 ILE A C 1
ATOM 6282 O O . ILE A 1 790 ? 2.852 -30.065 73.109 1.00 65.97 788 ILE A O 1
ATOM 6287 N N . LYS A 1 791 ? 1.311 -29.001 71.859 1.00 57.38 789 LYS A N 1
ATOM 6288 C CA . LYS A 1 791 ? 1.046 -28.035 72.917 1.00 66.10 789 LYS A CA 1
ATOM 6289 C C . LYS A 1 791 ? 0.368 -28.715 74.097 1.00 67.18 789 LYS A C 1
ATOM 6290 O O . LYS A 1 791 ? 0.764 -28.523 75.254 1.00 61.22 789 LYS A O 1
ATOM 6296 N N . GLU A 1 792 ? -0.622 -29.561 73.817 1.00 64.80 790 GLU A N 1
ATOM 6297 C CA . GLU A 1 792 ? -1.297 -30.276 74.892 1.00 64.96 790 GLU A CA 1
ATOM 6298 C C . GLU A 1 792 ? -0.309 -31.072 75.741 1.00 57.38 790 GLU A C 1
ATOM 6299 O O . GLU A 1 792 ? -0.485 -31.198 76.955 1.00 57.22 790 GLU A O 1
ATOM 6305 N N . LEU A 1 793 ? 0.743 -31.613 75.128 1.00 58.43 791 LEU A N 1
ATOM 6306 C CA . LEU A 1 793 ? 1.774 -32.281 75.916 1.00 61.93 791 LEU A CA 1
ATOM 6307 C C . LEU A 1 793 ? 2.700 -31.301 76.625 1.00 69.70 791 LEU A C 1
ATOM 6308 O O . LEU A 1 793 ? 3.463 -31.712 77.513 1.00 66.68 791 LEU A O 1
ATOM 6313 N N . GLY A 1 794 ? 2.655 -30.024 76.257 1.00 68.77 792 GLY A N 1
ATOM 6314 C CA . GLY A 1 794 ? 3.677 -29.108 76.711 1.00 60.18 792 GLY A CA 1
ATOM 6315 C C . GLY A 1 794 ? 5.042 -29.433 76.160 1.00 58.57 792 GLY A C 1
ATOM 6316 O O . GLY A 1 794 ? 6.050 -29.123 76.798 1.00 57.47 792 GLY A O 1
ATOM 6317 N N . SER A 1 795 ? 5.102 -30.056 74.987 1.00 61.55 793 SER A N 1
ATOM 6318 C CA . SER A 1 795 ? 6.359 -30.534 74.436 1.00 54.37 793 SER A CA 1
ATOM 6319 C C . SER A 1 795 ? 7.086 -29.392 73.752 1.00 54.40 793 SER A C 1
ATOM 6320 O O . SER A 1 795 ? 6.464 -28.471 73.212 1.00 59.45 793 SER A O 1
ATOM 6323 N N . GLN A 1 796 ? 8.417 -29.458 73.763 1.00 43.55 794 GLN A N 1
ATOM 6324 C CA . GLN A 1 796 ? 9.220 -28.494 73.021 1.00 62.59 794 GLN A CA 1
ATOM 6325 C C . GLN A 1 796 ? 9.642 -29.020 71.648 1.00 68.28 794 GLN A C 1
ATOM 6326 O O . GLN A 1 796 ? 10.588 -28.495 71.054 1.00 74.06 794 GLN A O 1
ATOM 6332 N N . ILE A 1 797 ? 8.926 -30.016 71.117 1.00 62.17 795 ILE A N 1
ATOM 6333 C CA . ILE A 1 797 ? 9.370 -30.715 69.916 1.00 56.03 795 ILE A CA 1
ATOM 6334 C C . ILE A 1 797 ? 9.234 -29.852 68.653 1.00 64.57 795 ILE A C 1
ATOM 6335 O O . ILE A 1 797 ? 9.977 -30.050 67.682 1.00 64.17 795 ILE A O 1
ATOM 6340 N N . LEU A 1 798 ? 8.306 -28.886 68.629 1.00 68.64 796 LEU A N 1
ATOM 6341 C CA . LEU A 1 798 ? 8.152 -28.046 67.441 1.00 70.87 796 LEU A CA 1
ATOM 6342 C C . LEU A 1 798 ? 9.118 -26.859 67.419 1.00 76.99 796 LEU A C 1
ATOM 6343 O O . LEU A 1 798 ? 9.448 -26.370 66.331 1.00 76.91 796 LEU A O 1
ATOM 6348 N N . LYS A 1 799 ? 9.593 -26.391 68.579 1.00 73.33 797 LYS A N 1
ATOM 6349 C CA . LYS A 1 799 ? 10.661 -25.392 68.569 1.00 74.39 797 LYS A CA 1
ATOM 6350 C C . LYS A 1 799 ? 12.000 -26.036 68.239 1.00 79.58 797 LYS A C 1
ATOM 6351 O O . LYS A 1 799 ? 12.808 -25.461 67.497 1.00 77.46 797 LYS A O 1
ATOM 6357 N N . GLU A 1 800 ? 12.240 -27.234 68.776 1.00 78.20 798 GLU A N 1
ATOM 6358 C CA . GLU A 1 800 ? 13.459 -27.969 68.465 1.00 77.97 798 GLU A CA 1
ATOM 6359 C C . GLU A 1 800 ? 13.495 -28.435 67.017 1.00 76.16 798 GLU A C 1
ATOM 6360 O O . GLU A 1 800 ? 14.584 -28.678 66.483 1.00 66.52 798 GLU A O 1
ATOM 6366 N N . HIS A 1 801 ? 12.338 -28.570 66.374 1.00 77.81 799 HIS A N 1
ATOM 6367 C CA . HIS A 1 801 ? 12.262 -29.182 65.052 1.00 80.43 799 HIS A CA 1
ATOM 6368 C C . HIS A 1 801 ? 11.164 -28.515 64.240 1.00 85.52 799 HIS A C 1
ATOM 6369 O O . HIS A 1 801 ? 9.984 -28.884 64.346 1.00 82.80 799 HIS A O 1
ATOM 6376 N N . PRO A 1 802 ? 11.529 -27.541 63.408 1.00 90.34 800 PRO A N 1
ATOM 6377 C CA . PRO A 1 802 ? 10.548 -26.694 62.721 1.00 86.95 800 PRO A CA 1
ATOM 6378 C C . PRO A 1 802 ? 9.413 -27.418 61.996 1.00 85.62 800 PRO A C 1
ATOM 6379 O O . PRO A 1 802 ? 9.574 -28.498 61.417 1.00 72.57 800 PRO A O 1
ATOM 6383 N N . VAL A 1 803 ? 8.278 -26.721 61.976 1.00 89.78 801 VAL A N 1
ATOM 6384 C CA . VAL A 1 803 ? 6.977 -27.201 61.527 1.00 89.52 801 VAL A CA 1
ATOM 6385 C C . VAL A 1 803 ? 6.793 -26.789 60.067 1.00 93.08 801 VAL A C 1
ATOM 6386 O O . VAL A 1 803 ? 7.028 -25.625 59.714 1.00 111.09 801 VAL A O 1
ATOM 6390 N N . GLU A 1 804 ? 6.424 -27.734 59.201 1.00 80.77 802 GLU A N 1
ATOM 6391 C CA . GLU A 1 804 ? 6.050 -27.372 57.829 1.00 85.83 802 GLU A CA 1
ATOM 6392 C C . GLU A 1 804 ? 5.126 -28.451 57.266 1.00 89.78 802 GLU A C 1
ATOM 6393 O O . GLU A 1 804 ? 5.530 -29.607 57.073 1.00 94.20 802 GLU A O 1
ATOM 6399 N N . ASN A 1 805 ? 3.871 -28.067 57.008 1.00 81.28 803 ASN A N 1
ATOM 6400 C CA . ASN A 1 805 ? 2.808 -29.048 56.819 1.00 66.25 803 ASN A CA 1
ATOM 6401 C C . ASN A 1 805 ? 2.963 -29.852 55.547 1.00 76.61 803 ASN A C 1
ATOM 6402 O O . ASN A 1 805 ? 2.234 -30.831 55.365 1.00 78.44 803 ASN A O 1
ATOM 6407 N N . THR A 1 806 ? 3.878 -29.468 54.668 1.00 79.25 804 THR A N 1
ATOM 6408 C CA . THR A 1 806 ? 3.993 -30.175 53.405 1.00 85.72 804 THR A CA 1
ATOM 6409 C C . THR A 1 806 ? 4.887 -31.402 53.502 1.00 88.84 804 THR A C 1
ATOM 6410 O O . THR A 1 806 ? 4.658 -32.368 52.764 1.00 92.08 804 THR A O 1
ATOM 6414 N N . GLN A 1 807 ? 5.880 -31.424 54.399 1.00 79.15 805 GLN A N 1
ATOM 6415 C CA . GLN A 1 807 ? 6.544 -32.700 54.629 1.00 81.91 805 GLN A CA 1
ATOM 6416 C C . GLN A 1 807 ? 5.802 -33.550 55.651 1.00 73.68 805 GLN A C 1
ATOM 6417 O O . GLN A 1 807 ? 6.200 -34.692 55.901 1.00 80.51 805 GLN A O 1
ATOM 6423 N N . LEU A 1 808 ? 4.689 -33.059 56.188 1.00 70.03 806 LEU A N 1
ATOM 6424 C CA . LEU A 1 808 ? 3.835 -33.930 56.982 1.00 68.73 806 LEU A CA 1
ATOM 6425 C C . LEU A 1 808 ? 3.164 -35.021 56.151 1.00 72.27 806 LEU A C 1
ATOM 6426 O O . LEU A 1 808 ? 2.568 -35.937 56.724 1.00 72.65 806 LEU A O 1
ATOM 6431 N N . GLN A 1 809 ? 3.243 -34.954 54.824 1.00 74.86 807 GLN A N 1
ATOM 6432 C CA . GLN A 1 809 ? 2.708 -36.030 53.998 1.00 67.62 807 GLN A CA 1
ATOM 6433 C C . GLN A 1 809 ? 3.616 -37.249 53.986 1.00 52.36 807 GLN A C 1
ATOM 6434 O O . GLN A 1 809 ? 3.147 -38.349 53.666 1.00 48.05 807 GLN A O 1
ATOM 6440 N N . ASN A 1 810 ? 4.897 -37.080 54.325 1.00 55.10 808 ASN A N 1
ATOM 6441 C CA . ASN A 1 810 ? 5.768 -38.213 54.635 1.00 62.39 808 ASN A CA 1
ATOM 6442 C C . ASN A 1 810 ? 5.224 -38.895 55.884 1.00 67.49 808 ASN A C 1
ATOM 6443 O O . ASN A 1 810 ? 5.236 -38.299 56.971 1.00 63.69 808 ASN A O 1
ATOM 6448 N N . GLU A 1 811 ? 4.729 -40.131 55.748 1.00 67.07 809 GLU A N 1
ATOM 6449 C CA . GLU A 1 811 ? 4.033 -40.747 56.874 1.00 59.84 809 GLU A CA 1
ATOM 6450 C C . GLU A 1 811 ? 4.987 -41.027 58.036 1.00 55.04 809 GLU A C 1
ATOM 6451 O O . GLU A 1 811 ? 4.624 -40.812 59.197 1.00 48.54 809 GLU A O 1
ATOM 6457 N N . LYS A 1 812 ? 6.224 -41.445 57.752 1.00 47.71 810 LYS A N 1
ATOM 6458 C CA . LYS A 1 812 ? 7.201 -41.605 58.825 1.00 41.37 810 LYS A CA 1
ATOM 6459 C C . LYS A 1 812 ? 7.393 -40.309 59.619 1.00 46.32 810 LYS A C 1
ATOM 6460 O O . LYS A 1 812 ? 7.533 -40.337 60.847 1.00 57.29 810 LYS A O 1
ATOM 6466 N N . LEU A 1 813 ? 7.433 -39.165 58.943 1.00 47.58 811 LEU A N 1
ATOM 6467 C CA . LEU A 1 813 ? 7.682 -37.915 59.663 1.00 48.81 811 LEU A CA 1
ATOM 6468 C C . LEU A 1 813 ? 6.450 -37.485 60.444 1.00 47.86 811 LEU A C 1
ATOM 6469 O O . LEU A 1 813 ? 6.574 -36.926 61.536 1.00 50.45 811 LEU A O 1
ATOM 6474 N N . TYR A 1 814 ? 5.256 -37.763 59.910 1.00 48.80 812 TYR A N 1
ATOM 6475 C CA . TYR A 1 814 ? 4.018 -37.497 60.641 1.00 47.89 812 TYR A CA 1
ATOM 6476 C C . TYR A 1 814 ? 3.979 -38.291 61.943 1.00 51.36 812 TYR A C 1
ATOM 6477 O O . TYR A 1 814 ? 3.731 -37.743 63.025 1.00 57.30 812 TYR A O 1
ATOM 6486 N N . LEU A 1 815 ? 4.238 -39.589 61.852 1.00 45.38 813 LEU A N 1
ATOM 6487 C CA . LEU A 1 815 ? 4.237 -40.424 63.038 1.00 47.77 813 LEU A CA 1
ATOM 6488 C C . LEU A 1 815 ? 5.308 -39.977 64.027 1.00 54.00 813 LEU A C 1
ATOM 6489 O O . LEU A 1 815 ? 5.081 -40.005 65.244 1.00 48.06 813 LEU A O 1
ATOM 6494 N N . TYR A 1 816 ? 6.468 -39.537 63.528 1.00 55.55 814 TYR A N 1
ATOM 6495 C CA . TYR A 1 816 ? 7.515 -39.052 64.425 1.00 50.99 814 TYR A CA 1
ATOM 6496 C C . TYR A 1 816 ? 6.978 -37.942 65.324 1.00 50.95 814 TYR A C 1
ATOM 6497 O O . TYR A 1 816 ? 7.170 -37.959 66.548 1.00 48.26 814 TYR A O 1
ATOM 6506 N N . TYR A 1 817 ? 6.290 -36.971 64.730 1.00 48.92 815 TYR A N 1
ATOM 6507 C CA . TYR A 1 817 ? 5.763 -35.864 65.514 1.00 48.85 815 TYR A CA 1
ATOM 6508 C C . TYR A 1 817 ? 4.590 -36.308 66.367 1.00 54.15 815 TYR A C 1
ATOM 6509 O O . TYR A 1 817 ? 4.465 -35.890 67.528 1.00 53.02 815 TYR A O 1
ATOM 6518 N N . LEU A 1 818 ? 3.724 -37.158 65.807 1.00 49.60 816 LEU A N 1
ATOM 6519 C CA . LEU A 1 818 ? 2.591 -37.675 66.566 1.00 39.70 816 LEU A CA 1
ATOM 6520 C C . LEU A 1 818 ? 3.050 -38.398 67.828 1.00 38.29 816 LEU A C 1
ATOM 6521 O O . LEU A 1 818 ? 2.334 -38.406 68.833 1.00 48.77 816 LEU A O 1
ATOM 6526 N N . GLN A 1 819 ? 4.230 -39.013 67.799 1.00 38.24 817 GLN A N 1
ATOM 6527 C CA . GLN A 1 819 ? 4.753 -39.757 68.931 1.00 39.20 817 GLN A CA 1
ATOM 6528 C C . GLN A 1 819 ? 5.730 -38.928 69.744 1.00 48.95 817 GLN A C 1
ATOM 6529 O O . GLN A 1 819 ? 6.536 -39.490 70.497 1.00 42.25 817 GLN A O 1
ATOM 6535 N N . ASN A 1 820 ? 5.671 -37.597 69.603 1.00 48.05 818 ASN A N 1
ATOM 6536 C CA . ASN A 1 820 ? 6.542 -36.678 70.336 1.00 46.86 818 ASN A CA 1
ATOM 6537 C C . ASN A 1 820 ? 8.009 -37.039 70.142 1.00 52.29 818 ASN A C 1
ATOM 6538 O O . ASN A 1 820 ? 8.834 -36.836 71.036 1.00 54.69 818 ASN A O 1
ATOM 6543 N N . GLY A 1 821 ? 8.332 -37.595 68.974 1.00 52.73 819 GLY A N 1
ATOM 6544 C CA . GLY A 1 821 ? 9.700 -37.952 68.665 1.00 44.51 819 GLY A CA 1
ATOM 6545 C C . GLY A 1 821 ? 10.239 -39.108 69.473 1.00 48.48 819 GLY A C 1
ATOM 6546 O O . GLY A 1 821 ? 11.447 -39.164 69.737 1.00 54.25 819 GLY A O 1
ATOM 6547 N N . ARG A 1 822 ? 9.383 -40.043 69.872 1.00 51.27 820 ARG A N 1
ATOM 6548 C CA . ARG A 1 822 ? 9.829 -41.198 70.638 1.00 51.27 820 ARG A CA 1
ATOM 6549 C C . ARG A 1 822 ? 9.302 -42.491 70.030 1.00 49.32 820 ARG A C 1
ATOM 6550 O O . ARG A 1 822 ? 8.253 -42.521 69.377 1.00 56.39 820 ARG A O 1
ATOM 6558 N N . ASP A 1 823 ? 10.067 -43.557 70.244 1.00 43.04 821 ASP A N 1
ATOM 6559 C CA . ASP A 1 823 ? 9.634 -44.904 69.900 1.00 45.49 821 ASP A CA 1
ATOM 6560 C C . ASP A 1 823 ? 8.299 -45.222 70.557 1.00 48.22 821 ASP A C 1
ATOM 6561 O O . ASP A 1 823 ? 8.131 -45.060 71.769 1.00 62.96 821 ASP A O 1
ATOM 6566 N N . MET A 1 824 ? 7.351 -45.684 69.750 1.00 41.86 822 MET A N 1
ATOM 6567 C CA . MET A 1 824 ? 6.036 -46.055 70.259 1.00 48.65 822 MET A CA 1
ATOM 6568 C C . MET A 1 824 ? 6.069 -47.306 71.138 1.00 49.98 822 MET A C 1
ATOM 6569 O O . MET A 1 824 ? 5.101 -47.556 71.868 1.00 50.83 822 MET A O 1
ATOM 6574 N N . TYR A 1 825 ? 7.153 -48.093 71.085 1.00 43.18 823 TYR A N 1
ATOM 6575 C CA . TYR A 1 825 ? 7.228 -49.392 71.745 1.00 43.98 823 TYR A CA 1
ATOM 6576 C C . TYR A 1 825 ? 8.260 -49.474 72.865 1.00 49.44 823 TYR A C 1
ATOM 6577 O O . TYR A 1 825 ? 8.235 -50.440 73.635 1.00 48.87 823 TYR A O 1
ATOM 6586 N N . VAL A 1 826 ? 9.192 -48.528 72.943 1.00 50.31 824 VAL A N 1
ATOM 6587 C CA . VAL A 1 826 ? 10.212 -48.472 73.979 1.00 46.63 824 VAL A CA 1
ATOM 6588 C C . VAL A 1 826 ? 10.351 -47.024 74.401 1.00 47.10 824 VAL A C 1
ATOM 6589 O O . VAL A 1 826 ? 10.310 -46.126 73.557 1.00 54.33 824 VAL A O 1
ATOM 6593 N N . ASP A 1 827 ? 10.543 -46.792 75.700 1.00 52.72 825 ASP A N 1
ATOM 6594 C CA . ASP A 1 827 ? 10.754 -45.439 76.220 1.00 51.70 825 ASP A CA 1
ATOM 6595 C C . ASP A 1 827 ? 12.156 -44.982 75.828 1.00 51.17 825 ASP A C 1
ATOM 6596 O O . ASP A 1 827 ? 13.111 -45.051 76.606 1.00 53.78 825 ASP A O 1
ATOM 6601 N N . GLN A 1 828 ? 12.273 -44.527 74.581 1.00 47.21 826 GLN A N 1
ATOM 6602 C CA . GLN A 1 828 ? 13.522 -44.047 74.004 1.00 47.42 826 GLN A CA 1
ATOM 6603 C C . GLN A 1 828 ? 13.181 -42.994 72.966 1.00 59.28 826 GLN A C 1
ATOM 6604 O O . GLN A 1 828 ? 12.029 -42.859 72.552 1.00 66.33 826 GLN A O 1
ATOM 6610 N N . GLU A 1 829 ? 14.192 -42.262 72.519 1.00 63.36 827 GLU A N 1
ATOM 6611 C CA . GLU A 1 829 ? 13.978 -41.257 71.489 1.00 67.17 827 GLU A CA 1
ATOM 6612 C C . GLU A 1 829 ? 14.383 -41.778 70.112 1.00 61.51 827 GLU A C 1
ATOM 6613 O O . GLU A 1 829 ? 15.274 -42.621 69.977 1.00 53.26 827 GLU A O 1
ATOM 6619 N N . LEU A 1 830 ? 13.705 -41.276 69.089 1.00 64.98 828 LEU A N 1
ATOM 6620 C CA . LEU A 1 830 ? 14.107 -41.511 67.711 1.00 61.11 828 LEU A CA 1
ATOM 6621 C C . LEU A 1 830 ? 14.916 -40.319 67.215 1.00 64.02 828 LEU A C 1
ATOM 6622 O O . LEU A 1 8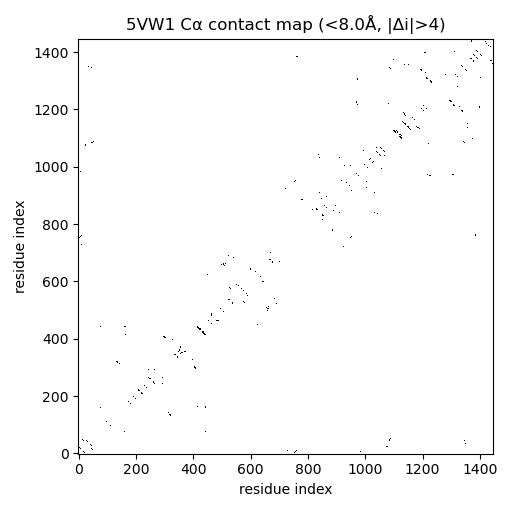30 ? 14.852 -39.220 67.775 1.00 67.62 828 LEU A O 1
ATOM 6627 N N . ASP A 1 831 ? 15.698 -40.551 66.165 1.00 63.10 829 ASP A N 1
ATOM 6628 C CA . ASP A 1 831 ? 16.441 -39.488 65.497 1.00 64.89 829 ASP A CA 1
ATOM 6629 C C . ASP A 1 831 ? 15.623 -39.011 64.300 1.00 54.17 829 ASP A C 1
ATOM 6630 O O . ASP A 1 831 ? 15.323 -39.800 63.398 1.00 58.15 829 ASP A O 1
ATOM 6635 N N . ILE A 1 832 ? 15.241 -37.733 64.296 1.00 51.18 830 ILE A N 1
ATOM 6636 C CA . ILE A 1 832 ? 14.439 -37.246 63.177 1.00 60.03 830 ILE A CA 1
ATOM 6637 C C . ILE A 1 832 ? 15.229 -37.293 61.871 1.00 68.09 830 ILE A C 1
ATOM 6638 O O . ILE A 1 832 ? 14.639 -37.354 60.788 1.00 66.96 830 ILE A O 1
ATOM 6643 N N . ASN A 1 833 ? 16.554 -37.293 61.949 1.00 68.89 831 ASN A N 1
ATOM 6644 C CA . ASN A 1 833 ? 17.412 -37.335 60.775 1.00 65.67 831 ASN A CA 1
ATOM 6645 C C . ASN A 1 833 ? 17.699 -38.749 60.297 1.00 66.91 831 ASN A C 1
ATOM 6646 O O . ASN A 1 833 ? 18.447 -38.923 59.328 1.00 71.48 831 ASN A O 1
ATOM 6651 N N . ARG A 1 834 ? 17.173 -39.766 60.969 1.00 65.95 832 ARG A N 1
ATOM 6652 C CA . ARG A 1 834 ? 17.487 -41.140 60.601 1.00 64.60 832 ARG A CA 1
ATOM 6653 C C . ARG A 1 834 ? 16.212 -41.966 60.523 1.00 60.61 832 ARG A C 1
ATOM 6654 O O . ARG A 1 834 ? 16.222 -43.172 60.792 1.00 56.94 832 ARG A O 1
ATOM 6662 N N . LEU A 1 835 ? 15.110 -41.320 60.119 1.00 50.99 833 LEU A N 1
ATOM 6663 C CA . LEU A 1 835 ? 13.848 -42.030 59.945 1.00 49.47 833 LEU A CA 1
ATOM 6664 C C . LEU A 1 835 ? 13.957 -43.189 58.967 1.00 54.89 833 LEU A C 1
ATOM 6665 O O . LEU A 1 835 ? 13.128 -44.101 59.006 1.00 59.57 833 LEU A O 1
ATOM 6670 N N . SER A 1 836 ? 14.938 -43.166 58.071 1.00 61.19 834 SER A N 1
ATOM 6671 C CA . SER A 1 836 ? 15.051 -44.245 57.101 1.00 67.99 834 SER A CA 1
ATOM 6672 C C . SER A 1 836 ? 15.440 -45.566 57.758 1.00 62.78 834 SER A C 1
ATOM 6673 O O . SER A 1 836 ? 15.140 -46.633 57.217 1.00 57.61 834 SER A O 1
ATOM 6676 N N . ASP A 1 837 ? 16.095 -45.513 58.916 1.00 65.94 835 ASP A N 1
ATOM 6677 C CA . ASP A 1 837 ? 16.484 -46.706 59.654 1.00 64.48 835 ASP A CA 1
ATOM 6678 C C . ASP A 1 837 ? 15.324 -47.386 60.365 1.00 61.63 835 ASP A C 1
ATOM 6679 O O . ASP A 1 837 ? 15.484 -48.525 60.821 1.00 72.52 835 ASP A O 1
ATOM 6684 N N . TYR A 1 838 ? 14.183 -46.721 60.485 1.00 57.43 836 TYR A N 1
ATOM 6685 C CA . TYR A 1 838 ? 13.111 -47.163 61.358 1.00 57.37 836 TYR A CA 1
ATOM 6686 C C . TYR A 1 838 ? 11.992 -47.818 60.557 1.00 51.66 836 TYR A C 1
ATOM 6687 O O . TYR A 1 838 ? 11.905 -47.679 59.335 1.00 59.96 836 TYR A O 1
ATOM 6696 N N . ASP A 1 839 ? 11.129 -48.539 61.273 1.00 46.16 837 ASP A N 1
ATOM 6697 C CA . ASP A 1 839 ? 10.052 -49.326 60.689 1.00 48.56 837 ASP A CA 1
ATOM 6698 C C . ASP A 1 839 ? 8.717 -48.710 61.058 1.00 52.85 837 ASP A C 1
ATOM 6699 O O . ASP A 1 839 ? 8.512 -48.293 62.201 1.00 55.70 837 ASP A O 1
ATOM 6704 N N . VAL A 1 840 ? 7.814 -48.660 60.094 1.00 59.33 838 VAL A N 1
ATOM 6705 C CA . VAL A 1 840 ? 6.407 -48.438 60.382 1.00 51.58 838 VAL A CA 1
ATOM 6706 C C . VAL A 1 840 ? 5.773 -49.800 60.579 1.00 53.70 838 VAL A C 1
ATOM 6707 O O . VAL A 1 840 ? 6.017 -50.720 59.795 1.00 72.27 838 VAL A O 1
ATOM 6711 N N . ASP A 1 841 ? 4.990 -49.945 61.637 1.00 48.35 839 ASP A N 1
ATOM 6712 C CA . ASP A 1 841 ? 4.485 -51.246 62.046 1.00 40.47 839 ASP A CA 1
ATOM 6713 C C . ASP A 1 841 ? 2.972 -51.195 62.242 1.00 44.30 839 ASP A C 1
ATOM 6714 O O . ASP A 1 841 ? 2.422 -50.179 62.683 1.00 50.20 839 ASP A O 1
ATOM 6719 N N . ALA A 1 842 ? 2.302 -52.294 61.899 1.00 43.04 840 ALA A N 1
ATOM 6720 C CA . ALA A 1 842 ? 0.863 -52.416 62.091 1.00 44.97 840 ALA A CA 1
ATOM 6721 C C . ALA A 1 842 ? 0.577 -52.906 63.505 1.00 52.30 840 ALA A C 1
ATOM 6722 O O . ALA A 1 842 ? 1.145 -53.912 63.953 1.00 54.54 840 ALA A O 1
ATOM 6724 N N . ILE A 1 843 ? -0.319 -52.207 64.197 1.00 46.05 841 ILE A N 1
ATOM 6725 C CA . ILE A 1 843 ? -0.727 -52.654 65.522 1.00 45.50 841 ILE A CA 1
ATOM 6726 C C . ILE A 1 843 ? -1.523 -53.946 65.404 1.00 42.08 841 ILE A C 1
ATOM 6727 O O . ILE A 1 843 ? -1.166 -54.967 65.996 1.00 45.52 841 ILE A O 1
ATOM 6732 N N . VAL A 1 844 ? -2.589 -53.926 64.609 1.00 42.95 842 VAL A N 1
ATOM 6733 C CA . VAL A 1 844 ? -3.301 -55.136 64.207 1.00 46.17 842 VAL A CA 1
ATOM 6734 C C . VAL A 1 844 ? -2.682 -55.628 62.896 1.00 46.52 842 VAL A C 1
ATOM 6735 O O . VAL A 1 844 ? -2.734 -54.894 61.893 1.00 42.77 842 VAL A O 1
ATOM 6739 N N . PRO A 1 845 ? -2.089 -56.819 62.867 1.00 38.83 843 PRO A N 1
ATOM 6740 C CA . PRO A 1 845 ? -1.337 -57.234 61.672 1.00 43.00 843 PRO A CA 1
ATOM 6741 C C . PRO A 1 845 ? -2.231 -57.432 60.459 1.00 44.42 843 PRO A C 1
ATOM 6742 O O . PRO A 1 845 ? -3.441 -57.644 60.566 1.00 46.06 843 PRO A O 1
ATOM 6746 N N . GLN A 1 846 ? -1.583 -57.381 59.287 1.00 52.48 844 GLN A N 1
ATOM 6747 C CA . GLN A 1 846 ? -2.225 -57.584 57.981 1.00 49.17 844 GLN A CA 1
ATOM 6748 C C . GLN A 1 846 ? -3.046 -58.877 57.898 1.00 53.08 844 GLN A C 1
ATOM 6749 O O . GLN A 1 846 ? -3.988 -58.961 57.103 1.00 50.02 844 GLN A O 1
ATOM 6755 N N . SER A 1 847 ? -2.688 -59.906 58.677 1.00 48.60 845 SER A N 1
ATOM 6756 C CA . SER A 1 847 ? -3.360 -61.192 58.542 1.00 54.08 845 SER A CA 1
ATOM 6757 C C . SER A 1 847 ? -4.792 -61.171 59.072 1.00 51.16 845 SER A C 1
ATOM 6758 O O . SER A 1 847 ? -5.576 -62.059 58.719 1.00 47.58 845 SER A O 1
ATOM 6761 N N . PHE A 1 848 ? -5.151 -60.197 59.912 1.00 47.99 846 PHE A N 1
ATOM 6762 C CA . PHE A 1 848 ? -6.500 -60.110 60.459 1.00 46.43 846 PHE A CA 1
ATOM 6763 C C . PHE A 1 848 ? -7.364 -59.105 59.730 1.00 46.35 846 PHE A C 1
ATOM 6764 O O . PHE A 1 848 ? -8.593 -59.212 59.763 1.00 42.28 846 PHE A O 1
ATOM 6772 N N . LEU A 1 849 ? -6.736 -58.164 59.048 1.00 54.47 847 LEU A N 1
ATOM 6773 C CA . LEU A 1 849 ? -7.385 -56.975 58.542 1.00 47.42 847 LEU A CA 1
ATOM 6774 C C . LEU A 1 849 ? -6.323 -56.229 57.757 1.00 59.02 847 LEU A C 1
ATOM 6775 O O . LEU A 1 849 ? -5.141 -56.278 58.117 1.00 62.29 847 LEU A O 1
ATOM 6780 N N . LYS A 1 850 ? -6.709 -55.564 56.680 1.00 58.76 848 LYS A N 1
ATOM 6781 C CA . LYS A 1 850 ? -5.788 -54.738 55.910 1.00 55.79 848 LYS A CA 1
ATOM 6782 C C . LYS A 1 850 ? -6.189 -53.294 56.204 1.00 58.73 848 LYS A C 1
ATOM 6783 O O . LYS A 1 850 ? -7.031 -52.714 55.522 1.00 71.72 848 LYS A O 1
ATOM 6789 N N . ASP A 1 851 ? -5.605 -52.734 57.258 1.00 55.41 849 ASP A N 1
ATOM 6790 C CA . ASP A 1 851 ? -5.838 -51.356 57.687 1.00 46.75 849 ASP A CA 1
ATOM 6791 C C . ASP A 1 851 ? -4.497 -50.644 57.667 1.00 48.45 849 ASP A C 1
ATOM 6792 O O . ASP A 1 851 ? -3.669 -50.833 58.564 1.00 45.40 849 ASP A O 1
ATOM 6797 N N . ASP A 1 852 ? -4.306 -49.816 56.650 1.00 49.40 850 ASP A N 1
ATOM 6798 C CA . ASP A 1 852 ? -3.046 -49.137 56.418 1.00 53.03 850 ASP A CA 1
ATOM 6799 C C . ASP A 1 852 ? -3.096 -47.670 56.822 1.00 49.02 850 ASP A C 1
ATOM 6800 O O . ASP A 1 852 ? -2.120 -46.944 56.601 1.00 39.54 850 ASP A O 1
ATOM 6805 N N . SER A 1 853 ? -4.204 -47.221 57.405 1.00 47.82 851 SER A N 1
ATOM 6806 C CA . SER A 1 853 ? -4.291 -45.853 57.890 1.00 53.00 851 SER A CA 1
ATOM 6807 C C . SER A 1 853 ? -3.388 -45.637 59.110 1.00 54.98 851 SER A C 1
ATOM 6808 O O . SER A 1 853 ? -2.962 -46.579 59.789 1.00 48.00 851 SER A O 1
ATOM 6811 N N . ILE A 1 854 ? -3.114 -44.356 59.384 1.00 53.88 852 ILE A N 1
ATOM 6812 C CA . ILE A 1 854 ? -2.317 -43.947 60.537 1.00 47.99 852 ILE A CA 1
ATOM 6813 C C . ILE A 1 854 ? -2.933 -44.459 61.839 1.00 61.21 852 ILE A C 1
ATOM 6814 O O . ILE A 1 854 ? -2.219 -44.734 62.816 1.00 62.18 852 ILE A O 1
ATOM 6819 N N . ASP A 1 855 ? -4.264 -44.609 61.867 1.00 57.26 853 ASP A N 1
ATOM 6820 C CA . ASP A 1 855 ? -4.968 -45.204 63.002 1.00 55.14 853 ASP A CA 1
ATOM 6821 C C . ASP A 1 855 ? -4.357 -46.539 63.419 1.00 47.53 853 ASP A C 1
ATOM 6822 O O . ASP A 1 855 ? -4.494 -46.953 64.578 1.00 51.32 853 ASP A O 1
ATOM 6827 N N . ASN A 1 856 ? -3.673 -47.227 62.499 1.00 45.28 854 ASN A N 1
ATOM 6828 C CA . ASN A 1 856 ? -3.142 -48.562 62.760 1.00 40.77 854 ASN A CA 1
ATOM 6829 C C . ASN A 1 856 ? -1.631 -48.650 62.548 1.00 42.03 854 ASN A C 1
ATOM 6830 O O . ASN A 1 856 ? -1.075 -49.752 62.470 1.00 53.43 854 ASN A O 1
ATOM 6835 N N . LYS A 1 857 ? -0.944 -47.522 62.468 1.00 39.45 855 LYS A N 1
ATOM 6836 C CA . LYS A 1 857 ? 0.488 -47.521 62.224 1.00 42.16 855 LYS A CA 1
ATOM 6837 C C . LYS A 1 857 ? 1.217 -46.819 63.357 1.00 42.75 855 LYS A C 1
ATOM 6838 O O . LYS A 1 857 ? 0.666 -45.941 64.032 1.00 44.29 855 LYS A O 1
ATOM 6844 N N . VAL A 1 858 ? 2.460 -47.249 63.581 1.00 39.22 856 VAL A N 1
ATOM 6845 C CA . VAL A 1 858 ? 3.340 -46.658 64.581 1.00 42.26 856 VAL A CA 1
ATOM 6846 C C . VAL A 1 858 ? 4.750 -46.682 64.014 1.00 46.32 856 VAL A C 1
ATOM 6847 O O . VAL A 1 858 ? 5.084 -47.491 63.143 1.00 52.37 856 VAL A O 1
ATOM 6851 N N . LEU A 1 859 ? 5.575 -45.775 64.517 1.00 42.35 857 LEU A N 1
ATOM 6852 C CA . LEU A 1 859 ? 6.973 -45.689 64.134 1.00 38.62 857 LEU A CA 1
ATOM 6853 C C . LEU A 1 859 ? 7.804 -46.216 65.289 1.00 49.47 857 LEU A C 1
ATOM 6854 O O . LEU A 1 859 ? 7.728 -45.676 66.399 1.00 51.49 857 LEU A O 1
ATOM 6859 N N . THR A 1 860 ? 8.555 -47.290 65.035 1.00 40.15 858 THR A N 1
ATOM 6860 C CA . THR A 1 860 ? 9.486 -47.860 65.996 1.00 45.69 858 THR A CA 1
ATOM 6861 C C . THR A 1 860 ? 10.824 -48.093 65.313 1.00 47.57 858 THR A C 1
ATOM 6862 O O . THR A 1 860 ? 10.876 -48.485 64.147 1.00 52.00 858 THR A O 1
ATOM 6866 N N . ARG A 1 861 ? 11.903 -47.851 66.063 1.00 52.05 859 ARG A N 1
ATOM 6867 C CA . ARG A 1 861 ? 13.256 -48.135 65.597 1.00 48.15 859 ARG A CA 1
ATOM 6868 C C . ARG A 1 861 ? 13.368 -49.520 64.961 1.00 49.96 859 ARG A C 1
ATOM 6869 O O . ARG A 1 861 ? 14.187 -49.725 64.056 1.00 51.13 859 ARG A O 1
ATOM 6877 N N . SER A 1 862 ? 12.548 -50.473 65.400 1.00 48.57 860 SER A N 1
ATOM 6878 C CA . SER A 1 862 ? 12.560 -51.813 64.826 1.00 53.20 860 SER A CA 1
ATOM 6879 C C . SER A 1 862 ? 11.239 -52.485 65.129 1.00 57.78 860 SER A C 1
ATOM 6880 O O . SER A 1 862 ? 10.812 -52.500 66.285 1.00 71.53 860 SER A O 1
ATOM 6883 N N . ASP A 1 863 ? 10.607 -53.063 64.111 1.00 52.62 861 ASP A N 1
ATOM 6884 C CA . ASP A 1 863 ? 9.310 -53.664 64.374 1.00 49.41 861 ASP A CA 1
ATOM 6885 C C . ASP A 1 863 ? 9.415 -54.854 65.318 1.00 50.59 861 ASP A C 1
ATOM 6886 O O . ASP A 1 863 ? 8.393 -55.298 65.845 1.00 52.01 861 ASP A O 1
ATOM 6891 N N . LYS A 1 864 ? 10.622 -55.353 65.573 1.00 48.14 862 LYS A N 1
ATOM 6892 C CA . LYS A 1 864 ? 10.798 -56.416 66.549 1.00 50.02 862 LYS A CA 1
ATOM 6893 C C . LYS A 1 864 ? 10.617 -55.924 67.977 1.00 55.45 862 LYS A C 1
ATOM 6894 O O . LYS A 1 864 ? 10.564 -56.748 68.894 1.00 56.22 862 LYS A O 1
ATOM 6900 N N . ASN A 1 865 ? 10.506 -54.607 68.175 1.00 56.37 863 ASN A N 1
ATOM 6901 C CA . ASN A 1 865 ? 10.130 -54.044 69.462 1.00 45.23 863 ASN A CA 1
ATOM 6902 C C . ASN A 1 865 ? 8.665 -54.276 69.796 1.00 44.82 863 ASN A C 1
ATOM 6903 O O . ASN A 1 865 ? 8.261 -54.050 70.940 1.00 72.52 863 ASN A O 1
ATOM 6908 N N . ARG A 1 866 ? 7.849 -54.687 68.835 1.00 44.00 864 ARG A N 1
ATOM 6909 C CA . ARG A 1 866 ? 6.462 -54.980 69.165 1.00 50.57 864 ARG A CA 1
ATOM 6910 C C . ARG A 1 866 ? 6.336 -56.255 69.986 1.00 47.11 864 ARG A C 1
ATOM 6911 O O . ARG A 1 866 ? 5.315 -56.454 70.652 1.00 50.71 864 ARG A O 1
ATOM 6919 N N . GLY A 1 867 ? 7.336 -57.119 69.959 1.00 45.34 865 GLY A N 1
ATOM 6920 C CA . GLY A 1 867 ? 7.209 -58.423 70.561 1.00 46.17 865 GLY A CA 1
ATOM 6921 C C . GLY A 1 867 ? 7.109 -59.522 69.516 1.00 45.89 865 GLY A C 1
ATOM 6922 O O . GLY A 1 867 ? 7.069 -59.279 68.309 1.00 50.11 865 GLY A O 1
ATOM 6923 N N . LYS A 1 868 ? 7.036 -60.753 70.021 1.00 50.61 866 LYS A N 1
ATOM 6924 C CA . LYS A 1 868 ? 7.144 -61.951 69.204 1.00 53.21 866 LYS A CA 1
ATOM 6925 C C . LYS A 1 868 ? 5.791 -62.578 68.862 1.00 52.28 866 LYS A C 1
ATOM 6926 O O . LYS A 1 868 ? 5.751 -63.728 68.418 1.00 63.11 866 LYS A O 1
ATOM 6932 N N . SER A 1 869 ? 4.689 -61.861 69.045 1.00 45.66 867 SER A N 1
ATOM 6933 C CA . SER A 1 869 ? 3.373 -62.434 68.803 1.00 52.23 867 SER A CA 1
ATOM 6934 C C . SER A 1 869 ? 2.961 -62.309 67.335 1.00 61.73 867 SER A C 1
ATOM 6935 O O . SER A 1 869 ? 3.583 -61.597 66.538 1.00 70.78 867 SER A O 1
ATOM 6938 N N . ASP A 1 870 ? 1.886 -63.026 66.988 1.00 60.05 868 ASP A N 1
ATOM 6939 C CA . ASP A 1 870 ? 1.169 -62.858 65.728 1.00 61.61 868 ASP A CA 1
ATOM 6940 C C . ASP A 1 870 ? -0.015 -61.927 65.887 1.00 62.24 868 ASP A C 1
ATOM 6941 O O . ASP A 1 870 ? -0.880 -61.865 65.011 1.00 72.10 868 ASP A O 1
ATOM 6946 N N . ASN A 1 871 ? -0.051 -61.201 66.989 1.00 54.51 869 ASN A N 1
ATOM 6947 C CA . ASN A 1 871 ? -1.229 -60.529 67.491 1.00 52.22 869 ASN A CA 1
ATOM 6948 C C . ASN A 1 871 ? -0.971 -59.029 67.526 1.00 51.81 869 ASN A C 1
ATOM 6949 O O . ASN A 1 871 ? -0.077 -58.524 66.841 1.00 44.55 869 ASN A O 1
ATOM 6954 N N . VAL A 1 872 ? -1.730 -58.322 68.355 1.00 50.84 870 VAL A N 1
ATOM 6955 C CA . VAL A 1 872 ? -1.379 -56.990 68.825 1.00 45.51 870 VAL A CA 1
ATOM 6956 C C . VAL A 1 872 ? -0.082 -57.077 69.630 1.00 52.87 870 VAL A C 1
ATOM 6957 O O . VAL A 1 872 ? 0.292 -58.177 70.062 1.00 62.22 870 VAL A O 1
ATOM 6961 N N . PRO A 1 873 ? 0.632 -55.970 69.871 1.00 48.20 871 PRO A N 1
ATOM 6962 C CA . PRO A 1 873 ? 1.917 -56.058 70.581 1.00 43.42 871 PRO A CA 1
ATOM 6963 C C . PRO A 1 873 ? 1.766 -56.660 71.971 1.00 47.96 871 PRO A C 1
ATOM 6964 O O . PRO A 1 873 ? 0.666 -56.832 72.497 1.00 50.85 871 PRO A O 1
ATOM 6968 N N . SER A 1 874 ? 2.912 -56.983 72.569 1.00 45.43 872 SER A N 1
ATOM 6969 C CA . SER A 1 874 ? 2.946 -57.903 73.692 1.00 46.62 872 SER A CA 1
ATOM 6970 C C . SER A 1 874 ? 2.463 -57.249 74.980 1.00 54.17 872 SER A C 1
ATOM 6971 O O . SER A 1 874 ? 2.480 -56.026 75.141 1.00 46.83 872 SER A O 1
ATOM 6974 N N . GLU A 1 875 ? 2.038 -58.115 75.908 1.00 60.12 873 GLU A N 1
ATOM 6975 C CA . GLU A 1 875 ? 1.737 -57.720 77.282 1.00 59.64 873 GLU A CA 1
ATOM 6976 C C . GLU A 1 875 ? 2.877 -56.914 77.893 1.00 55.21 873 GLU A C 1
ATOM 6977 O O . GLU A 1 875 ? 2.641 -55.925 78.592 1.00 49.89 873 GLU A O 1
ATOM 6983 N N . GLU A 1 876 ? 4.123 -57.341 77.652 1.00 53.54 874 GLU A N 1
ATOM 6984 C CA . GLU A 1 876 ? 5.290 -56.622 78.152 1.00 50.35 874 GLU A CA 1
ATOM 6985 C C . GLU A 1 876 ? 5.329 -55.198 77.614 1.00 57.98 874 GLU A C 1
ATOM 6986 O O . GLU A 1 876 ? 5.484 -54.237 78.375 1.00 64.10 874 GLU A O 1
ATOM 6992 N N . VAL A 1 877 ? 5.208 -55.040 76.295 1.00 48.25 875 VAL A N 1
ATOM 6993 C CA . VAL A 1 877 ? 5.153 -53.696 75.735 1.00 49.29 875 VAL A CA 1
ATOM 6994 C C . VAL A 1 877 ? 4.005 -52.916 76.362 1.00 50.70 875 VAL A C 1
ATOM 6995 O O . VAL A 1 877 ? 4.159 -51.747 76.741 1.00 50.96 875 VAL A O 1
ATOM 6999 N N . VAL A 1 878 ? 2.845 -53.555 76.507 1.00 51.54 876 VAL A N 1
ATOM 7000 C CA . VAL A 1 878 ? 1.683 -52.846 77.029 1.00 52.90 876 VAL A CA 1
ATOM 7001 C C . VAL A 1 878 ? 1.923 -52.377 78.465 1.00 53.79 876 VAL A C 1
ATOM 7002 O O . VAL A 1 878 ? 1.570 -51.247 78.823 1.00 54.09 876 VAL A O 1
ATOM 7006 N N . LYS A 1 879 ? 2.540 -53.205 79.311 1.00 49.18 877 LYS A N 1
ATOM 7007 C CA . LYS A 1 879 ? 2.762 -52.723 80.668 1.00 54.19 877 LYS A CA 1
ATOM 7008 C C . LYS A 1 879 ? 3.803 -51.599 80.675 1.00 57.56 877 LYS A C 1
ATOM 7009 O O . LYS A 1 879 ? 3.655 -50.611 81.410 1.00 57.53 877 LYS A O 1
ATOM 7015 N N . LYS A 1 880 ? 4.807 -51.674 79.798 1.00 57.72 878 LYS A N 1
ATOM 7016 C CA . LYS A 1 880 ? 5.866 -50.670 79.830 1.00 49.89 878 LYS A CA 1
ATOM 7017 C C . LYS A 1 880 ? 5.446 -49.331 79.226 1.00 50.55 878 LYS A C 1
ATOM 7018 O O . LYS A 1 880 ? 5.965 -48.285 79.643 1.00 49.07 878 LYS A O 1
ATOM 7024 N N . MET A 1 881 ? 4.516 -49.328 78.267 1.00 47.70 879 MET A N 1
ATOM 7025 C CA . MET A 1 881 ? 4.232 -48.134 77.483 1.00 46.64 879 MET A CA 1
ATOM 7026 C C . MET A 1 881 ? 2.842 -47.556 77.696 1.00 46.19 879 MET A C 1
ATOM 7027 O O . MET A 1 881 ? 2.560 -46.471 77.172 1.00 46.33 879 MET A O 1
ATOM 7032 N N . LYS A 1 882 ? 1.962 -48.252 78.411 1.00 46.69 880 LYS A N 1
ATOM 7033 C CA . LYS A 1 882 ? 0.587 -47.783 78.572 1.00 54.77 880 LYS A CA 1
ATOM 7034 C C . LYS A 1 882 ? 0.521 -46.315 79.005 1.00 51.06 880 LYS A C 1
ATOM 7035 O O . LYS A 1 882 ? -0.268 -45.533 78.457 1.00 49.98 880 LYS A O 1
ATOM 7041 N N . ASN A 1 883 ? 1.351 -45.917 79.979 1.00 47.19 881 ASN A N 1
ATOM 7042 C CA . ASN A 1 883 ? 1.226 -44.567 80.520 1.00 52.54 881 ASN A CA 1
ATOM 7043 C C . ASN A 1 883 ? 1.669 -43.512 79.518 1.00 56.55 881 ASN A C 1
ATOM 7044 O O . ASN A 1 883 ? 1.082 -42.422 79.475 1.00 52.34 881 ASN A O 1
ATOM 7049 N N . TYR A 1 884 ? 2.675 -43.823 78.690 1.00 53.79 882 TYR A N 1
ATOM 7050 C CA . TYR A 1 884 ? 3.017 -42.932 77.586 1.00 46.32 882 TYR A CA 1
ATOM 7051 C C . TYR A 1 884 ? 1.900 -42.897 76.543 1.00 44.39 882 TYR A C 1
ATOM 7052 O O . TYR A 1 884 ? 1.583 -41.830 76.003 1.00 53.83 882 TYR A O 1
ATOM 7061 N N . TRP A 1 885 ? 1.260 -44.039 76.266 1.00 48.55 883 TRP A N 1
ATOM 7062 C CA . TRP A 1 885 ? 0.168 -44.013 75.293 1.00 55.75 883 TRP A CA 1
ATOM 7063 C C . TRP A 1 885 ? -0.998 -43.181 75.810 1.00 52.82 883 TRP A C 1
ATOM 7064 O O . TRP A 1 885 ? -1.673 -42.495 75.033 1.00 47.62 883 TRP A O 1
ATOM 7075 N N . ARG A 1 886 ? -1.249 -43.223 77.121 1.00 52.07 884 ARG A N 1
ATOM 7076 C CA . ARG A 1 886 ? -2.339 -42.425 77.672 1.00 57.06 884 ARG A CA 1
ATOM 7077 C C . ARG A 1 886 ? -2.107 -40.941 77.412 1.00 55.89 884 ARG A C 1
ATOM 7078 O O . ARG A 1 886 ? -3.005 -40.237 76.928 1.00 50.46 884 ARG A O 1
ATOM 7086 N N . GLN A 1 887 ? -0.902 -40.449 77.726 1.00 50.75 885 GLN A N 1
ATOM 7087 C CA . GLN A 1 887 ? -0.576 -39.053 77.449 1.00 48.45 885 GLN A CA 1
ATOM 7088 C C . GLN A 1 887 ? -0.857 -38.721 75.998 1.00 56.90 885 GLN A C 1
ATOM 7089 O O . GLN A 1 887 ? -1.505 -37.714 75.692 1.00 69.95 885 GLN A O 1
ATOM 7095 N N . LEU A 1 888 ? -0.399 -39.580 75.084 1.00 52.89 886 LEU A N 1
ATOM 7096 C CA . LEU A 1 888 ? -0.653 -39.334 73.673 1.00 50.79 886 LEU A CA 1
ATOM 7097 C C . LEU A 1 888 ? -2.147 -39.316 73.371 1.00 56.79 886 LEU A C 1
ATOM 7098 O O . LEU A 1 888 ? -2.590 -38.577 72.483 1.00 64.42 886 LEU A O 1
ATOM 7103 N N . LEU A 1 889 ? -2.939 -40.101 74.110 1.00 55.79 887 LEU A N 1
ATOM 7104 C CA . LEU A 1 889 ? -4.388 -40.140 73.904 1.00 51.66 887 LEU A CA 1
ATOM 7105 C C . LEU A 1 889 ? -5.072 -38.880 74.427 1.00 57.11 887 LEU A C 1
ATOM 7106 O O . LEU A 1 889 ? -5.915 -38.290 73.739 1.00 50.25 887 LEU A O 1
ATOM 7111 N N . ASN A 1 890 ? -4.741 -38.467 75.658 1.00 56.92 888 ASN A N 1
ATOM 7112 C CA . ASN A 1 890 ? -5.324 -37.244 76.196 1.00 61.26 888 ASN A CA 1
ATOM 7113 C C . ASN A 1 890 ? -5.003 -36.049 75.314 1.00 61.92 888 ASN A C 1
ATOM 7114 O O . ASN A 1 890 ? -5.806 -35.116 75.222 1.00 62.63 888 ASN A O 1
ATOM 7119 N N . ALA A 1 891 ? -3.850 -36.070 74.652 1.00 64.78 889 ALA A N 1
ATOM 7120 C CA . ALA A 1 891 ? -3.403 -34.997 73.779 1.00 55.28 889 ALA A CA 1
ATOM 7121 C C . ALA A 1 891 ? -3.893 -35.152 72.345 1.00 53.14 889 ALA A C 1
ATOM 7122 O O . ALA A 1 891 ? -3.464 -34.388 71.480 1.00 58.12 889 ALA A O 1
ATOM 7124 N N . LYS A 1 892 ? -4.746 -36.143 72.074 1.00 55.10 890 LYS A N 1
ATOM 7125 C CA . LYS A 1 892 ? -5.337 -36.404 70.757 1.00 54.49 890 LYS A CA 1
ATOM 7126 C C . LYS A 1 892 ? -4.303 -36.739 69.675 1.00 49.84 890 LYS A C 1
ATOM 7127 O O . LYS A 1 892 ? -4.589 -36.610 68.477 1.00 52.18 890 LYS A O 1
ATOM 7133 N N . LEU A 1 893 ? -3.108 -37.192 70.057 1.00 46.16 891 LEU A N 1
ATOM 7134 C CA . LEU A 1 893 ? -2.121 -37.664 69.088 1.00 45.75 891 LEU A CA 1
ATOM 7135 C C . LEU A 1 893 ? -2.307 -39.134 68.711 1.00 56.05 891 LEU A C 1
ATOM 7136 O O . LEU A 1 893 ? -1.659 -39.615 67.777 1.00 65.19 891 LEU A O 1
ATOM 7141 N N . ILE A 1 894 ? -3.155 -39.862 69.421 1.00 51.42 892 ILE A N 1
ATOM 7142 C CA . ILE A 1 894 ? -3.695 -41.119 68.937 1.00 52.12 892 ILE A CA 1
ATOM 7143 C C . ILE A 1 894 ? -5.196 -41.108 69.191 1.00 55.89 892 ILE A C 1
ATOM 7144 O O . ILE A 1 894 ? -5.668 -40.553 70.188 1.00 54.05 892 ILE A O 1
ATOM 7149 N N . THR A 1 895 ? -5.944 -41.718 68.282 1.00 60.93 893 THR A N 1
ATOM 7150 C CA . THR A 1 895 ? -7.370 -41.909 68.485 1.00 61.95 893 THR A CA 1
ATOM 7151 C C . THR A 1 895 ? -7.622 -42.924 69.604 1.00 59.76 893 THR A C 1
ATOM 7152 O O . THR A 1 895 ? -6.757 -43.724 69.970 1.00 61.60 893 THR A O 1
ATOM 7156 N N . GLN A 1 896 ? -8.830 -42.873 70.160 1.00 53.41 894 GLN A N 1
ATOM 7157 C CA . GLN A 1 896 ? -9.217 -43.842 71.178 1.00 45.86 894 GLN A CA 1
ATOM 7158 C C . GLN A 1 896 ? -9.071 -45.262 70.658 1.00 60.20 894 GLN A C 1
ATOM 7159 O O . GLN A 1 896 ? -8.481 -46.130 71.315 1.00 68.09 894 GLN A O 1
ATOM 7165 N N . ARG A 1 897 ? -9.639 -45.514 69.480 1.00 56.27 895 ARG A N 1
ATOM 7166 C CA . ARG A 1 897 ? -9.526 -46.809 68.834 1.00 56.15 895 ARG A CA 1
ATOM 7167 C C . ARG A 1 897 ? -8.088 -47.307 68.838 1.00 59.70 895 ARG A C 1
ATOM 7168 O O . ARG A 1 897 ? -7.813 -48.433 69.275 1.00 64.92 895 ARG A O 1
ATOM 7176 N N . LYS A 1 898 ? -7.151 -46.471 68.357 1.00 49.85 896 LYS A N 1
ATOM 7177 C CA . LYS A 1 898 ? -5.736 -46.851 68.329 1.00 42.17 896 LYS A CA 1
ATOM 7178 C C . LYS A 1 898 ? -5.193 -47.144 69.726 1.00 52.17 896 LYS A C 1
ATOM 7179 O O . LYS A 1 898 ? -4.326 -48.013 69.885 1.00 61.32 896 LYS A O 1
ATOM 7185 N N . PHE A 1 899 ? -5.702 -46.457 70.753 1.00 54.48 897 PHE A N 1
ATOM 7186 C CA . PHE A 1 899 ? -5.265 -46.770 72.108 1.00 52.30 897 PHE A CA 1
ATOM 7187 C C . PHE A 1 899 ? -5.725 -48.160 72.526 1.00 53.25 897 PHE A C 1
ATOM 7188 O O . PHE A 1 899 ? -4.960 -48.914 73.137 1.00 57.97 897 PHE A O 1
ATOM 7196 N N . ASP A 1 900 ? -6.972 -48.513 72.201 1.00 53.01 898 ASP A N 1
ATOM 7197 C CA . ASP A 1 900 ? -7.499 -49.836 72.539 1.00 54.80 898 ASP A CA 1
ATOM 7198 C C . ASP A 1 900 ? -6.756 -50.951 71.811 1.00 49.13 898 ASP A C 1
ATOM 7199 O O . ASP A 1 900 ? -6.591 -52.050 72.357 1.00 54.29 898 ASP A O 1
ATOM 7204 N N . ASN A 1 901 ? -6.298 -50.702 70.589 1.00 39.82 899 ASN A N 1
ATOM 7205 C CA . ASN A 1 901 ? -5.605 -51.762 69.872 1.00 49.54 899 ASN A CA 1
ATOM 7206 C C . ASN A 1 901 ? -4.228 -51.999 70.460 1.00 47.84 899 ASN A C 1
ATOM 7207 O O . ASN A 1 901 ? -3.830 -53.151 70.684 1.00 52.73 899 ASN A O 1
ATOM 7212 N N . LEU A 1 902 ? -3.495 -50.912 70.729 1.00 40.43 900 LEU A N 1
ATOM 7213 C CA . LEU A 1 902 ? -2.186 -51.015 71.368 1.00 43.67 900 LEU A CA 1
ATOM 7214 C C . LEU A 1 902 ? -2.248 -51.813 72.679 1.00 43.44 900 LEU A C 1
ATOM 7215 O O . LEU A 1 902 ? -1.365 -52.632 72.972 1.00 43.00 900 LEU A O 1
ATOM 7220 N N . THR A 1 903 ? -3.285 -51.589 73.475 1.00 45.70 901 THR A N 1
ATOM 7221 C CA . THR A 1 903 ? -3.380 -52.164 74.808 1.00 57.05 901 THR A CA 1
ATOM 7222 C C . THR A 1 903 ? -4.158 -53.472 74.828 1.00 62.58 901 THR A C 1
ATOM 7223 O O . THR A 1 903 ? -4.478 -53.967 75.907 1.00 68.29 901 THR A O 1
ATOM 7227 N N . LYS A 1 904 ? -4.437 -54.055 73.660 1.00 60.35 902 LYS A N 1
ATOM 7228 C CA . LYS A 1 904 ? -5.327 -55.204 73.604 1.00 56.08 902 LYS A CA 1
ATOM 7229 C C . LYS A 1 904 ? -4.735 -56.428 74.300 1.00 58.21 902 LYS A C 1
ATOM 7230 O O . LYS A 1 904 ? -5.483 -57.236 74.864 1.00 65.39 902 LYS A O 1
ATOM 7236 N N . ALA A 1 905 ? -3.406 -56.584 74.291 1.00 54.81 903 ALA A N 1
ATOM 7237 C CA . ALA A 1 905 ? -2.796 -57.739 74.954 1.00 46.12 903 ALA A CA 1
ATOM 7238 C C . ALA A 1 905 ? -3.084 -57.772 76.451 1.00 57.26 903 ALA A C 1
ATOM 7239 O O . ALA A 1 905 ? -2.945 -58.833 77.074 1.00 57.99 903 ALA A O 1
ATOM 7241 N N . GLU A 1 906 ? -3.470 -56.632 77.037 1.00 57.21 904 GLU A N 1
ATOM 7242 C CA . GLU A 1 906 ? -3.921 -56.581 78.428 1.00 62.42 904 GLU A CA 1
ATOM 7243 C C . GLU A 1 906 ? -5.243 -57.298 78.624 1.00 65.12 904 GLU A C 1
ATOM 7244 O O . GLU A 1 906 ? -5.541 -57.730 79.738 1.00 64.18 904 GLU A O 1
ATOM 7250 N N . ARG A 1 907 ? -6.047 -57.410 77.571 1.00 62.44 905 ARG A N 1
ATOM 7251 C CA . ARG A 1 907 ? -7.364 -58.025 77.644 1.00 63.02 905 ARG A CA 1
ATOM 7252 C C . ARG A 1 907 ? -7.406 -59.381 76.936 1.00 61.77 905 ARG A C 1
ATOM 7253 O O . ARG A 1 907 ? -8.454 -59.791 76.439 1.00 65.04 905 ARG A O 1
ATOM 7261 N N . GLY A 1 908 ? -6.274 -60.090 76.890 1.00 56.98 906 GLY A N 1
ATOM 7262 C CA . GLY A 1 908 ? -6.167 -61.358 76.200 1.00 48.61 906 GLY A CA 1
ATOM 7263 C C . GLY A 1 908 ? -5.772 -61.274 74.732 1.00 65.18 906 GLY A C 1
ATOM 7264 O O . GLY A 1 908 ? -5.336 -62.280 74.159 1.00 72.31 906 GLY A O 1
ATOM 7265 N N . GLY A 1 909 ? -5.914 -60.121 74.097 1.00 61.05 907 GLY A N 1
ATOM 7266 C CA . GLY A 1 909 ? -5.522 -60.048 72.709 1.00 57.09 907 GLY A CA 1
ATOM 7267 C C . GLY A 1 909 ? -6.695 -59.875 71.770 1.00 59.61 907 GLY A C 1
ATOM 7268 O O . GLY A 1 909 ? -7.638 -59.141 72.079 1.00 59.99 907 GLY A O 1
ATOM 7269 N N . LEU A 1 910 ? -6.648 -60.535 70.616 1.00 62.28 908 LEU A N 1
ATOM 7270 C CA . LEU A 1 910 ? -7.718 -60.446 69.629 1.00 59.23 908 LEU A CA 1
ATOM 7271 C C . LEU A 1 910 ? -8.732 -61.546 69.910 1.00 60.72 908 LEU A C 1
ATOM 7272 O O . LEU A 1 910 ? -8.421 -62.735 69.779 1.00 64.54 908 LEU A O 1
ATOM 7277 N N . SER A 1 911 ? -9.937 -61.148 70.307 1.00 53.17 909 SER A N 1
ATOM 7278 C CA . SER A 1 911 ? -11.010 -62.090 70.570 1.00 55.13 909 SER A CA 1
ATOM 7279 C C . SER A 1 911 ? -11.743 -62.451 69.282 1.00 59.24 909 SER A C 1
ATOM 7280 O O . SER A 1 911 ? -11.615 -61.780 68.253 1.00 54.21 909 SER A O 1
ATOM 7283 N N . GLU A 1 912 ? -12.514 -63.542 69.355 1.00 59.68 910 GLU A N 1
ATOM 7284 C CA . GLU A 1 912 ? -13.432 -63.874 68.274 1.00 55.39 910 GLU A CA 1
ATOM 7285 C C . GLU A 1 912 ? -14.336 -62.693 67.948 1.00 57.31 910 GLU A C 1
ATOM 7286 O O . GLU A 1 912 ? -14.633 -62.433 66.779 1.00 66.82 910 GLU A O 1
ATOM 7292 N N . LEU A 1 913 ? -14.778 -61.967 68.974 1.00 53.69 911 LEU A N 1
ATOM 7293 C CA . LEU A 1 913 ? -15.588 -60.775 68.759 1.00 55.41 911 LEU A CA 1
ATOM 7294 C C . LEU A 1 913 ? -14.828 -59.742 67.938 1.00 59.76 911 LEU A C 1
ATOM 7295 O O . LEU A 1 913 ? -15.408 -59.057 67.084 1.00 57.39 911 LEU A O 1
ATOM 7300 N N . ASP A 1 914 ? -13.523 -59.615 68.182 1.00 58.21 912 ASP A N 1
ATOM 7301 C CA . ASP A 1 914 ? -12.714 -58.689 67.400 1.00 56.04 912 ASP A CA 1
ATOM 7302 C C . ASP A 1 914 ? -12.619 -59.150 65.958 1.00 52.25 912 ASP A C 1
ATOM 7303 O O . ASP A 1 914 ? -12.827 -58.362 65.028 1.00 58.12 912 ASP A O 1
ATOM 7308 N N . LYS A 1 915 ? -12.307 -60.432 65.758 1.00 57.90 913 LYS A N 1
ATOM 7309 C CA . LYS A 1 915 ? -12.176 -60.971 64.412 1.00 48.52 913 LYS A CA 1
ATOM 7310 C C . LYS A 1 915 ? -13.491 -60.883 63.649 1.00 48.95 913 LYS A C 1
ATOM 7311 O O . LYS A 1 915 ? -13.507 -60.487 62.479 1.00 44.92 913 LYS A O 1
ATOM 7317 N N . ALA A 1 916 ? -14.608 -61.209 64.305 1.00 50.50 914 ALA A N 1
ATOM 7318 C CA . ALA A 1 916 ? -15.912 -61.097 63.656 1.00 52.68 914 ALA A CA 1
ATOM 7319 C C . ALA A 1 916 ? -16.178 -59.685 63.157 1.00 55.71 914 ALA A C 1
ATOM 7320 O O . ALA A 1 916 ? -16.835 -59.501 62.122 1.00 64.79 914 ALA A O 1
ATOM 7322 N N . GLY A 1 917 ? -15.680 -58.679 63.870 1.00 51.47 915 GLY A N 1
ATOM 7323 C CA . GLY A 1 917 ? -15.838 -57.306 63.442 1.00 44.25 915 GLY A CA 1
ATOM 7324 C C . GLY A 1 917 ? -14.955 -56.943 62.273 1.00 52.40 915 GLY A C 1
ATOM 7325 O O . GLY A 1 917 ? -15.389 -56.194 61.392 1.00 52.96 915 GLY A O 1
ATOM 7326 N N . PHE A 1 918 ? -13.713 -57.447 62.259 1.00 49.98 916 PHE A N 1
ATOM 7327 C CA . PHE A 1 918 ? -12.858 -57.256 61.091 1.00 46.39 916 PHE A CA 1
ATOM 7328 C C . PHE A 1 918 ? -13.523 -57.816 59.848 1.00 49.14 916 PHE A C 1
ATOM 7329 O O . PHE A 1 918 ? -13.475 -57.207 58.777 1.00 52.02 916 PHE A O 1
ATOM 7337 N N . ILE A 1 919 ? -14.150 -58.979 59.977 1.00 48.96 917 ILE A N 1
ATOM 7338 C CA . ILE A 1 919 ? -14.810 -59.593 58.837 1.00 51.54 917 ILE A CA 1
ATOM 7339 C C . ILE A 1 919 ? -15.949 -58.711 58.350 1.00 55.73 917 ILE A C 1
ATOM 7340 O O . ILE A 1 919 ? -16.072 -58.442 57.148 1.00 61.04 917 ILE A O 1
ATOM 7345 N N . LYS A 1 920 ? -16.784 -58.222 59.274 1.00 50.16 918 LYS A N 1
ATOM 7346 C CA . LYS A 1 920 ? -17.829 -57.288 58.860 1.00 47.35 918 LYS A CA 1
ATOM 7347 C C . LYS A 1 920 ? -17.229 -56.070 58.188 1.00 49.56 918 LYS A C 1
ATOM 7348 O O . LYS A 1 920 ? -17.766 -55.565 57.199 1.00 59.72 918 LYS A O 1
ATOM 7354 N N . ARG A 1 921 ? -16.101 -55.596 58.701 1.00 47.14 919 ARG A N 1
ATOM 7355 C CA . ARG A 1 921 ? -15.508 -54.377 58.180 1.00 40.60 919 ARG A CA 1
ATOM 7356 C C . ARG A 1 921 ? -15.052 -54.564 56.749 1.00 38.19 919 ARG A C 1
ATOM 7357 O O . ARG A 1 921 ? -15.082 -53.618 55.950 1.00 42.34 919 ARG A O 1
ATOM 7365 N N . GLN A 1 922 ? -14.636 -55.780 56.413 1.00 49.13 920 GLN A N 1
ATOM 7366 C CA . GLN A 1 922 ? -14.128 -56.066 55.081 1.00 42.03 920 GLN A CA 1
ATOM 7367 C C . GLN A 1 922 ? -15.251 -56.205 54.055 1.00 41.21 920 GLN A C 1
ATOM 7368 O O . GLN A 1 922 ? -15.126 -55.692 52.943 1.00 45.63 920 GLN A O 1
ATOM 7374 N N . LEU A 1 923 ? -16.359 -56.861 54.412 1.00 45.15 921 LEU A N 1
ATOM 7375 C CA . LEU A 1 923 ? -17.417 -57.175 53.453 1.00 44.96 921 LEU A CA 1
ATOM 7376 C C . LEU A 1 923 ? -18.469 -56.087 53.341 1.00 51.01 921 LEU A C 1
ATOM 7377 O O . LEU A 1 923 ? -18.937 -55.794 52.237 1.00 67.62 921 LEU A O 1
ATOM 7382 N N . VAL A 1 924 ? -18.867 -55.495 54.457 1.00 49.66 922 VAL A N 1
ATOM 7383 C CA . VAL A 1 924 ? -20.099 -54.716 54.501 1.00 54.29 922 VAL A CA 1
ATOM 7384 C C . VAL A 1 924 ? -19.889 -53.332 53.893 1.00 62.50 922 VAL A C 1
ATOM 7385 O O . VAL A 1 924 ? -19.093 -52.526 54.391 1.00 52.62 922 VAL A O 1
ATOM 7389 N N . GLU A 1 925 ? -20.616 -53.054 52.816 1.00 60.20 923 GLU A N 1
ATOM 7390 C CA . GLU A 1 925 ? -20.613 -51.734 52.209 1.00 63.59 923 GLU A CA 1
ATOM 7391 C C . GLU A 1 925 ? -21.576 -50.851 52.995 1.00 61.28 923 GLU A C 1
ATOM 7392 O O . GLU A 1 925 ? -22.777 -51.131 53.064 1.00 56.90 923 GLU A O 1
ATOM 7398 N N . THR A 1 926 ? -21.039 -49.795 53.602 1.00 61.39 924 THR A N 1
ATOM 7399 C CA . THR A 1 926 ? -21.810 -48.963 54.514 1.00 56.98 924 THR A CA 1
ATOM 7400 C C . THR A 1 926 ? -22.776 -48.002 53.812 1.00 57.65 924 THR A C 1
ATOM 7401 O O . THR A 1 926 ? -23.726 -47.543 54.456 1.00 57.08 924 THR A O 1
ATOM 7405 N N . ARG A 1 927 ? -22.580 -47.705 52.515 1.00 58.68 925 ARG A N 1
ATOM 7406 C CA . ARG A 1 927 ? -23.300 -46.620 51.842 1.00 41.00 925 ARG A CA 1
ATOM 7407 C C . ARG A 1 927 ? -24.723 -46.992 51.463 1.00 50.67 925 ARG A C 1
ATOM 7408 O O . ARG A 1 927 ? -24.962 -48.033 50.852 1.00 69.45 925 ARG A O 1
ATOM 7416 N N . GLN A 1 928 ? -25.659 -46.095 51.750 1.00 50.52 926 GLN A N 1
ATOM 7417 C CA . GLN A 1 928 ? -27.055 -46.346 51.421 1.00 53.04 926 GLN A CA 1
ATOM 7418 C C . GLN A 1 928 ? -27.302 -46.409 49.912 1.00 53.80 926 GLN A C 1
ATOM 7419 O O . GLN A 1 928 ? -28.181 -47.153 49.461 1.00 49.71 926 GLN A O 1
ATOM 7425 N N . ILE A 1 929 ? -26.560 -45.634 49.115 1.00 51.98 927 ILE A N 1
ATOM 7426 C CA . ILE A 1 929 ? -26.870 -45.550 47.691 1.00 44.28 927 ILE A CA 1
ATOM 7427 C C . ILE A 1 929 ? -26.601 -46.897 47.020 1.00 49.25 927 ILE A C 1
ATOM 7428 O O . ILE A 1 929 ? -27.390 -47.364 46.188 1.00 41.70 927 ILE A O 1
ATOM 7433 N N . THR A 1 930 ? -25.534 -47.582 47.436 1.00 44.20 928 THR A N 1
ATOM 7434 C CA . THR A 1 930 ? -25.246 -48.903 46.892 1.00 45.37 928 THR A CA 1
ATOM 7435 C C . THR A 1 930 ? -26.306 -49.930 47.285 1.00 49.68 928 THR A C 1
ATOM 7436 O O . THR A 1 930 ? -26.564 -50.876 46.530 1.00 56.88 928 THR A O 1
ATOM 7440 N N . LYS A 1 931 ? -26.938 -49.771 48.445 1.00 45.33 929 LYS A N 1
ATOM 7441 C CA . LYS A 1 931 ? -28.010 -50.692 48.801 1.00 42.43 929 LYS A CA 1
ATOM 7442 C C . LYS A 1 931 ? -29.239 -50.473 47.933 1.00 43.62 929 LYS A C 1
ATOM 7443 O O . LYS A 1 931 ? -29.954 -51.425 47.608 1.00 44.26 929 LYS A O 1
ATOM 7449 N N . HIS A 1 932 ? -29.502 -49.231 47.531 1.00 43.55 930 HIS A N 1
ATOM 7450 C CA . HIS A 1 932 ? -30.677 -49.000 46.701 1.00 48.16 930 HIS A CA 1
ATOM 7451 C C . HIS A 1 932 ? -30.442 -49.391 45.253 1.00 50.53 930 HIS A C 1
ATOM 7452 O O . HIS A 1 932 ? -31.384 -49.824 44.576 1.00 61.13 930 HIS A O 1
ATOM 7459 N N . VAL A 1 933 ? -29.202 -49.270 44.769 1.00 43.25 931 VAL A N 1
ATOM 7460 C CA . VAL A 1 933 ? -28.861 -49.831 43.465 1.00 37.40 931 VAL A CA 1
ATOM 7461 C C . VAL A 1 933 ? -29.060 -51.340 43.476 1.00 50.34 931 VAL A C 1
ATOM 7462 O O . VAL A 1 933 ? -29.665 -51.917 42.564 1.00 51.92 931 VAL A O 1
ATOM 7466 N N . ALA A 1 934 ? -28.562 -52.003 44.520 1.00 52.59 932 ALA A N 1
ATOM 7467 C CA . ALA A 1 934 ? -28.728 -53.447 44.611 1.00 35.73 932 ALA A CA 1
ATOM 7468 C C . ALA A 1 934 ? -30.200 -53.834 44.617 1.00 37.08 932 ALA A C 1
ATOM 7469 O O . ALA A 1 934 ? -30.585 -54.825 43.984 1.00 48.95 932 ALA A O 1
ATOM 7471 N N . GLN A 1 935 ? -31.047 -53.056 45.301 1.00 38.26 933 GLN A N 1
ATOM 7472 C CA . GLN A 1 935 ? -32.473 -53.397 45.345 1.00 48.41 933 GLN A CA 1
ATOM 7473 C C . GLN A 1 935 ? -33.138 -53.202 43.987 1.00 47.99 933 GLN A C 1
ATOM 7474 O O . GLN A 1 935 ? -34.050 -53.952 43.625 1.00 45.78 933 GLN A O 1
ATOM 7480 N N . ILE A 1 936 ? -32.716 -52.197 43.222 1.00 54.18 934 ILE A N 1
ATOM 7481 C CA . ILE A 1 936 ? -33.308 -52.016 41.903 1.00 51.22 934 ILE A CA 1
ATOM 7482 C C . ILE A 1 936 ? -32.961 -53.197 41.011 1.00 44.52 934 ILE A C 1
ATOM 7483 O O . ILE A 1 936 ? -33.844 -53.830 40.415 1.00 45.17 934 ILE A O 1
ATOM 7488 N N . LEU A 1 937 ? -31.671 -53.536 40.937 1.00 41.40 935 LEU A N 1
ATOM 7489 C CA . LEU A 1 937 ? -31.263 -54.700 40.157 1.00 40.12 935 LEU A CA 1
ATOM 7490 C C . LEU A 1 937 ? -31.954 -55.950 40.661 1.00 39.59 935 LEU A C 1
ATOM 7491 O O . LEU A 1 937 ? -32.482 -56.739 39.872 1.00 49.42 935 LEU A O 1
ATOM 7496 N N . ASP A 1 938 ? -32.000 -56.134 41.979 1.00 43.94 936 ASP A N 1
ATOM 7497 C CA . ASP A 1 938 ? -32.610 -57.350 42.500 1.00 38.74 936 ASP A CA 1
ATOM 7498 C C . ASP A 1 938 ? -34.091 -57.400 42.170 1.00 40.62 936 ASP A C 1
ATOM 7499 O O . ASP A 1 938 ? -34.618 -58.458 41.815 1.00 49.50 936 ASP A O 1
ATOM 7504 N N . SER A 1 939 ? -34.783 -56.266 42.267 1.00 45.24 937 SER A N 1
ATOM 7505 C CA . SER A 1 939 ? -36.208 -56.297 41.969 1.00 54.33 937 SER A CA 1
ATOM 7506 C C . SER A 1 939 ? -36.449 -56.555 40.492 1.00 56.74 937 SER A C 1
ATOM 7507 O O . SER A 1 939 ? -37.482 -57.127 40.121 1.00 57.90 937 SER A O 1
ATOM 7510 N N . ARG A 1 940 ? -35.492 -56.171 39.645 1.00 48.73 938 ARG A N 1
ATOM 7511 C CA . ARG A 1 940 ? -35.621 -56.397 38.217 1.00 48.24 938 ARG A CA 1
ATOM 7512 C C . ARG A 1 940 ? -35.358 -57.847 37.810 1.00 53.06 938 ARG A C 1
ATOM 7513 O O . ARG A 1 940 ? -36.017 -58.347 36.894 1.00 55.13 938 ARG A O 1
ATOM 7521 N N . MET A 1 941 ? -34.415 -58.538 38.468 1.00 52.69 939 MET A N 1
ATOM 7522 C CA . MET A 1 941 ? -34.013 -59.893 38.084 1.00 50.13 939 MET A CA 1
ATOM 7523 C C . MET A 1 941 ? -34.888 -60.992 38.690 1.00 49.08 939 MET A C 1
ATOM 7524 O O . MET A 1 941 ? -35.148 -62.009 38.036 1.00 47.73 939 MET A O 1
ATOM 7529 N N . ASN A 1 942 ? -35.339 -60.814 39.926 1.00 51.58 940 ASN A N 1
ATOM 7530 C CA . ASN A 1 942 ? -36.015 -61.850 40.708 1.00 54.26 940 ASN A CA 1
ATOM 7531 C C . ASN A 1 942 ? -37.496 -61.488 40.833 1.00 58.04 940 ASN A C 1
ATOM 7532 O O . ASN A 1 942 ? -37.902 -60.766 41.742 1.00 66.52 940 ASN A O 1
ATOM 7537 N N . THR A 1 943 ? -38.305 -62.006 39.916 1.00 61.69 941 THR A N 1
ATOM 7538 C CA . THR A 1 943 ? -39.693 -61.587 39.780 1.00 68.28 941 THR A CA 1
ATOM 7539 C C . THR A 1 943 ? -40.689 -62.665 40.178 1.00 72.67 941 THR A C 1
ATOM 7540 O O . THR A 1 943 ? -41.871 -62.356 40.365 1.00 77.24 941 THR A O 1
ATOM 7544 N N . LYS A 1 944 ? -40.244 -63.907 40.324 1.00 68.22 942 LYS A N 1
ATOM 7545 C CA . LYS A 1 944 ? -41.122 -65.050 40.493 1.00 72.69 942 LYS A CA 1
ATOM 7546 C C . LYS A 1 944 ? -41.135 -65.517 41.946 1.00 78.98 942 LYS A C 1
ATOM 7547 O O . LYS A 1 944 ? -40.182 -65.301 42.700 1.00 80.47 942 LYS A O 1
ATOM 7553 N N . TYR A 1 945 ? -42.238 -66.168 42.329 1.00 79.32 943 TYR A N 1
ATOM 7554 C CA . TYR A 1 945 ? -42.431 -66.678 43.682 1.00 87.26 943 TYR A CA 1
ATOM 7555 C C . TYR A 1 945 ? -42.777 -68.164 43.640 1.00 91.53 943 TYR A C 1
ATOM 7556 O O . TYR A 1 945 ? -43.344 -68.663 42.659 1.00 85.98 943 TYR A O 1
ATOM 7565 N N . ASP A 1 946 ? -42.421 -68.870 44.719 1.00 93.66 944 ASP A N 1
ATOM 7566 C CA . ASP A 1 946 ? -42.510 -70.322 44.757 1.00 90.78 944 ASP A CA 1
ATOM 7567 C C . ASP A 1 946 ? -43.832 -70.774 45.372 1.00 93.71 944 ASP A C 1
ATOM 7568 O O . ASP A 1 946 ? -44.703 -69.972 45.721 1.00 89.65 944 ASP A O 1
ATOM 7573 N N . GLU A 1 947 ? -43.961 -72.092 45.534 1.00 95.15 945 GLU A N 1
ATOM 7574 C CA . GLU A 1 947 ? -45.180 -72.717 46.033 1.00 95.57 945 GLU A CA 1
ATOM 7575 C C . GLU A 1 947 ? -45.568 -72.261 47.440 1.00 94.95 945 GLU A C 1
ATOM 7576 O O . GLU A 1 947 ? -46.665 -72.602 47.896 1.00 94.34 945 GLU A O 1
ATOM 7582 N N . ASN A 1 948 ? -44.710 -71.504 48.134 1.00 102.63 946 ASN A N 1
ATOM 7583 C CA . ASN A 1 948 ? -44.995 -71.011 49.480 1.00 99.15 946 ASN A CA 1
ATOM 7584 C C . ASN A 1 948 ? -44.979 -69.488 49.555 1.00 97.06 946 ASN A C 1
ATOM 7585 O O . ASN A 1 948 ? -44.883 -68.932 50.653 1.00 87.06 946 ASN A O 1
ATOM 7590 N N . ASP A 1 949 ? -45.055 -68.810 48.402 1.00 100.20 947 ASP A N 1
ATOM 7591 C CA . ASP A 1 949 ? -45.103 -67.345 48.299 1.00 98.10 947 ASP A CA 1
ATOM 7592 C C . ASP A 1 949 ? -43.843 -66.680 48.840 1.00 92.68 947 ASP A C 1
ATOM 7593 O O . ASP A 1 949 ? -43.885 -65.534 49.294 1.00 97.82 947 ASP A O 1
ATOM 7598 N N . LYS A 1 950 ? -42.719 -67.390 48.810 1.00 90.73 948 LYS A N 1
ATOM 7599 C CA . LYS A 1 950 ? -41.416 -66.798 49.080 1.00 80.03 948 LYS A CA 1
ATOM 7600 C C . LYS A 1 950 ? -40.757 -66.470 47.745 1.00 83.15 948 LYS A C 1
ATOM 7601 O O . LYS A 1 950 ? -40.826 -67.262 46.800 1.00 79.56 948 LYS A O 1
ATOM 7603 N N . LEU A 1 951 ? -40.154 -65.284 47.656 1.00 82.97 949 LEU A N 1
ATOM 7604 C CA . LEU A 1 951 ? -39.547 -64.856 46.402 1.00 72.96 949 LEU A CA 1
ATOM 7605 C C . LEU A 1 951 ? -38.468 -65.841 45.968 1.00 77.85 949 LEU A C 1
ATOM 7606 O O . LEU A 1 951 ? -37.692 -66.345 46.787 1.00 80.76 949 LEU A O 1
ATOM 7611 N N . ILE A 1 952 ? -38.440 -66.142 44.676 1.00 71.26 950 ILE A N 1
ATOM 7612 C CA . ILE A 1 952 ? -37.409 -67.004 44.117 1.00 70.27 950 ILE A CA 1
ATOM 7613 C C . ILE A 1 952 ? -36.274 -66.100 43.672 1.00 71.57 950 ILE A C 1
ATOM 7614 O O . ILE A 1 952 ? -36.399 -65.383 42.673 1.00 72.00 950 ILE A O 1
ATOM 7619 N N . ARG A 1 953 ? -35.166 -66.130 44.411 1.00 63.10 951 ARG A N 1
ATOM 7620 C CA . ARG A 1 953 ? -34.023 -65.293 44.064 1.00 61.84 951 ARG A CA 1
ATOM 7621 C C . ARG A 1 953 ? -33.137 -66.089 43.116 1.00 57.80 951 ARG A C 1
ATOM 7622 O O . ARG A 1 953 ? -32.240 -66.816 43.533 1.00 38.53 951 ARG A O 1
ATOM 7630 N N . GLU A 1 954 ? -33.395 -65.929 41.813 1.00 59.10 952 GLU A N 1
ATOM 7631 C CA . GLU A 1 954 ? -32.583 -66.587 40.793 1.00 54.21 952 GLU A CA 1
ATOM 7632 C C . GLU A 1 954 ? -31.193 -65.968 40.726 1.00 41.99 952 GLU A C 1
ATOM 7633 O O . GLU A 1 954 ? -30.183 -66.677 40.677 1.00 46.64 952 GLU A O 1
ATOM 7639 N N . VAL A 1 955 ? -31.116 -64.652 40.792 1.00 42.42 953 VAL A N 1
ATOM 7640 C CA . VAL A 1 955 ? -29.869 -63.923 40.646 1.00 42.64 953 VAL A CA 1
ATOM 7641 C C . VAL A 1 955 ? -29.483 -63.312 41.984 1.00 47.42 953 VAL A C 1
ATOM 7642 O O . VAL A 1 955 ? -30.286 -62.601 42.603 1.00 51.81 953 VAL A O 1
ATOM 7646 N N . LYS A 1 956 ? -28.246 -63.558 42.406 1.00 38.47 954 LYS A N 1
ATOM 7647 C CA . LYS A 1 956 ? -27.672 -62.934 43.587 1.00 41.82 954 LYS A CA 1
ATOM 7648 C C . LYS A 1 956 ? -26.963 -61.647 43.188 1.00 49.61 954 LYS A C 1
ATOM 7649 O O . LYS A 1 956 ? -26.018 -61.684 42.398 1.00 62.51 954 LYS A O 1
ATOM 7655 N N . VAL A 1 957 ? -27.401 -60.513 43.725 1.00 53.25 955 VAL A N 1
ATOM 7656 C CA . VAL A 1 957 ? -26.723 -59.249 43.464 1.00 45.86 955 VAL A CA 1
ATOM 7657 C C . VAL A 1 957 ? -25.920 -58.886 44.704 1.00 39.10 955 VAL A C 1
ATOM 7658 O O . VAL A 1 957 ? -26.465 -58.798 45.808 1.00 43.86 955 VAL A O 1
ATOM 7662 N N . ILE A 1 958 ? -24.625 -58.668 44.486 1.00 37.43 956 ILE A N 1
ATOM 7663 C CA . ILE A 1 958 ? -23.565 -58.641 45.483 1.00 32.38 956 ILE A CA 1
ATOM 7664 C C . ILE A 1 958 ? -22.914 -57.269 45.439 1.00 42.24 956 ILE A C 1
ATOM 7665 O O . ILE A 1 958 ? -22.559 -56.801 44.353 1.00 44.60 956 ILE A O 1
ATOM 7670 N N . THR A 1 959 ? -22.712 -56.643 46.606 1.00 49.39 957 THR A N 1
ATOM 7671 C CA . THR A 1 959 ? -22.057 -55.334 46.693 1.00 45.32 957 THR A CA 1
ATOM 7672 C C . THR A 1 959 ? -20.682 -55.489 47.338 1.00 38.29 957 THR A C 1
ATOM 7673 O O . THR A 1 959 ? -20.575 -55.989 48.465 1.00 40.56 957 THR A O 1
ATOM 7677 N N . LEU A 1 960 ? -19.639 -55.058 46.630 1.00 30.80 958 LEU A N 1
ATOM 7678 C CA . LEU A 1 960 ? -18.265 -55.157 47.107 1.00 39.33 958 LEU A CA 1
ATOM 7679 C C . LEU A 1 960 ? -17.725 -53.785 47.491 1.00 37.85 958 LEU A C 1
ATOM 7680 O O . LEU A 1 960 ? -17.913 -52.803 46.770 1.00 36.83 958 LEU A O 1
ATOM 7685 N N . LYS A 1 961 ? -17.043 -53.721 48.620 1.00 39.46 959 LYS A N 1
ATOM 7686 C CA . LYS A 1 961 ? -16.253 -52.547 48.916 1.00 43.56 959 LYS A CA 1
ATOM 7687 C C . LYS A 1 961 ? -15.112 -52.482 47.916 1.00 39.10 959 LYS A C 1
ATOM 7688 O O . LYS A 1 961 ? -14.432 -53.477 47.677 1.00 47.70 959 LYS A O 1
ATOM 7694 N N . SER A 1 962 ? -14.901 -51.309 47.325 1.00 41.18 960 SER A N 1
ATOM 7695 C CA . SER A 1 962 ? -13.813 -51.154 46.361 1.00 42.17 960 SER A CA 1
ATOM 7696 C C . SER A 1 962 ? -12.475 -51.578 46.941 1.00 47.37 960 SER A C 1
ATOM 7697 O O . SER A 1 962 ? -11.557 -51.932 46.195 1.00 49.39 960 SER A O 1
ATOM 7700 N N . LYS A 1 963 ? -12.337 -51.520 48.267 1.00 51.76 961 LYS A N 1
ATOM 7701 C CA . LYS A 1 963 ? -11.042 -51.760 48.885 1.00 44.35 961 LYS A CA 1
ATOM 7702 C C . LYS A 1 963 ? -10.553 -53.163 48.570 1.00 42.54 961 LYS A C 1
ATOM 7703 O O . LYS A 1 963 ? -9.355 -53.378 48.344 1.00 46.67 961 LYS A O 1
ATOM 7709 N N . LEU A 1 964 ? -11.479 -54.125 48.531 1.00 40.46 962 LEU A N 1
ATOM 7710 C CA . LEU A 1 964 ? -11.129 -55.505 48.218 1.00 39.41 962 LEU A CA 1
ATOM 7711 C C . LEU A 1 964 ? -10.384 -55.605 46.895 1.00 52.90 962 LEU A C 1
ATOM 7712 O O . LEU A 1 964 ? -9.313 -56.223 46.821 1.00 52.78 962 LEU A O 1
ATOM 7717 N N . VAL A 1 965 ? -10.927 -54.974 45.840 1.00 42.22 963 VAL A N 1
ATOM 7718 C CA . VAL A 1 965 ? -10.318 -55.075 44.514 1.00 42.08 963 VAL A CA 1
ATOM 7719 C C . VAL A 1 965 ? -9.094 -54.175 44.397 1.00 37.38 963 VAL A C 1
ATOM 7720 O O . VAL A 1 965 ? -8.096 -54.539 43.762 1.00 38.46 963 VAL A O 1
ATOM 7724 N N . SER A 1 966 ? -9.145 -52.990 44.992 1.00 38.47 964 SER A N 1
ATOM 7725 C CA . SER A 1 966 ? -7.954 -52.155 45.017 1.00 44.21 964 SER A CA 1
ATOM 7726 C C . SER A 1 966 ? -6.803 -52.884 45.714 1.00 40.62 964 SER A C 1
ATOM 7727 O O . SER A 1 966 ? -5.674 -52.908 45.210 1.00 39.57 964 SER A O 1
ATOM 7730 N N . ASP A 1 967 ? -7.079 -53.539 46.844 1.00 41.11 965 ASP A N 1
ATOM 7731 C CA . ASP A 1 967 ? -6.035 -54.316 47.515 1.00 42.40 965 ASP A CA 1
ATOM 7732 C C . ASP A 1 967 ? -5.582 -55.504 46.673 1.00 45.16 965 ASP A C 1
ATOM 7733 O O . ASP A 1 967 ? -4.386 -55.813 46.625 1.00 45.52 965 ASP A O 1
ATOM 7738 N N . PHE A 1 968 ? -6.531 -56.188 46.020 1.00 42.50 966 PHE A N 1
ATOM 7739 C CA . PHE A 1 968 ? -6.218 -57.296 45.119 1.00 39.49 966 PHE A CA 1
ATOM 7740 C C . PHE A 1 968 ? -5.213 -56.875 44.056 1.00 49.30 966 PHE A C 1
ATOM 7741 O O . PHE A 1 968 ? -4.252 -57.604 43.753 1.00 42.54 966 PHE A O 1
ATOM 7749 N N . ARG A 1 969 ? -5.449 -55.698 43.467 1.00 43.77 967 ARG A N 1
ATOM 7750 C CA . ARG A 1 969 ? -4.573 -55.164 42.436 1.00 46.05 967 ARG A CA 1
ATOM 7751 C C . ARG A 1 969 ? -3.151 -54.992 42.949 1.00 47.63 967 ARG A C 1
ATOM 7752 O O . ARG A 1 969 ? -2.184 -55.349 42.264 1.00 46.36 967 ARG A O 1
ATOM 7760 N N . LYS A 1 970 ? -3.001 -54.427 44.146 1.00 42.94 968 LYS A N 1
ATOM 7761 C CA . LYS A 1 970 ? -1.658 -54.132 44.628 1.00 50.24 968 LYS A CA 1
ATOM 7762 C C . LYS A 1 970 ? -0.972 -55.387 45.133 1.00 47.33 968 LYS A C 1
ATOM 7763 O O . LYS A 1 970 ? 0.255 -55.502 45.043 1.00 51.14 968 LYS A O 1
ATOM 7769 N N . ASP A 1 971 ? -1.745 -56.346 45.632 1.00 47.87 969 ASP A N 1
ATOM 7770 C CA . ASP A 1 971 ? -1.156 -57.584 46.129 1.00 51.82 969 ASP A CA 1
ATOM 7771 C C . ASP A 1 971 ? -0.583 -58.409 44.990 1.00 54.75 969 ASP A C 1
ATOM 7772 O O . ASP A 1 971 ? 0.547 -58.904 45.079 1.00 56.13 969 ASP A O 1
ATOM 7777 N N . PHE A 1 972 ? -1.355 -58.588 43.915 1.00 44.14 970 PHE A N 1
ATOM 7778 C CA . PHE A 1 972 ? -0.950 -59.491 42.848 1.00 43.04 970 PHE A CA 1
ATOM 7779 C C . PHE A 1 972 ? -0.416 -58.758 41.628 1.00 51.23 970 PHE A C 1
ATOM 7780 O O . PHE A 1 972 ? -0.267 -59.373 40.567 1.00 53.75 970 PHE A O 1
ATOM 7788 N N . GLN A 1 973 ? -0.100 -57.462 41.777 1.00 56.04 971 GLN A N 1
ATOM 7789 C CA . GLN A 1 973 ? 0.558 -56.648 40.746 1.00 56.18 971 GLN A CA 1
ATOM 7790 C C . GLN A 1 973 ? -0.240 -56.605 39.440 1.00 54.48 971 GLN A C 1
ATOM 7791 O O . GLN A 1 973 ? 0.314 -56.737 38.346 1.00 55.52 971 GLN A O 1
ATOM 7797 N N . PHE A 1 974 ? -1.553 -56.441 39.554 1.00 56.52 972 PHE A N 1
ATOM 7798 C CA . PHE A 1 974 ? -2.403 -56.096 38.414 1.00 43.52 972 PHE A CA 1
ATOM 7799 C C . PHE A 1 974 ? -2.636 -54.589 38.409 1.00 39.82 972 PHE A C 1
ATOM 7800 O O . PHE A 1 974 ? -3.743 -54.086 38.600 1.00 36.70 972 PHE A O 1
ATOM 7808 N N . TYR A 1 975 ? -1.534 -53.876 38.230 1.00 39.94 973 TYR A N 1
ATOM 7809 C CA . TYR A 1 975 ? -1.534 -52.439 38.428 1.00 50.88 973 TYR A CA 1
ATOM 7810 C C . TYR A 1 975 ? -2.450 -51.748 37.425 1.00 55.39 973 TYR A C 1
ATOM 7811 O O . TYR A 1 975 ? -2.757 -52.270 36.348 1.00 56.50 973 TYR A O 1
ATOM 7820 N N . LYS A 1 976 ? -2.917 -50.573 37.813 1.00 53.17 974 LYS A N 1
ATOM 7821 C CA . LYS A 1 976 ? -3.777 -49.767 36.973 1.00 52.82 974 LYS A CA 1
ATOM 7822 C C . LYS A 1 976 ? -3.147 -48.397 36.795 1.00 52.58 974 LYS A C 1
ATOM 7823 O O . LYS A 1 976 ? -2.623 -47.810 37.747 1.00 60.15 974 LYS A O 1
ATOM 7829 N N . VAL A 1 977 ? -3.154 -47.916 35.561 1.00 44.05 975 VAL A N 1
ATOM 7830 C CA . VAL A 1 977 ? -2.648 -46.593 35.227 1.00 44.39 975 VAL A CA 1
ATOM 7831 C C . VAL A 1 977 ? -3.707 -45.918 34.361 1.00 42.72 975 VAL A C 1
ATOM 7832 O O . VAL A 1 977 ? -3.771 -46.149 33.150 1.00 53.49 975 VAL A O 1
ATOM 7836 N N . ARG A 1 978 ? -4.529 -45.076 34.982 1.00 39.07 976 ARG A N 1
ATOM 7837 C CA . ARG A 1 978 ? -5.694 -44.511 34.320 1.00 40.23 976 ARG A CA 1
ATOM 7838 C C . ARG A 1 978 ? -5.337 -43.645 33.110 1.00 46.82 976 ARG A C 1
ATOM 7839 O O . ARG A 1 978 ? -6.161 -43.484 32.195 1.00 51.28 976 ARG A O 1
ATOM 7847 N N . GLU A 1 979 ? -4.137 -43.061 33.093 1.00 44.71 977 GLU A N 1
ATOM 7848 C CA . GLU A 1 979 ? -3.770 -42.140 32.026 1.00 42.41 977 GLU A CA 1
ATOM 7849 C C . GLU A 1 979 ? -3.589 -42.833 30.678 1.00 39.91 977 GLU A C 1
ATOM 7850 O O . GLU A 1 979 ? -3.693 -42.165 29.641 1.00 37.88 977 GLU A O 1
ATOM 7856 N N . ILE A 1 980 ? -3.331 -44.145 30.664 1.00 36.55 978 ILE A N 1
ATOM 7857 C CA . ILE A 1 980 ? -2.975 -44.814 29.417 1.00 39.82 978 ILE A CA 1
ATOM 7858 C C . ILE A 1 980 ? -4.166 -44.868 28.471 1.00 39.65 978 ILE A C 1
ATOM 7859 O O . ILE A 1 980 ? -4.043 -44.579 27.281 1.00 39.46 978 ILE A O 1
ATOM 7864 N N . ASN A 1 981 ? -5.330 -45.229 28.987 1.00 45.44 979 ASN A N 1
ATOM 7865 C CA . ASN A 1 981 ? -6.543 -45.408 28.199 1.00 29.91 979 ASN A CA 1
ATOM 7866 C C . ASN A 1 981 ? -7.693 -45.650 29.180 1.00 29.42 979 ASN A C 1
ATOM 7867 O O . ASN A 1 981 ? -7.504 -45.665 30.401 1.00 43.89 979 ASN A O 1
ATOM 7872 N N . ASN A 1 982 ? -8.880 -45.889 28.640 1.00 34.95 980 ASN A N 1
ATOM 7873 C CA . ASN A 1 982 ? -10.063 -46.061 29.464 1.00 30.50 980 ASN A CA 1
ATOM 7874 C C . ASN A 1 982 ? -10.312 -47.519 29.893 1.00 41.62 980 ASN A C 1
ATOM 7875 O O . ASN A 1 982 ? -11.319 -47.793 30.560 1.00 42.24 980 ASN A O 1
ATOM 7880 N N . TYR A 1 983 ? -9.410 -48.452 29.569 1.00 36.67 981 TYR A N 1
ATOM 7881 C CA . TYR A 1 983 ? -9.701 -49.866 29.826 1.00 42.31 981 TYR A CA 1
ATOM 7882 C C . TYR A 1 983 ? -9.943 -50.158 31.305 1.00 42.42 981 TYR A C 1
ATOM 7883 O O . TYR A 1 983 ? -10.786 -51.006 31.634 1.00 36.01 981 TYR A O 1
ATOM 7892 N N . HIS A 1 984 ? -9.224 -49.463 32.200 1.00 36.65 982 HIS A N 1
ATOM 7893 C CA . HIS A 1 984 ? -9.292 -49.731 33.632 1.00 31.58 982 HIS A CA 1
ATOM 7894 C C . HIS A 1 984 ? -10.721 -49.734 34.170 1.00 33.50 982 HIS A C 1
ATOM 7895 O O . HIS A 1 984 ? -11.011 -50.449 35.135 1.00 41.05 982 HIS A O 1
ATOM 7902 N N . HIS A 1 985 ? -11.628 -48.951 33.578 1.00 32.15 983 HIS A N 1
ATOM 7903 C CA . HIS A 1 985 ? -13.037 -49.035 33.975 1.00 31.77 983 HIS A CA 1
ATOM 7904 C C . HIS A 1 985 ? -13.592 -50.430 33.745 1.00 40.93 983 HIS A C 1
ATOM 7905 O O . HIS A 1 985 ? -14.290 -50.985 34.601 1.00 41.61 983 HIS A O 1
ATOM 7912 N N . ALA A 1 986 ? -13.311 -50.995 32.567 1.00 34.05 984 ALA A N 1
ATOM 7913 C CA . ALA A 1 986 ? -13.748 -52.344 32.249 1.00 29.19 984 ALA A CA 1
ATOM 7914 C C . ALA A 1 986 ? -13.023 -53.359 33.116 1.00 34.29 984 ALA A C 1
ATOM 7915 O O . ALA A 1 986 ? -13.634 -54.298 33.639 1.00 34.54 984 ALA A O 1
ATOM 7917 N N . HIS A 1 987 ? -11.719 -53.175 33.299 1.00 35.72 985 HIS A N 1
ATOM 7918 C CA . HIS A 1 987 ? -10.962 -54.130 34.089 1.00 29.75 985 HIS A CA 1
ATOM 7919 C C . HIS A 1 987 ? -11.485 -54.192 35.510 1.00 34.17 985 HIS A C 1
ATOM 7920 O O . HIS A 1 987 ? -11.614 -55.282 36.078 1.00 42.30 985 HIS A O 1
ATOM 7927 N N . ASP A 1 988 ? -11.838 -53.035 36.081 1.00 32.07 986 ASP A N 1
ATOM 7928 C CA . ASP A 1 988 ? -12.401 -53.011 37.430 1.00 31.42 986 ASP A CA 1
ATOM 7929 C C . ASP A 1 988 ? -13.667 -53.854 37.516 1.00 36.16 986 ASP A C 1
ATOM 7930 O O . ASP A 1 988 ? -13.830 -54.644 38.455 1.00 38.95 986 ASP A O 1
ATOM 7935 N N . ALA A 1 989 ? -14.579 -53.710 36.545 1.00 31.14 987 ALA A N 1
ATOM 7936 C CA . ALA A 1 989 ? -15.783 -54.536 36.581 1.00 34.39 987 ALA A CA 1
ATOM 7937 C C . ALA A 1 989 ? -15.439 -56.020 36.508 1.00 39.75 987 ALA A C 1
ATOM 7938 O O . ALA A 1 989 ? -16.053 -56.839 37.201 1.00 48.17 987 ALA A O 1
ATOM 7940 N N . TYR A 1 990 ? -14.450 -56.388 35.690 1.00 31.40 988 TYR A N 1
ATOM 7941 C CA . TYR A 1 990 ? -14.047 -57.789 35.624 1.00 34.31 988 TYR A CA 1
ATOM 7942 C C . TYR A 1 990 ? -13.534 -58.256 36.978 1.00 38.67 988 TYR A C 1
ATOM 7943 O O . TYR A 1 990 ? -13.933 -59.310 37.487 1.00 31.09 988 TYR A O 1
ATOM 7952 N N . LEU A 1 991 ? -12.668 -57.452 37.589 1.00 34.94 989 LEU A N 1
ATOM 7953 C CA . LEU A 1 991 ? -12.087 -57.813 38.864 1.00 30.64 989 LEU A CA 1
ATOM 7954 C C . LEU A 1 991 ? -13.137 -57.893 39.972 1.00 35.36 989 LEU A C 1
ATOM 7955 O O . LEU A 1 991 ? -13.027 -58.745 40.864 1.00 38.20 989 LEU A O 1
ATOM 7960 N N . ASN A 1 992 ? -14.174 -57.054 39.929 1.00 30.30 990 ASN A N 1
ATOM 7961 C CA . ASN A 1 992 ? -15.260 -57.219 40.891 1.00 30.39 990 ASN A CA 1
ATOM 7962 C C . ASN A 1 992 ? -15.935 -58.559 40.694 1.00 38.01 990 ASN A C 1
ATOM 7963 O O . ASN A 1 992 ? -16.224 -59.269 41.660 1.00 45.75 990 ASN A O 1
ATOM 7968 N N . ALA A 1 993 ? -16.214 -58.911 39.441 1.00 36.61 991 ALA A N 1
ATOM 7969 C CA . ALA A 1 993 ? -16.829 -60.198 39.166 1.00 31.47 991 ALA A CA 1
ATOM 7970 C C . ALA A 1 993 ? -15.978 -61.326 39.730 1.00 31.93 991 ALA A C 1
ATOM 7971 O O . ALA A 1 993 ? -16.494 -62.230 40.391 1.00 32.37 991 ALA A O 1
ATOM 7973 N N . VAL A 1 994 ? -14.665 -61.251 39.529 1.00 31.88 992 VAL A N 1
ATOM 7974 C CA . VAL A 1 994 ? -13.773 -62.295 40.016 1.00 32.35 992 VAL A CA 1
ATOM 7975 C C . VAL A 1 994 ? -13.895 -62.429 41.522 1.00 44.90 992 VAL A C 1
ATOM 7976 O O . VAL A 1 994 ? -14.163 -63.517 42.059 1.00 42.37 992 VAL A O 1
ATOM 7980 N N . VAL A 1 995 ? -13.687 -61.312 42.221 1.00 43.06 993 VAL A N 1
ATOM 7981 C CA . VAL A 1 995 ? -13.556 -61.333 43.669 1.00 37.82 993 VAL A CA 1
ATOM 7982 C C . VAL A 1 995 ? -14.909 -61.609 44.319 1.00 38.76 993 VAL A C 1
ATOM 7983 O O . VAL A 1 995 ? -15.041 -62.500 45.171 1.00 44.02 993 VAL A O 1
ATOM 7987 N N . GLY A 1 996 ? -15.947 -60.904 43.876 1.00 32.16 994 GLY A N 1
ATOM 7988 C CA . GLY A 1 996 ? -17.271 -61.140 44.424 1.00 32.41 994 GLY A CA 1
ATOM 7989 C C . GLY A 1 996 ? -17.726 -62.583 44.284 1.00 42.05 994 GLY A C 1
ATOM 7990 O O . GLY A 1 996 ? -18.229 -63.170 45.243 1.00 40.48 994 GLY A O 1
ATOM 7991 N N . THR A 1 997 ? -17.555 -63.178 43.083 1.00 39.10 995 THR A N 1
ATOM 7992 C CA . THR A 1 997 ? -17.974 -64.571 42.884 1.00 36.41 995 THR A CA 1
ATOM 7993 C C . THR A 1 997 ? -17.052 -65.552 43.614 1.00 40.03 995 THR A C 1
ATOM 7994 O O . THR A 1 997 ? -17.516 -66.578 44.115 1.00 43.69 995 THR A O 1
ATOM 7998 N N . ALA A 1 998 ? -15.747 -65.281 43.675 1.00 34.09 996 ALA A N 1
ATOM 7999 C CA . ALA A 1 998 ? -14.882 -66.134 44.482 1.00 34.60 996 ALA A CA 1
ATOM 8000 C C . ALA A 1 998 ? -15.297 -66.088 45.947 1.00 51.75 996 ALA A C 1
ATOM 8001 O O . ALA A 1 998 ? -15.404 -67.130 46.613 1.00 47.77 996 ALA A O 1
ATOM 8003 N N . LEU A 1 999 ? -15.536 -64.874 46.461 1.00 47.91 997 LEU A N 1
ATOM 8004 C CA . LEU A 1 999 ? -15.981 -64.697 47.839 1.00 42.80 997 LEU A CA 1
ATOM 8005 C C . LEU A 1 999 ? -17.244 -65.488 48.123 1.00 41.94 997 LEU A C 1
ATOM 8006 O O . LEU A 1 999 ? -17.347 -66.157 49.153 1.00 47.72 997 LEU A O 1
ATOM 8011 N N . ILE A 1 1000 ? -18.234 -65.401 47.231 1.00 44.32 998 ILE A N 1
ATOM 8012 C CA . ILE A 1 1000 ? -19.512 -66.062 47.477 1.00 48.42 998 ILE A CA 1
ATOM 8013 C C . ILE A 1 1000 ? -19.366 -67.575 47.398 1.00 48.94 998 ILE A C 1
ATOM 8014 O O . ILE A 1 1000 ? -20.220 -68.311 47.907 1.00 57.59 998 ILE A O 1
ATOM 8019 N N . LYS A 1 1001 ? -18.295 -68.063 46.776 1.00 45.48 999 LYS A N 1
ATOM 8020 C CA . LYS A 1 1001 ? -18.030 -69.493 46.790 1.00 45.09 999 LYS A CA 1
ATOM 8021 C C . LYS A 1 1001 ? -17.399 -69.915 48.107 1.00 51.73 999 LYS A C 1
ATOM 8022 O O . LYS A 1 1001 ? -17.835 -70.889 48.727 1.00 59.21 999 LYS A O 1
ATOM 8028 N N . LYS A 1 1002 ? -16.365 -69.192 48.542 1.00 49.70 1000 LYS A N 1
ATOM 8029 C CA . LYS A 1 1002 ? -15.646 -69.572 49.757 1.00 44.36 1000 LYS A CA 1
ATOM 8030 C C . LYS A 1 1002 ? -16.501 -69.386 51.007 1.00 45.43 1000 LYS A C 1
ATOM 8031 O O . LYS A 1 1002 ? -16.416 -70.188 51.942 1.00 53.48 1000 LYS A O 1
ATOM 8037 N N . TYR A 1 1003 ? -17.328 -68.344 51.045 1.00 44.08 1001 TYR A N 1
ATOM 8038 C CA . TYR A 1 1003 ? -17.998 -67.902 52.271 1.00 42.53 1001 TYR A CA 1
ATOM 8039 C C . TYR A 1 1003 ? -19.512 -67.818 52.093 1.00 45.34 1001 TYR A C 1
ATOM 8040 O O . TYR A 1 1003 ? -20.116 -66.782 52.383 1.00 43.17 1001 TYR A O 1
ATOM 8049 N N . PRO A 1 1004 ? -20.168 -68.898 51.635 1.00 46.77 1002 PRO A N 1
ATOM 8050 C CA . PRO A 1 1004 ? -21.633 -68.832 51.491 1.00 42.57 1002 PRO A CA 1
ATOM 8051 C C . PRO A 1 1004 ? -22.340 -68.382 52.763 1.00 51.15 1002 PRO A C 1
ATOM 8052 O O . PRO A 1 1004 ? -23.279 -67.579 52.689 1.00 45.22 1002 PRO A O 1
ATOM 8056 N N . LYS A 1 1005 ? -21.899 -68.859 53.935 1.00 50.40 1003 LYS A N 1
ATOM 8057 C CA . LYS A 1 1005 ? -22.591 -68.525 55.177 1.00 53.94 1003 LYS A CA 1
ATOM 8058 C C . LYS A 1 1005 ? -22.533 -67.038 55.494 1.00 59.77 1003 LYS A C 1
ATOM 8059 O O . LYS A 1 1005 ? -23.305 -66.558 56.334 1.00 63.34 1003 LYS A O 1
ATOM 8065 N N . LEU A 1 1006 ? -21.628 -66.311 54.848 1.00 57.66 1004 LEU A N 1
ATOM 8066 C CA . LEU A 1 1006 ? -21.483 -64.874 55.007 1.00 44.83 1004 LEU A CA 1
ATOM 8067 C C . LEU A 1 1006 ? -22.402 -64.078 54.080 1.00 51.90 1004 LEU A C 1
ATOM 8068 O O . LEU A 1 1006 ? -22.250 -62.858 53.979 1.00 55.87 1004 LEU A O 1
ATOM 8073 N N . GLU A 1 1007 ? -23.349 -64.745 53.410 1.00 59.36 1005 GLU A N 1
ATOM 8074 C CA . GLU A 1 1007 ? -24.171 -64.110 52.377 1.00 52.10 1005 GLU A CA 1
ATOM 8075 C C . GLU A 1 1007 ? -24.842 -62.841 52.869 1.00 49.83 1005 GLU A C 1
ATOM 8076 O O . GLU A 1 1007 ? -24.825 -61.821 52.178 1.00 50.25 1005 GLU A O 1
ATOM 8082 N N . SER A 1 1008 ? -25.493 -62.899 54.036 1.00 52.89 1006 SER A N 1
ATOM 8083 C CA . SER A 1 1008 ? -26.336 -61.777 54.447 1.00 54.95 1006 SER A CA 1
ATOM 8084 C C . SER A 1 1008 ? -25.547 -60.471 54.527 1.00 52.35 1006 SER A C 1
ATOM 8085 O O . SER A 1 1008 ? -26.120 -59.389 54.355 1.00 54.13 1006 SER A O 1
ATOM 8088 N N . GLU A 1 1009 ? -24.233 -60.554 54.750 1.00 40.61 1007 GLU A N 1
ATOM 8089 C CA . GLU A 1 1009 ? -23.374 -59.382 54.871 1.00 35.47 1007 GLU A CA 1
ATOM 8090 C C . GLU A 1 1009 ? -23.128 -58.648 53.559 1.00 52.93 1007 GLU A C 1
ATOM 8091 O O . GLU A 1 1009 ? -22.593 -57.533 53.593 1.00 57.30 1007 GLU A O 1
ATOM 8097 N N . PHE A 1 1010 ? -23.476 -59.228 52.410 1.00 46.42 1008 PHE A N 1
ATOM 8098 C CA . PHE A 1 1010 ? -23.047 -58.602 51.162 1.00 44.36 1008 PHE A CA 1
ATOM 8099 C C . PHE A 1 1010 ? -23.785 -59.103 49.919 1.00 46.15 1008 PHE A C 1
ATOM 8100 O O . PHE A 1 1010 ? -23.356 -58.838 48.790 1.00 37.47 1008 PHE A O 1
ATOM 8108 N N . VAL A 1 1011 ? -24.918 -59.769 50.112 1.00 34.34 1009 VAL A N 1
ATOM 8109 C CA . VAL A 1 1011 ? -25.808 -60.153 49.028 1.00 42.77 1009 VAL A CA 1
ATOM 8110 C C . VAL A 1 1011 ? -27.169 -59.571 49.358 1.00 48.19 1009 VAL A C 1
ATOM 8111 O O . VAL A 1 1011 ? -27.632 -59.707 50.492 1.00 56.22 1009 VAL A O 1
ATOM 8115 N N . TYR A 1 1012 ? -27.811 -58.917 48.390 1.00 45.19 1010 TYR A N 1
ATOM 8116 C CA . TYR A 1 1012 ? -29.105 -58.306 48.680 1.00 43.27 1010 TYR A CA 1
ATOM 8117 C C . TYR A 1 1012 ? -30.150 -59.377 48.990 1.00 53.46 1010 TYR A C 1
ATOM 8118 O O . TYR A 1 1012 ? -30.201 -60.422 48.334 1.00 61.88 1010 TYR A O 1
ATOM 8127 N N . GLY A 1 1013 ? -30.967 -59.126 50.024 1.00 52.81 1011 GLY A N 1
ATOM 8128 C CA . GLY A 1 1013 ? -32.111 -59.959 50.376 1.00 50.00 1011 GLY A CA 1
ATOM 8129 C C . GLY A 1 1013 ? -32.097 -60.364 51.834 1.00 57.59 1011 GLY A C 1
ATOM 8130 O O . GLY A 1 1013 ? -31.312 -59.862 52.641 1.00 68.20 1011 GLY A O 1
ATOM 8131 N N . ASP A 1 1014 ? -32.999 -61.295 52.171 1.00 68.73 1012 ASP A N 1
ATOM 8132 C CA . ASP A 1 1014 ? -33.154 -61.830 53.528 1.00 73.72 1012 ASP A CA 1
ATOM 8133 C C . ASP A 1 1014 ? -32.539 -63.220 53.578 1.00 71.23 1012 ASP A C 1
ATOM 8134 O O . ASP A 1 1014 ? -33.086 -64.164 53.002 1.00 81.65 1012 ASP A O 1
ATOM 8139 N N . TYR A 1 1015 ? -31.421 -63.355 54.276 1.00 65.60 1013 TYR A N 1
ATOM 8140 C CA . TYR A 1 1015 ? -30.763 -64.644 54.427 1.00 72.60 1013 TYR A CA 1
ATOM 8141 C C . TYR A 1 1015 ? -30.608 -64.974 55.904 1.00 79.16 1013 TYR A C 1
ATOM 8142 O O . TYR A 1 1015 ? -30.762 -64.111 56.774 1.00 74.90 1013 TYR A O 1
ATOM 8151 N N . LYS A 1 1016 ? -30.309 -66.246 56.184 1.00 79.26 1014 LYS A N 1
ATOM 8152 C CA . LYS A 1 1016 ? -29.948 -66.630 57.542 1.00 74.46 1014 LYS A CA 1
ATOM 8153 C C . LYS A 1 1016 ? -28.754 -65.803 57.992 1.00 76.09 1014 LYS A C 1
ATOM 8154 O O . LYS A 1 1016 ? -27.755 -65.679 57.275 1.00 73.47 1014 LYS A O 1
ATOM 8156 N N . VAL A 1 1017 ? -28.884 -65.191 59.158 1.00 81.15 1015 VAL A N 1
ATOM 8157 C CA . VAL A 1 1017 ? -27.837 -64.345 59.710 1.00 79.79 1015 VAL A CA 1
ATOM 8158 C C . VAL A 1 1017 ? -27.073 -65.187 60.729 1.00 76.61 1015 VAL A C 1
ATOM 8159 O O . VAL A 1 1017 ? -27.594 -65.513 61.801 1.00 78.18 1015 VAL A O 1
ATOM 8163 N N . TYR A 1 1018 ? -25.850 -65.582 60.377 1.00 74.33 1016 TYR A N 1
ATOM 8164 C CA . TYR A 1 1018 ? -25.038 -66.450 61.219 1.00 67.60 1016 TYR A CA 1
ATOM 8165 C C . TYR A 1 1018 ? -24.229 -65.631 62.217 1.00 72.10 1016 TYR A C 1
ATOM 8166 O O . TYR A 1 1018 ? -23.654 -64.598 61.872 1.00 72.76 1016 TYR A O 1
ATOM 8175 N N . ASP A 1 1019 ? -24.185 -66.106 63.460 1.00 72.78 1017 ASP A N 1
ATOM 8176 C CA . ASP A 1 1019 ? -23.254 -65.558 64.435 1.00 73.32 1017 ASP A CA 1
ATOM 8177 C C . ASP A 1 1019 ? -21.836 -65.830 63.947 1.00 72.41 1017 ASP A C 1
ATOM 8178 O O . ASP A 1 1019 ? -21.341 -66.959 64.059 1.00 80.65 1017 ASP A O 1
ATOM 8183 N N . VAL A 1 1020 ? -21.181 -64.804 63.395 1.00 68.29 1018 VAL A N 1
ATOM 8184 C CA . VAL A 1 1020 ? -19.874 -65.003 62.777 1.00 61.63 1018 VAL A CA 1
ATOM 8185 C C . VAL A 1 1020 ? -18.848 -65.526 63.780 1.00 74.34 1018 VAL A C 1
ATOM 8186 O O . VAL A 1 1020 ? -17.916 -66.246 63.403 1.00 73.26 1018 VAL A O 1
ATOM 8190 N N . ARG A 1 1021 ? -18.999 -65.185 65.065 1.00 81.52 1019 ARG A N 1
ATOM 8191 C CA . ARG A 1 1021 ? -18.124 -65.734 66.103 1.00 85.87 1019 ARG A CA 1
ATOM 8192 C C . ARG A 1 1021 ? -18.015 -67.259 66.018 1.00 78.51 1019 ARG A C 1
ATOM 8193 O O . ARG A 1 1021 ? -16.944 -67.832 66.263 1.00 67.85 1019 ARG A O 1
ATOM 8201 N N . LYS A 1 1022 ? -19.107 -67.934 65.656 1.00 78.30 1020 LYS A N 1
ATOM 8202 C CA . LYS A 1 1022 ? -19.079 -69.388 65.598 1.00 85.15 1020 LYS A CA 1
ATOM 8203 C C . LYS A 1 1022 ? -18.220 -69.902 64.448 1.00 85.40 1020 LYS A C 1
ATOM 8204 O O . LYS A 1 1022 ? -17.847 -71.080 64.456 1.00 92.47 1020 LYS A O 1
ATOM 8206 N N . MET A 1 1023 ? -17.888 -69.058 63.469 1.00 75.93 1021 MET A N 1
ATOM 8207 C CA . MET A 1 1023 ? -17.017 -69.474 62.375 1.00 72.58 1021 MET A CA 1
ATOM 8208 C C . MET A 1 1023 ? -15.548 -69.261 62.674 1.00 73.77 1021 MET A C 1
ATOM 8209 O O . MET A 1 1023 ? -14.704 -69.625 61.851 1.00 76.65 1021 MET A O 1
ATOM 8214 N N . ILE A 1 1024 ? -15.214 -68.667 63.807 1.00 71.28 1022 ILE A N 1
ATOM 8215 C CA . ILE A 1 1024 ? -13.841 -68.292 64.093 1.00 73.45 1022 ILE A CA 1
ATOM 8216 C C . ILE A 1 1024 ? -13.212 -69.374 64.956 1.00 80.38 1022 ILE A C 1
ATOM 8217 O O . ILE A 1 1024 ? -13.691 -69.663 66.059 1.00 80.97 1022 ILE A O 1
ATOM 8222 N N . ALA A 1 1025 ? -12.152 -69.985 64.429 1.00 83.40 1023 ALA A N 1
ATOM 8223 C CA . ALA A 1 1025 ? -11.390 -70.978 65.167 1.00 85.65 1023 ALA A CA 1
ATOM 8224 C C . ALA A 1 1025 ? -10.788 -70.351 66.419 1.00 92.54 1023 ALA A C 1
ATOM 8225 O O . ALA A 1 1025 ? -10.333 -69.202 66.399 1.00 93.60 1023 ALA A O 1
ATOM 8227 N N . LYS A 1 1026 ? -10.794 -71.117 67.519 1.00 92.25 1024 LYS A N 1
ATOM 8228 C CA . LYS A 1 1026 ? -10.193 -70.653 68.762 1.00 82.27 1024 LYS A CA 1
ATOM 8229 C C . LYS A 1 1026 ? -8.673 -70.720 68.725 1.00 82.28 1024 LYS A C 1
ATOM 8230 O O . LYS A 1 1026 ? -8.019 -70.025 69.509 1.00 87.08 1024 LYS A O 1
ATOM 8232 N N . SER A 1 1027 ? -8.101 -71.514 67.819 1.00 78.41 1025 SER A N 1
ATOM 8233 C CA . SER A 1 1027 ? -6.655 -71.631 67.681 1.00 86.25 1025 SER A CA 1
ATOM 8234 C C . SER A 1 1027 ? -6.318 -72.049 66.258 1.00 92.19 1025 SER A C 1
ATOM 8235 O O . SER A 1 1027 ? -7.160 -72.588 65.534 1.00 91.35 1025 SER A O 1
ATOM 8238 N N . GLU A 1 1028 ? -5.060 -71.813 65.871 1.00 95.58 1026 GLU A N 1
ATOM 8239 C CA . GLU A 1 1028 ? -4.607 -72.219 64.541 1.00 99.15 1026 GLU A CA 1
ATOM 8240 C C . GLU A 1 1028 ? -4.710 -73.729 64.350 1.00 106.82 1026 GLU A C 1
ATOM 8241 O O . GLU A 1 1028 ? -4.973 -74.196 63.233 1.00 107.12 1026 GLU A O 1
ATOM 82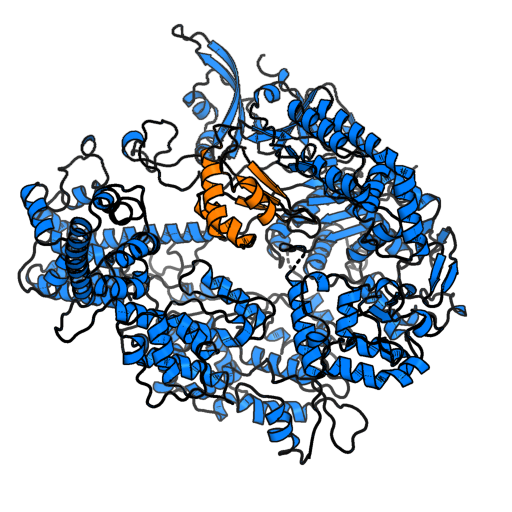43 N N . GLN A 1 1029 ? -4.525 -74.504 65.428 1.00 107.28 1027 GLN A N 1
ATOM 8244 C CA . GLN A 1 1029 ? -4.649 -75.959 65.346 1.00 106.04 1027 GLN A CA 1
ATOM 8245 C C . GLN A 1 1029 ? -6.079 -76.385 65.026 1.00 116.62 1027 GLN A C 1
ATOM 8246 O O . GLN A 1 1029 ? -6.297 -77.458 64.448 1.00 113.91 1027 GLN A O 1
ATOM 8248 N N . GLU A 1 1030 ? -7.062 -75.558 65.398 1.00 115.46 1028 GLU A N 1
ATOM 8249 C CA . GLU A 1 1030 ? -8.469 -75.825 65.107 1.00 114.37 1028 GLU A CA 1
ATOM 8250 C C . GLU A 1 1030 ? -8.825 -75.560 63.646 1.00 107.11 1028 GLU A C 1
ATOM 8251 O O . GLU A 1 1030 ? -9.860 -76.053 63.174 1.00 106.92 1028 GLU A O 1
ATOM 8257 N N . ILE A 1 1031 ? -7.999 -74.789 62.934 1.00 112.07 1029 ILE A N 1
ATOM 8258 C CA . ILE A 1 1031 ? -8.098 -74.600 61.486 1.00 104.44 1029 ILE A CA 1
ATOM 8259 C C . ILE A 1 1031 ? -9.511 -74.202 61.041 1.00 97.72 1029 ILE A C 1
ATOM 8260 O O . ILE A 1 1031 ? -10.342 -75.054 60.700 1.00 94.48 1029 ILE A O 1
ATOM 8265 N N . THR A 1 1035 ? -12.706 -79.344 60.562 1.00 109.56 1033 THR A N 1
ATOM 8266 C CA . THR A 1 1035 ? -13.971 -78.803 61.059 1.00 110.93 1033 THR A CA 1
ATOM 8267 C C . THR A 1 1035 ? -14.479 -77.538 60.338 1.00 106.65 1033 THR A C 1
ATOM 8268 O O . THR A 1 1035 ? -13.748 -76.875 59.610 1.00 100.00 1033 THR A O 1
ATOM 8272 N N . ALA A 1 1036 ? -15.742 -77.226 60.593 1.00 100.41 1034 ALA A N 1
ATOM 8273 C CA . ALA A 1 1036 ? -16.421 -76.125 59.946 1.00 97.33 1034 ALA A CA 1
ATOM 8274 C C . ALA A 1 1036 ? -16.275 -74.764 60.605 1.00 111.72 1034 ALA A C 1
ATOM 8275 O O . ALA A 1 1036 ? -17.251 -74.165 61.034 1.00 116.55 1034 ALA A O 1
ATOM 8277 N N . LYS A 1 1037 ? -15.045 -74.276 60.675 1.00 113.66 1035 LYS A N 1
ATOM 8278 C CA . LYS A 1 1037 ? -14.762 -72.984 61.242 1.00 98.59 1035 LYS A CA 1
ATOM 8279 C C . LYS A 1 1037 ? -13.780 -72.272 60.347 1.00 104.02 1035 LYS A C 1
ATOM 8280 O O . LYS A 1 1037 ? -12.603 -72.477 60.435 1.00 105.97 1035 LYS A O 1
ATOM 8286 N N . TYR A 1 1038 ? -14.300 -71.432 59.472 1.00 97.01 1036 TYR A N 1
ATOM 8287 C CA . TYR A 1 1038 ? -13.521 -70.640 58.503 1.00 95.04 1036 TYR A CA 1
ATOM 8288 C C . TYR A 1 1038 ? -12.193 -69.955 58.853 1.00 98.08 1036 TYR A C 1
ATOM 8289 O O . TYR A 1 1038 ? -11.183 -70.249 58.265 1.00 106.17 1036 TYR A O 1
ATOM 8298 N N . PHE A 1 1039 ? -12.195 -69.077 59.842 1.00 90.14 1037 PHE A N 1
ATOM 8299 C CA . PHE A 1 1039 ? -11.110 -68.119 60.006 1.00 73.68 1037 PHE A CA 1
ATOM 8300 C C . PHE A 1 1039 ? -10.360 -68.309 61.301 1.00 75.23 1037 PHE A C 1
ATOM 8301 O O . PHE A 1 1039 ? -10.970 -68.352 62.368 1.00 84.36 1037 PHE A O 1
ATOM 8309 N N . PHE A 1 1040 ? -9.037 -68.321 61.213 1.00 71.64 1038 PHE A N 1
ATOM 8310 C CA . PHE A 1 1040 ? -8.244 -67.860 62.336 1.00 68.34 1038 PHE A CA 1
ATOM 8311 C C . PHE A 1 1040 ? -7.652 -66.500 62.017 1.00 67.69 1038 PHE A C 1
ATOM 8312 O O . PHE A 1 1040 ? -7.880 -65.531 62.738 1.00 64.12 1038 PHE A O 1
ATOM 8320 N N . TYR A 1 1041 ? -6.919 -66.404 60.926 1.00 68.57 1039 TYR A N 1
ATOM 8321 C CA . TYR A 1 1041 ? -6.460 -65.100 60.479 1.00 60.12 1039 TYR A CA 1
ATOM 8322 C C . TYR A 1 1041 ? -7.596 -64.435 59.720 1.00 56.73 1039 TYR A C 1
ATOM 8323 O O . TYR A 1 1041 ? -7.977 -64.857 58.625 1.00 67.34 1039 TYR A O 1
ATOM 8332 N N . SER A 1 1042 ? -8.122 -63.373 60.338 1.00 45.14 1040 SER A N 1
ATOM 8333 C CA . SER A 1 1042 ? -9.362 -62.685 60.026 1.00 40.04 1040 SER A CA 1
ATOM 8334 C C . SER A 1 1042 ? -9.391 -62.023 58.630 1.00 42.28 1040 SER A C 1
ATOM 8335 O O . SER A 1 1042 ? -10.467 -61.609 58.187 1.00 40.59 1040 SER A O 1
ATOM 8338 N N . ASN A 1 1043 ? -8.268 -61.902 57.924 1.00 36.87 1041 ASN A N 1
ATOM 8339 C CA . ASN A 1 1043 ? -8.266 -61.239 56.620 1.00 44.40 1041 ASN A CA 1
ATOM 8340 C C . ASN A 1 1043 ? -8.894 -62.153 55.568 1.00 46.09 1041 ASN A C 1
ATOM 8341 O O . ASN A 1 1043 ? -8.297 -63.167 55.188 1.00 47.96 1041 ASN A O 1
ATOM 8346 N N . ILE A 1 1044 ? -10.065 -61.762 55.044 1.00 37.15 1042 ILE A N 1
ATOM 8347 C CA . ILE A 1 1044 ? -10.847 -62.668 54.205 1.00 42.19 1042 ILE A CA 1
ATOM 8348 C C . ILE A 1 1044 ? -10.273 -62.875 52.818 1.00 42.62 1042 ILE A C 1
ATOM 8349 O O . ILE A 1 1044 ? -10.737 -63.770 52.109 1.00 46.19 1042 ILE A O 1
ATOM 8354 N N . MET A 1 1045 ? -9.297 -62.081 52.404 1.00 42.15 1043 MET A N 1
ATOM 8355 C CA . MET A 1 1045 ? -8.656 -62.259 51.108 1.00 37.39 1043 MET A CA 1
ATOM 8356 C C . MET A 1 1045 ? -7.413 -63.140 51.187 1.00 38.22 1043 MET A C 1
ATOM 8357 O O . MET A 1 1045 ? -6.660 -63.224 50.214 1.00 50.52 1043 MET A O 1
ATOM 8362 N N . ASN A 1 1046 ? -7.191 -63.804 52.322 1.00 36.83 1044 ASN A N 1
ATOM 8363 C CA . ASN A 1 1046 ? -5.982 -64.596 52.509 1.00 36.36 1044 ASN A CA 1
ATOM 8364 C C . ASN A 1 1046 ? -5.936 -65.797 51.576 1.00 49.34 1044 ASN A C 1
ATOM 8365 O O . ASN A 1 1046 ? -4.841 -66.256 51.221 1.00 49.75 1044 ASN A O 1
ATOM 8370 N N . PHE A 1 1047 ? -7.099 -66.345 51.191 1.00 46.96 1045 PHE A N 1
ATOM 8371 C CA . PHE A 1 1047 ? -7.084 -67.581 50.416 1.00 45.74 1045 PHE A CA 1
ATOM 8372 C C . PHE A 1 1047 ? -6.541 -67.365 49.016 1.00 48.82 1045 PHE A C 1
ATOM 8373 O O . PHE A 1 1047 ? -6.169 -68.340 48.365 1.00 53.44 1045 PHE A O 1
ATOM 8381 N N . PHE A 1 1048 ? -6.463 -66.119 48.546 1.00 36.20 1046 PHE A N 1
ATOM 8382 C CA . PHE A 1 1048 ? -5.808 -65.885 47.268 1.00 37.37 1046 PHE A CA 1
ATOM 8383 C C . PHE A 1 1048 ? -4.300 -66.088 47.368 1.00 46.09 1046 PHE A C 1
ATOM 8384 O O . PHE A 1 1048 ? -3.673 -66.577 46.422 1.00 47.65 1046 PHE A O 1
ATOM 8392 N N . LYS A 1 1049 ? -3.696 -65.704 48.490 1.00 49.53 1047 LYS A N 1
ATOM 8393 C CA . LYS A 1 1049 ? -2.248 -65.780 48.616 1.00 44.77 1047 LYS A CA 1
ATOM 8394 C C . LYS A 1 1049 ? -1.799 -67.230 48.759 1.00 44.81 1047 LYS A C 1
ATOM 8395 O O . LYS A 1 1049 ? -2.573 -68.115 49.136 1.00 46.26 1047 LYS A O 1
ATOM 8401 N N . THR A 1 1050 ? -0.534 -67.478 48.416 1.00 45.18 1048 THR A N 1
ATOM 8402 C CA . THR A 1 1050 ? 0.063 -68.797 48.616 1.00 50.72 1048 THR A CA 1
ATOM 8403 C C . THR A 1 1050 ? 0.787 -68.896 49.948 1.00 58.31 1048 THR A C 1
ATOM 8404 O O . THR A 1 1050 ? 0.655 -69.909 50.641 1.00 61.96 1048 THR A O 1
ATOM 8408 N N . GLU A 1 1051 ? 1.557 -67.866 50.308 1.00 62.65 1049 GLU A N 1
ATOM 8409 C CA . GLU A 1 1051 ? 2.085 -67.698 51.654 1.00 62.40 1049 GLU A CA 1
ATOM 8410 C C . GLU A 1 1051 ? 1.509 -66.429 52.256 1.00 61.11 1049 GLU A C 1
ATOM 8411 O O . GLU A 1 1051 ? 1.253 -65.454 51.548 1.00 63.02 1049 GLU A O 1
ATOM 8417 N N . ILE A 1 1052 ? 1.323 -66.429 53.568 1.00 59.93 1050 ILE A N 1
ATOM 8418 C CA . ILE A 1 1052 ? 1.136 -65.182 54.292 1.00 54.03 1050 ILE A CA 1
ATOM 8419 C C . ILE A 1 1052 ? 2.209 -65.099 55.366 1.00 48.54 1050 ILE A C 1
ATOM 8420 O O . ILE A 1 1052 ? 2.587 -66.111 55.964 1.00 51.66 1050 ILE A O 1
ATOM 8425 N N . THR A 1 1053 ? 2.753 -63.908 55.551 1.00 50.24 1051 THR A N 1
ATOM 8426 C CA . THR A 1 1053 ? 3.770 -63.656 56.559 1.00 58.91 1051 THR A CA 1
ATOM 8427 C C . THR A 1 1053 ? 3.073 -63.041 57.761 1.00 57.75 1051 THR A C 1
ATOM 8428 O O . THR A 1 1053 ? 2.340 -62.060 57.615 1.00 56.27 1051 THR A O 1
ATOM 8432 N N . LEU A 1 1054 ? 3.279 -63.632 58.934 1.00 57.08 1052 LEU A N 1
ATOM 8433 C CA . LEU A 1 1054 ? 2.682 -63.128 60.160 1.00 62.08 1052 LEU A CA 1
ATOM 8434 C C . LEU A 1 1054 ? 3.506 -61.970 60.727 1.00 61.18 1052 LEU A C 1
ATOM 8435 O O . LEU A 1 1054 ? 4.633 -61.710 60.299 1.00 57.15 1052 LEU A O 1
ATOM 8440 N N . ALA A 1 1055 ? 2.934 -61.283 61.725 1.00 58.85 1053 ALA A N 1
ATOM 8441 C CA . ALA A 1 1055 ? 3.560 -60.091 62.304 1.00 56.65 1053 ALA A CA 1
ATOM 8442 C C . ALA A 1 1055 ? 4.914 -60.366 62.943 1.00 56.57 1053 ALA A C 1
ATOM 8443 O O . ALA A 1 1055 ? 5.609 -59.410 63.309 1.00 62.22 1053 ALA A O 1
ATOM 8445 N N . ASN A 1 1056 ? 5.295 -61.635 63.100 1.00 50.63 1054 ASN A N 1
ATOM 8446 C CA . ASN A 1 1056 ? 6.589 -62.037 63.634 1.00 58.70 1054 ASN A CA 1
ATOM 8447 C C . ASN A 1 1056 ? 7.430 -62.760 62.586 1.00 71.97 1054 ASN A C 1
ATOM 8448 O O . ASN A 1 1056 ? 8.221 -63.649 62.919 1.00 86.80 1054 ASN A O 1
ATOM 8453 N N . GLY A 1 1057 ? 7.230 -62.430 61.311 1.00 67.26 1055 GLY A N 1
ATOM 8454 C CA . GLY A 1 1057 ? 8.019 -62.996 60.237 1.00 68.37 1055 GLY A CA 1
ATOM 8455 C C . GLY A 1 1057 ? 7.820 -64.472 59.963 1.00 71.60 1055 GLY A C 1
ATOM 8456 O O . GLY A 1 1057 ? 8.423 -64.991 59.015 1.00 76.50 1055 GLY A O 1
ATOM 8457 N N . GLU A 1 1058 ? 7.017 -65.176 60.753 1.00 66.61 1056 GLU A N 1
ATOM 8458 C CA . GLU A 1 1058 ? 6.659 -66.541 60.391 1.00 73.75 1056 GLU A CA 1
ATOM 8459 C C . GLU A 1 1058 ? 5.799 -66.538 59.131 1.00 73.67 1056 GLU A C 1
ATOM 8460 O O . GLU A 1 1058 ? 5.018 -65.612 58.891 1.00 70.37 1056 GLU A O 1
ATOM 8466 N N . ILE A 1 1059 ? 5.945 -67.588 58.322 1.00 75.13 1057 ILE A N 1
ATOM 8467 C CA . ILE A 1 1059 ? 5.245 -67.702 57.047 1.00 69.80 1057 ILE A CA 1
ATOM 8468 C C . ILE A 1 1059 ? 4.316 -68.903 57.093 1.00 66.57 1057 ILE A C 1
ATOM 8469 O O . ILE A 1 1059 ? 4.761 -70.021 57.365 1.00 78.59 1057 ILE A O 1
ATOM 8474 N N . ARG A 1 1060 ? 3.035 -68.674 56.807 1.00 61.09 1058 ARG A N 1
ATOM 8475 C CA . ARG A 1 1060 ? 2.031 -69.727 56.728 1.00 56.43 1058 ARG A CA 1
ATOM 8476 C C . ARG A 1 1060 ? 1.706 -70.001 55.268 1.00 60.82 1058 ARG A C 1
ATOM 8477 O O . ARG A 1 1060 ? 1.266 -69.100 54.544 1.00 73.83 1058 ARG A O 1
ATOM 8485 N N . LYS A 1 1061 ? 1.906 -71.243 54.850 1.00 60.11 1059 LYS A N 1
ATOM 8486 C CA . LYS A 1 1061 ? 1.623 -71.676 53.492 1.00 58.59 1059 LYS A CA 1
ATOM 8487 C C . LYS A 1 1061 ? 0.180 -72.147 53.366 1.00 50.61 1059 LYS A C 1
ATOM 8488 O O . LYS A 1 1061 ? -0.394 -72.712 54.300 1.00 50.00 1059 LYS A O 1
ATOM 8494 N N . ARG A 1 1062 ? -0.400 -71.900 52.196 1.00 44.69 1060 ARG A N 1
ATOM 8495 C CA . ARG A 1 1062 ? -1.738 -72.329 51.830 1.00 43.24 1060 ARG A CA 1
ATOM 8496 C C . ARG A 1 1062 ? -1.655 -73.226 50.608 1.00 52.66 1060 ARG A C 1
ATOM 8497 O O . ARG A 1 1062 ? -0.645 -73.216 49.895 1.00 55.29 1060 ARG A O 1
ATOM 8505 N N . PRO A 1 1063 ? -2.682 -74.036 50.350 1.00 47.00 1061 PRO A N 1
ATOM 8506 C CA . PRO A 1 1063 ? -2.656 -74.897 49.164 1.00 46.15 1061 PRO A CA 1
ATOM 8507 C C . PRO A 1 1063 ? -2.704 -74.072 47.887 1.00 49.87 1061 PRO A C 1
ATOM 8508 O O . PRO A 1 1063 ? -3.122 -72.916 47.881 1.00 51.13 1061 PRO A O 1
ATOM 8512 N N . LEU A 1 1064 ? -2.281 -74.685 46.781 1.00 59.31 1062 LEU A N 1
ATOM 8513 C CA . LEU A 1 1064 ? -2.438 -74.014 45.491 1.00 60.56 1062 LEU A CA 1
ATOM 8514 C C . LEU A 1 1064 ? -3.901 -73.937 45.074 1.00 54.24 1062 LEU A C 1
ATOM 8515 O O . LEU A 1 1064 ? -4.337 -72.923 44.511 1.00 40.56 1062 LEU A O 1
ATOM 8520 N N . ILE A 1 1065 ? -4.678 -74.971 45.370 1.00 46.27 1063 ILE A N 1
ATOM 8521 C CA . ILE A 1 1065 ? -6.081 -75.021 45.002 1.00 42.44 1063 ILE A CA 1
ATOM 8522 C C . ILE A 1 1065 ? -6.921 -74.888 46.269 1.00 48.29 1063 ILE A C 1
ATOM 8523 O O . ILE A 1 1065 ? -6.981 -75.796 47.107 1.00 54.40 1063 ILE A O 1
ATOM 8528 N N . GLU A 1 1066 ? -7.576 -73.745 46.396 1.00 45.94 1064 GLU A N 1
ATOM 8529 C CA . GLU A 1 1066 ? -8.446 -73.475 47.524 1.00 48.53 1064 GLU A CA 1
ATOM 8530 C C . GLU A 1 1066 ? -9.855 -73.993 47.253 1.00 48.34 1064 GLU A C 1
ATOM 8531 O O . GLU A 1 1066 ? -10.430 -73.735 46.191 1.00 50.09 1064 GLU A O 1
ATOM 8537 N N . THR A 1 1067 ? -10.423 -74.693 48.233 1.00 43.96 1065 THR A N 1
ATOM 8538 C CA . THR A 1 1067 ? -11.769 -75.229 48.132 1.00 47.03 1065 THR A CA 1
ATOM 8539 C C . THR A 1 1067 ? -12.593 -74.807 49.333 1.00 49.87 1065 THR A C 1
ATOM 8540 O O . THR A 1 1067 ? -12.064 -74.595 50.422 1.00 60.64 1065 THR A O 1
ATOM 8544 N N . ASN A 1 1068 ? -13.899 -74.703 49.123 1.00 49.69 1066 ASN A N 1
ATOM 8545 C CA . ASN A 1 1068 ? -14.859 -74.663 50.218 1.00 48.35 1066 ASN A CA 1
ATOM 8546 C C . ASN A 1 1068 ? -14.985 -76.070 50.803 1.00 52.85 1066 ASN A C 1
ATOM 8547 O O . ASN A 1 1068 ? -15.455 -76.989 50.125 1.00 50.38 1066 ASN A O 1
ATOM 8552 N N . GLY A 1 1069 ? -14.570 -76.239 52.062 1.00 57.62 1067 GLY A N 1
ATOM 8553 C CA . GLY A 1 1069 ? -14.640 -77.550 52.689 1.00 48.40 1067 GLY A CA 1
ATOM 8554 C C . GLY A 1 1069 ? -16.059 -78.040 52.890 1.00 53.10 1067 GLY A C 1
ATOM 8555 O O . GLY A 1 1069 ? -16.338 -79.224 52.726 1.00 58.46 1067 GLY A O 1
ATOM 8556 N N . GLU A 1 1070 ? -16.981 -77.136 53.230 1.00 61.71 1068 GLU A N 1
ATOM 8557 C CA . GLU A 1 1070 ? -18.354 -77.566 53.488 1.00 61.12 1068 GLU A CA 1
ATOM 8558 C C . GLU A 1 1070 ? -19.062 -78.015 52.206 1.00 63.56 1068 GLU A C 1
ATOM 8559 O O . GLU A 1 1070 ? -19.840 -78.976 52.234 1.00 65.00 1068 GLU A O 1
ATOM 8561 N N . THR A 1 1071 ? -18.786 -77.361 51.064 1.00 65.71 1069 THR A N 1
ATOM 8562 C CA . THR A 1 1071 ? -19.503 -77.628 49.811 1.00 55.71 1069 THR A CA 1
ATOM 8563 C C . THR A 1 1071 ? -18.682 -78.307 48.720 1.00 51.39 1069 THR A C 1
ATOM 8564 O O . THR A 1 1071 ? -19.243 -78.613 47.668 1.00 48.49 1069 THR A O 1
ATOM 8568 N N . GLY A 1 1072 ? -17.378 -78.502 48.902 1.00 50.62 1070 GLY A N 1
ATOM 8569 C CA . GLY A 1 1072 ? -16.568 -79.186 47.914 1.00 52.96 1070 GLY A CA 1
ATOM 8570 C C . GLY A 1 1072 ? -16.183 -78.365 46.699 1.00 62.86 1070 GLY A C 1
ATOM 8571 O O . GLY A 1 1072 ? -15.274 -78.767 45.962 1.00 74.10 1070 GLY A O 1
ATOM 8572 N N . GLU A 1 1073 ? -16.827 -77.228 46.464 1.00 57.87 1071 GLU A N 1
ATOM 8573 C CA . GLU A 1 1073 ? -16.554 -76.449 45.261 1.00 56.23 1071 GLU A CA 1
ATOM 8574 C C . GLU A 1 1073 ? -15.162 -75.824 45.296 1.00 52.71 1071 GLU A C 1
ATOM 8575 O O . GLU A 1 1073 ? -14.728 -75.293 46.323 1.00 55.67 1071 GLU A O 1
ATOM 8581 N N . ILE A 1 1074 ? -14.456 -75.901 44.169 1.00 40.00 1072 ILE A N 1
ATOM 8582 C CA . ILE A 1 1074 ? -13.200 -75.180 44.022 1.00 49.36 1072 ILE A CA 1
ATOM 8583 C C . ILE A 1 1074 ? -13.492 -73.692 43.881 1.00 53.05 1072 ILE A C 1
ATOM 8584 O O . ILE A 1 1074 ? -14.350 -73.285 43.088 1.00 38.25 1072 ILE A O 1
ATOM 8589 N N . VAL A 1 1075 ? -12.769 -72.865 44.635 1.00 47.63 1073 VAL A N 1
ATOM 8590 C CA . VAL A 1 1075 ? -12.930 -71.431 44.520 1.00 48.59 1073 VAL A CA 1
ATOM 8591 C C . VAL A 1 1075 ? -11.726 -70.752 43.880 1.00 46.21 1073 VAL A C 1
ATOM 8592 O O . VAL A 1 1075 ? -11.907 -69.746 43.184 1.00 41.50 1073 VAL A O 1
ATOM 8596 N N . TRP A 1 1076 ? -10.516 -71.288 44.039 1.00 37.28 1074 TRP A N 1
ATOM 8597 C CA . TRP A 1 1076 ? -9.377 -70.630 43.412 1.00 36.92 1074 TRP A CA 1
ATOM 8598 C C . TRP A 1 1076 ? -8.219 -71.597 43.189 1.00 49.08 1074 TRP A C 1
ATOM 8599 O O . TRP A 1 1076 ? -7.758 -72.256 44.125 1.00 49.79 1074 TRP A O 1
ATOM 8610 N N . ASP A 1 1077 ? -7.745 -71.652 41.945 1.00 50.68 1075 ASP A N 1
ATOM 8611 C CA . ASP A 1 1077 ? -6.561 -72.404 41.542 1.00 48.28 1075 ASP A CA 1
ATOM 8612 C C . ASP A 1 1077 ? -5.471 -71.381 41.253 1.00 53.18 1075 ASP A C 1
ATOM 8613 O O . ASP A 1 1077 ? -5.506 -70.711 40.217 1.00 59.19 1075 ASP A O 1
ATOM 8618 N N . LYS A 1 1078 ? -4.492 -71.281 42.151 1.00 50.54 1076 LYS A N 1
ATOM 8619 C CA . LYS A 1 1078 ? -3.483 -70.235 42.046 1.00 42.44 1076 LYS A CA 1
ATOM 8620 C C . LYS A 1 1078 ? -2.589 -70.387 40.815 1.00 57.96 1076 LYS A C 1
ATOM 8621 O O . LYS A 1 1078 ? -1.989 -69.400 40.380 1.00 68.38 1076 LYS A O 1
ATOM 8627 N N . GLY A 1 1079 ? -2.484 -71.580 40.234 1.00 54.79 1077 GLY A N 1
ATOM 8628 C CA . GLY A 1 1079 ? -1.875 -71.675 38.921 1.00 54.42 1077 GLY A CA 1
ATOM 8629 C C . GLY A 1 1079 ? -2.813 -71.072 37.890 1.00 63.48 1077 GLY A C 1
ATOM 8630 O O . GLY A 1 1079 ? -2.658 -69.905 37.484 1.00 65.20 1077 GLY A O 1
ATOM 8631 N N . ARG A 1 1080 ? -3.831 -71.853 37.516 1.00 52.57 1078 ARG A N 1
ATOM 8632 C CA . ARG A 1 1080 ? -4.758 -71.459 36.457 1.00 54.55 1078 ARG A CA 1
ATOM 8633 C C . ARG A 1 1080 ? -5.260 -70.027 36.616 1.00 44.74 1078 ARG A C 1
ATOM 8634 O O . ARG A 1 1080 ? -5.101 -69.194 35.724 1.00 46.46 1078 ARG A O 1
ATOM 8642 N N . ASP A 1 1081 ? -5.864 -69.725 37.762 1.00 47.76 1079 ASP A N 1
ATOM 8643 C CA . ASP A 1 1081 ? -6.807 -68.614 37.833 1.00 46.39 1079 ASP A CA 1
ATOM 8644 C C . ASP A 1 1081 ? -6.128 -67.249 37.749 1.00 39.99 1079 ASP A C 1
ATOM 8645 O O . ASP A 1 1081 ? -6.705 -66.315 37.189 1.00 38.69 1079 ASP A O 1
ATOM 8650 N N . PHE A 1 1082 ? -4.922 -67.101 38.293 1.00 45.63 1080 PHE A N 1
ATOM 8651 C CA . PHE A 1 1082 ? -4.207 -65.840 38.118 1.00 45.63 1080 PHE A CA 1
ATOM 8652 C C . PHE A 1 1082 ? -3.847 -65.632 36.645 1.00 49.77 1080 PHE A C 1
ATOM 8653 O O . PHE A 1 1082 ? -3.935 -64.506 36.117 1.00 42.39 1080 PHE A O 1
ATOM 8661 N N . ALA A 1 1083 ? -3.474 -66.718 35.955 1.00 44.37 1081 ALA A N 1
ATOM 8662 C CA . ALA A 1 1083 ? -3.143 -66.609 34.539 1.00 44.60 1081 ALA A CA 1
ATOM 8663 C C . ALA A 1 1083 ? -4.365 -66.206 33.732 1.00 47.27 1081 ALA A C 1
ATOM 8664 O O . ALA A 1 1083 ? -4.271 -65.365 32.824 1.00 44.70 1081 ALA A O 1
ATOM 8666 N N . THR A 1 1084 ? -5.526 -66.771 34.078 1.00 35.38 1082 THR A N 1
ATOM 8667 C CA . THR A 1 1084 ? -6.785 -66.315 33.506 1.00 34.98 1082 THR A CA 1
ATOM 8668 C C . THR A 1 1084 ? -6.949 -64.816 33.676 1.00 44.23 1082 THR A C 1
ATOM 8669 O O . THR A 1 1084 ? -7.265 -64.104 32.715 1.00 49.07 1082 THR A O 1
ATOM 8673 N N . VAL A 1 1085 ? -6.724 -64.311 34.896 1.00 41.20 1083 VAL A N 1
ATOM 8674 C CA . VAL A 1 1085 ? -6.938 -62.888 35.136 1.00 35.89 1083 VAL A CA 1
ATOM 8675 C C . VAL A 1 1085 ? -5.943 -62.077 34.335 1.00 43.71 1083 VAL A C 1
ATOM 8676 O O . VAL A 1 1085 ? -6.309 -61.111 33.661 1.00 55.64 1083 VAL A O 1
ATOM 8680 N N . ARG A 1 1086 ? -4.672 -62.473 34.369 1.00 47.09 1084 ARG A N 1
ATOM 8681 C CA . ARG A 1 1086 ? -3.668 -61.736 33.609 1.00 40.95 1084 ARG A CA 1
ATOM 8682 C C . ARG A 1 1086 ? -4.012 -61.732 32.123 1.00 44.32 1084 ARG A C 1
ATOM 8683 O O . ARG A 1 1086 ? -3.924 -60.693 31.458 1.00 49.63 1084 ARG A O 1
ATOM 8691 N N . LYS A 1 1087 ? -4.446 -62.880 31.598 1.00 44.77 1085 LYS A N 1
ATOM 8692 C CA . LYS A 1 1087 ? -4.794 -62.981 30.185 1.00 45.80 1085 LYS A CA 1
ATOM 8693 C C . LYS A 1 1087 ? -5.942 -62.037 29.823 1.00 50.95 1085 LYS A C 1
ATOM 8694 O O . LYS A 1 1087 ? -5.925 -61.409 28.755 1.00 46.61 1085 LYS A O 1
ATOM 8700 N N . VAL A 1 1088 ? -6.950 -61.924 30.698 1.00 45.27 1086 VAL A N 1
ATOM 8701 C CA . VAL A 1 1088 ? -8.061 -61.008 30.437 1.00 42.02 1086 VAL A CA 1
ATOM 8702 C C . VAL A 1 1088 ? -7.562 -59.568 30.399 1.00 47.70 1086 VAL A C 1
ATOM 8703 O O . VAL A 1 1088 ? -7.808 -58.827 29.439 1.00 59.28 1086 VAL A O 1
ATOM 8707 N N . LEU A 1 1089 ? -6.838 -59.155 31.432 1.00 43.81 1087 LEU A N 1
ATOM 8708 C CA . LEU A 1 1089 ? -6.402 -57.765 31.497 1.00 46.35 1087 LEU A CA 1
ATOM 8709 C C . LEU A 1 1089 ? -5.513 -57.376 30.335 1.00 44.66 1087 LEU A C 1
ATOM 8710 O O . LEU A 1 1089 ? -5.348 -56.182 30.084 1.00 40.23 1087 LEU A O 1
ATOM 8715 N N . SER A 1 1090 ? -4.930 -58.341 29.633 1.00 42.70 1088 SER A N 1
ATOM 8716 C CA . SER A 1 1090 ? -4.044 -58.037 28.521 1.00 49.49 1088 SER A CA 1
ATOM 8717 C C . SER A 1 1090 ? -4.745 -58.105 27.170 1.00 44.96 1088 SER A C 1
ATOM 8718 O O . SER A 1 1090 ? -4.092 -57.925 26.146 1.00 43.98 1088 SER A O 1
ATOM 8721 N N . MET A 1 1091 ? -6.044 -58.342 27.139 1.00 33.19 1089 MET A N 1
ATOM 8722 C CA . MET A 1 1091 ? -6.751 -58.407 25.869 1.00 43.37 1089 MET A CA 1
ATOM 8723 C C . MET A 1 1091 ? -6.876 -57.010 25.276 1.00 51.10 1089 MET A C 1
ATOM 8724 O O . MET A 1 1091 ? -7.341 -56.091 25.961 1.00 57.13 1089 MET A O 1
ATOM 8729 N N . PRO A 1 1092 ? -6.477 -56.808 24.014 1.00 50.50 1090 PRO A N 1
ATOM 8730 C CA . PRO A 1 1092 ? -6.602 -55.468 23.407 1.00 45.36 1090 PRO A CA 1
ATOM 8731 C C . PRO A 1 1092 ? -8.014 -55.118 22.961 1.00 41.42 1090 PRO A C 1
ATOM 8732 O O . PRO A 1 1092 ? -8.323 -53.921 22.863 1.00 38.18 1090 PRO A O 1
ATOM 8736 N N . GLN A 1 1093 ? -8.889 -56.096 22.699 1.00 33.23 1091 GLN A N 1
ATOM 8737 C CA . GLN A 1 1093 ? -10.240 -55.778 22.228 1.00 33.06 1091 GLN A CA 1
ATOM 8738 C C . GLN A 1 1093 ? -11.191 -55.621 23.415 1.00 38.75 1091 GLN A C 1
ATOM 8739 O O . GLN A 1 1093 ? -11.763 -56.602 23.903 1.00 50.64 1091 GLN A O 1
ATOM 8745 N N . VAL A 1 1094 ? -11.378 -54.373 23.867 1.00 39.34 1092 VAL A N 1
ATOM 8746 C CA . VAL A 1 1094 ? -12.335 -54.026 24.916 1.00 31.38 1092 VAL A CA 1
ATOM 8747 C C . VAL A 1 1094 ? -13.320 -53.013 24.356 1.00 32.31 1092 VAL A C 1
ATOM 8748 O O . VAL A 1 1094 ? -12.904 -51.988 23.809 1.00 33.83 1092 VAL A O 1
ATOM 8752 N N . ASN A 1 1095 ? -14.619 -53.278 24.524 1.00 31.07 1093 ASN A N 1
ATOM 8753 C CA . ASN A 1 1095 ? -15.665 -52.413 23.975 1.00 30.95 1093 ASN A CA 1
ATOM 8754 C C . ASN A 1 1095 ? -15.775 -51.125 24.800 1.00 41.61 1093 ASN A C 1
ATOM 8755 O O . ASN A 1 1095 ? -16.468 -51.068 25.819 1.00 44.62 1093 ASN A O 1
ATOM 8760 N N . ILE A 1 1096 ? -15.118 -50.067 24.355 1.00 35.10 1094 ILE A N 1
ATOM 8761 C CA . ILE A 1 1096 ? -15.251 -48.757 24.974 1.00 32.40 1094 ILE A CA 1
ATOM 8762 C C . ILE A 1 1096 ? -16.195 -47.911 24.121 1.00 33.62 1094 ILE A C 1
ATOM 8763 O O . ILE A 1 1096 ? -15.906 -47.639 22.951 1.00 43.71 1094 ILE A O 1
ATOM 8768 N N . VAL A 1 1097 ? -17.318 -47.483 24.700 1.00 33.84 1095 VAL A N 1
ATOM 8769 C CA . VAL A 1 1097 ? -18.349 -46.725 23.991 1.00 38.61 1095 VAL A CA 1
ATOM 8770 C C . VAL A 1 1097 ? -18.559 -45.387 24.693 1.00 48.51 1095 VAL A C 1
ATOM 8771 O O . VAL A 1 1097 ? -18.724 -45.344 25.919 1.00 48.35 1095 VAL A O 1
ATOM 8775 N N . LYS A 1 1098 ? -18.580 -44.299 23.920 1.00 40.11 1096 LYS A N 1
ATOM 8776 C CA . LYS A 1 1098 ? -18.932 -42.994 24.459 1.00 35.50 1096 LYS A CA 1
ATOM 8777 C C . LYS A 1 1098 ? -20.343 -42.641 24.007 1.00 37.35 1096 LYS A C 1
ATOM 8778 O O . LYS A 1 1098 ? -20.581 -42.417 22.818 1.00 41.94 1096 LYS A O 1
ATOM 8784 N N . LYS A 1 1099 ? -21.261 -42.573 24.968 1.00 33.28 1097 LYS A N 1
ATOM 8785 C CA . LYS A 1 1099 ? -22.672 -42.327 24.699 1.00 30.25 1097 LYS A CA 1
ATOM 8786 C C . LYS A 1 1099 ? -22.871 -41.031 23.922 1.00 36.08 1097 LYS A C 1
ATOM 8787 O O . LYS A 1 1099 ? -22.384 -39.975 24.329 1.00 47.02 1097 LYS A O 1
ATOM 8793 N N . THR A 1 1100 ? -23.596 -41.117 22.804 1.00 33.75 1098 THR A N 1
ATOM 8794 C CA . THR A 1 1100 ? -23.869 -39.963 21.952 1.00 31.11 1098 THR A CA 1
ATOM 8795 C C . THR A 1 1100 ? -25.101 -39.220 22.440 1.00 37.08 1098 THR A C 1
ATOM 8796 O O . THR A 1 1100 ? -26.119 -39.848 22.740 1.00 48.43 1098 THR A O 1
ATOM 8800 N N . GLU A 1 1101 ? -25.029 -37.887 22.479 1.00 38.06 1099 GLU A N 1
ATOM 8801 C CA . GLU A 1 1101 ? -26.151 -37.101 22.989 1.00 36.23 1099 GLU A CA 1
ATOM 8802 C C . GLU A 1 1101 ? -26.335 -35.792 22.231 1.00 31.50 1099 GLU A C 1
ATOM 8803 O O . GLU A 1 1101 ? -25.363 -35.126 21.847 1.00 32.50 1099 GLU A O 1
ATOM 8809 N N . VAL A 1 1102 ? -27.613 -35.454 22.015 1.00 32.54 1100 VAL A N 1
ATOM 8810 C CA . VAL A 1 1102 ? -28.015 -34.123 21.576 1.00 36.59 1100 VAL A CA 1
ATOM 8811 C C . VAL A 1 1102 ? -27.643 -33.111 22.647 1.00 42.12 1100 VAL A C 1
ATOM 8812 O O . VAL A 1 1102 ? -27.787 -33.383 23.843 1.00 42.49 1100 VAL A O 1
ATOM 8816 N N . GLN A 1 1103 ? -27.158 -31.936 22.233 1.00 44.27 1101 GLN A N 1
ATOM 8817 C CA . GLN A 1 1103 ? -26.815 -30.887 23.197 1.00 41.23 1101 GLN A CA 1
ATOM 8818 C C . GLN A 1 1103 ? -28.034 -30.025 23.511 1.00 40.65 1101 GLN A C 1
ATOM 8819 O O . GLN A 1 1103 ? -28.766 -29.622 22.606 1.00 46.42 1101 GLN A O 1
ATOM 8825 N N . THR A 1 1104 ? -28.248 -29.743 24.796 1.00 36.37 1102 THR A N 1
ATOM 8826 C CA . THR A 1 1104 ? -29.366 -28.941 25.272 1.00 38.14 1102 THR A CA 1
ATOM 8827 C C . THR A 1 1104 ? -28.868 -27.702 26.010 1.00 41.12 1102 THR A C 1
ATOM 8828 O O . THR A 1 1104 ? -27.668 -27.510 26.237 1.00 34.39 1102 THR A O 1
ATOM 8832 N N . GLY A 1 1105 ? -29.817 -26.851 26.393 1.00 41.55 1103 GLY A N 1
ATOM 8833 C CA . GLY A 1 1105 ? -29.477 -25.681 27.182 1.00 41.05 1103 GLY A CA 1
ATOM 8834 C C . GLY A 1 1105 ? -29.508 -24.364 26.431 1.00 39.17 1103 GLY A C 1
ATOM 8835 O O . GLY A 1 1105 ? -30.315 -24.176 25.516 1.00 40.10 1103 GLY A O 1
ATOM 8836 N N . GLY A 1 1106 ? -28.610 -23.457 26.806 1.00 42.04 1104 GLY A N 1
ATOM 8837 C CA . GLY A 1 1106 ? -28.665 -22.102 26.291 1.00 28.68 1104 GLY A CA 1
ATOM 8838 C C . GLY A 1 1106 ? -28.316 -22.018 24.811 1.00 40.01 1104 GLY A C 1
ATOM 8839 O O . GLY A 1 1106 ? -27.399 -22.677 24.317 1.00 44.97 1104 GLY A O 1
ATOM 8840 N N . PHE A 1 1107 ? -29.053 -21.157 24.116 1.00 29.54 1105 PHE A N 1
ATOM 8841 C CA . PHE A 1 1107 ? -28.857 -20.914 22.696 1.00 33.19 1105 PHE A CA 1
ATOM 8842 C C . PHE A 1 1107 ? -27.416 -20.544 22.360 1.00 41.08 1105 PHE A C 1
ATOM 8843 O O . PHE A 1 1107 ? -26.907 -20.930 21.301 1.00 52.31 1105 PHE A O 1
ATOM 8851 N N . SER A 1 1108 ? -26.747 -19.793 23.221 1.00 37.33 1106 SER A N 1
ATOM 8852 C CA . SER A 1 1108 ? -25.431 -19.285 22.848 1.00 36.93 1106 SER A CA 1
ATOM 8853 C C . SER A 1 1108 ? -24.763 -18.666 24.064 1.00 39.44 1106 SER A C 1
ATOM 8854 O O . SER A 1 1108 ? -25.338 -18.600 25.158 1.00 29.74 1106 SER A O 1
ATOM 8857 N N . LYS A 1 1109 ? -23.531 -18.207 23.851 1.00 33.22 1107 LYS A N 1
ATOM 8858 C CA . LYS A 1 1109 ? -22.883 -17.320 24.802 1.00 39.51 1107 LYS A CA 1
ATOM 8859 C C . LYS A 1 1109 ? -23.811 -16.161 25.160 1.00 41.07 1107 LYS A C 1
ATOM 8860 O O . LYS A 1 1109 ? -24.681 -15.764 24.383 1.00 45.26 1107 LYS A O 1
ATOM 8866 N N . GLU A 1 1110 ? -23.625 -15.614 26.354 1.00 42.71 1108 GLU A N 1
ATOM 8867 C CA . GLU A 1 1110 ? -24.606 -14.680 26.881 1.00 43.34 1108 GLU A CA 1
ATOM 8868 C C . GLU A 1 1110 ? -24.276 -13.196 26.704 1.00 39.69 1108 GLU A C 1
ATOM 8869 O O . GLU A 1 1110 ? -25.194 -12.381 26.814 1.00 38.08 1108 GLU A O 1
ATOM 8875 N N . SER A 1 1111 ? -23.022 -12.816 26.443 1.00 34.19 1109 SER A N 1
ATOM 8876 C CA . SER A 1 1111 ? -22.708 -11.401 26.278 1.00 34.45 1109 SER A CA 1
ATOM 8877 C C . SER A 1 1111 ? -23.575 -10.787 25.192 1.00 39.98 1109 SER A C 1
ATOM 8878 O O . SER A 1 1111 ? -23.722 -11.349 24.101 1.00 38.87 1109 SER A O 1
ATOM 8881 N N . ILE A 1 1112 ? -24.184 -9.652 25.532 1.00 43.54 1110 ILE A N 1
ATOM 8882 C CA . ILE A 1 1112 ? -24.934 -8.818 24.599 1.00 41.29 1110 ILE A CA 1
ATOM 8883 C C . ILE A 1 1112 ? -23.898 -7.891 23.969 1.00 46.30 1110 ILE A C 1
ATOM 8884 O O . ILE A 1 1112 ? -23.509 -6.887 24.565 1.00 61.17 1110 ILE A O 1
ATOM 8889 N N . LEU A 1 1113 ? -23.432 -8.244 22.764 1.00 38.75 1111 LEU A N 1
ATOM 8890 C CA . LEU A 1 1113 ? -22.303 -7.603 22.112 1.00 41.44 1111 LEU A CA 1
ATOM 8891 C C . LEU A 1 1113 ? -22.714 -6.326 21.378 1.00 46.43 1111 LEU A C 1
ATOM 8892 O O . LEU A 1 1113 ? -23.850 -6.211 20.911 1.00 44.60 1111 LEU A O 1
ATOM 8897 N N . PRO A 1 1114 ? -21.796 -5.367 21.242 1.00 38.91 1112 PRO A N 1
ATOM 8898 C CA . PRO A 1 1114 ? -22.101 -4.160 20.471 1.00 42.76 1112 PRO A CA 1
ATOM 8899 C C . PRO A 1 1114 ? -22.278 -4.516 19.007 1.00 49.26 1112 PRO A C 1
ATOM 8900 O O . PRO A 1 1114 ? -21.904 -5.600 18.556 1.00 46.49 1112 PRO A O 1
ATOM 8904 N N . LYS A 1 1115 ? -22.838 -3.569 18.263 1.00 48.59 1113 LYS A N 1
ATOM 8905 C CA . LYS A 1 1115 ? -23.112 -3.803 16.857 1.00 51.12 1113 LYS A CA 1
ATOM 8906 C C . LYS A 1 1115 ? -21.822 -3.956 16.061 1.00 53.90 1113 LYS A C 1
ATOM 8907 O O . LYS A 1 1115 ? -20.796 -3.341 16.361 1.00 64.81 1113 LYS A O 1
ATOM 8913 N N . ARG A 1 1116 ? -21.883 -4.843 15.077 1.00 56.75 1114 ARG A N 1
ATOM 8914 C CA . ARG A 1 1116 ? -20.891 -5.049 14.033 1.00 61.23 1114 ARG A CA 1
ATOM 8915 C C . ARG A 1 1116 ? -21.696 -5.252 12.765 1.00 64.33 1114 ARG A C 1
ATOM 8916 O O . ARG A 1 1116 ? -22.856 -5.661 12.830 1.00 68.58 1114 ARG A O 1
ATOM 8924 N N . ASN A 1 1117 ? -21.104 -4.979 11.602 1.00 66.46 1115 ASN A N 1
ATOM 8925 C CA . ASN A 1 1117 ? -21.738 -5.479 10.385 1.00 75.21 1115 ASN A CA 1
ATOM 8926 C C . ASN A 1 1117 ? -21.261 -6.883 10.038 1.00 81.03 1115 ASN A C 1
ATOM 8927 O O . ASN A 1 1117 ? -21.238 -7.252 8.864 1.00 96.94 1115 ASN A O 1
ATOM 8932 N N . SER A 1 1118 ? -20.862 -7.662 11.045 1.00 83.61 1116 SER A N 1
ATOM 8933 C CA . SER A 1 1118 ? -20.637 -9.096 10.907 1.00 79.94 1116 SER A CA 1
ATOM 8934 C C . SER A 1 1118 ? -21.975 -9.810 10.995 1.00 76.68 1116 SER A C 1
ATOM 8935 O O . SER A 1 1118 ? -22.651 -9.750 12.029 1.00 72.47 1116 SER A O 1
ATOM 8938 N N . ASP A 1 1119 ? -22.342 -10.502 9.929 1.00 78.84 1117 ASP A N 1
ATOM 8939 C CA . ASP A 1 1119 ? -23.599 -11.241 9.901 1.00 81.08 1117 ASP A CA 1
ATOM 8940 C C . ASP A 1 1119 ? -23.613 -12.400 10.837 1.00 70.39 1117 ASP A C 1
ATOM 8941 O O . ASP A 1 1119 ? -24.606 -13.128 10.757 1.00 66.93 1117 ASP A O 1
ATOM 8946 N N . LYS A 1 1120 ? -22.587 -12.584 11.676 1.00 68.70 1118 LYS A N 1
ATOM 8947 C CA . LYS A 1 1120 ? -22.493 -13.724 12.583 1.00 71.73 1118 LYS A CA 1
ATOM 8948 C C . LYS A 1 1120 ? -23.277 -13.534 13.869 1.00 60.43 1118 LYS A C 1
ATOM 8949 O O . LYS A 1 1120 ? -23.370 -14.480 14.659 1.00 65.31 1118 LYS A O 1
ATOM 8955 N N . LEU A 1 1121 ? -23.820 -12.345 14.104 1.00 56.65 1119 LEU A N 1
ATOM 8956 C CA . LEU A 1 1121 ? -24.512 -12.028 15.345 1.00 50.27 1119 LEU A CA 1
ATOM 8957 C C . LEU A 1 1121 ? -25.988 -12.379 15.237 1.00 50.67 1119 LEU A C 1
ATOM 8958 O O . LEU A 1 1121 ? -26.588 -12.295 14.168 1.00 57.75 1119 LEU A O 1
ATOM 8963 N N . ILE A 1 1122 ? -26.566 -12.771 16.366 1.00 47.87 1120 ILE A N 1
ATOM 8964 C CA . ILE A 1 1122 ? -27.928 -13.278 16.446 1.00 43.57 1120 ILE A CA 1
ATOM 8965 C C . ILE A 1 1122 ? -28.776 -12.194 17.093 1.00 48.39 1120 ILE A C 1
ATOM 8966 O O . ILE A 1 1122 ? -28.425 -11.677 18.160 1.00 49.53 1120 ILE A O 1
ATOM 8971 N N . ALA A 1 1123 ? -29.866 -11.821 16.438 1.00 44.03 1121 ALA A N 1
ATOM 8972 C CA . ALA A 1 1123 ? -30.662 -10.707 16.932 1.00 45.72 1121 ALA A CA 1
ATOM 8973 C C . ALA A 1 1123 ? -31.389 -11.088 18.219 1.00 49.50 1121 ALA A C 1
ATOM 8974 O O . ALA A 1 1123 ? -31.885 -12.208 18.365 1.00 48.24 1121 ALA A O 1
ATOM 8976 N N . ARG A 1 1124 ? -31.470 -10.124 19.144 1.00 48.40 1122 ARG A N 1
ATOM 8977 C CA . ARG A 1 1124 ? -32.125 -10.329 20.430 1.00 36.04 1122 ARG A CA 1
ATOM 8978 C C . ARG A 1 1124 ? -33.644 -10.253 20.349 1.00 42.68 1122 ARG A C 1
ATOM 8979 O O . ARG A 1 1124 ? -34.319 -10.795 21.227 1.00 50.66 1122 ARG A O 1
ATOM 8987 N N . LYS A 1 1125 ? -34.199 -9.571 19.347 1.00 47.74 1123 LYS A N 1
ATOM 8988 C CA . LYS A 1 1125 ? -35.626 -9.632 19.053 1.00 42.99 1123 LYS A CA 1
ATOM 8989 C C . LYS A 1 1125 ? -35.791 -9.716 17.549 1.00 44.57 1123 LYS A C 1
ATOM 8990 O O . LYS A 1 1125 ? -34.859 -9.422 16.794 1.00 49.40 1123 LYS A O 1
ATOM 8996 N N . LYS A 1 1126 ? -36.999 -10.115 17.124 1.00 47.48 1124 LYS A N 1
ATOM 8997 C CA . LYS A 1 1126 ? -37.237 -10.455 15.718 1.00 56.66 1124 LYS A CA 1
ATOM 8998 C C . LYS A 1 1126 ? -36.781 -9.354 14.766 1.00 57.31 1124 LYS A C 1
ATOM 8999 O O . LYS A 1 1126 ? -36.225 -9.646 13.703 1.00 53.39 1124 LYS A O 1
ATOM 9005 N N . ASP A 1 1127 ? -37.001 -8.085 15.119 1.00 61.39 1125 ASP A N 1
ATOM 9006 C CA . ASP A 1 1127 ? -36.762 -6.993 14.178 1.00 61.38 1125 ASP A CA 1
ATOM 9007 C C . ASP A 1 1127 ? -35.557 -6.129 14.532 1.00 54.37 1125 ASP A C 1
ATOM 9008 O O . ASP A 1 1127 ? -35.383 -5.062 13.936 1.00 47.59 1125 ASP A O 1
ATOM 9013 N N . TRP A 1 1128 ? -34.697 -6.573 15.443 1.00 54.17 1126 TRP A N 1
ATOM 9014 C CA . TRP A 1 1128 ? -33.510 -5.811 15.823 1.00 44.89 1126 TRP A CA 1
ATOM 9015 C C . TRP A 1 1128 ? -32.298 -6.343 15.062 1.00 51.33 1126 TRP A C 1
ATOM 9016 O O . TRP A 1 1128 ? -31.585 -7.220 15.542 1.00 53.72 1126 TRP A O 1
ATOM 9027 N N . ASP A 1 1129 ? -32.054 -5.794 13.870 1.00 51.28 1127 ASP A N 1
ATOM 9028 C CA . ASP A 1 1129 ? -30.852 -6.089 13.095 1.00 46.13 1127 ASP A CA 1
ATOM 9029 C C . ASP A 1 1129 ? -29.599 -5.866 13.953 1.00 51.31 1127 ASP A C 1
ATOM 9030 O O . ASP A 1 1129 ? -29.354 -4.727 14.392 1.00 52.95 1127 ASP A O 1
ATOM 9035 N N . PRO A 1 1130 ? -28.789 -6.904 14.211 1.00 43.83 1128 PRO A N 1
ATOM 9036 C CA . PRO A 1 1130 ? -27.571 -6.697 15.015 1.00 43.42 1128 PRO A CA 1
ATOM 9037 C C . PRO A 1 1130 ? -26.604 -5.710 14.410 1.00 50.59 1128 PRO A C 1
ATOM 9038 O O . PRO A 1 1130 ? -25.712 -5.231 15.120 1.00 59.01 1128 PRO A O 1
ATOM 9042 N N . LYS A 1 1131 ? -26.725 -5.406 13.116 1.00 51.25 1129 LYS A N 1
ATOM 9043 C CA . LYS A 1 1131 ? -25.872 -4.391 12.517 1.00 46.86 1129 LYS A CA 1
ATOM 9044 C C . LYS A 1 1131 ? -26.222 -3.007 13.048 1.00 45.95 1129 LYS A C 1
ATOM 9045 O O . LYS A 1 1131 ? -25.372 -2.112 13.040 1.00 43.84 1129 LYS A O 1
ATOM 9047 N N . LYS A 1 1132 ? -27.440 -2.838 13.556 1.00 45.20 1130 LYS A N 1
ATOM 9048 C CA . LYS A 1 1132 ? -27.864 -1.635 14.256 1.00 44.59 1130 LYS A CA 1
ATOM 9049 C C . LYS A 1 1132 ? -27.873 -1.778 15.779 1.00 53.92 1130 LYS A C 1
ATOM 9050 O O . LYS A 1 1132 ? -27.673 -0.785 16.486 1.00 54.41 1130 LYS A O 1
ATOM 9056 N N . TYR A 1 1133 ? -28.085 -2.982 16.315 1.00 58.88 1131 TYR A N 1
ATOM 9057 C CA . TYR A 1 1133 ? -28.392 -3.128 17.731 1.00 47.56 1131 TYR A CA 1
ATOM 9058 C C . TYR A 1 1133 ? -27.473 -4.044 18.528 1.00 45.44 1131 TYR A C 1
ATOM 9059 O O . TYR A 1 1133 ? -27.609 -4.081 19.750 1.00 37.23 1131 TYR A O 1
ATOM 9068 N N . GLY A 1 1134 ? -26.558 -4.783 17.903 1.00 53.80 1132 GLY A N 1
ATOM 9069 C CA . GLY A 1 1134 ? -25.822 -5.812 18.626 1.00 46.47 1132 GLY A CA 1
ATOM 9070 C C . GLY A 1 1134 ? -26.634 -7.093 18.784 1.00 49.27 1132 GLY A C 1
ATOM 9071 O O . GLY A 1 1134 ? -27.723 -7.255 18.226 1.00 50.08 1132 GLY A O 1
ATOM 9072 N N . GLY A 1 1135 ? -26.086 -8.019 19.559 1.00 48.59 1133 GLY A N 1
ATOM 9073 C CA . GLY A 1 1135 ? -26.760 -9.297 19.762 1.00 40.66 1133 GLY A CA 1
ATOM 9074 C C . GLY A 1 1135 ? -25.780 -10.349 20.266 1.00 46.19 1133 GLY A C 1
ATOM 9075 O O . GLY A 1 1135 ? -24.742 -10.018 20.845 1.00 44.36 1133 GLY A O 1
ATOM 9076 N N . PHE A 1 1136 ? -26.121 -11.620 20.011 1.00 45.92 1134 PHE A N 1
ATOM 9077 C CA . PHE A 1 1136 ? -25.369 -12.746 20.548 1.00 46.69 1134 PHE A CA 1
ATOM 9078 C C . PHE A 1 1136 ? -24.496 -13.428 19.497 1.00 50.29 1134 PHE A C 1
ATOM 9079 O O . PHE A 1 1136 ? -24.792 -13.414 18.301 1.00 55.66 1134 PHE A O 1
ATOM 9087 N N . ASP A 1 1137 ? -23.424 -14.047 19.990 1.00 45.34 1135 ASP A N 1
ATOM 9088 C CA . ASP A 1 1137 ? -22.403 -14.757 19.240 1.00 43.07 1135 ASP A CA 1
ATOM 9089 C C . ASP A 1 1137 ? -22.350 -16.196 19.734 1.00 43.02 1135 ASP A C 1
ATOM 9090 O O . ASP A 1 1137 ? -22.816 -16.513 20.829 1.00 51.09 1135 ASP A O 1
ATOM 9095 N N . SER A 1 1138 ? -21.756 -17.060 18.924 1.00 45.75 1136 SER A N 1
ATOM 9096 C CA . SER A 1 1138 ? -21.405 -18.425 19.297 1.00 41.84 1136 SER A CA 1
ATOM 9097 C C . SER A 1 1138 ? -22.607 -19.249 19.758 1.00 42.78 1136 SER A C 1
ATOM 9098 O O . SER A 1 1138 ? -22.695 -19.626 20.941 1.00 42.76 1136 SER A O 1
ATOM 9101 N N . PRO A 1 1139 ? -23.526 -19.582 18.853 1.00 39.04 1137 PRO A N 1
ATOM 9102 C CA . PRO A 1 1139 ? -24.651 -20.455 19.220 1.00 41.57 1137 PRO A CA 1
ATOM 9103 C C . PRO A 1 1139 ? -24.180 -21.885 19.452 1.00 45.82 1137 PRO A C 1
ATOM 9104 O O . PRO A 1 1139 ? -23.046 -22.250 19.146 1.00 51.72 1137 PRO A O 1
ATOM 9108 N N . THR A 1 1140 ? -25.061 -22.704 20.018 1.00 43.08 1138 THR A N 1
ATOM 9109 C CA . THR A 1 1140 ? -24.713 -24.073 20.376 1.00 45.01 1138 THR A CA 1
ATOM 9110 C C . THR A 1 1140 ? -25.417 -25.061 19.457 1.00 42.38 1138 THR A C 1
ATOM 9111 O O . THR A 1 1140 ? -26.627 -24.954 19.225 1.00 43.78 1138 THR A O 1
ATOM 9115 N N . VAL A 1 1141 ? -24.664 -26.034 18.961 1.00 36.54 1139 VAL A N 1
ATOM 9116 C CA . VAL A 1 1141 ? -25.188 -26.988 17.991 1.00 46.88 1139 VAL A CA 1
ATOM 9117 C C . VAL A 1 1141 ? -25.881 -28.110 18.747 1.00 40.89 1139 VAL A C 1
ATOM 9118 O O . VAL A 1 1141 ? -25.252 -28.813 19.541 1.00 47.61 1139 VAL A O 1
ATOM 9122 N N . ALA A 1 1142 ? -27.182 -28.275 18.502 1.00 34.02 1140 ALA A N 1
ATOM 9123 C CA . ALA A 1 1142 ? -27.907 -29.384 19.104 1.00 36.35 1140 ALA A CA 1
ATOM 9124 C C . ALA A 1 1142 ? -27.396 -30.712 18.565 1.00 46.04 1140 ALA A C 1
ATOM 9125 O O . ALA A 1 1142 ? -27.059 -31.624 19.333 1.00 59.83 1140 ALA A O 1
ATOM 9127 N N . TYR A 1 1143 ? -27.324 -30.830 17.240 1.00 41.69 1141 TYR A N 1
ATOM 9128 C CA . TYR A 1 1143 ? -26.737 -31.977 16.568 1.00 42.46 1141 TYR A CA 1
ATOM 9129 C C . TYR A 1 1143 ? -26.389 -31.565 15.154 1.00 42.39 1141 TYR A C 1
ATOM 9130 O O . TYR A 1 1143 ? -26.863 -30.547 14.653 1.00 48.41 1141 TYR A O 1
ATOM 9139 N N . SER A 1 1144 ? -25.557 -32.371 14.518 1.00 45.87 1142 SER A N 1
ATOM 9140 C CA . SER A 1 1144 ? -25.256 -32.198 13.108 1.00 44.22 1142 SER A CA 1
ATOM 9141 C C . SER A 1 1144 ? -26.118 -33.134 12.278 1.00 47.51 1142 SER A C 1
ATOM 9142 O O . SER A 1 1144 ? -26.619 -34.160 12.750 1.00 39.81 1142 SER A O 1
ATOM 9145 N N . VAL A 1 1145 ? -26.280 -32.753 11.022 1.00 43.43 1143 VAL A N 1
ATOM 9146 C CA . VAL A 1 1145 ? -27.164 -33.412 10.083 1.00 35.31 1143 VAL A CA 1
ATOM 9147 C C . VAL A 1 1145 ? -26.372 -33.609 8.802 1.00 36.04 1143 VAL A C 1
ATOM 9148 O O . VAL A 1 1145 ? -25.726 -32.671 8.313 1.00 41.66 1143 VAL A O 1
ATOM 9152 N N . LEU A 1 1146 ? -26.371 -34.835 8.289 1.00 44.77 1144 LEU A N 1
ATOM 9153 C CA . LEU A 1 1146 ? -25.798 -35.081 6.976 1.00 45.20 1144 LEU A CA 1
ATOM 9154 C C . LEU A 1 1146 ? -26.835 -34.741 5.922 1.00 48.84 1144 LEU A C 1
ATOM 9155 O O . LEU A 1 1146 ? -27.961 -35.259 5.950 1.00 52.67 1144 LEU A O 1
ATOM 9160 N N . VAL A 1 1147 ? -26.451 -33.872 4.997 1.00 39.22 1145 VAL A N 1
ATOM 9161 C CA . VAL A 1 1147 ? -27.339 -33.392 3.952 1.00 49.76 1145 VAL A CA 1
ATOM 9162 C C . VAL A 1 1147 ? -26.724 -33.729 2.597 1.00 55.87 1145 VAL A C 1
ATOM 9163 O O . VAL A 1 1147 ? -25.601 -33.299 2.298 1.00 56.24 1145 VAL A O 1
ATOM 9167 N N . VAL A 1 1148 ? -27.449 -34.499 1.780 1.00 47.45 1146 VAL A N 1
ATOM 9168 C CA . VAL A 1 1148 ? -27.116 -34.679 0.369 1.00 49.67 1146 VAL A CA 1
ATOM 9169 C C . VAL A 1 1148 ? -28.209 -34.018 -0.469 1.00 58.94 1146 VAL A C 1
ATOM 9170 O O . VAL A 1 1148 ? -29.408 -34.281 -0.287 1.00 57.76 1146 VAL A O 1
ATOM 9174 N N . ALA A 1 1149 ? -27.788 -33.124 -1.352 1.00 61.30 1147 ALA A N 1
ATOM 9175 C CA . ALA A 1 1149 ? -28.675 -32.224 -2.080 1.00 61.97 1147 ALA A CA 1
ATOM 9176 C C . ALA A 1 1149 ? -27.851 -31.565 -3.183 1.00 69.93 1147 ALA A C 1
ATOM 9177 O O . ALA A 1 1149 ? -26.676 -31.898 -3.383 1.00 73.13 1147 ALA A O 1
ATOM 9179 N N . LYS A 1 1150 ? -28.473 -30.640 -3.911 1.00 70.59 1148 LYS A N 1
ATOM 9180 C CA . LYS A 1 1150 ? -27.799 -29.852 -4.932 1.00 68.40 1148 LYS A CA 1
ATOM 9181 C C . LYS A 1 1150 ? -27.767 -28.381 -4.523 1.00 69.16 1148 LYS A C 1
ATOM 9182 O O . LYS A 1 1150 ? -28.627 -27.908 -3.769 1.00 57.45 1148 LYS A O 1
ATOM 9184 N N . VAL A 1 1151 ? -26.743 -27.665 -4.999 1.00 75.75 1149 VAL A N 1
ATOM 9185 C CA . VAL A 1 1151 ? -26.653 -26.217 -4.851 1.00 81.69 1149 VAL A CA 1
ATOM 9186 C C . VAL A 1 1151 ? -26.392 -25.590 -6.215 1.00 96.75 1149 VAL A C 1
ATOM 9187 O O . VAL A 1 1151 ? -26.148 -26.274 -7.207 1.00 99.95 1149 VAL A O 1
ATOM 9191 N N . GLU A 1 1152 ? -26.436 -24.263 -6.244 1.00 98.27 1150 GLU A N 1
ATOM 9192 C CA . GLU A 1 1152 ? -26.094 -23.496 -7.430 1.00 102.76 1150 GLU A CA 1
ATOM 9193 C C . GLU A 1 1152 ? -24.651 -23.024 -7.331 1.00 105.19 1150 GLU A C 1
ATOM 9194 O O . GLU A 1 1152 ? -24.217 -22.540 -6.277 1.00 92.45 1150 GLU A O 1
ATOM 9200 N N . LYS A 1 1153 ? -23.912 -23.171 -8.429 1.00 113.67 1151 LYS A N 1
ATOM 9201 C CA . LYS A 1 1153 ? -22.502 -22.823 -8.459 1.00 109.17 1151 LYS A CA 1
ATOM 9202 C C . LYS A 1 1153 ? -22.219 -21.539 -9.225 1.00 108.06 1151 LYS A C 1
ATOM 9203 O O . LYS A 1 1153 ? -21.065 -21.093 -9.250 1.00 114.31 1151 LYS A O 1
ATOM 9205 N N . GLY A 1 1154 ? -23.220 -20.929 -9.846 1.00 102.56 1152 GLY A N 1
ATOM 9206 C CA . GLY A 1 1154 ? -22.941 -19.701 -10.555 1.00 100.05 1152 GLY A CA 1
ATOM 9207 C C . GLY A 1 1154 ? -24.197 -18.967 -10.954 1.00 106.69 1152 GLY A C 1
ATOM 9208 O O . GLY A 1 1154 ? -25.290 -19.225 -10.442 1.00 101.37 1152 GLY A O 1
ATOM 9209 N N . LYS A 1 1155 ? -24.004 -18.028 -11.885 1.00 111.16 1153 LYS A N 1
ATOM 9210 C CA . LYS A 1 1155 ? -25.115 -17.254 -12.424 1.00 113.00 1153 LYS A CA 1
ATOM 9211 C C . LYS A 1 1155 ? -26.067 -18.123 -13.237 1.00 118.98 1153 LYS A C 1
ATOM 9212 O O . LYS A 1 1155 ? -27.265 -17.820 -13.319 1.00 115.54 1153 LYS A O 1
ATOM 9214 N N . SER A 1 1156 ? -25.556 -19.202 -13.845 1.00 119.77 1154 SER A N 1
ATOM 9215 C CA . SER A 1 1156 ? -26.377 -20.123 -14.627 1.00 116.09 1154 SER A CA 1
ATOM 9216 C C . SER A 1 1156 ? -27.434 -20.835 -13.791 1.00 110.22 1154 SER A C 1
ATOM 9217 O O . SER A 1 1156 ? -28.367 -21.407 -14.370 1.00 101.23 1154 SER A O 1
ATOM 9220 N N . LYS A 1 1157 ? -27.313 -20.796 -12.456 1.00 114.39 1155 LYS A N 1
ATOM 9221 C CA . LYS A 1 1157 ? -28.146 -21.584 -11.544 1.00 110.89 1155 LYS A CA 1
ATOM 9222 C C . LYS A 1 1157 ? -28.038 -23.078 -11.845 1.00 108.39 1155 LYS A C 1
ATOM 9223 O O . LYS A 1 1157 ? -28.985 -23.839 -11.621 1.00 106.36 1155 LYS A O 1
ATOM 9225 N N . LYS A 1 1158 ? -26.882 -23.506 -12.358 1.00 109.06 1156 LYS A N 1
ATOM 9226 C CA . LYS A 1 1158 ? -26.648 -24.918 -12.625 1.00 99.30 1156 LYS A CA 1
ATOM 9227 C C . LYS A 1 1158 ? -26.363 -25.643 -11.318 1.00 108.48 1156 LYS A C 1
ATOM 9228 O O . LYS A 1 1158 ? -25.722 -25.102 -10.409 1.00 103.36 1156 LYS A O 1
ATOM 9230 N N . LEU A 1 1159 ? -26.841 -26.878 -11.228 1.00 111.43 1157 LEU A N 1
ATOM 9231 C CA . LEU A 1 1159 ? -26.898 -27.594 -9.959 1.00 108.73 1157 LEU A CA 1
ATOM 9232 C C . LEU A 1 1159 ? -25.668 -28.487 -9.790 1.00 110.05 1157 LEU A C 1
ATOM 9233 O O . LEU A 1 1159 ? -25.535 -29.517 -10.465 1.00 113.60 1157 LEU A O 1
ATOM 9238 N N . LYS A 1 1160 ? -24.773 -28.088 -8.882 1.00 101.65 1158 LYS A N 1
ATOM 9239 C CA . LYS A 1 1160 ? -23.719 -28.964 -8.388 1.00 89.84 1158 LYS A CA 1
ATOM 9240 C C . LYS A 1 1160 ? -24.288 -29.849 -7.289 1.00 81.25 1158 LYS A C 1
ATOM 9241 O O . LYS A 1 1160 ? -25.054 -29.386 -6.441 1.00 87.37 1158 LYS A O 1
ATOM 9243 N N . SER A 1 1161 ? -23.934 -31.129 -7.315 1.00 74.30 1159 SER A N 1
ATOM 9244 C CA . SER A 1 1161 ? -24.288 -32.023 -6.223 1.00 64.18 1159 SER A CA 1
ATOM 9245 C C . SER A 1 1161 ? -23.353 -31.794 -5.041 1.00 67.50 1159 SER A C 1
ATOM 9246 O O . SER A 1 1161 ? -22.164 -31.499 -5.216 1.00 64.87 1159 SER A O 1
ATOM 9249 N N . VAL A 1 1162 ? -23.904 -31.913 -3.827 1.00 62.50 1160 VAL A N 1
ATOM 9250 C CA . VAL A 1 1162 ? -23.135 -31.718 -2.604 1.00 63.16 1160 VAL A CA 1
ATOM 9251 C C . VAL A 1 1162 ? -23.534 -32.759 -1.570 1.00 63.01 1160 VAL A C 1
ATOM 9252 O O . VAL A 1 1162 ? -24.658 -33.270 -1.556 1.00 62.21 1160 VAL A O 1
ATOM 9256 N N . LYS A 1 1163 ? -22.581 -33.057 -0.691 1.00 53.83 1161 LYS A N 1
ATOM 9257 C CA . LYS A 1 1163 ? -22.795 -33.909 0.473 1.00 42.14 1161 LYS A CA 1
ATOM 9258 C C . LYS A 1 1163 ? -22.119 -33.195 1.644 1.00 55.75 1161 LYS A C 1
ATOM 9259 O O . LYS A 1 1163 ? -20.893 -33.246 1.779 1.00 68.86 1161 LYS A O 1
ATOM 9265 N N . GLU A 1 1164 ? -22.905 -32.514 2.474 1.00 43.42 1162 GLU A N 1
ATOM 9266 C CA . GLU A 1 1164 ? -22.352 -31.656 3.518 1.00 56.08 1162 GLU A CA 1
ATOM 9267 C C . GLU A 1 1164 ? -22.807 -32.081 4.905 1.00 51.44 1162 GLU A C 1
ATOM 9268 O O . GLU A 1 1164 ? -23.711 -32.907 5.081 1.00 56.10 1162 GLU A O 1
ATOM 9274 N N . LEU A 1 1165 ? -22.164 -31.464 5.891 1.00 48.61 1163 LEU A N 1
ATOM 9275 C CA . LEU A 1 1165 ? -22.459 -31.648 7.307 1.00 41.19 1163 LEU A CA 1
ATOM 9276 C C . LEU A 1 1165 ? -22.955 -30.311 7.833 1.00 44.94 1163 LEU A C 1
ATOM 9277 O O . LEU A 1 1165 ? -22.240 -29.307 7.742 1.00 50.58 1163 LEU A O 1
ATOM 9282 N N . LEU A 1 1166 ? -24.187 -30.284 8.344 1.00 44.50 1164 LEU A N 1
ATOM 9283 C CA . LEU A 1 1166 ? -24.815 -29.039 8.779 1.00 42.10 1164 LEU A CA 1
ATOM 9284 C C . LEU A 1 1166 ? -25.127 -29.116 10.260 1.00 44.41 1164 LEU A C 1
ATOM 9285 O O . LEU A 1 1166 ? -25.829 -30.033 10.698 1.00 55.93 1164 LEU A O 1
ATOM 9290 N N . GLY A 1 1167 ? -24.609 -28.154 11.022 1.00 43.59 1165 GLY A N 1
ATOM 9291 C CA . GLY A 1 1167 ? -24.922 -28.062 12.442 1.00 33.85 1165 GLY A CA 1
ATOM 9292 C C . GLY A 1 1167 ? -26.261 -27.383 12.611 1.00 42.43 1165 GLY A C 1
ATOM 9293 O O . GLY A 1 1167 ? -26.504 -26.316 12.043 1.00 59.62 1165 GLY A O 1
ATOM 9294 N N . ILE A 1 1168 ? -27.151 -28.019 13.353 1.00 44.79 1166 ILE A N 1
ATOM 9295 C CA . ILE A 1 1168 ? -28.440 -27.441 13.705 1.00 43.34 1166 ILE A CA 1
ATOM 9296 C C . ILE A 1 1168 ? -28.283 -26.843 15.087 1.00 41.29 1166 ILE A C 1
ATOM 9297 O O . ILE A 1 1168 ? -27.966 -27.565 16.040 1.00 38.13 1166 ILE A O 1
ATOM 9302 N N . THR A 1 1169 ? -28.470 -25.528 15.196 1.00 40.17 1167 THR A N 1
ATOM 9303 C CA . THR A 1 1169 ? -28.336 -24.864 16.487 1.00 37.54 1167 THR A CA 1
ATOM 9304 C C . THR A 1 1169 ? -29.511 -25.234 17.383 1.00 37.84 1167 THR A C 1
ATOM 9305 O O . THR A 1 1169 ? -30.593 -25.588 16.910 1.00 38.72 1167 THR A O 1
ATOM 9309 N N . ILE A 1 1170 ? -29.278 -25.180 18.700 1.00 34.01 1168 ILE A N 1
ATOM 9310 C CA . ILE A 1 1170 ? -30.365 -25.416 19.641 1.00 31.07 1168 ILE A CA 1
ATOM 9311 C C . ILE A 1 1170 ? -31.544 -24.520 19.308 1.00 39.38 1168 ILE A C 1
ATOM 9312 O O . ILE A 1 1170 ? -32.707 -24.947 19.341 1.00 42.54 1168 ILE A O 1
ATOM 9317 N N . MET A 1 1171 ? -31.263 -23.270 18.938 1.00 41.29 1169 MET A N 1
ATOM 9318 C CA . MET A 1 1171 ? -32.355 -22.358 18.632 1.00 39.66 1169 MET A CA 1
ATOM 9319 C C . MET A 1 1171 ? -33.102 -22.804 17.383 1.00 40.79 1169 MET A C 1
ATOM 9320 O O . MET A 1 1171 ? -34.333 -22.700 17.319 1.00 39.45 1169 MET A O 1
ATOM 9325 N N . GLU A 1 1172 ? -32.385 -23.325 16.384 1.00 44.49 1170 GLU A N 1
ATOM 9326 C CA . GLU A 1 1172 ? -33.031 -23.703 15.126 1.00 46.15 1170 GLU A CA 1
ATOM 9327 C C . GLU A 1 1172 ? -33.746 -25.038 15.196 1.00 50.41 1170 GLU A C 1
ATOM 9328 O O . GLU A 1 1172 ? -34.381 -25.424 14.211 1.00 46.55 1170 GLU A O 1
ATOM 9334 N N . ARG A 1 1173 ? -33.650 -25.754 16.320 1.00 53.82 1171 ARG A N 1
ATOM 9335 C CA . ARG A 1 1173 ? -33.970 -27.175 16.304 1.00 53.63 1171 ARG A CA 1
ATOM 9336 C C . ARG A 1 1173 ? -35.445 -27.418 16.023 1.00 54.05 1171 ARG A C 1
ATOM 9337 O O . ARG A 1 1173 ? -35.792 -28.230 15.161 1.00 61.83 1171 ARG A O 1
ATOM 9345 N N . SER A 1 1174 ? -36.331 -26.753 16.759 1.00 52.28 1172 SER A N 1
ATOM 9346 C CA . SER A 1 1174 ? -37.755 -26.983 16.545 1.00 49.82 1172 SER A CA 1
ATOM 9347 C C . SER A 1 1174 ? -38.131 -26.700 15.100 1.00 59.05 1172 SER A C 1
ATOM 9348 O O . SER A 1 1174 ? -38.826 -27.498 14.458 1.00 63.84 1172 SER A O 1
ATOM 9351 N N . SER A 1 1175 ? -37.647 -25.575 14.569 1.00 57.20 1173 SER A N 1
ATOM 9352 C CA . SER A 1 1175 ? -37.900 -25.193 13.186 1.00 50.04 1173 SER A CA 1
ATOM 9353 C C . SER A 1 1175 ? -37.515 -26.311 12.215 1.00 59.97 1173 SER A C 1
ATOM 9354 O O . SER A 1 1175 ? -38.285 -26.681 11.312 1.00 51.97 1173 SER A O 1
ATOM 9357 N N . PHE A 1 1176 ? -36.319 -26.874 12.403 1.00 58.72 1174 PHE A N 1
ATOM 9358 C CA . PHE A 1 1176 ? -35.827 -27.899 11.494 1.00 58.69 1174 PHE A CA 1
ATOM 9359 C C . PHE A 1 1176 ? -36.598 -29.202 11.655 1.00 55.62 1174 PHE A C 1
ATOM 9360 O O . PHE A 1 1176 ? -36.921 -29.864 10.662 1.00 44.08 1174 PHE A O 1
ATOM 9368 N N . GLU A 1 1177 ? -36.912 -29.584 12.896 1.00 52.63 1175 GLU A N 1
ATOM 9369 C CA . GLU A 1 1177 ? -37.643 -30.825 13.118 1.00 40.18 1175 GLU A CA 1
ATOM 9370 C C . GLU A 1 1177 ? -39.099 -30.734 12.667 1.00 49.24 1175 GLU A C 1
ATOM 9371 O O . GLU A 1 1177 ? -39.740 -31.768 12.469 1.00 61.28 1175 GLU A O 1
ATOM 9377 N N . LYS A 1 1178 ? -39.634 -29.536 12.456 1.00 56.88 1176 LYS A N 1
ATOM 9378 C CA . LYS A 1 1178 ? -41.013 -29.470 11.994 1.00 56.31 1176 LYS A CA 1
ATOM 9379 C C . LYS A 1 1178 ? -41.098 -29.625 10.479 1.00 66.75 1176 LYS A C 1
ATOM 9380 O O . LYS A 1 1178 ? -41.978 -30.333 9.976 1.00 68.47 1176 LYS A O 1
ATOM 9386 N N . ASN A 1 1179 ? -40.201 -28.977 9.734 1.00 63.09 1177 ASN A N 1
ATOM 9387 C CA . ASN A 1 1179 ? -40.211 -29.027 8.268 1.00 67.06 1177 ASN A CA 1
ATOM 9388 C C . ASN A 1 1179 ? -38.780 -29.118 7.757 1.00 62.12 1177 ASN A C 1
ATOM 9389 O O . ASN A 1 1179 ? -38.257 -28.172 7.158 1.00 64.81 1177 ASN A O 1
ATOM 9394 N N . PRO A 1 1180 ? -38.127 -30.270 7.948 1.00 60.55 1178 PRO A N 1
ATOM 9395 C CA . PRO A 1 1180 ? -36.691 -30.358 7.633 1.00 60.12 1178 PRO A CA 1
ATOM 9396 C C . PRO A 1 1180 ? -36.324 -29.973 6.215 1.00 64.42 1178 PRO A C 1
ATOM 9397 O O . PRO A 1 1180 ? -35.264 -29.366 6.019 1.00 62.02 1178 PRO A O 1
ATOM 9401 N N . ILE A 1 1181 ? -37.160 -30.288 5.222 1.00 68.64 1179 ILE A N 1
ATOM 9402 C CA . ILE A 1 1181 ? -36.812 -29.900 3.859 1.00 64.84 1179 ILE A CA 1
ATOM 9403 C C . ILE A 1 1181 ? -37.106 -28.421 3.633 1.00 63.04 1179 ILE A C 1
ATOM 9404 O O . ILE A 1 1181 ? -36.378 -27.734 2.901 1.00 61.23 1179 ILE A O 1
ATOM 9409 N N . ASP A 1 1182 ? -38.164 -27.899 4.261 1.00 57.79 1180 ASP A N 1
ATOM 9410 C CA . ASP A 1 1182 ? -38.391 -26.456 4.210 1.00 74.29 1180 ASP A CA 1
ATOM 9411 C C . ASP A 1 1182 ? -37.255 -25.697 4.888 1.00 67.77 1180 ASP A C 1
ATOM 9412 O O . ASP A 1 1182 ? -36.823 -24.644 4.398 1.00 65.75 1180 ASP A O 1
ATOM 9417 N N . PHE A 1 1183 ? -36.761 -26.221 6.017 1.00 55.33 1181 PHE A N 1
ATOM 9418 C CA . PHE A 1 1183 ? -35.617 -25.626 6.699 1.00 54.43 1181 PHE A CA 1
ATOM 9419 C C . PHE A 1 1183 ? -34.374 -25.697 5.829 1.00 52.99 1181 PHE A C 1
ATOM 9420 O O . PHE A 1 1183 ? -33.672 -24.695 5.641 1.00 49.03 1181 PHE A O 1
ATOM 9428 N N . LEU A 1 1184 ? -34.086 -26.881 5.288 1.00 56.65 1182 LEU A N 1
ATOM 9429 C CA . LEU A 1 1184 ? -32.898 -27.039 4.457 1.00 56.60 1182 LEU A CA 1
ATOM 9430 C C . LEU A 1 1184 ? -33.013 -26.243 3.167 1.00 59.46 1182 LEU A C 1
ATOM 9431 O O . LEU A 1 1184 ? -32.026 -25.653 2.704 1.00 56.62 1182 LEU A O 1
ATOM 9436 N N . GLU A 1 1185 ? -34.207 -26.209 2.569 1.00 55.48 1183 GLU A N 1
ATOM 9437 C CA . GLU A 1 1185 ? -34.362 -25.434 1.347 1.00 64.28 1183 GLU A CA 1
ATOM 9438 C C . GLU A 1 1185 ? -34.160 -23.947 1.617 1.00 63.49 1183 GLU A C 1
ATOM 9439 O O . GLU A 1 1185 ? -33.509 -23.252 0.830 1.00 71.26 1183 GLU A O 1
ATOM 9445 N N . ALA A 1 1186 ? -34.658 -23.448 2.749 1.00 58.22 1184 ALA A N 1
ATOM 9446 C CA . ALA A 1 1186 ? -34.425 -22.049 3.062 1.00 54.44 1184 ALA A CA 1
ATOM 9447 C C . ALA A 1 1186 ? -32.970 -21.743 3.376 1.00 62.41 1184 ALA A C 1
ATOM 9448 O O . ALA A 1 1186 ? -32.625 -20.564 3.513 1.00 61.83 1184 ALA A O 1
ATOM 9450 N N . LYS A 1 1187 ? -32.116 -22.752 3.520 1.00 62.07 1185 LYS A N 1
ATOM 9451 C CA . LYS A 1 1187 ? -30.708 -22.501 3.790 1.00 58.94 1185 LYS A CA 1
ATOM 9452 C C . LYS A 1 1187 ? -29.854 -22.612 2.543 1.00 61.44 1185 LYS A C 1
ATOM 9453 O O . LYS A 1 1187 ? -28.629 -22.507 2.634 1.00 68.81 1185 LYS A O 1
ATOM 9459 N N . GLY A 1 1188 ? -30.469 -22.802 1.383 1.00 53.94 1186 GLY A N 1
ATOM 9460 C CA . GLY A 1 1188 ? -29.704 -22.972 0.167 1.00 47.78 1186 GLY A CA 1
ATOM 9461 C C . GLY A 1 1188 ? -30.030 -24.246 -0.585 1.00 63.21 1186 GLY A C 1
ATOM 9462 O O . GLY A 1 1188 ? -30.356 -24.192 -1.770 1.00 68.10 1186 GLY A O 1
ATOM 9463 N N . TYR A 1 1189 ? -29.970 -25.391 0.097 1.00 65.29 1187 TYR A N 1
ATOM 9464 C CA . TYR A 1 1189 ? -30.040 -26.683 -0.569 1.00 63.02 1187 TYR A CA 1
ATOM 9465 C C . TYR A 1 1189 ? -31.307 -26.828 -1.405 1.00 70.64 1187 TYR A C 1
ATOM 9466 O O . TYR A 1 1189 ? -32.367 -26.288 -1.077 1.00 76.53 1187 TYR A O 1
ATOM 9475 N N . LYS A 1 1190 ? -31.180 -27.569 -2.505 1.00 68.83 1188 LYS A N 1
ATOM 9476 C CA . LYS A 1 1190 ? -32.313 -27.929 -3.341 1.00 66.71 1188 LYS A CA 1
ATOM 9477 C C . LYS A 1 1190 ? -32.180 -29.400 -3.714 1.00 74.81 1188 LYS A C 1
ATOM 9478 O O . LYS A 1 1190 ? -31.090 -29.976 -3.666 1.00 77.60 1188 LYS A O 1
ATOM 9480 N N . GLU A 1 1191 ? -33.312 -30.013 -4.064 1.00 69.67 1189 GLU A N 1
ATOM 9481 C CA . GLU A 1 1191 ? -33.356 -31.438 -4.401 1.00 71.47 1189 GLU A CA 1
ATOM 9482 C C . GLU A 1 1191 ? -32.842 -32.296 -3.244 1.00 81.57 1189 GLU A C 1
ATOM 9483 O O . GLU A 1 1191 ? -32.092 -33.259 -3.440 1.00 86.83 1189 GLU A O 1
ATOM 9489 N N . VAL A 1 1192 ? -33.253 -31.949 -2.026 1.00 81.39 1190 VAL A N 1
ATOM 9490 C CA . VAL A 1 1192 ? -32.745 -32.631 -0.846 1.00 72.75 1190 VAL A CA 1
ATOM 9491 C C . VAL A 1 1192 ? -33.291 -34.053 -0.793 1.00 66.91 1190 VAL A C 1
ATOM 9492 O O . VAL A 1 1192 ? -34.470 -34.293 -1.086 1.00 65.02 1190 VAL A O 1
ATOM 9496 N N . LYS A 1 1193 ? -32.428 -35.006 -0.417 1.00 54.91 1191 LYS A N 1
ATOM 9497 C CA . LYS A 1 1193 ? -32.785 -36.423 -0.371 1.00 60.94 1191 LYS A CA 1
ATOM 9498 C C . LYS A 1 1193 ? -33.174 -36.806 1.056 1.00 65.66 1191 LYS A C 1
ATOM 9499 O O . LYS A 1 1193 ? -32.385 -37.357 1.821 1.00 59.44 1191 LYS A O 1
ATOM 9505 N N . LYS A 1 1194 ? -34.447 -36.547 1.382 1.00 65.36 1192 LYS A N 1
ATOM 9506 C CA . LYS A 1 1194 ? -34.947 -36.654 2.748 1.00 65.78 1192 LYS A CA 1
ATOM 9507 C C . LYS A 1 1194 ? -34.567 -37.964 3.423 1.00 67.18 1192 LYS A C 1
ATOM 9508 O O . LYS A 1 1194 ? -34.315 -37.989 4.635 1.00 75.13 1192 LYS A O 1
ATOM 9514 N N . ASP A 1 1195 ? -34.493 -39.053 2.666 1.00 67.36 1193 ASP A N 1
ATOM 9515 C CA . ASP A 1 1195 ? -34.241 -40.366 3.255 1.00 68.76 1193 ASP A CA 1
ATOM 9516 C C . ASP A 1 1195 ? -32.795 -40.578 3.672 1.00 62.95 1193 ASP A C 1
ATOM 9517 O O . ASP A 1 1195 ? -32.502 -41.580 4.328 1.00 61.60 1193 ASP A O 1
ATOM 9522 N N . LEU A 1 1196 ? -31.891 -39.680 3.292 1.00 61.46 1194 LEU A N 1
ATOM 9523 C CA . LEU A 1 1196 ? -30.496 -39.730 3.701 1.00 52.19 1194 LEU A CA 1
ATOM 9524 C C . LEU A 1 1196 ? -30.163 -38.631 4.698 1.00 55.39 1194 LEU A C 1
ATOM 9525 O O . LEU A 1 1196 ? -28.997 -38.254 4.837 1.00 69.51 1194 LEU A O 1
ATOM 9530 N N . ILE A 1 1197 ? -31.163 -38.068 5.366 1.00 48.61 1195 ILE A N 1
ATOM 9531 C CA . ILE A 1 1197 ? -30.878 -37.039 6.362 1.00 50.88 1195 ILE A CA 1
ATOM 9532 C C . ILE A 1 1197 ? -30.526 -37.761 7.658 1.00 55.22 1195 ILE A C 1
ATOM 9533 O O . ILE A 1 1197 ? -31.409 -38.264 8.352 1.00 65.41 1195 ILE A O 1
ATOM 9538 N N . ILE A 1 1198 ? -29.240 -37.840 7.981 1.00 43.67 1196 ILE A N 1
ATOM 9539 C CA . ILE A 1 1198 ? -28.796 -38.553 9.170 1.00 52.55 1196 ILE A CA 1
ATOM 9540 C C . ILE A 1 1198 ? -28.511 -37.554 10.292 1.00 58.85 1196 ILE A C 1
ATOM 9541 O O . ILE A 1 1198 ? -27.633 -36.687 10.176 1.00 56.91 1196 ILE A O 1
ATOM 9546 N N . LYS A 1 1199 ? -29.260 -37.681 11.375 1.00 50.79 1197 LYS A N 1
ATOM 9547 C CA . LYS A 1 1199 ? -28.964 -36.950 12.598 1.00 46.12 1197 LYS A CA 1
ATOM 9548 C C . LYS A 1 1199 ? -27.658 -37.482 13.188 1.00 43.88 1197 LYS A C 1
ATOM 9549 O O . LYS A 1 1199 ? -27.526 -38.685 13.440 1.00 55.07 1197 LYS A O 1
ATOM 9555 N N . LEU A 1 1200 ? -26.678 -36.597 13.368 1.00 42.83 1198 LEU A N 1
ATOM 9556 C CA . LEU A 1 1200 ? -25.374 -36.951 13.929 1.00 40.86 1198 LEU A CA 1
ATOM 9557 C C . LEU A 1 1200 ? -25.127 -36.211 15.238 1.00 45.53 1198 LEU A C 1
ATOM 9558 O O . LEU A 1 1200 ? -24.543 -35.113 15.241 1.00 37.85 1198 LEU A O 1
ATOM 9563 N N . PRO A 1 1201 ? -25.516 -36.786 16.375 1.00 44.48 1199 PRO A N 1
ATOM 9564 C CA . PRO A 1 1201 ? -25.304 -36.110 17.661 1.00 38.99 1199 PRO A CA 1
ATOM 9565 C C . PRO A 1 1201 ? -23.827 -36.100 18.026 1.00 35.95 1199 PRO A C 1
ATOM 9566 O O . PRO A 1 1201 ? -22.994 -36.748 17.391 1.00 36.18 1199 PRO A O 1
ATOM 9570 N N . LYS A 1 1202 ? -23.509 -35.327 19.064 1.00 34.39 1200 LYS A N 1
ATOM 9571 C CA . LYS A 1 1202 ? -22.135 -35.231 19.534 1.00 29.98 1200 LYS A CA 1
ATOM 9572 C C . LYS A 1 1202 ? -21.610 -36.610 19.899 1.00 36.71 1200 LYS A C 1
ATOM 9573 O O . LYS A 1 1202 ? -22.304 -37.400 20.546 1.00 43.74 1200 LYS A O 1
ATOM 9579 N N . TYR A 1 1203 ? -20.376 -36.889 19.479 1.00 38.69 1201 TYR A N 1
ATOM 9580 C CA . TYR A 1 1203 ? -19.593 -38.109 19.734 1.00 37.99 1201 TYR A CA 1
ATOM 9581 C C . TYR A 1 1203 ? -19.931 -39.235 18.758 1.00 50.20 1201 TYR A C 1
ATOM 9582 O O . TYR A 1 1203 ? -19.460 -40.375 18.957 1.00 52.95 1201 TYR A O 1
ATOM 9591 N N . SER A 1 1204 ? -20.729 -38.963 17.718 1.00 37.65 1202 SER A N 1
ATOM 9592 C CA . SER A 1 1204 ? -20.938 -39.916 16.638 1.00 36.53 1202 SER A CA 1
ATOM 9593 C C . SER A 1 1204 ? -19.599 -40.407 16.106 1.00 42.04 1202 SER A C 1
ATOM 9594 O O . SER A 1 1204 ? -18.678 -39.617 15.869 1.00 41.38 1202 SER A O 1
ATOM 9597 N N . LEU A 1 1205 ? -19.493 -41.725 15.937 1.00 32.98 1203 LEU A N 1
ATOM 9598 C CA . LEU A 1 1205 ? -18.213 -42.377 15.707 1.00 34.26 1203 LEU A CA 1
ATOM 9599 C C . LEU A 1 1205 ? -18.037 -42.712 14.231 1.00 41.48 1203 LEU A C 1
ATOM 9600 O O . LEU A 1 1205 ? -18.980 -43.171 13.574 1.00 33.52 1203 LEU A O 1
ATOM 9605 N N . PHE A 1 1206 ? -16.823 -42.469 13.714 1.00 33.49 1204 PHE A N 1
ATOM 9606 C CA . PHE A 1 1206 ? -16.471 -42.790 12.332 1.00 34.34 1204 PHE A CA 1
ATOM 9607 C C . PHE A 1 1206 ? -15.150 -43.530 12.305 1.00 35.40 1204 PHE A C 1
ATOM 9608 O O . PHE A 1 1206 ? -14.271 -43.304 13.140 1.00 34.18 1204 PHE A O 1
ATOM 9616 N N . GLU A 1 1207 ? -15.011 -44.406 11.324 1.00 35.29 1205 GLU A N 1
ATOM 9617 C CA . GLU A 1 1207 ? -13.769 -45.127 11.117 1.00 38.03 1205 GLU A CA 1
ATOM 9618 C C . GLU A 1 1207 ? -13.291 -44.882 9.700 1.00 41.04 1205 GLU A C 1
ATOM 9619 O O . GLU A 1 1207 ? -14.088 -44.916 8.756 1.00 37.11 1205 GLU A O 1
ATOM 9625 N N . LEU A 1 1208 ? -12.002 -44.603 9.565 1.00 43.23 1206 LEU A N 1
ATOM 9626 C CA . LEU A 1 1208 ? -11.399 -44.220 8.294 1.00 45.25 1206 LEU A CA 1
ATOM 9627 C C . LEU A 1 1208 ? -10.446 -45.352 7.854 1.00 52.86 1206 LEU A C 1
ATOM 9628 O O . LEU A 1 1208 ? -10.862 -46.510 7.895 1.00 57.18 1206 LEU A O 1
ATOM 9633 N N . GLU A 1 1209 ? -9.218 -45.054 7.471 1.00 53.12 1207 GLU A N 1
ATOM 9634 C CA . GLU A 1 1209 ? -8.278 -46.068 7.024 1.00 42.51 1207 GLU A CA 1
ATOM 9635 C C . GLU A 1 1209 ? -7.465 -46.559 8.211 1.00 42.25 1207 GLU A C 1
ATOM 9636 O O . GLU A 1 1209 ? -7.152 -45.787 9.119 1.00 42.59 1207 GLU A O 1
ATOM 9642 N N . ASN A 1 1210 ? -7.155 -47.855 8.219 1.00 45.05 1208 ASN A N 1
ATOM 9643 C CA . ASN A 1 1210 ? -6.235 -48.424 9.206 1.00 44.32 1208 ASN A CA 1
ATOM 9644 C C . ASN A 1 1210 ? -6.787 -48.340 10.626 1.00 42.31 1208 ASN A C 1
ATOM 9645 O O . ASN A 1 1210 ? -6.059 -48.022 11.569 1.00 46.81 1208 ASN A O 1
ATOM 9650 N N . GLY A 1 1211 ? -8.078 -48.616 10.781 1.00 38.92 1209 GLY A N 1
ATOM 9651 C CA . GLY A 1 1211 ? -8.684 -48.579 12.097 1.00 46.27 1209 GLY A CA 1
ATOM 9652 C C . GLY A 1 1211 ? -8.680 -47.205 12.738 1.00 47.35 1209 GLY A C 1
ATOM 9653 O O . GLY A 1 1211 ? -9.069 -47.051 13.902 1.00 52.96 1209 GLY A O 1
ATOM 9654 N N . ARG A 1 1212 ? -8.228 -46.200 11.996 1.00 42.05 1210 ARG A N 1
ATOM 9655 C CA . ARG A 1 1212 ? -8.269 -44.842 12.504 1.00 39.10 1210 ARG A CA 1
ATOM 9656 C C . ARG A 1 1212 ? -9.717 -44.402 12.661 1.00 38.03 1210 ARG A C 1
ATOM 9657 O O . ARG A 1 1212 ? -10.531 -44.586 11.749 1.00 40.88 1210 ARG A O 1
ATOM 9665 N N . LYS A 1 1213 ? -10.040 -43.853 13.834 1.00 35.32 1211 LYS A N 1
ATOM 9666 C CA . LYS A 1 1213 ? -11.392 -43.415 14.167 1.00 44.15 1211 LYS A CA 1
ATOM 9667 C C . LYS A 1 1213 ? -11.413 -41.953 14.623 1.00 48.63 1211 LYS A C 1
ATOM 9668 O O . LYS A 1 1213 ? -10.448 -41.443 15.201 1.00 48.99 1211 LYS A O 1
ATOM 9674 N N . ARG A 1 1214 ? -12.535 -41.286 14.355 1.00 41.15 1212 ARG A N 1
ATOM 9675 C CA . ARG A 1 1214 ? -12.800 -39.929 14.811 1.00 33.17 1212 ARG A CA 1
ATOM 9676 C C . ARG A 1 1214 ? -14.185 -39.875 15.418 1.00 35.27 1212 ARG A C 1
ATOM 9677 O O . ARG A 1 1214 ? -15.081 -40.631 15.019 1.00 39.28 1212 ARG A O 1
ATOM 9685 N N . MET A 1 1215 ? -14.353 -38.973 16.382 1.00 33.26 1213 MET A N 1
ATOM 9686 C CA . MET A 1 1215 ? -15.654 -38.660 16.947 1.00 34.25 1213 MET A CA 1
ATOM 9687 C C . MET A 1 1215 ? -16.019 -37.237 16.565 1.00 38.21 1213 MET A C 1
ATOM 9688 O O . MET A 1 1215 ? -15.155 -36.372 16.424 1.00 39.32 1213 MET A O 1
ATOM 9693 N N . LEU A 1 1216 ? -17.312 -36.998 16.425 1.00 43.78 1214 LEU A N 1
ATOM 9694 C CA . LEU A 1 1216 ? -17.835 -35.703 16.010 1.00 43.05 1214 LEU A CA 1
ATOM 9695 C C . LEU A 1 1216 ? -18.076 -34.809 17.230 1.00 38.94 1214 LEU A C 1
ATOM 9696 O O . LEU A 1 1216 ? -18.984 -35.070 18.029 1.00 36.76 1214 LEU A O 1
ATOM 9701 N N . ALA A 1 1217 ? -17.275 -33.745 17.377 1.00 44.17 1215 ALA A N 1
ATOM 9702 C CA . ALA A 1 1217 ? -17.524 -32.769 18.448 1.00 38.67 1215 ALA A CA 1
ATOM 9703 C C . ALA A 1 1217 ? -18.549 -31.713 18.041 1.00 41.29 1215 ALA A C 1
ATOM 9704 O O . ALA A 1 1217 ? -19.319 -31.229 18.878 1.00 49.37 1215 ALA A O 1
ATOM 9706 N N . SER A 1 1218 ? -18.583 -31.361 16.767 1.00 45.57 1216 SER A N 1
ATOM 9707 C CA . SER A 1 1218 ? -19.592 -30.479 16.209 1.00 46.90 1216 SER A CA 1
ATOM 9708 C C . SER A 1 1218 ? -19.578 -30.685 14.702 1.00 49.33 1216 SER A C 1
ATOM 9709 O O . SER A 1 1218 ? -18.916 -31.594 14.186 1.00 43.60 1216 SER A O 1
ATOM 9712 N N . ALA A 1 1219 ? -20.276 -29.808 13.986 1.00 56.64 1217 ALA A N 1
ATOM 9713 C CA . ALA A 1 1219 ? -20.233 -29.893 12.537 1.00 54.94 1217 ALA A CA 1
ATOM 9714 C C . ALA A 1 1219 ? -18.890 -29.454 11.971 1.00 48.13 1217 ALA A C 1
ATOM 9715 O O . ALA A 1 1219 ? -18.628 -29.716 10.792 1.00 46.58 1217 ALA A O 1
ATOM 9717 N N . GLY A 1 1220 ? -18.030 -28.823 12.778 1.00 47.34 1218 GLY A N 1
ATOM 9718 C CA . GLY A 1 1220 ? -16.756 -28.359 12.264 1.00 45.41 1218 GLY A CA 1
ATOM 9719 C C . GLY A 1 1220 ? -15.543 -28.676 13.113 1.00 50.51 1218 GLY A C 1
ATOM 9720 O O . GLY A 1 1220 ? -14.541 -27.966 13.033 1.00 61.90 1218 GLY A O 1
ATOM 9721 N N . GLU A 1 1221 ? -15.596 -29.747 13.903 1.00 47.27 1219 GLU A N 1
ATOM 9722 C CA . GLU A 1 1221 ? -14.439 -30.178 14.673 1.00 37.47 1219 GLU A CA 1
ATOM 9723 C C . GLU A 1 1221 ? -14.584 -31.659 15.040 1.00 38.89 1219 GLU A C 1
ATOM 9724 O O . GLU A 1 1221 ? -15.691 -32.134 15.316 1.00 37.35 1219 GLU A O 1
ATOM 9730 N N . LEU A 1 1222 ? -13.463 -32.379 15.060 1.00 32.79 1220 LEU A N 1
ATOM 9731 C CA . LEU A 1 1222 ? -13.450 -33.792 15.389 1.00 34.64 1220 LEU A CA 1
ATOM 9732 C C . LEU A 1 1222 ? -12.582 -34.044 16.612 1.00 38.77 1220 LEU A C 1
ATOM 9733 O O . LEU A 1 1222 ? -11.641 -33.295 16.888 1.00 37.14 1220 LEU A O 1
ATOM 9738 N N . GLN A 1 1223 ? -12.897 -35.145 17.313 1.00 31.66 1221 GLN A N 1
ATOM 9739 C CA . GLN A 1 1223 ? -12.116 -35.669 18.420 1.00 31.26 1221 GLN A CA 1
ATOM 9740 C C . GLN A 1 1223 ? -11.513 -37.032 18.086 1.00 41.03 1221 GLN A C 1
ATOM 9741 O O . GLN A 1 1223 ? -11.969 -37.743 17.179 1.00 41.24 1221 GLN A O 1
ATOM 9747 N N . LYS A 1 1224 ? -10.476 -37.394 18.845 1.00 33.90 1222 LYS A N 1
ATOM 9748 C CA . LYS A 1 1224 ? -9.809 -38.673 18.641 1.00 31.74 1222 LYS A CA 1
ATOM 9749 C C . LYS A 1 1224 ? -10.746 -39.817 19.003 1.00 33.39 1222 LYS A C 1
ATOM 9750 O O . LYS A 1 1224 ? -11.427 -39.769 20.029 1.00 37.36 1222 LYS A O 1
ATOM 9756 N N . GLY A 1 1225 ? -10.759 -40.860 18.169 1.00 31.93 1223 GLY A N 1
ATOM 9757 C CA . GLY A 1 1225 ? -11.730 -41.938 18.275 1.00 31.79 1223 GLY A CA 1
ATOM 9758 C C . GLY A 1 1225 ? -11.181 -43.267 18.767 1.00 39.35 1223 GLY A C 1
ATOM 9759 O O . GLY A 1 1225 ? -11.953 -44.168 19.102 1.00 32.58 1223 GLY A O 1
ATOM 9760 N N . ASN A 1 1226 ? -9.859 -43.390 18.853 1.00 39.92 1224 ASN A N 1
ATOM 9761 C CA . ASN A 1 1226 ? -9.181 -44.647 19.137 1.00 39.12 1224 ASN A CA 1
ATOM 9762 C C . ASN A 1 1226 ? -8.727 -44.755 20.586 1.00 43.06 1224 ASN A C 1
ATOM 9763 O O . ASN A 1 1226 ? -8.508 -43.752 21.269 1.00 48.78 1224 ASN A O 1
ATOM 9768 N N . GLU A 1 1227 ? -8.571 -46.003 21.043 1.00 36.52 1225 GLU A N 1
ATOM 9769 C CA . GLU A 1 1227 ? -7.943 -46.311 22.324 1.00 40.99 1225 GLU A CA 1
ATOM 9770 C C . GLU A 1 1227 ? -6.629 -47.045 22.077 1.00 43.32 1225 GLU A C 1
ATOM 9771 O O . GLU A 1 1227 ? -6.580 -47.989 21.286 1.00 54.12 1225 GLU A O 1
ATOM 9777 N N . LEU A 1 1228 ? -5.573 -46.620 22.761 1.00 44.67 1226 LEU A N 1
ATOM 9778 C CA . LEU A 1 1228 ? -4.254 -47.244 22.645 1.00 48.34 1226 LEU A CA 1
ATOM 9779 C C . LEU A 1 1228 ? -4.150 -48.350 23.689 1.00 46.43 1226 LEU A C 1
ATOM 9780 O O . LEU A 1 1228 ? -3.973 -48.082 24.876 1.00 56.21 1226 LEU A O 1
ATOM 9785 N N . ALA A 1 1229 ? -4.258 -49.599 23.248 1.00 46.11 1227 ALA A N 1
ATOM 9786 C CA . ALA A 1 1229 ? -4.177 -50.751 24.144 1.00 40.63 1227 ALA A CA 1
ATOM 9787 C C . ALA A 1 1229 ? -2.709 -51.084 24.348 1.00 43.97 1227 ALA A C 1
ATOM 9788 O O . ALA A 1 1229 ? -2.118 -51.871 23.619 1.00 49.89 1227 ALA A O 1
ATOM 9790 N N . LEU A 1 1230 ? -2.107 -50.449 25.333 1.00 52.11 1228 LEU A N 1
ATOM 9791 C CA . LEU A 1 1230 ? -0.737 -50.768 25.678 1.00 52.63 1228 LEU A CA 1
ATOM 9792 C C . LEU A 1 1230 ? -0.685 -52.155 26.313 1.00 58.28 1228 LEU A C 1
ATOM 9793 O O . LEU A 1 1230 ? -1.519 -52.477 27.164 1.00 68.38 1228 LEU A O 1
ATOM 9798 N N . PRO A 1 1231 ? 0.265 -52.998 25.908 1.00 56.34 1229 PRO A N 1
ATOM 9799 C CA . PRO A 1 1231 ? 0.367 -54.343 26.490 1.00 51.95 1229 PRO A CA 1
ATOM 9800 C C . PRO A 1 1231 ? 0.521 -54.312 28.006 1.00 57.14 1229 PRO A C 1
ATOM 9801 O O . PRO A 1 1231 ? 1.120 -53.400 28.579 1.00 56.33 1229 PRO A O 1
ATOM 9805 N N . SER A 1 1232 ? -0.024 -55.346 28.650 1.00 60.92 1230 SER A N 1
ATOM 9806 C CA . SER A 1 1232 ? -0.102 -55.372 30.107 1.00 55.58 1230 SER A CA 1
ATOM 9807 C C . SER A 1 1232 ? 1.277 -55.248 30.766 1.00 57.10 1230 SER A C 1
ATOM 9808 O O . SER A 1 1232 ? 1.388 -54.679 31.863 1.00 48.05 1230 SER A O 1
ATOM 9811 N N . LYS A 1 1233 ? 2.342 -55.739 30.106 1.00 60.47 1231 LYS A N 1
ATOM 9812 C CA . LYS A 1 1233 ? 3.676 -55.720 30.716 1.00 49.85 1231 LYS A CA 1
ATOM 9813 C C . LYS A 1 1233 ? 4.207 -54.297 30.873 1.00 60.72 1231 LYS A C 1
ATOM 9814 O O . LYS A 1 1233 ? 4.885 -53.988 31.863 1.00 60.31 1231 LYS A O 1
ATOM 9820 N N . TYR A 1 1234 ? 3.918 -53.420 29.903 1.00 58.60 1232 TYR A N 1
ATOM 9821 C CA . TYR A 1 1234 ? 4.372 -52.036 29.978 1.00 47.19 1232 TYR A CA 1
ATOM 9822 C C . TYR A 1 1234 ? 3.582 -51.237 31.006 1.00 48.97 1232 TYR A C 1
ATOM 9823 O O . TYR A 1 1234 ? 4.071 -50.218 31.514 1.00 45.49 1232 TYR A O 1
ATOM 9832 N N . VAL A 1 1235 ? 2.353 -51.668 31.304 1.00 55.83 1233 VAL A N 1
ATOM 9833 C CA . VAL A 1 1235 ? 1.530 -50.958 32.282 1.00 56.42 1233 VAL A CA 1
ATOM 9834 C C . VAL A 1 1235 ? 2.169 -51.046 33.660 1.00 57.42 1233 VAL A C 1
ATOM 9835 O O . VAL A 1 1235 ? 2.370 -50.033 34.339 1.00 62.63 1233 VAL A O 1
ATOM 9839 N N . ASN A 1 1236 ? 2.528 -52.260 34.079 1.00 51.60 1234 ASN A N 1
ATOM 9840 C CA . ASN A 1 1236 ? 3.070 -52.439 35.422 1.00 53.47 1234 ASN A CA 1
ATOM 9841 C C . ASN A 1 1236 ? 4.475 -51.886 35.534 1.00 54.89 1234 ASN A C 1
ATOM 9842 O O . ASN A 1 1236 ? 4.884 -51.456 36.621 1.00 57.88 1234 ASN A O 1
ATOM 9847 N N . PHE A 1 1237 ? 5.222 -51.882 34.430 1.00 55.60 1235 PHE A N 1
ATOM 9848 C CA . PHE A 1 1237 ? 6.496 -51.179 34.425 1.00 57.10 1235 PHE A CA 1
ATOM 9849 C C . PHE A 1 1237 ? 6.297 -49.699 34.715 1.00 58.95 1235 PHE A C 1
ATOM 9850 O O . PHE A 1 1237 ? 6.977 -49.125 35.572 1.00 64.65 1235 PHE A O 1
ATOM 9858 N N . LEU A 1 1238 ? 5.388 -49.057 33.980 1.00 52.57 1236 LEU A N 1
ATOM 9859 C CA . LEU A 1 1238 ? 5.145 -47.640 34.201 1.00 50.41 1236 LEU A CA 1
ATOM 9860 C C . LEU A 1 1238 ? 4.735 -47.370 35.645 1.00 53.27 1236 LEU A C 1
ATOM 9861 O O . LEU A 1 1238 ? 5.237 -46.426 36.262 1.00 51.22 1236 LEU A O 1
ATOM 9866 N N . TYR A 1 1239 ? 3.866 -48.213 36.219 1.00 56.88 1237 TYR A N 1
ATOM 9867 C CA . TYR A 1 1239 ? 3.450 -48.016 37.610 1.00 55.54 1237 TYR A CA 1
ATOM 9868 C C . TYR A 1 1239 ? 4.630 -48.160 38.560 1.00 61.30 1237 TYR A C 1
ATOM 9869 O O . TYR A 1 1239 ? 4.843 -47.313 39.437 1.00 62.52 1237 TYR A O 1
ATOM 9878 N N . LEU A 1 1240 ? 5.399 -49.241 38.414 1.00 59.69 1238 LEU A N 1
ATOM 9879 C CA . LEU A 1 1240 ? 6.529 -49.457 39.311 1.00 58.14 1238 LEU A CA 1
ATOM 9880 C C . LEU A 1 1240 ? 7.589 -48.378 39.130 1.00 65.60 1238 LEU A C 1
ATOM 9881 O O . LEU A 1 1240 ? 8.077 -47.804 40.109 1.00 74.44 1238 LEU A O 1
ATOM 9886 N N . ALA A 1 1241 ? 7.955 -48.081 37.883 1.00 58.80 1239 ALA A N 1
ATOM 9887 C CA . ALA A 1 1241 ? 9.024 -47.115 37.646 1.00 59.92 1239 ALA A CA 1
ATOM 9888 C C . ALA A 1 1241 ? 8.670 -45.746 38.216 1.00 64.55 1239 ALA A C 1
ATOM 9889 O O . ALA A 1 1241 ? 9.493 -45.105 38.878 1.00 62.13 1239 ALA A O 1
ATOM 9891 N N . SER A 1 1242 ? 7.444 -45.285 37.980 1.00 64.45 1240 SER A N 1
ATOM 9892 C CA . SER A 1 1242 ? 7.063 -43.950 38.414 1.00 61.77 1240 SER A CA 1
ATOM 9893 C C . SER A 1 1242 ? 6.630 -43.897 39.875 1.00 67.52 1240 SER A C 1
ATOM 9894 O O . SER A 1 1242 ? 6.380 -42.796 40.383 1.00 66.67 1240 SER A O 1
ATOM 9897 N N . HIS A 1 1243 ? 6.517 -45.046 40.551 1.00 65.83 1241 HIS A N 1
ATOM 9898 C CA . HIS A 1 1243 ? 6.391 -45.108 42.005 1.00 66.79 1241 HIS A CA 1
ATOM 9899 C C . HIS A 1 1243 ? 7.632 -45.711 42.649 1.00 67.68 1241 HIS A C 1
ATOM 9900 O O . HIS A 1 1243 ? 7.561 -46.178 43.788 1.00 67.79 1241 HIS A O 1
ATOM 9907 N N . TYR A 1 1244 ? 8.753 -45.741 41.918 1.00 69.76 1242 TYR A N 1
ATOM 9908 C CA . TYR A 1 1244 ? 9.986 -46.366 42.398 1.00 69.41 1242 TYR A CA 1
ATOM 9909 C C . TYR A 1 1244 ? 10.316 -45.942 43.829 1.00 77.87 1242 TYR A C 1
ATOM 9910 O O . TYR A 1 1244 ? 10.696 -46.776 44.664 1.00 76.26 1242 TYR A O 1
ATOM 9919 N N . GLU A 1 1245 ? 10.165 -44.650 44.132 1.00 76.04 1243 GLU A N 1
ATOM 9920 C CA . GLU A 1 1245 ? 10.359 -44.168 45.492 1.00 75.21 1243 GLU A CA 1
ATOM 9921 C C . GLU A 1 1245 ? 9.200 -44.606 46.390 1.00 81.82 1243 GLU A C 1
ATOM 9922 O O . GLU A 1 1245 ? 9.373 -45.477 47.251 1.00 92.59 1243 GLU A O 1
ATOM 9924 N N . LYS A 1 1246 ? 8.008 -44.043 46.168 1.00 79.36 1244 LYS A N 1
ATOM 9925 C CA . LYS A 1 1246 ? 6.836 -44.260 47.024 1.00 73.54 1244 LYS A CA 1
ATOM 9926 C C . LYS A 1 1246 ? 6.226 -45.638 46.752 1.00 87.09 1244 LYS A C 1
ATOM 9927 O O . LYS A 1 1246 ? 5.222 -45.783 46.050 1.00 99.99 1244 LYS A O 1
ATOM 9929 N N . LEU A 1 1247 ? 6.814 -46.667 47.370 1.00 85.53 1245 LEU A N 1
ATOM 9930 C CA . LEU A 1 1247 ? 6.551 -48.046 46.971 1.00 90.84 1245 LEU A CA 1
ATOM 9931 C C . LEU A 1 1247 ? 5.566 -48.795 47.867 1.00 107.58 1245 LEU A C 1
ATOM 9932 O O . LEU A 1 1247 ? 4.773 -49.590 47.351 1.00 121.56 1245 LEU A O 1
ATOM 9937 N N . LYS A 1 1248 ? 5.609 -48.599 49.189 1.00 105.28 1246 LYS A N 1
ATOM 9938 C CA . LYS A 1 1248 ? 4.639 -49.204 50.107 1.00 106.77 1246 LYS A CA 1
ATOM 9939 C C . LYS A 1 1248 ? 4.635 -50.737 50.084 1.00 112.01 1246 LYS A C 1
ATOM 9940 O O . LYS A 1 1248 ? 3.830 -51.349 49.369 1.00 116.88 1246 LYS A O 1
ATOM 9942 N N . GLY A 1 1249 ? 5.499 -51.368 50.875 1.00 107.82 1247 GLY A N 1
ATOM 9943 C CA . GLY A 1 1249 ? 5.502 -52.816 50.949 1.00 104.00 1247 GLY A CA 1
ATOM 9944 C C . GLY A 1 1249 ? 6.670 -53.339 51.766 1.00 106.50 1247 GLY A C 1
ATOM 9945 O O . GLY A 1 1249 ? 7.382 -52.586 52.435 1.00 109.97 1247 GLY A O 1
ATOM 9946 N N . SER A 1 1250 ? 6.837 -54.653 51.705 1.00 102.51 1248 SER A N 1
ATOM 9947 C CA . SER A 1 1250 ? 7.965 -55.300 52.364 1.00 106.41 1248 SER A CA 1
ATOM 9948 C C . SER A 1 1250 ? 9.264 -54.945 51.648 1.00 113.10 1248 SER A C 1
ATOM 9949 O O . SER A 1 1250 ? 9.335 -55.055 50.417 1.00 120.86 1248 SER A O 1
ATOM 9952 N N . PRO A 1 1251 ? 10.307 -54.527 52.370 1.00 109.95 1249 PRO A N 1
ATOM 9953 C CA . PRO A 1 1251 ? 11.617 -54.328 51.725 1.00 106.97 1249 PRO A CA 1
ATOM 9954 C C . PRO A 1 1251 ? 12.080 -55.521 50.905 1.00 105.86 1249 PRO A C 1
ATOM 9955 O O . PRO A 1 1251 ? 12.754 -55.336 49.881 1.00 101.07 1249 PRO A O 1
ATOM 9959 N N . GLU A 1 1252 ? 11.720 -56.742 51.316 1.00 104.19 1250 GLU A N 1
ATOM 9960 C CA . GLU A 1 1252 ? 12.149 -57.932 50.584 1.00 110.26 1250 GLU A CA 1
ATOM 9961 C C . GLU A 1 1252 ? 11.673 -57.908 49.134 1.00 120.87 1250 GLU A C 1
ATOM 9962 O O . GLU A 1 1252 ? 12.414 -58.310 48.228 1.00 125.38 1250 GLU A O 1
ATOM 9968 N N . ASP A 1 1253 ? 10.445 -57.445 48.886 1.00 116.15 1251 ASP A N 1
ATOM 9969 C CA . ASP A 1 1253 ? 9.979 -57.325 47.508 1.00 110.93 1251 ASP A CA 1
ATOM 9970 C C . ASP A 1 1253 ? 10.043 -55.902 46.970 1.00 98.22 1251 ASP A C 1
ATOM 9971 O O . ASP A 1 1253 ? 10.258 -55.725 45.768 1.00 99.86 1251 ASP A O 1
ATOM 9976 N N . ASN A 1 1254 ? 9.877 -54.886 47.821 1.00 100.79 1252 ASN A N 1
ATOM 9977 C CA . ASN A 1 1254 ? 10.071 -53.517 47.357 1.00 93.22 1252 ASN A CA 1
ATOM 9978 C C . ASN A 1 1254 ? 11.480 -53.311 46.823 1.00 89.18 1252 ASN A C 1
ATOM 9979 O O . ASN A 1 1254 ? 11.705 -52.420 45.998 1.00 84.33 1252 ASN A O 1
ATOM 9984 N N . GLU A 1 1255 ? 12.439 -54.115 47.286 1.00 89.94 1253 GLU A N 1
ATOM 9985 C CA . GLU A 1 1255 ? 13.728 -54.186 46.611 1.00 89.30 1253 GLU A CA 1
ATOM 9986 C C . GLU A 1 1255 ? 13.635 -55.035 45.348 1.00 87.69 1253 GLU A C 1
ATOM 9987 O O . GLU A 1 1255 ? 14.242 -54.693 44.326 1.00 92.54 1253 GLU A O 1
ATOM 9989 N N . GLN A 1 1256 ? 12.868 -56.131 45.392 1.00 84.32 1254 GLN A N 1
ATOM 9990 C CA . GLN A 1 1256 ? 12.728 -56.975 44.207 1.00 81.85 1254 GLN A CA 1
ATOM 9991 C C . GLN A 1 1256 ? 12.050 -56.214 43.071 1.00 88.48 1254 GLN A C 1
ATOM 9992 O O . GLN A 1 1256 ? 12.436 -56.353 41.902 1.00 86.97 1254 GLN A O 1
ATOM 9994 N N . LYS A 1 1257 ? 11.050 -55.389 43.400 1.00 81.50 1255 LYS A N 1
ATOM 9995 C CA . LYS A 1 1257 ? 10.405 -54.549 42.394 1.00 78.59 1255 LYS A CA 1
ATOM 9996 C C . LYS A 1 1257 ? 11.388 -53.566 41.766 1.00 77.77 1255 LYS A C 1
ATOM 9997 O O . LYS A 1 1257 ? 11.372 -53.355 40.549 1.00 75.10 1255 LYS A O 1
ATOM 10003 N N . GLN A 1 1258 ? 12.252 -52.952 42.577 1.00 74.59 1256 GLN A N 1
ATOM 10004 C CA . GLN A 1 1258 ? 13.162 -51.938 42.050 1.00 78.19 1256 GLN A CA 1
ATOM 10005 C C . GLN A 1 1258 ? 14.177 -52.534 41.082 1.00 86.59 1256 GLN A C 1
ATOM 10006 O O . GLN A 1 1258 ? 14.592 -51.870 40.122 1.00 85.17 1256 GLN A O 1
ATOM 10012 N N . LEU A 1 1259 ? 14.614 -53.771 41.335 1.00 87.25 1257 LEU A N 1
ATOM 10013 C CA . LEU A 1 1259 ? 15.492 -54.440 40.382 1.00 88.31 1257 LEU A CA 1
ATOM 10014 C C . LEU A 1 1259 ? 14.748 -54.770 39.098 1.00 83.19 1257 LEU A C 1
ATOM 10015 O O . LEU A 1 1259 ? 15.353 -54.809 38.019 1.00 85.79 1257 LEU A O 1
ATOM 10020 N N . PHE A 1 1260 ? 13.437 -54.981 39.191 1.00 83.27 1258 PHE A N 1
ATOM 10021 C CA . PHE A 1 1260 ? 12.644 -55.218 37.992 1.00 77.95 1258 PHE A CA 1
ATOM 10022 C C . PHE A 1 1260 ? 12.645 -53.994 37.079 1.00 74.33 1258 PHE A C 1
ATOM 10023 O O . PHE A 1 1260 ? 12.761 -54.127 35.855 1.00 82.03 1258 PHE A O 1
ATOM 10031 N N . VAL A 1 1261 ? 12.537 -52.792 37.646 1.00 66.05 1259 VAL A N 1
ATOM 10032 C CA . VAL A 1 1261 ? 12.560 -51.628 36.772 1.00 67.52 1259 VAL A CA 1
ATOM 10033 C C . VAL A 1 1261 ? 13.971 -51.382 36.265 1.00 79.75 1259 VAL A C 1
ATOM 10034 O O . VAL A 1 1261 ? 14.154 -50.889 35.147 1.00 94.29 1259 VAL A O 1
ATOM 10038 N N . GLU A 1 1262 ? 14.988 -51.723 37.058 1.00 76.89 1260 GLU A N 1
ATOM 10039 C CA . GLU A 1 1262 ? 16.356 -51.545 36.587 1.00 77.95 1260 GLU A CA 1
ATOM 10040 C C . GLU A 1 1262 ? 16.635 -52.442 35.388 1.00 72.66 1260 GLU A C 1
ATOM 10041 O O . GLU A 1 1262 ? 17.204 -51.994 34.383 1.00 75.66 1260 GLU A O 1
ATOM 10043 N N . GLN A 1 1263 ? 16.208 -53.699 35.459 1.00 64.79 1261 GLN A N 1
ATOM 10044 C CA . GLN A 1 1263 ? 16.505 -54.680 34.425 1.00 73.21 1261 GLN A CA 1
ATOM 10045 C C . GLN A 1 1263 ? 15.554 -54.605 33.244 1.00 76.46 1261 GLN A C 1
ATOM 10046 O O . GLN A 1 1263 ? 15.656 -55.436 32.332 1.00 75.22 1261 GLN A O 1
ATOM 10052 N N . HIS A 1 1264 ? 14.634 -53.643 33.243 1.00 74.00 1262 HIS A N 1
ATOM 10053 C CA . HIS A 1 1264 ? 13.715 -53.447 32.132 1.00 71.97 1262 HIS A CA 1
ATOM 10054 C C . HIS A 1 1264 ? 13.721 -51.994 31.676 1.00 69.68 1262 HIS A C 1
ATOM 10055 O O . HIS A 1 1264 ? 12.715 -51.494 31.165 1.00 63.87 1262 HIS A O 1
ATOM 10062 N N . LYS A 1 1265 ? 14.856 -51.306 31.860 1.00 68.01 1263 LYS A N 1
ATOM 10063 C CA . LYS A 1 1265 ? 15.016 -49.954 31.341 1.00 64.90 1263 LYS A CA 1
ATOM 10064 C C . LYS A 1 1265 ? 14.797 -49.898 29.835 1.00 67.67 1263 LYS A C 1
ATOM 10065 O O . LYS A 1 1265 ? 14.438 -48.840 29.305 1.00 71.26 1263 LYS A O 1
ATOM 10067 N N . HIS A 1 1266 ? 14.971 -51.023 29.135 1.00 61.93 1264 HIS A N 1
ATOM 10068 C CA . HIS A 1 1266 ? 14.736 -51.038 27.697 1.00 62.35 1264 HIS A CA 1
ATOM 10069 C C . HIS A 1 1266 ? 13.258 -50.958 27.341 1.00 62.91 1264 HIS A C 1
ATOM 10070 O O . HIS A 1 1266 ? 12.936 -50.598 26.204 1.00 67.16 1264 HIS A O 1
ATOM 10077 N N . TYR A 1 1267 ? 12.354 -51.288 28.271 1.00 64.22 1265 TYR A N 1
ATOM 10078 C CA . TYR A 1 1267 ? 10.933 -51.031 28.044 1.00 60.63 1265 TYR A CA 1
ATOM 10079 C C . TYR A 1 1267 ? 10.656 -49.561 27.722 1.00 71.07 1265 TYR A C 1
ATOM 10080 O O . TYR A 1 1267 ? 9.668 -49.250 27.038 1.00 70.91 1265 TYR A O 1
ATOM 10089 N N . LEU A 1 1268 ? 11.494 -48.642 28.222 1.00 63.73 1266 LEU A N 1
ATOM 10090 C CA . LEU A 1 1268 ? 11.327 -47.236 27.878 1.00 56.52 1266 LEU A CA 1
ATOM 10091 C C . LEU A 1 1268 ? 11.275 -47.063 26.370 1.00 64.46 1266 LEU A C 1
ATOM 10092 O O . LEU A 1 1268 ? 10.312 -46.520 25.822 1.00 67.82 1266 LEU A O 1
ATOM 10097 N N . ASP A 1 1269 ? 12.294 -47.558 25.677 1.00 73.35 1267 ASP A N 1
ATOM 10098 C CA . ASP A 1 1269 ? 12.319 -47.443 24.224 1.00 73.84 1267 ASP A CA 1
ATOM 10099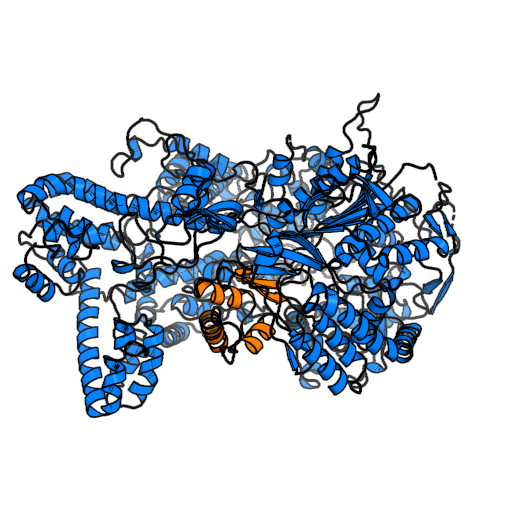 C C . ASP A 1 1269 ? 11.178 -48.219 23.578 1.00 68.21 1267 ASP A C 1
ATOM 10100 O O . ASP A 1 1269 ? 10.625 -47.778 22.565 1.00 68.25 1267 ASP A O 1
ATOM 10105 N N . GLU A 1 1270 ? 10.791 -49.355 24.152 1.00 63.64 1268 GLU A N 1
ATOM 10106 C CA . GLU A 1 1270 ? 9.704 -50.119 23.553 1.00 62.15 1268 GLU A CA 1
ATOM 10107 C C . GLU A 1 1270 ? 8.377 -49.387 23.687 1.00 57.57 1268 GLU A C 1
ATOM 10108 O O . GLU A 1 1270 ? 7.582 -49.356 22.738 1.00 56.85 1268 GLU A O 1
ATOM 10114 N N . ILE A 1 1271 ? 8.119 -48.789 24.853 1.00 53.96 1269 ILE A N 1
ATOM 10115 C CA . ILE A 1 1271 ? 6.868 -48.059 25.035 1.00 51.02 1269 ILE A CA 1
ATOM 10116 C C . ILE A 1 1271 ? 6.785 -46.882 24.066 1.00 58.80 1269 ILE A C 1
ATOM 10117 O O . ILE A 1 1271 ? 5.719 -46.586 23.507 1.00 56.17 1269 ILE A O 1
ATOM 10122 N N . ILE A 1 1272 ? 7.908 -46.195 23.845 1.00 54.62 1270 ILE A N 1
ATOM 10123 C CA . ILE A 1 1272 ? 7.905 -45.067 22.921 1.00 53.94 1270 ILE A CA 1
ATOM 10124 C C . ILE A 1 1272 ? 7.603 -45.541 21.500 1.00 59.98 1270 ILE A C 1
ATOM 10125 O O . ILE A 1 1272 ? 6.912 -44.855 20.734 1.00 62.88 1270 ILE A O 1
ATOM 10130 N N . GLU A 1 1273 ? 8.109 -46.721 21.119 1.00 56.86 1271 GLU A N 1
ATOM 10131 C CA . GLU A 1 1273 ? 7.758 -47.226 19.798 1.00 54.72 1271 GLU A CA 1
ATOM 10132 C C . GLU A 1 1273 ? 6.278 -47.568 19.723 1.00 55.15 1271 GLU A C 1
ATOM 10133 O O . GLU A 1 1273 ? 5.639 -47.352 18.686 1.00 55.39 1271 GLU A O 1
ATOM 10139 N N . GLN A 1 1274 ? 5.709 -48.079 20.813 1.00 53.37 1272 GLN A N 1
ATOM 10140 C CA . GLN A 1 1274 ? 4.270 -48.286 20.844 1.00 48.14 1272 GLN A CA 1
ATOM 10141 C C . GLN A 1 1274 ? 3.530 -46.980 20.591 1.00 47.56 1272 GLN A C 1
ATOM 10142 O O . GLN A 1 1274 ? 2.701 -46.890 19.679 1.00 44.72 1272 GLN A O 1
ATOM 10148 N N . ILE A 1 1275 ? 3.833 -45.947 21.384 1.00 51.84 1273 ILE A N 1
ATOM 10149 C CA . ILE A 1 1275 ? 3.208 -44.639 21.186 1.00 47.20 1273 ILE A CA 1
ATOM 10150 C C . ILE A 1 1275 ? 3.379 -44.173 19.742 1.00 51.48 1273 ILE A C 1
ATOM 10151 O O . ILE A 1 1275 ? 2.440 -43.662 19.121 1.00 47.09 1273 ILE A O 1
ATOM 10156 N N . SER A 1 1276 ? 4.570 -44.373 19.174 1.00 56.18 1274 SER A N 1
ATOM 10157 C CA . SER A 1 1276 ? 4.870 -43.764 17.883 1.00 58.11 1274 SER A CA 1
ATOM 10158 C C . SER A 1 1276 ? 4.125 -44.456 16.746 1.00 56.91 1274 SER A C 1
ATOM 10159 O O . SER A 1 1276 ? 3.655 -43.787 15.812 1.00 46.93 1274 SER A O 1
ATOM 10162 N N . GLU A 1 1277 ? 3.986 -45.790 16.817 1.00 55.03 1275 GLU A N 1
ATOM 10163 C CA . GLU A 1 1277 ? 3.284 -46.522 15.762 1.00 52.78 1275 GLU A CA 1
ATOM 10164 C C . GLU A 1 1277 ? 1.782 -46.281 15.821 1.00 50.69 1275 GLU A C 1
ATOM 10165 O O . GLU A 1 1277 ? 1.119 -46.199 14.780 1.00 56.61 1275 GLU A O 1
ATOM 10171 N N . PHE A 1 1278 ? 1.233 -46.147 17.026 1.00 51.00 1276 PHE A N 1
ATOM 10172 C CA . PHE A 1 1278 ? -0.166 -45.756 17.174 1.00 45.21 1276 PHE A CA 1
ATOM 10173 C C . PHE A 1 1278 ? -0.412 -44.347 16.628 1.00 46.29 1276 PHE A C 1
ATOM 10174 O O . PHE A 1 1278 ? -1.406 -44.105 15.930 1.00 42.06 1276 PHE A O 1
ATOM 10182 N N . SER A 1 1279 ? 0.496 -43.410 16.916 1.00 43.17 1277 SER A N 1
ATOM 10183 C CA . SER A 1 1279 ? 0.282 -42.024 16.510 1.00 42.93 1277 SER A CA 1
ATOM 10184 C C . SER A 1 1279 ? 0.371 -41.868 15.003 1.00 48.86 1277 SER A C 1
ATOM 10185 O O . SER A 1 1279 ? -0.493 -41.228 14.392 1.00 48.14 1277 SER A O 1
ATOM 10188 N N . LYS A 1 1280 ? 1.403 -42.460 14.379 1.00 46.49 1278 LYS A N 1
ATOM 10189 C CA . LYS A 1 1280 ? 1.516 -42.371 12.924 1.00 46.44 1278 LYS A CA 1
ATOM 10190 C C . LYS A 1 1280 ? 0.278 -42.915 12.238 1.00 48.32 1278 LYS A C 1
ATOM 10191 O O . LYS A 1 1280 ? -0.069 -42.466 11.141 1.00 50.01 1278 LYS A O 1
ATOM 10197 N N . ARG A 1 1281 ? -0.407 -43.868 12.878 1.00 53.14 1279 ARG A N 1
ATOM 10198 C CA . ARG A 1 1281 ? -1.547 -44.539 12.262 1.00 50.87 1279 ARG A CA 1
ATOM 10199 C C . ARG A 1 1281 ? -2.844 -43.759 12.443 1.00 55.88 1279 ARG A C 1
ATOM 10200 O O . ARG A 1 1281 ? -3.616 -43.613 11.489 1.00 54.09 1279 ARG A O 1
ATOM 10208 N N . VAL A 1 1282 ? -3.110 -43.261 13.650 1.00 37.61 1280 VAL A N 1
ATOM 10209 C CA . VAL A 1 1282 ? -4.435 -42.732 13.952 1.00 36.07 1280 VAL A CA 1
ATOM 10210 C C . VAL A 1 1282 ? -4.408 -41.337 14.531 1.00 38.28 1280 VAL A C 1
ATOM 10211 O O . VAL A 1 1282 ? -5.456 -40.664 14.545 1.00 41.12 1280 VAL A O 1
ATOM 10215 N N . ILE A 1 1283 ? -3.286 -40.838 15.037 1.00 39.82 1281 ILE A N 1
ATOM 10216 C CA . ILE A 1 1283 ? -3.295 -39.481 15.564 1.00 45.79 1281 ILE A CA 1
ATOM 10217 C C . ILE A 1 1283 ? -3.066 -38.468 14.456 1.00 46.67 1281 ILE A C 1
ATOM 10218 O O . ILE A 1 1283 ? -3.809 -37.489 14.339 1.00 47.75 1281 ILE A O 1
ATOM 10223 N N . LEU A 1 1284 ? -2.051 -38.707 13.625 1.00 42.58 1282 LEU A N 1
ATOM 10224 C CA . LEU A 1 1284 ? -1.764 -37.871 12.462 1.00 41.78 1282 LEU A CA 1
ATOM 10225 C C . LEU A 1 1284 ? -1.439 -36.441 12.891 1.00 49.97 1282 LEU A C 1
ATOM 10226 O O . LEU A 1 1284 ? -1.908 -35.456 12.312 1.00 51.98 1282 LEU A O 1
ATOM 10231 N N . ALA A 1 1285 ? -0.632 -36.344 13.942 1.00 55.77 1283 ALA A N 1
ATOM 10232 C CA . ALA A 1 1285 ? -0.069 -35.098 14.448 1.00 52.66 1283 ALA A CA 1
ATOM 10233 C C . ALA A 1 1285 ? 1.446 -35.184 14.296 1.00 58.45 1283 ALA A C 1
ATOM 10234 O O . ALA A 1 1285 ? 2.165 -35.297 15.295 1.00 54.15 1283 ALA A O 1
ATOM 10236 N N . ASP A 1 1286 ? 1.914 -35.137 13.044 1.00 56.98 1284 ASP A N 1
ATOM 10237 C CA . ASP A 1 1286 ? 3.305 -35.445 12.718 1.00 58.25 1284 ASP A CA 1
ATOM 10238 C C . ASP A 1 1286 ? 4.273 -34.553 13.475 1.00 58.57 1284 ASP A C 1
ATOM 10239 O O . ASP A 1 1286 ? 5.094 -35.039 14.260 1.00 68.95 1284 ASP A O 1
ATOM 10244 N N . ALA A 1 1287 ? 4.207 -33.242 13.228 1.00 52.35 1285 ALA A N 1
ATOM 10245 C CA . ALA A 1 1287 ? 5.121 -32.324 13.894 1.00 47.75 1285 ALA A CA 1
ATOM 10246 C C . ALA A 1 1287 ? 5.157 -32.564 15.398 1.00 52.08 1285 ALA A C 1
ATOM 10247 O O . ALA A 1 1287 ? 6.228 -32.520 16.012 1.00 58.04 1285 ALA A O 1
ATOM 10249 N N . ASN A 1 1288 ? 3.995 -32.828 16.009 1.00 50.78 1286 ASN A N 1
ATOM 10250 C CA . ASN A 1 1288 ? 3.955 -33.086 17.448 1.00 48.99 1286 ASN A CA 1
ATOM 10251 C C . ASN A 1 1288 ? 4.762 -34.320 17.813 1.00 49.45 1286 ASN A C 1
ATOM 10252 O O . ASN A 1 1288 ? 5.543 -34.294 18.770 1.00 47.66 1286 ASN A O 1
ATOM 10257 N N . LEU A 1 1289 ? 4.583 -35.415 17.066 1.00 54.56 1287 LEU A N 1
ATOM 10258 C CA . LEU A 1 1289 ? 5.303 -36.649 17.373 1.00 51.90 1287 LEU A CA 1
ATOM 10259 C C . LEU A 1 1289 ? 6.803 -36.493 17.163 1.00 58.92 1287 LEU A C 1
ATOM 10260 O O . LEU A 1 1289 ? 7.593 -37.072 17.922 1.00 56.43 1287 LEU A O 1
ATOM 10265 N N . ASP A 1 1290 ? 7.211 -35.729 16.136 1.00 59.13 1288 ASP A N 1
ATOM 10266 C CA . ASP A 1 1290 ? 8.622 -35.390 15.965 1.00 56.18 1288 ASP A CA 1
ATOM 10267 C C . ASP A 1 1290 ? 9.148 -34.660 17.189 1.00 50.34 1288 ASP A C 1
ATOM 10268 O O . ASP A 1 1290 ? 10.274 -34.907 17.641 1.00 58.77 1288 ASP A O 1
ATOM 10273 N N . LYS A 1 1291 ? 8.332 -33.779 17.763 1.00 46.79 1289 LYS A N 1
ATOM 10274 C CA . LYS A 1 1291 ? 8.801 -33.022 18.909 1.00 52.10 1289 LYS A CA 1
ATOM 10275 C C . LYS A 1 1291 ? 8.926 -33.922 20.127 1.00 60.47 1289 LYS A C 1
ATOM 10276 O O . LYS A 1 1291 ? 9.886 -33.797 20.897 1.00 74.09 1289 LYS A O 1
ATOM 10282 N N . VAL A 1 1292 ? 7.983 -34.852 20.316 1.00 55.16 1290 VAL A N 1
ATOM 10283 C CA . VAL A 1 1292 ? 8.110 -35.712 21.488 1.00 51.78 1290 VAL A CA 1
ATOM 10284 C C . VAL A 1 1292 ? 9.243 -36.703 21.287 1.00 57.54 1290 VAL A C 1
ATOM 10285 O O . VAL A 1 1292 ? 9.949 -37.033 22.245 1.00 55.69 1290 VAL A O 1
ATOM 10289 N N . LEU A 1 1293 ? 9.477 -37.156 20.045 1.00 61.18 1291 LEU A N 1
ATOM 10290 C CA . LEU A 1 1293 ? 10.514 -38.162 19.818 1.00 57.56 1291 LEU A CA 1
ATOM 10291 C C . LEU A 1 1293 ? 11.904 -37.595 20.097 1.00 67.77 1291 LEU A C 1
ATOM 10292 O O . LEU A 1 1293 ? 12.751 -38.278 20.683 1.00 82.13 1291 LEU A O 1
ATOM 10297 N N . SER A 1 1294 ? 12.153 -36.340 19.720 1.00 61.76 1292 SER A N 1
ATOM 10298 C CA . SER A 1 1294 ? 13.425 -35.723 20.081 1.00 64.82 1292 SER A CA 1
ATOM 10299 C C . SER A 1 1294 ? 13.500 -35.434 21.578 1.00 66.78 1292 SER A C 1
ATOM 10300 O O . SER A 1 1294 ? 14.564 -35.573 22.191 1.00 73.58 1292 SER A O 1
ATOM 10303 N N . ALA A 1 1295 ? 12.383 -35.024 22.181 1.00 60.22 1293 ALA A N 1
ATOM 10304 C CA . ALA A 1 1295 ? 12.384 -34.734 23.607 1.00 57.33 1293 ALA A CA 1
ATOM 10305 C C . ALA A 1 1295 ? 12.645 -35.987 24.432 1.00 71.85 1293 ALA A C 1
ATOM 10306 O O . ALA A 1 1295 ? 13.233 -35.906 25.518 1.00 76.05 1293 ALA A O 1
ATOM 10308 N N . TYR A 1 1296 ? 12.218 -37.152 23.940 1.00 66.56 1294 TYR A N 1
ATOM 10309 C CA . TYR A 1 1296 ? 12.584 -38.392 24.605 1.00 63.61 1294 TYR A CA 1
ATOM 10310 C C . TYR A 1 1296 ? 14.076 -38.645 24.495 1.00 71.51 1294 TYR A C 1
ATOM 10311 O O . TYR A 1 1296 ? 14.660 -39.277 25.381 1.00 83.71 1294 TYR A O 1
ATOM 10320 N N . ASN A 1 1297 ? 14.708 -38.157 23.426 1.00 67.08 1295 ASN A N 1
ATOM 10321 C CA . ASN A 1 1297 ? 16.153 -38.314 23.278 1.00 74.96 1295 ASN A CA 1
ATOM 10322 C C . ASN A 1 1297 ? 16.928 -37.370 24.192 1.00 75.58 1295 ASN A C 1
ATOM 10323 O O . ASN A 1 1297 ? 17.896 -37.790 24.839 1.00 76.46 1295 ASN A O 1
ATOM 10328 N N . LYS A 1 1298 ? 16.511 -36.104 24.272 1.00 70.75 1296 LYS A N 1
ATOM 10329 C CA . LYS A 1 1298 ? 17.167 -35.112 25.120 1.00 77.91 1296 LYS A CA 1
ATOM 10330 C C . LYS A 1 1298 ? 17.249 -35.544 26.588 1.00 80.88 1296 LYS A C 1
ATOM 10331 O O . LYS A 1 1298 ? 17.962 -34.919 27.378 1.00 87.63 1296 LYS A O 1
ATOM 10337 N N . HIS A 1 1299 ? 16.532 -36.605 26.972 1.00 74.89 1297 HIS A N 1
ATOM 10338 C CA . HIS A 1 1299 ? 16.447 -37.002 28.372 1.00 73.52 1297 HIS A CA 1
ATOM 10339 C C . HIS A 1 1299 ? 16.673 -38.492 28.582 1.00 70.19 1297 HIS A C 1
ATOM 10340 O O . HIS A 1 1299 ? 16.300 -39.018 29.633 1.00 67.48 1297 HIS A O 1
ATOM 10347 N N . ARG A 1 1300 ? 17.278 -39.182 27.614 1.00 66.04 1298 ARG A N 1
ATOM 10348 C CA . ARG A 1 1300 ? 17.446 -40.624 27.740 1.00 64.46 1298 ARG A CA 1
ATOM 10349 C C . ARG A 1 1300 ? 18.285 -41.010 28.952 1.00 71.57 1298 ARG A C 1
ATOM 10350 O O . ARG A 1 1300 ? 18.240 -42.168 29.377 1.00 77.92 1298 ARG A O 1
ATOM 10358 N N . ASP A 1 1301 ? 19.037 -40.076 29.527 1.00 69.27 1299 ASP A N 1
ATOM 10359 C CA . ASP A 1 1301 ? 19.931 -40.393 30.632 1.00 76.41 1299 ASP A CA 1
ATOM 10360 C C . ASP A 1 1301 ? 19.460 -39.825 31.961 1.00 74.23 1299 ASP A C 1
ATOM 10361 O O . ASP A 1 1301 ? 20.116 -40.054 32.984 1.00 75.25 1299 ASP A O 1
ATOM 10366 N N . LYS A 1 1302 ? 18.344 -39.095 31.976 1.00 76.54 1300 LYS A N 1
ATOM 10367 C CA . LYS A 1 1302 ? 17.686 -38.763 33.227 1.00 72.41 1300 LYS A CA 1
ATOM 10368 C C . LYS A 1 1302 ? 17.299 -40.062 33.945 1.00 61.81 1300 LYS A C 1
ATOM 10369 O O . LYS A 1 1302 ? 17.324 -41.134 33.339 1.00 62.89 1300 LYS A O 1
ATOM 10375 N N . PRO A 1 1303 ? 16.959 -40.008 35.237 1.00 62.20 1301 PRO A N 1
ATOM 10376 C CA . PRO A 1 1303 ? 16.652 -41.255 35.957 1.00 66.27 1301 PRO A CA 1
ATOM 10377 C C . PRO A 1 1303 ? 15.413 -41.945 35.401 1.00 70.77 1301 PRO A C 1
ATOM 10378 O O . PRO A 1 1303 ? 14.519 -41.304 34.844 1.00 72.73 1301 PRO A O 1
ATOM 10382 N N . ILE A 1 1304 ? 15.359 -43.271 35.588 1.00 73.69 1302 ILE A N 1
ATOM 10383 C CA . ILE A 1 1304 ? 14.247 -44.066 35.064 1.00 58.23 1302 ILE A CA 1
ATOM 10384 C C . ILE A 1 1304 ? 12.917 -43.569 35.619 1.00 65.13 1302 ILE A C 1
ATOM 10385 O O . ILE A 1 1304 ? 11.949 -43.370 34.870 1.00 66.88 1302 ILE A O 1
ATOM 10390 N N . ARG A 1 1305 ? 12.844 -43.381 36.945 1.00 60.32 1303 ARG A N 1
ATOM 10391 C CA . ARG A 1 1305 ? 11.623 -42.864 37.557 1.00 60.39 1303 ARG A CA 1
ATOM 10392 C C . ARG A 1 1305 ? 11.153 -41.616 36.841 1.00 60.74 1303 ARG A C 1
ATOM 10393 O O . ARG A 1 1305 ? 9.963 -41.476 36.537 1.00 64.98 1303 ARG A O 1
ATOM 10395 N N . GLU A 1 1306 ? 12.088 -40.719 36.517 1.00 61.47 1304 GLU A N 1
ATOM 10396 C CA . GLU A 1 1306 ? 11.731 -39.445 35.906 1.00 67.54 1304 GLU A CA 1
ATOM 10397 C C . GLU A 1 1306 ? 11.307 -39.614 34.449 1.00 63.76 1304 GLU A C 1
ATOM 10398 O O . GLU A 1 1306 ? 10.357 -38.963 34.003 1.00 67.71 1304 GLU A O 1
ATOM 10404 N N . GLN A 1 1307 ? 11.968 -40.493 33.696 1.00 54.84 1305 GLN A N 1
ATOM 10405 C CA . GLN A 1 1307 ? 11.519 -40.720 32.327 1.00 62.00 1305 GLN A CA 1
ATOM 10406 C C . GLN A 1 1307 ? 10.168 -41.424 32.295 1.00 67.08 1305 GLN A C 1
ATOM 10407 O O . GLN A 1 1307 ? 9.347 -41.155 31.408 1.00 60.54 1305 GLN A O 1
ATOM 10413 N N . ALA A 1 1308 ? 9.908 -42.315 33.252 1.00 63.92 1306 ALA A N 1
ATOM 10414 C CA . ALA A 1 1308 ? 8.614 -42.977 33.267 1.00 52.35 1306 ALA A CA 1
ATOM 10415 C C . ALA A 1 1308 ? 7.502 -41.995 33.606 1.00 59.93 1306 ALA A C 1
ATOM 10416 O O . ALA A 1 1308 ? 6.437 -42.013 32.979 1.00 67.60 1306 ALA A O 1
ATOM 10418 N N . GLU A 1 1309 ? 7.726 -41.128 34.597 1.00 54.87 1307 GLU A N 1
ATOM 10419 C CA . GLU A 1 1309 ? 6.692 -40.162 34.966 1.00 62.16 1307 GLU A CA 1
ATOM 10420 C C . GLU A 1 1309 ? 6.287 -39.310 33.776 1.00 65.45 1307 GLU A C 1
ATOM 10421 O O . GLU A 1 1309 ? 5.106 -38.988 33.602 1.00 64.52 1307 GLU A O 1
ATOM 10427 N N . ASN A 1 1310 ? 7.257 -38.933 32.944 1.00 62.86 1308 ASN A N 1
ATOM 10428 C CA . ASN A 1 1310 ? 6.961 -38.059 31.820 1.00 57.39 1308 ASN A CA 1
ATOM 10429 C C . ASN A 1 1310 ? 6.370 -38.832 30.646 1.00 59.04 1308 ASN A C 1
ATOM 10430 O O . ASN A 1 1310 ? 5.547 -38.286 29.908 1.00 55.16 1308 ASN A O 1
ATOM 10435 N N . ILE A 1 1311 ? 6.755 -40.100 30.467 1.00 60.25 1309 ILE A N 1
ATOM 10436 C CA . ILE A 1 1311 ? 6.143 -40.915 29.420 1.00 59.40 1309 ILE A CA 1
ATOM 10437 C C . ILE A 1 1311 ? 4.637 -41.038 29.647 1.00 55.84 1309 ILE A C 1
ATOM 10438 O O . ILE A 1 1311 ? 3.860 -41.125 28.686 1.00 61.08 1309 ILE A O 1
ATOM 10443 N N . ILE A 1 1312 ? 4.196 -40.995 30.908 1.00 46.34 1310 ILE A N 1
ATOM 10444 C CA . ILE A 1 1312 ? 2.765 -41.021 31.200 1.00 44.24 1310 ILE A CA 1
ATOM 10445 C C . ILE A 1 1312 ? 2.077 -39.764 30.674 1.00 48.26 1310 ILE A C 1
ATOM 10446 O O . ILE A 1 1312 ? 0.937 -39.818 30.198 1.00 51.90 1310 ILE A O 1
ATOM 10451 N N . HIS A 1 1313 ? 2.747 -38.611 30.759 1.00 48.64 1311 HIS A N 1
ATOM 10452 C CA . HIS A 1 1313 ? 2.195 -37.400 30.156 1.00 49.95 1311 HIS A CA 1
ATOM 10453 C C . HIS A 1 1313 ? 1.962 -37.585 28.663 1.00 49.61 1311 HIS A C 1
ATOM 10454 O O . HIS A 1 1313 ? 0.998 -37.043 28.104 1.00 50.74 1311 HIS A O 1
ATOM 10461 N N . LEU A 1 1314 ? 2.819 -38.378 28.011 1.00 42.46 1312 LEU A N 1
ATOM 10462 C CA . LEU A 1 1314 ? 2.758 -38.545 26.570 1.00 48.95 1312 LEU A CA 1
ATOM 10463 C C . LEU A 1 1314 ? 1.436 -39.135 26.110 1.00 53.80 1312 LEU A C 1
ATOM 10464 O O . LEU A 1 1314 ? 1.071 -39.000 24.932 1.00 57.21 1312 LEU A O 1
ATOM 10469 N N . PHE A 1 1315 ? 0.711 -39.787 27.009 1.00 39.65 1313 PHE A N 1
ATOM 10470 C CA . PHE A 1 1315 ? -0.515 -40.428 26.590 1.00 39.41 1313 PHE A CA 1
ATOM 10471 C C . PHE A 1 1315 ? -1.642 -39.439 26.335 1.00 41.57 1313 PHE A C 1
ATOM 10472 O O . PHE A 1 1315 ? -2.701 -39.851 25.849 1.00 48.94 1313 PHE A O 1
ATOM 10480 N N . THR A 1 1316 ? -1.460 -38.148 26.615 1.00 43.84 1314 THR A N 1
ATOM 10481 C CA . THR A 1 1316 ? -2.535 -37.249 26.214 1.00 49.47 1314 THR A CA 1
ATOM 10482 C C . THR A 1 1316 ? -2.465 -36.959 24.719 1.00 38.25 1314 THR A C 1
ATOM 10483 O O . THR A 1 1316 ? -3.493 -36.638 24.116 1.00 49.67 1314 THR A O 1
ATOM 10487 N N . LEU A 1 1317 ? -1.293 -37.132 24.098 1.00 37.27 1315 LEU A N 1
ATOM 10488 C CA . LEU A 1 1317 ? -1.225 -37.173 22.635 1.00 41.15 1315 LEU A CA 1
ATOM 10489 C C . LEU A 1 1317 ? -2.119 -38.270 22.060 1.00 45.61 1315 LEU A C 1
ATOM 10490 O O . LEU A 1 1317 ? -2.718 -38.084 20.998 1.00 53.41 1315 LEU A O 1
ATOM 10495 N N . THR A 1 1318 ? -2.243 -39.406 22.751 1.00 42.95 1316 THR A N 1
ATOM 10496 C CA . THR A 1 1318 ? -2.941 -40.572 22.214 1.00 39.77 1316 THR A CA 1
ATOM 10497 C C . THR A 1 1318 ? -4.339 -40.795 22.788 1.00 43.26 1316 THR A C 1
ATOM 10498 O O . THR A 1 1318 ? -5.094 -41.576 22.208 1.00 44.77 1316 THR A O 1
ATOM 10502 N N . ASN A 1 1319 ? -4.709 -40.127 23.886 1.00 44.34 1317 ASN A N 1
ATOM 10503 C CA . ASN A 1 1319 ? -5.982 -40.372 24.562 1.00 35.69 1317 ASN A CA 1
ATOM 10504 C C . ASN A 1 1319 ? -7.182 -40.264 23.624 1.00 36.03 1317 ASN A C 1
ATOM 10505 O O . ASN A 1 1319 ? -7.166 -39.540 22.627 1.00 45.92 1317 ASN A O 1
ATOM 10510 N N . LEU A 1 1320 ? -8.241 -40.989 23.973 1.00 35.80 1318 LEU A N 1
ATOM 10511 C CA . LEU A 1 1320 ? -9.557 -40.748 23.398 1.00 35.91 1318 LEU A CA 1
ATOM 10512 C C . LEU A 1 1320 ? -9.980 -39.299 23.616 1.00 31.92 1318 LEU A C 1
ATOM 10513 O O . LEU A 1 1320 ? -9.571 -38.649 24.579 1.00 42.79 1318 LEU A O 1
ATOM 10518 N N . GLY A 1 1321 ? -10.800 -38.785 22.711 1.00 34.49 1319 GLY A N 1
ATOM 10519 C CA . GLY A 1 1321 ? -11.415 -37.485 22.934 1.00 44.07 1319 GLY A CA 1
ATOM 10520 C C . GLY A 1 1321 ? -10.713 -36.260 22.370 1.00 44.50 1319 GLY A C 1
ATOM 10521 O O . GLY A 1 1321 ? -10.001 -36.325 21.357 1.00 45.54 1319 GLY A O 1
ATOM 10522 N N . ALA A 1 1322 ? -10.919 -35.123 23.034 1.00 44.26 1320 ALA A N 1
ATOM 10523 C CA . ALA A 1 1322 ? -10.459 -33.834 22.533 1.00 37.47 1320 ALA A CA 1
ATOM 10524 C C . ALA A 1 1322 ? -8.953 -33.680 22.733 1.00 35.94 1320 ALA A C 1
ATOM 10525 O O . ALA A 1 1322 ? -8.428 -34.035 23.789 1.00 42.61 1320 ALA A O 1
ATOM 10527 N N . PRO A 1 1323 ? -8.240 -33.159 21.734 1.00 39.30 1321 PRO A N 1
ATOM 10528 C CA . PRO A 1 1323 ? -6.780 -33.059 21.849 1.00 41.09 1321 PRO A CA 1
ATOM 10529 C C . PRO A 1 1323 ? -6.364 -31.966 22.818 1.00 54.69 1321 PRO A C 1
ATOM 10530 O O . PRO A 1 1323 ? -6.918 -30.864 22.828 1.00 59.35 1321 PRO A O 1
ATOM 10534 N N . ALA A 1 1324 ? -5.373 -32.289 23.642 1.00 52.26 1322 ALA A N 1
ATOM 10535 C CA . ALA A 1 1324 ? -5.019 -31.457 24.775 1.00 43.86 1322 ALA A CA 1
ATOM 10536 C C . ALA A 1 1324 ? -3.517 -31.217 24.833 1.00 47.31 1322 ALA A C 1
ATOM 10537 O O . ALA A 1 1324 ? -2.708 -32.077 24.468 1.00 43.99 1322 ALA A O 1
ATOM 10539 N N . ALA A 1 1325 ? -3.165 -30.034 25.325 1.00 51.13 1323 ALA A N 1
ATOM 10540 C CA . ALA A 1 1325 ? -1.775 -29.685 25.548 1.00 43.18 1323 ALA A CA 1
ATOM 10541 C C . ALA A 1 1325 ? -1.162 -30.586 26.613 1.00 47.95 1323 ALA A C 1
ATOM 10542 O O . ALA A 1 1325 ? -1.840 -31.037 27.545 1.00 42.00 1323 ALA A O 1
ATOM 10544 N N . PHE A 1 1326 ? 0.137 -30.846 26.474 1.00 43.97 1324 PHE A N 1
ATOM 10545 C CA . PHE A 1 1326 ? 0.857 -31.580 27.505 1.00 38.67 1324 PHE A CA 1
ATOM 10546 C C . PHE A 1 1326 ? 2.337 -31.223 27.444 1.00 44.61 1324 PHE A C 1
ATOM 10547 O O . PHE A 1 1326 ? 2.795 -30.515 26.545 1.00 47.55 1324 PHE A O 1
ATOM 10555 N N . LYS A 1 1327 ? 3.076 -31.733 28.430 1.00 49.38 1325 LYS A N 1
ATOM 10556 C CA . LYS A 1 1327 ? 4.496 -31.481 28.625 1.00 49.03 1325 LYS A CA 1
ATOM 10557 C C . LYS A 1 1327 ? 5.256 -32.797 28.691 1.00 53.57 1325 LYS A C 1
ATOM 10558 O O . LYS A 1 1327 ? 4.725 -33.811 29.151 1.00 63.09 1325 LYS A O 1
ATOM 10564 N N . TYR A 1 1328 ? 6.511 -32.776 28.242 1.00 60.05 1326 TYR A N 1
ATOM 10565 C CA . TYR A 1 1328 ? 7.462 -33.865 28.484 1.00 65.28 1326 TYR A CA 1
ATOM 10566 C C . TYR A 1 1328 ? 8.721 -33.207 29.040 1.00 67.58 1326 TYR A C 1
ATOM 10567 O O . TYR A 1 1328 ? 9.552 -32.720 28.269 1.00 62.07 1326 TYR A O 1
ATOM 10576 N N . PHE A 1 1329 ? 8.849 -33.205 30.375 1.00 66.26 1327 PHE A N 1
ATOM 10577 C CA . PHE A 1 1329 ? 9.844 -32.407 31.092 1.00 73.42 1327 PHE A CA 1
ATOM 10578 C C . PHE A 1 1329 ? 9.571 -30.912 30.882 1.00 83.36 1327 PHE A C 1
ATOM 10579 O O . PHE A 1 1329 ? 8.583 -30.383 31.407 1.00 87.07 1327 PHE A O 1
ATOM 10587 N N . ASP A 1 1330 ? 10.432 -30.215 30.134 1.00 82.90 1328 ASP A N 1
ATOM 10588 C CA . ASP A 1 1330 ? 10.208 -28.806 29.820 1.00 81.08 1328 ASP A CA 1
ATOM 10589 C C . ASP A 1 1330 ? 9.540 -28.601 28.472 1.00 76.18 1328 ASP A C 1
ATOM 10590 O O . ASP A 1 1330 ? 8.798 -27.624 28.306 1.00 78.90 1328 ASP A O 1
ATOM 10595 N N . THR A 1 1331 ? 9.802 -29.491 27.510 1.00 69.12 1329 THR A N 1
ATOM 10596 C CA . THR A 1 1331 ? 9.157 -29.400 26.210 1.00 65.65 1329 THR A CA 1
ATOM 10597 C C . THR A 1 1331 ? 7.644 -29.354 26.374 1.00 63.85 1329 THR A C 1
ATOM 10598 O O . THR A 1 1331 ? 7.054 -30.128 27.130 1.00 66.87 1329 THR A O 1
ATOM 10602 N N . THR A 1 1332 ? 7.025 -28.420 25.674 1.00 58.61 1330 THR A N 1
ATOM 10603 C CA . THR A 1 1332 ? 5.585 -28.263 25.655 1.00 50.60 1330 THR A CA 1
ATOM 10604 C C . THR A 1 1332 ? 5.061 -28.627 24.277 1.00 51.22 1330 THR A C 1
ATOM 10605 O O . THR A 1 1332 ? 5.634 -28.223 23.261 1.00 54.15 1330 THR A O 1
ATOM 10609 N N . ILE A 1 1333 ? 3.996 -29.415 24.245 1.00 49.23 1331 ILE A N 1
ATOM 10610 C CA . ILE A 1 1333 ? 3.372 -29.837 23.002 1.00 50.79 1331 ILE A CA 1
ATOM 10611 C C . ILE A 1 1333 ? 2.009 -29.163 22.929 1.00 60.13 1331 ILE A C 1
ATOM 10612 O O . ILE A 1 1333 ? 1.171 -29.339 23.823 1.00 68.70 1331 ILE A O 1
ATOM 10617 N N . ASP A 1 1334 ? 1.802 -28.359 21.887 1.00 59.02 1332 ASP A N 1
ATOM 10618 C CA . ASP A 1 1334 ? 0.521 -27.701 21.681 1.00 52.53 1332 ASP A CA 1
ATOM 10619 C C . ASP A 1 1334 ? -0.428 -28.660 20.987 1.00 46.16 1332 ASP A C 1
ATOM 10620 O O . ASP A 1 1334 ? -0.028 -29.404 20.085 1.00 43.86 1332 ASP A O 1
ATOM 10625 N N . ARG A 1 1335 ? -1.691 -28.648 21.409 1.00 40.77 1333 ARG A N 1
ATOM 10626 C CA . ARG A 1 1335 ? -2.645 -29.593 20.852 1.00 39.65 1333 ARG A CA 1
ATOM 10627 C C . ARG A 1 1335 ? -2.825 -29.365 19.358 1.00 46.84 1333 ARG A C 1
ATOM 10628 O O . ARG A 1 1335 ? -2.973 -28.226 18.901 1.00 41.61 1333 ARG A O 1
ATOM 10636 N N . LYS A 1 1336 ? -2.780 -30.460 18.595 1.00 52.03 1334 LYS A N 1
ATOM 10637 C CA . LYS A 1 1336 ? -3.142 -30.456 17.181 1.00 43.94 1334 LYS A CA 1
ATOM 10638 C C . LYS A 1 1336 ? -4.639 -30.728 17.085 1.00 46.31 1334 LYS A C 1
ATOM 10639 O O . LYS A 1 1336 ? -5.102 -31.833 17.395 1.00 52.38 1334 LYS A O 1
ATOM 10645 N N . ARG A 1 1337 ? -5.393 -29.720 16.667 1.00 43.49 1335 ARG A N 1
ATOM 10646 C CA . ARG A 1 1337 ? -6.831 -29.837 16.509 1.00 41.09 1335 ARG A CA 1
ATOM 10647 C C . ARG A 1 1337 ? -7.211 -30.445 15.157 1.00 49.03 1335 ARG A C 1
ATOM 10648 O O . ARG A 1 1337 ? -6.458 -30.398 14.176 1.00 55.83 1335 ARG A O 1
ATOM 10656 N N . TYR A 1 1338 ? -8.401 -31.041 15.125 1.00 43.69 1336 TYR A N 1
ATOM 10657 C CA . TYR A 1 1338 ? -8.989 -31.617 13.914 1.00 46.38 1336 TYR A CA 1
ATOM 10658 C C . TYR A 1 1338 ? -10.138 -30.686 13.536 1.00 54.68 1336 TYR A C 1
ATOM 10659 O O . TYR A 1 1338 ? -11.290 -30.888 13.934 1.00 50.49 1336 TYR A O 1
ATOM 10668 N N . THR A 1 1339 ? -9.801 -29.640 12.784 1.00 56.58 1337 THR A N 1
ATOM 10669 C CA . THR A 1 1339 ? -10.723 -28.550 12.511 1.00 51.54 1337 THR A CA 1
ATOM 10670 C C . THR A 1 1339 ? -11.460 -28.744 11.199 1.00 59.98 1337 THR A C 1
ATOM 10671 O O . THR A 1 1339 ? -12.221 -27.860 10.785 1.00 63.53 1337 THR A O 1
ATOM 10675 N N . SER A 1 1340 ? -11.259 -29.893 10.557 1.00 50.52 1338 SER A N 1
ATOM 10676 C CA . SER A 1 1340 ? -11.909 -30.256 9.310 1.00 47.32 1338 SER A CA 1
ATOM 10677 C C . SER A 1 1340 ? -12.716 -31.524 9.518 1.00 51.86 1338 SER A C 1
ATOM 10678 O O . SER A 1 1340 ? -12.174 -32.537 9.977 1.00 54.70 1338 SER A O 1
ATOM 10681 N N . THR A 1 1341 ? -13.998 -31.484 9.167 1.00 45.69 1339 THR A N 1
ATOM 10682 C CA . THR A 1 1341 ? -14.810 -32.688 9.233 1.00 47.49 1339 THR A CA 1
ATOM 10683 C C . THR A 1 1341 ? -15.042 -33.307 7.869 1.00 43.76 1339 THR A C 1
ATOM 10684 O O . THR A 1 1341 ? -15.726 -34.332 7.787 1.00 42.11 1339 THR A O 1
ATOM 10688 N N . LYS A 1 1342 ? -14.484 -32.718 6.807 1.00 40.13 1340 LYS A N 1
ATOM 10689 C CA . LYS A 1 1342 ? -14.801 -33.162 5.456 1.00 49.65 1340 LYS A CA 1
ATOM 10690 C C . LYS A 1 1342 ? -14.612 -34.668 5.312 1.00 50.79 1340 LYS A C 1
ATOM 10691 O O . LYS A 1 1342 ? -15.509 -35.365 4.829 1.00 46.68 1340 LYS A O 1
ATOM 10697 N N . GLU A 1 1343 ? -13.463 -35.189 5.775 1.00 44.33 1341 GLU A N 1
ATOM 10698 C CA . GLU A 1 1343 ? -13.128 -36.598 5.578 1.00 39.02 1341 GLU A CA 1
ATOM 10699 C C . GLU A 1 1343 ? -14.171 -37.531 6.172 1.00 38.39 1341 GLU A C 1
ATOM 10700 O O . GLU A 1 1343 ? -14.333 -38.658 5.708 1.00 52.64 1341 GLU A O 1
ATOM 10706 N N . VAL A 1 1344 ? -14.890 -37.089 7.192 1.00 44.12 1342 VAL A N 1
ATOM 10707 C CA . VAL A 1 1344 ? -15.886 -37.939 7.820 1.00 36.96 1342 VAL A CA 1
ATOM 10708 C C . VAL A 1 1344 ? -17.020 -38.318 6.855 1.00 41.03 1342 VAL A C 1
ATOM 10709 O O . VAL A 1 1344 ? -17.650 -39.370 7.009 1.00 43.02 1342 VAL A O 1
ATOM 10713 N N . LEU A 1 1345 ? -17.270 -37.511 5.825 1.00 45.35 1343 LEU A N 1
ATOM 10714 C CA . LEU A 1 1345 ? -18.427 -37.733 4.962 1.00 45.15 1343 LEU A CA 1
ATOM 10715 C C . LEU A 1 1345 ? -18.257 -38.901 3.989 1.00 49.15 1343 LEU A C 1
ATOM 10716 O O . LEU A 1 1345 ? -19.215 -39.255 3.296 1.00 50.28 1343 LEU A O 1
ATOM 10721 N N . ASP A 1 1346 ? -17.080 -39.510 3.905 1.00 42.59 1344 ASP A N 1
ATOM 10722 C CA . ASP A 1 1346 ? -16.918 -40.719 3.110 1.00 40.47 1344 ASP A CA 1
ATOM 10723 C C . ASP A 1 1346 ? -16.453 -41.897 3.946 1.00 41.23 1344 ASP A C 1
ATOM 10724 O O . ASP A 1 1346 ? -16.026 -42.908 3.386 1.00 46.18 1344 ASP A O 1
ATOM 10729 N N . ALA A 1 1347 ? -16.558 -41.794 5.268 1.00 38.93 1345 ALA A N 1
ATOM 10730 C CA . ALA A 1 1347 ? -16.108 -42.820 6.192 1.00 44.30 1345 ALA A CA 1
ATOM 10731 C C . ALA A 1 1347 ? -17.255 -43.770 6.551 1.00 48.96 1345 ALA A C 1
ATOM 10732 O O . ALA A 1 1347 ? -18.350 -43.720 5.977 1.00 44.16 1345 ALA A O 1
ATOM 10734 N N . THR A 1 1348 ? -17.017 -44.646 7.531 1.00 51.04 1346 THR A N 1
ATOM 10735 C CA . THR A 1 1348 ? -18.050 -45.533 8.049 1.00 40.64 1346 THR A CA 1
ATOM 10736 C C . THR A 1 1348 ? -18.533 -44.991 9.383 1.00 42.12 1346 THR A C 1
ATOM 10737 O O . THR A 1 1348 ? -17.756 -44.871 10.337 1.00 39.34 1346 THR A O 1
ATOM 10741 N N . LEU A 1 1349 ? -19.802 -44.626 9.422 1.00 36.15 1347 LEU A N 1
ATOM 10742 C CA . LEU A 1 1349 ? -20.460 -44.253 10.652 1.00 35.91 1347 LEU A CA 1
ATOM 10743 C C . LEU A 1 1349 ? -20.849 -45.530 11.387 1.00 41.85 1347 LEU A C 1
ATOM 10744 O O . LEU A 1 1349 ? -21.411 -46.451 10.779 1.00 44.92 1347 LEU A O 1
ATOM 10749 N N . ILE A 1 1350 ? -20.503 -45.613 12.672 1.00 34.35 1348 ILE A N 1
ATOM 10750 C CA . ILE A 1 1350 ? -20.731 -46.811 13.468 1.00 34.11 1348 ILE A CA 1
ATOM 10751 C C . ILE A 1 1350 ? -21.789 -46.475 14.512 1.00 38.31 1348 ILE A C 1
ATOM 10752 O O . ILE A 1 1350 ? -21.482 -45.849 15.527 1.00 35.03 1348 ILE A O 1
ATOM 10757 N N . HIS A 1 1351 ? -23.028 -46.902 14.300 1.00 33.79 1349 HIS A N 1
ATOM 10758 C CA . HIS A 1 1351 ? -23.991 -46.893 15.394 1.00 33.31 1349 HIS A CA 1
ATOM 10759 C C . HIS A 1 1351 ? -23.678 -48.032 16.375 1.00 40.04 1349 HIS A C 1
ATOM 10760 O O . HIS A 1 1351 ? -23.496 -49.190 15.972 1.00 43.15 1349 HIS A O 1
ATOM 10767 N N . GLN A 1 1352 ? -23.602 -47.710 17.665 1.00 36.76 1350 GLN A N 1
ATOM 10768 C CA . GLN A 1 1352 ? -23.272 -48.685 18.699 1.00 37.64 1350 GLN A CA 1
ATOM 10769 C C . GLN A 1 1352 ? -24.389 -48.769 19.718 1.00 39.04 1350 GLN A C 1
ATOM 10770 O O . GLN A 1 1352 ? -24.880 -47.741 20.196 1.00 39.79 1350 GLN A O 1
ATOM 10776 N N . SER A 1 1353 ? -24.746 -49.993 20.098 1.00 40.77 1351 SER A N 1
ATOM 10777 C CA . SER A 1 1353 ? -25.548 -50.175 21.299 1.00 39.36 1351 SER A CA 1
ATOM 10778 C C . SER A 1 1353 ? -24.719 -49.823 22.540 1.00 34.00 1351 SER A C 1
ATOM 10779 O O . SER A 1 1353 ? -23.513 -49.554 22.474 1.00 30.94 1351 SER A O 1
ATOM 10782 N N . ILE A 1 1354 ? -25.376 -49.871 23.698 1.00 36.81 1352 ILE A N 1
ATOM 10783 C CA . ILE A 1 1354 ? -24.783 -49.336 24.922 1.00 39.96 1352 ILE A CA 1
ATOM 10784 C C . ILE A 1 1354 ? -23.539 -50.118 25.359 1.00 46.27 1352 ILE A C 1
ATOM 10785 O O . ILE A 1 1354 ? -22.587 -49.538 25.903 1.00 46.39 1352 ILE A O 1
ATOM 10790 N N . THR A 1 1355 ? -23.513 -51.427 25.112 1.00 42.58 1353 THR A N 1
ATOM 10791 C CA . THR A 1 1355 ? -22.337 -52.267 25.316 1.00 40.03 1353 THR A CA 1
ATOM 10792 C C . THR A 1 1355 ? -21.377 -52.241 24.134 1.00 43.58 1353 THR A C 1
ATOM 10793 O O . THR A 1 1355 ? -20.265 -52.784 24.238 1.00 38.75 1353 THR A O 1
ATOM 10797 N N . GLY A 1 1356 ? -21.790 -51.656 23.008 1.00 42.54 1354 GLY A N 1
ATOM 10798 C CA . GLY A 1 1356 ? -21.015 -51.712 21.786 1.00 38.64 1354 GLY A CA 1
ATOM 10799 C C . GLY A 1 1356 ? -20.975 -53.068 21.121 1.00 38.27 1354 GLY A C 1
ATOM 10800 O O . GLY A 1 1356 ? -20.291 -53.231 20.101 1.00 46.03 1354 GLY A O 1
ATOM 10801 N N . LEU A 1 1357 ? -21.676 -54.050 21.668 1.00 39.44 1355 LEU A N 1
ATOM 10802 C CA . LEU A 1 1357 ? -21.636 -55.381 21.087 1.00 42.09 1355 LEU A CA 1
ATOM 10803 C C . LEU A 1 1357 ? -22.447 -55.434 19.796 1.00 39.94 1355 LEU A C 1
ATOM 10804 O O . LEU A 1 1357 ? -22.032 -56.071 18.821 1.00 37.46 1355 LEU A O 1
ATOM 10809 N N . TYR A 1 1358 ? -23.597 -54.762 19.771 1.00 33.32 1356 TYR A N 1
ATOM 10810 C CA . TYR A 1 1358 ? -24.454 -54.694 18.595 1.00 38.86 1356 TYR A CA 1
ATOM 10811 C C . TYR A 1 1358 ? -24.123 -53.416 17.831 1.00 46.81 1356 TYR A C 1
ATOM 10812 O O . TYR A 1 1358 ? -24.242 -52.325 18.394 1.00 33.24 1356 TYR A O 1
ATOM 10821 N N . GLU A 1 1359 ? -23.705 -53.540 16.559 1.00 36.10 1357 GLU A N 1
ATOM 10822 C CA . GLU A 1 1359 ? -23.435 -52.362 15.755 1.00 34.32 1357 GLU A CA 1
ATOM 10823 C C . GLU A 1 1359 ? -24.081 -52.454 14.388 1.00 47.39 1357 GLU A C 1
ATOM 10824 O O . GLU A 1 1359 ? -24.270 -53.540 13.837 1.00 54.10 1357 GLU A O 1
ATOM 10830 N N . THR A 1 1360 ? -24.429 -51.275 13.877 1.00 41.33 1358 THR A N 1
ATOM 10831 C CA . THR A 1 1360 ? -24.796 -51.025 12.491 1.00 39.08 1358 THR A CA 1
ATOM 10832 C C . THR A 1 1360 ? -23.750 -50.094 11.907 1.00 41.68 1358 THR A C 1
ATOM 10833 O O . THR A 1 1360 ? -23.590 -48.966 12.389 1.00 48.35 1358 THR A O 1
ATOM 10837 N N . ARG A 1 1361 ? -23.068 -50.546 10.871 1.00 42.54 1359 ARG A N 1
ATOM 10838 C CA . ARG A 1 1361 ? -22.053 -49.767 10.179 1.00 44.52 1359 ARG A CA 1
ATOM 10839 C C . ARG A 1 1361 ? -22.625 -49.241 8.867 1.00 44.53 1359 ARG A C 1
ATOM 10840 O O . ARG A 1 1361 ? -23.110 -50.026 8.047 1.00 42.04 1359 ARG A O 1
ATOM 10848 N N . ILE A 1 1362 ? -22.551 -47.923 8.668 1.00 40.78 1360 ILE A N 1
ATOM 10849 C CA . ILE A 1 1362 ? -23.063 -47.251 7.472 1.00 37.87 1360 ILE A CA 1
ATOM 10850 C C . ILE A 1 1362 ? -21.878 -46.630 6.7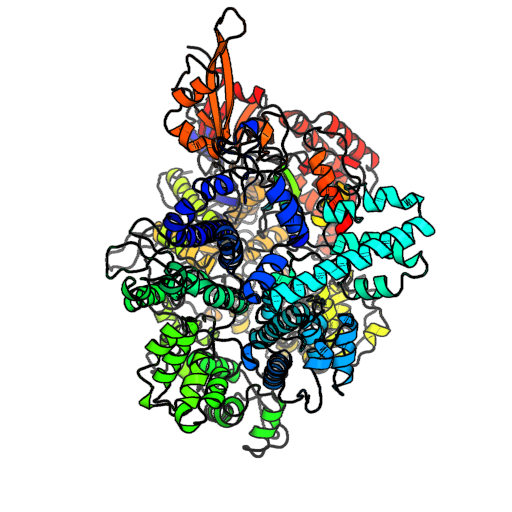41 1.00 38.22 1360 ILE A C 1
ATOM 10851 O O . ILE A 1 1362 ? -21.232 -45.713 7.263 1.00 44.41 1360 ILE A O 1
ATOM 10856 N N . ASP A 1 1363 ? -21.601 -47.106 5.534 1.00 44.30 1361 ASP A N 1
ATOM 10857 C CA . ASP A 1 1363 ? -20.523 -46.547 4.714 1.00 40.23 1361 ASP A CA 1
ATOM 10858 C C . ASP A 1 1363 ? -21.084 -45.331 4.005 1.00 40.30 1361 ASP A C 1
ATOM 10859 O O . ASP A 1 1363 ? -21.812 -45.463 3.025 1.00 50.92 1361 ASP A O 1
ATOM 10864 N N . LEU A 1 1364 ? -20.733 -44.136 4.491 1.00 47.78 1362 LEU A N 1
ATOM 10865 C CA . LEU A 1 1364 ? -21.290 -42.903 3.936 1.00 39.74 1362 LEU A CA 1
ATOM 10866 C C . LEU A 1 1364 ? -20.782 -42.593 2.523 1.00 46.37 1362 LEU A C 1
ATOM 10867 O O . LEU A 1 1364 ? -21.424 -41.810 1.800 1.00 42.60 1362 LEU A O 1
ATOM 10872 N N . SER A 1 1365 ? -19.652 -43.177 2.103 1.00 43.20 1363 SER A N 1
ATOM 10873 C CA . SER A 1 1365 ? -19.211 -42.933 0.735 1.00 47.04 1363 SER A CA 1
ATOM 10874 C C . SER A 1 1365 ? -20.187 -43.483 -0.295 1.00 46.51 1363 SER A C 1
ATOM 10875 O O . SER A 1 1365 ? -20.060 -43.152 -1.474 1.00 50.09 1363 SER A O 1
ATOM 10878 N N . GLN A 1 1366 ? -21.155 -44.305 0.116 1.00 51.42 1364 GLN A N 1
ATOM 10879 C CA . GLN A 1 1366 ? -22.177 -44.810 -0.792 1.00 47.12 1364 GLN A CA 1
ATOM 10880 C C . GLN A 1 1366 ? -23.327 -43.843 -0.963 1.00 47.88 1364 GLN A C 1
ATOM 10881 O O . GLN A 1 1366 ? -24.202 -44.086 -1.795 1.00 55.17 1364 GLN A O 1
ATOM 10887 N N . LEU A 1 1367 ? -23.354 -42.771 -0.186 1.00 49.40 1365 LEU A N 1
ATOM 10888 C CA . LEU A 1 1367 ? -24.318 -41.701 -0.375 1.00 56.65 1365 LEU A CA 1
ATOM 10889 C C . LEU A 1 1367 ? -23.728 -40.629 -1.284 1.00 59.84 1365 LEU A C 1
ATOM 10890 O O . LEU A 1 1367 ? -22.513 -40.532 -1.464 1.00 72.13 1365 LEU A O 1
ATOM 10895 N N . GLY A 1 1368 ? -24.596 -39.808 -1.848 1.00 61.49 1366 GLY A N 1
ATOM 10896 C CA . GLY A 1 1368 ? -24.170 -38.782 -2.774 1.00 64.91 1366 GLY A CA 1
ATOM 10897 C C . GLY A 1 1368 ? -24.503 -39.101 -4.201 1.00 75.53 1366 GLY A C 1
ATOM 10898 O O . GLY A 1 1368 ? -23.826 -38.595 -5.105 1.00 77.45 1366 GLY A O 1
ATOM 10899 N N . GLY A 1 1369 ? -25.526 -39.920 -4.422 1.00 82.97 1367 GLY A N 1
ATOM 10900 C CA . GLY A 1 1369 ? -25.818 -40.506 -5.715 1.00 95.10 1367 GLY A CA 1
ATOM 10901 C C . GLY A 1 1369 ? -27.038 -41.392 -5.587 1.00 95.38 1367 GLY A C 1
ATOM 10902 O O . GLY A 1 1369 ? -27.666 -41.477 -4.525 1.00 91.02 1367 GLY A O 1
ATOM 10903 N N . ASP A 1 1370 ? -27.358 -42.063 -6.689 1.00 103.46 1368 ASP A N 1
ATOM 10904 C CA . ASP A 1 1370 ? -28.611 -42.803 -6.822 1.00 101.82 1368 ASP A CA 1
ATOM 10905 C C . ASP A 1 1370 ? -28.407 -44.330 -6.858 1.00 99.58 1368 ASP A C 1
ATOM 10906 O O . ASP A 1 1370 ? -27.282 -44.843 -6.936 1.00 92.43 1368 ASP A O 1
ATOM 12473 N N . SER C 3 2 ? -3.226 -18.697 46.229 1.00 86.78 0 SER B N 1
ATOM 12474 C CA . SER C 3 2 ? -3.373 -18.807 44.777 1.00 91.49 0 SER B CA 1
ATOM 12475 C C . SER C 3 2 ? -4.818 -18.552 44.365 1.00 92.12 0 SER B C 1
ATOM 12476 O O . SER C 3 2 ? -5.365 -17.457 44.550 1.00 91.63 0 SER B O 1
ATOM 12478 N N . MET C 3 3 ? -5.404 -19.584 43.768 1.00 84.71 1 MET B N 1
ATOM 12479 C CA . MET C 3 3 ? -6.843 -19.730 43.640 1.00 64.68 1 MET B CA 1
ATOM 12480 C C . MET C 3 3 ? -7.095 -21.211 43.444 1.00 54.09 1 MET B C 1
ATOM 12481 O O . MET C 3 3 ? -6.218 -21.940 42.971 1.00 50.59 1 MET B O 1
ATOM 12486 N N . ASN C 3 4 ? -8.274 -21.656 43.849 1.00 48.64 2 ASN B N 1
ATOM 12487 C CA . ASN C 3 4 ? -8.610 -23.066 43.796 1.00 45.62 2 ASN B CA 1
ATOM 12488 C C . ASN C 3 4 ? -9.477 -23.356 42.567 1.00 52.73 2 ASN B C 1
ATOM 12489 O O . ASN C 3 4 ? -9.788 -22.461 41.772 1.00 47.63 2 ASN B O 1
ATOM 12494 N N . ILE C 3 5 ? -9.872 -24.629 42.415 1.00 44.96 3 ILE B N 1
ATOM 12495 C CA . ILE C 3 5 ? -10.557 -25.056 41.197 1.00 45.09 3 ILE B CA 1
ATOM 12496 C C . ILE C 3 5 ? -11.902 -24.346 41.062 1.00 50.25 3 ILE B C 1
ATOM 12497 O O . ILE C 3 5 ? -12.298 -23.941 39.962 1.00 57.28 3 ILE B O 1
ATOM 12502 N N . ASN C 3 6 ? -12.620 -24.157 42.166 1.00 43.44 4 ASN B N 1
ATOM 12503 C CA . ASN C 3 6 ? -13.914 -23.504 42.034 1.00 47.55 4 ASN B CA 1
ATOM 12504 C C . ASN C 3 6 ? -13.761 -22.022 41.726 1.00 48.08 4 ASN B C 1
ATOM 12505 O O . ASN C 3 6 ? -14.622 -21.443 41.058 1.00 54.35 4 ASN B O 1
ATOM 12510 N N . ASP C 3 7 ? -12.693 -21.388 42.215 1.00 44.94 5 ASP B N 1
ATOM 12511 C CA . ASP C 3 7 ? -12.415 -20.013 41.814 1.00 48.36 5 ASP B CA 1
ATOM 12512 C C . ASP C 3 7 ? -12.185 -19.948 40.316 1.00 50.72 5 ASP B C 1
ATOM 12513 O O . ASP C 3 7 ? -12.776 -19.118 39.615 1.00 53.35 5 ASP B O 1
ATOM 12518 N N . LEU C 3 8 ? -11.320 -20.830 39.811 1.00 51.61 6 LEU B N 1
ATOM 12519 C CA . LEU C 3 8 ? -11.000 -20.839 38.390 1.00 45.89 6 LEU B CA 1
ATOM 12520 C C . LEU C 3 8 ? -12.252 -21.048 37.551 1.00 47.03 6 LEU B C 1
ATOM 12521 O O . LEU C 3 8 ? -12.465 -20.342 36.557 1.00 44.72 6 LEU B O 1
ATOM 12526 N N . ILE C 3 9 ? -13.107 -21.996 37.948 1.00 36.72 7 ILE B N 1
ATOM 12527 C CA . ILE C 3 9 ? -14.339 -22.230 37.197 1.00 42.75 7 ILE B CA 1
ATOM 12528 C C . ILE C 3 9 ? -15.201 -20.975 37.196 1.00 52.32 7 ILE B C 1
ATOM 12529 O O . ILE C 3 9 ? -15.773 -20.594 36.166 1.00 51.34 7 ILE B O 1
ATOM 12534 N N . ARG C 3 10 ? -15.293 -20.306 38.347 1.00 55.36 8 ARG B N 1
ATOM 12535 C CA . ARG C 3 10 ? -16.062 -19.070 38.447 1.00 55.43 8 ARG B CA 1
ATOM 12536 C C . ARG C 3 10 ? -15.504 -18.003 37.522 1.00 47.20 8 ARG B C 1
ATOM 12537 O O . ARG C 3 10 ? -16.260 -17.314 36.828 1.00 48.38 8 ARG B O 1
ATOM 12545 N N . GLU C 3 11 ? -14.181 -17.863 37.489 1.00 38.12 9 GLU B N 1
ATOM 12546 C CA . GLU C 3 11 ? -13.586 -16.828 36.665 1.00 46.60 9 GLU B CA 1
ATOM 12547 C C . GLU C 3 11 ? -13.850 -17.077 35.178 1.00 45.64 9 GLU B C 1
ATOM 12548 O O . GLU C 3 11 ? -14.234 -16.162 34.444 1.00 58.73 9 GLU B O 1
ATOM 12554 N N . ILE C 3 12 ? -13.658 -18.316 34.724 1.00 40.69 10 ILE B N 1
ATOM 12555 C CA . ILE C 3 12 ? -13.929 -18.692 33.336 1.00 40.46 10 ILE B CA 1
ATOM 12556 C C . ILE C 3 12 ? -15.388 -18.429 32.968 1.00 47.57 10 ILE B C 1
ATOM 12557 O O . ILE C 3 12 ? -15.679 -17.894 31.892 1.00 52.89 10 ILE B O 1
ATOM 12562 N N . LYS C 3 13 ? -16.330 -18.808 33.841 1.00 44.13 11 LYS B N 1
ATOM 12563 C CA . LYS C 3 13 ? -17.735 -18.515 33.571 1.00 43.34 11 LYS B CA 1
ATOM 12564 C C . LYS C 3 13 ? -17.977 -17.015 33.439 1.00 50.11 11 LYS B C 1
ATOM 12565 O O . LYS C 3 13 ? -18.759 -16.578 32.586 1.00 52.69 11 LYS B O 1
ATOM 12571 N N . ASN C 3 14 ? -17.318 -16.205 34.274 1.00 53.47 12 ASN B N 1
ATOM 12572 C CA . ASN C 3 14 ? -17.496 -14.758 34.165 1.00 54.47 12 ASN B CA 1
ATOM 12573 C C . ASN C 3 14 ? -17.011 -14.217 32.830 1.00 43.15 12 ASN B C 1
ATOM 12574 O O . ASN C 3 14 ? -17.453 -13.139 32.425 1.00 38.28 12 ASN B O 1
ATOM 12579 N N . LYS C 3 15 ? -16.120 -14.928 32.139 1.00 39.65 13 LYS B N 1
ATOM 12580 C CA . LYS C 3 15 ? -15.713 -14.542 30.795 1.00 38.86 13 LYS B CA 1
ATOM 12581 C C . LYS C 3 15 ? -16.660 -15.072 29.709 1.00 35.15 13 LYS B C 1
ATOM 12582 O O . LYS C 3 15 ? -16.329 -14.991 28.526 1.00 48.37 13 LYS B O 1
ATOM 12588 N N . ASP C 3 16 ? -17.837 -15.580 30.087 1.00 32.35 14 ASP B N 1
ATOM 12589 C CA . ASP C 3 16 ? -18.866 -16.045 29.146 1.00 36.57 14 ASP B CA 1
ATOM 12590 C C . ASP C 3 16 ? -18.440 -17.316 28.395 1.00 49.32 14 ASP B C 1
ATOM 12591 O O . ASP C 3 16 ? -18.643 -17.435 27.185 1.00 56.02 14 ASP B O 1
ATOM 12596 N N . TYR C 3 17 ? -17.837 -18.264 29.116 1.00 38.21 15 TYR B N 1
ATOM 12597 C CA . TYR C 3 17 ? -17.501 -19.582 28.594 1.00 35.68 15 TYR B CA 1
ATOM 12598 C C . TYR C 3 17 ? -18.277 -20.621 29.388 1.00 38.83 15 TYR B C 1
ATOM 12599 O O . TYR C 3 17 ? -18.292 -20.584 30.626 1.00 49.73 15 TYR B O 1
ATOM 12608 N N . THR C 3 18 ? -18.963 -21.509 28.681 1.00 35.43 16 THR B N 1
ATOM 12609 C CA . THR C 3 18 ? -19.480 -22.696 29.332 1.00 30.67 16 THR B CA 1
ATOM 12610 C C . THR C 3 18 ? -18.305 -23.587 29.704 1.00 39.83 16 THR B C 1
ATOM 12611 O O . THR C 3 18 ? -17.399 -23.826 28.898 1.00 35.44 16 THR B O 1
ATOM 12615 N N . VAL C 3 19 ? -18.292 -24.027 30.949 1.00 42.66 17 VAL B N 1
ATOM 12616 C CA . VAL C 3 19 ? -17.186 -24.802 31.472 1.00 36.01 17 VAL B CA 1
ATOM 12617 C C . VAL C 3 19 ? -17.767 -25.835 32.416 1.00 38.61 17 VAL B C 1
ATOM 12618 O O . VAL C 3 19 ? -18.746 -25.568 33.116 1.00 55.56 17 VAL B O 1
ATOM 12622 N N . LYS C 3 20 ? -17.201 -27.035 32.378 1.00 45.93 18 LYS B N 1
ATOM 12623 C CA . LYS C 3 20 ? -17.682 -28.183 33.133 1.00 43.17 18 LYS B CA 1
ATOM 12624 C C . LYS C 3 20 ? -16.492 -28.833 33.831 1.00 43.17 18 LYS B C 1
ATOM 12625 O O . LYS C 3 20 ? -15.414 -28.946 33.243 1.00 41.10 18 LYS B O 1
ATOM 12631 N N . LEU C 3 21 ? -16.670 -29.220 35.095 1.00 46.09 19 LEU B N 1
ATOM 12632 C CA . LEU C 3 21 ? -15.744 -30.126 35.768 1.00 37.73 19 LEU B CA 1
ATOM 12633 C C . LEU C 3 21 ? -16.275 -31.543 35.615 1.00 56.75 19 LEU B C 1
ATOM 12634 O O . LEU C 3 21 ? -17.432 -31.818 35.955 1.00 69.04 19 LEU B O 1
ATOM 12639 N N . SER C 3 22 ? -15.433 -32.435 35.095 1.00 50.67 20 SER B N 1
ATOM 12640 C CA . SER C 3 22 ? -15.817 -33.807 34.825 1.00 38.60 20 SER B CA 1
ATOM 12641 C C . SER C 3 22 ? -14.833 -34.746 35.505 1.00 40.88 20 SER B C 1
ATOM 12642 O O . SER C 3 22 ? -13.713 -34.358 35.848 1.00 38.58 20 SER B O 1
ATOM 12645 N N . GLY C 3 23 ? -15.257 -35.999 35.682 1.00 40.58 21 GLY B N 1
ATOM 12646 C CA . GLY C 3 23 ? -14.359 -37.034 36.176 1.00 43.11 21 GLY B CA 1
ATOM 12647 C C . GLY C 3 23 ? -14.073 -36.985 37.663 1.00 45.76 21 GLY B C 1
ATOM 12648 O O . GLY C 3 23 ? -13.008 -37.436 38.097 1.00 48.71 21 GLY B O 1
ATOM 12649 N N . THR C 3 24 ? -15.005 -36.465 38.461 1.00 31.63 22 THR B N 1
ATOM 12650 C CA . THR C 3 24 ? -14.736 -36.221 39.866 1.00 43.44 22 THR B CA 1
ATOM 12651 C C . THR C 3 24 ? -14.989 -37.437 40.750 1.00 45.12 22 THR B C 1
ATOM 12652 O O . THR C 3 24 ? -14.821 -37.323 41.965 1.00 53.36 22 THR B O 1
ATOM 12656 N N . ASP C 3 25 ? -15.416 -38.570 40.174 1.00 38.61 23 ASP B N 1
ATOM 12657 C CA . ASP C 3 25 ? -15.361 -39.891 40.798 1.00 37.44 23 ASP B CA 1
ATOM 12658 C C . ASP C 3 25 ? -14.001 -40.167 41.380 1.00 42.25 23 ASP B C 1
ATOM 12659 O O . ASP C 3 25 ? -12.992 -39.627 40.905 1.00 48.02 23 ASP B O 1
ATOM 12664 N N . SER C 3 26 ? -13.964 -41.093 42.332 1.00 39.69 24 SER B N 1
ATOM 12665 C CA . SER C 3 26 ? -12.727 -41.802 42.607 1.00 49.72 24 SER B CA 1
ATOM 12666 C C . SER C 3 26 ? -12.279 -42.643 41.413 1.00 58.11 24 SER B C 1
ATOM 12667 O O . SER C 3 26 ? -11.088 -42.956 41.302 1.00 63.47 24 SER B O 1
ATOM 12670 N N . ASN C 3 27 ? -13.198 -43.002 40.508 1.00 50.57 25 ASN B N 1
ATOM 12671 C CA . ASN C 3 27 ? -12.836 -43.848 39.369 1.00 67.05 25 ASN B CA 1
ATOM 12672 C C . ASN C 3 27 ? -12.158 -43.051 38.264 1.00 58.64 25 ASN B C 1
ATOM 12673 O O . ASN C 3 27 ? -11.136 -43.473 37.712 1.00 45.77 25 ASN B O 1
ATOM 12678 N N . SER C 3 28 ? -12.721 -41.907 37.924 1.00 61.11 26 SER B N 1
ATOM 12679 C CA . SER C 3 28 ? -12.232 -41.161 36.788 1.00 46.66 26 SER B CA 1
ATOM 12680 C C . SER C 3 28 ? -11.150 -40.165 37.216 1.00 46.49 26 SER B C 1
ATOM 12681 O O . SER C 3 28 ? -11.052 -39.785 38.380 1.00 58.65 26 SER B O 1
ATOM 12684 N N . ILE C 3 29 ? -10.307 -39.783 36.251 1.00 59.12 27 ILE B N 1
ATOM 12685 C CA . ILE C 3 29 ? -9.416 -38.629 36.377 1.00 46.46 27 ILE B CA 1
ATOM 12686 C C . ILE C 3 29 ? -10.239 -37.361 36.217 1.00 50.99 27 ILE B C 1
ATOM 12687 O O . ILE C 3 29 ? -10.997 -37.237 35.246 1.00 58.98 27 ILE B O 1
ATOM 12692 N N . THR C 3 30 ? -10.074 -36.395 37.131 1.00 44.47 28 THR B N 1
ATOM 12693 C CA . THR C 3 30 ? -10.848 -35.162 37.002 1.00 41.64 28 THR B CA 1
ATOM 12694 C C . THR C 3 30 ? -10.254 -34.281 35.900 1.00 36.50 28 THR B C 1
ATOM 12695 O O . THR C 3 30 ? -9.033 -34.206 35.717 1.00 36.47 28 THR B O 1
ATOM 12699 N N . GLN C 3 31 ? -11.145 -33.638 35.147 1.00 28.62 29 GLN B N 1
ATOM 12700 C CA . GLN C 3 31 ? -10.808 -32.853 33.963 1.00 36.80 29 GLN B CA 1
ATOM 12701 C C . GLN C 3 31 ? -11.639 -31.579 33.905 1.00 40.76 29 GLN B C 1
ATOM 12702 O O . GLN C 3 31 ? -12.870 -31.641 33.958 1.00 48.49 29 GLN B O 1
ATOM 12708 N N . LEU C 3 32 ? -10.975 -30.437 33.742 1.00 41.79 30 LEU B N 1
ATOM 12709 C CA . LEU C 3 32 ? -11.645 -29.181 33.421 1.00 40.76 30 LEU B CA 1
ATOM 12710 C C . LEU C 3 32 ? -11.821 -29.072 31.903 1.00 46.09 30 LEU B C 1
ATOM 12711 O O . LEU C 3 32 ? -10.836 -29.154 31.153 1.00 40.04 30 LEU B O 1
ATOM 12716 N N . ILE C 3 33 ? -13.062 -28.881 31.449 1.00 34.39 31 ILE B N 1
ATOM 12717 C CA . ILE C 3 33 ? -13.372 -28.767 30.025 1.00 40.67 31 ILE B CA 1
ATOM 12718 C C . ILE C 3 33 ? -13.988 -27.396 29.759 1.00 44.03 31 ILE B C 1
ATOM 12719 O O . ILE C 3 33 ? -15.020 -27.047 30.347 1.00 37.40 31 ILE B O 1
ATOM 12724 N N . ILE C 3 34 ? -13.378 -26.640 28.848 1.00 35.01 32 ILE B N 1
ATOM 12725 C CA . ILE C 3 34 ? -13.822 -25.301 28.512 1.00 38.25 32 ILE B CA 1
ATOM 12726 C C . ILE C 3 34 ? -14.320 -25.317 27.086 1.00 37.35 32 ILE B C 1
ATOM 12727 O O . ILE C 3 34 ? -13.560 -25.654 26.171 1.00 42.15 32 ILE B O 1
ATOM 12732 N N . ARG C 3 35 ? -15.586 -24.940 26.899 1.00 32.32 33 ARG B N 1
ATOM 12733 C CA . ARG C 3 35 ? -16.180 -24.797 25.572 1.00 37.09 33 ARG B CA 1
ATOM 12734 C C . ARG C 3 35 ? -15.714 -23.464 25.005 1.00 34.51 33 ARG B C 1
ATOM 12735 O O . ARG C 3 35 ? -16.291 -22.422 25.310 1.00 41.45 33 ARG B O 1
ATOM 12743 N N . VAL C 3 36 ? -14.678 -23.497 24.161 1.00 35.93 34 VAL B N 1
ATOM 12744 C CA . VAL C 3 36 ? -14.057 -22.260 23.693 1.00 39.88 34 VAL B CA 1
ATOM 12745 C C . VAL C 3 36 ? -14.988 -21.478 22.775 1.00 37.61 34 VAL B C 1
ATOM 12746 O O . VAL C 3 36 ? -15.060 -20.249 22.863 1.00 36.27 34 VAL B O 1
ATOM 12750 N N . ASN C 3 37 ? -15.703 -22.168 21.867 1.00 36.15 35 ASN B N 1
ATOM 12751 C CA . ASN C 3 37 ? -16.523 -21.492 20.867 1.00 30.46 35 ASN B CA 1
ATOM 12752 C C . ASN C 3 37 ? -17.955 -22.003 20.778 1.00 40.89 35 ASN B C 1
ATOM 12753 O O . ASN C 3 37 ? -18.713 -21.492 19.941 1.00 30.67 35 ASN B O 1
ATOM 12758 N N . ASN C 3 38 ? -18.342 -23.007 21.580 1.00 29.76 36 ASN B N 1
ATOM 12759 C CA . ASN C 3 38 ? -19.637 -23.683 21.466 1.00 35.60 36 ASN B CA 1
ATOM 12760 C C . ASN C 3 38 ? -19.805 -24.428 20.137 1.00 45.53 36 ASN B C 1
ATOM 12761 O O . ASN C 3 38 ? -20.926 -24.809 19.766 1.00 44.56 36 ASN B O 1
ATOM 12766 N N . ASP C 3 39 ? -18.727 -24.644 19.392 1.00 44.24 37 ASP B N 1
ATOM 12767 C CA . ASP C 3 39 ? -18.814 -25.395 18.150 1.00 47.36 37 ASP B CA 1
ATOM 12768 C C . ASP C 3 39 ? -17.667 -26.401 18.061 1.00 38.32 37 ASP B C 1
ATOM 12769 O O . ASP C 3 39 ? -16.917 -26.453 17.083 1.00 33.46 37 ASP B O 1
ATOM 12774 N N . GLY C 3 40 ? -17.507 -27.194 19.114 1.00 32.83 38 GLY B N 1
ATOM 12775 C CA . GLY C 3 40 ? -16.646 -28.349 19.079 1.00 34.34 38 GLY B CA 1
ATOM 12776 C C . GLY C 3 40 ? -15.223 -28.108 19.529 1.00 38.38 38 GLY B C 1
ATOM 12777 O O . GLY C 3 40 ? -14.529 -29.075 19.877 1.00 39.89 38 GLY B O 1
ATOM 12778 N N . ASN C 3 41 ? -14.753 -26.860 19.523 1.00 32.16 39 ASN B N 1
ATOM 12779 C CA . ASN C 3 41 ? -13.452 -26.586 20.113 1.00 38.53 39 ASN B CA 1
ATOM 12780 C C . ASN C 3 41 ? -13.580 -26.640 21.632 1.00 46.75 39 ASN B C 1
ATOM 12781 O O . ASN C 3 41 ? -14.397 -25.925 22.224 1.00 47.11 39 ASN B O 1
ATOM 12786 N N . GLU C 3 42 ? -12.787 -27.495 22.267 1.00 43.15 40 GLU B N 1
ATOM 12787 C CA . GLU C 3 42 ? -12.895 -27.692 23.703 1.00 31.00 40 GLU B CA 1
ATOM 12788 C C . GLU C 3 42 ? -11.495 -27.808 24.281 1.00 37.81 40 GLU B C 1
ATOM 12789 O O . GLU C 3 42 ? -10.671 -28.582 23.781 1.00 34.11 40 GLU B O 1
ATOM 12795 N N . TYR C 3 43 ? -11.213 -27.006 25.304 1.00 37.75 41 TYR B N 1
ATOM 12796 C CA . TYR C 3 43 ? -9.893 -26.975 25.912 1.00 32.02 41 TYR B CA 1
ATOM 12797 C C . TYR C 3 43 ? -9.960 -27.755 27.220 1.00 35.05 41 TYR B C 1
ATOM 12798 O O . TYR C 3 43 ? -10.709 -27.386 28.128 1.00 42.85 41 TYR B O 1
ATOM 12807 N N . VAL C 3 44 ? -9.210 -28.852 27.292 1.00 44.70 42 VAL B N 1
ATOM 12808 C CA . VAL C 3 44 ? -9.299 -29.827 28.378 1.00 43.76 42 VAL B CA 1
ATOM 12809 C C . VAL C 3 44 ? -8.010 -29.752 29.182 1.00 40.92 42 VAL B C 1
ATOM 12810 O O . VAL C 3 44 ? -6.915 -29.781 28.613 1.00 48.57 42 VAL B O 1
ATOM 12814 N N . ILE C 3 45 ? -8.134 -29.625 30.494 1.00 42.98 43 ILE B N 1
ATOM 12815 C CA . ILE C 3 45 ? -6.996 -29.700 31.403 1.00 45.48 43 ILE B CA 1
ATOM 12816 C C . ILE C 3 45 ? -7.308 -30.798 32.404 1.00 37.84 43 ILE B C 1
ATOM 12817 O O . ILE C 3 45 ? -8.254 -30.687 33.188 1.00 34.63 43 ILE B O 1
ATOM 12822 N N . SER C 3 46 ? -6.542 -31.863 32.370 1.00 43.94 44 SER B N 1
ATOM 12823 C CA . SER C 3 46 ? -6.813 -32.962 33.274 1.00 46.97 44 SER B CA 1
ATOM 12824 C C . SER C 3 46 ? -5.809 -32.917 34.418 1.00 46.55 44 SER B C 1
ATOM 12825 O O . SER C 3 46 ? -4.719 -32.359 34.305 1.00 43.09 44 SER B O 1
ATOM 12828 N N . GLU C 3 47 ? -6.187 -33.494 35.540 1.00 50.32 45 GLU B N 1
ATOM 12829 C CA . GLU C 3 47 ? -5.340 -33.391 36.712 1.00 54.71 45 GLU B CA 1
ATOM 12830 C C . GLU C 3 47 ? -4.323 -34.533 36.751 1.00 54.93 45 GLU B C 1
ATOM 12831 O O . GLU C 3 47 ? -4.660 -35.689 36.476 1.00 57.76 45 GLU B O 1
ATOM 12837 N N . SER C 3 48 ? -3.071 -34.197 37.048 1.00 56.91 46 SER B N 1
ATOM 12838 C CA . SER C 3 48 ? -2.012 -35.177 37.234 1.00 56.14 46 SER B CA 1
ATOM 12839 C C . SER C 3 48 ? -1.747 -35.361 38.723 1.00 65.70 46 SER B C 1
ATOM 12840 O O . SER C 3 48 ? -2.237 -34.605 39.565 1.00 70.07 46 SER B O 1
ATOM 12843 N N . GLU C 3 49 ? -0.959 -36.390 39.045 1.00 68.69 47 GLU B N 1
ATOM 12844 C CA . GLU C 3 49 ? -0.615 -36.627 40.444 1.00 77.84 47 GLU B CA 1
ATOM 12845 C C . GLU C 3 49 ? 0.359 -35.572 40.943 1.00 80.70 47 GLU B C 1
ATOM 12846 O O . GLU C 3 49 ? 0.231 -35.078 42.067 1.00 82.70 47 GLU B O 1
ATOM 12852 N N . ASN C 3 50 ? 1.324 -35.200 40.104 1.00 77.00 48 ASN B N 1
ATOM 12853 C CA . ASN C 3 50 ? 2.329 -34.212 40.475 1.00 80.68 48 ASN B CA 1
ATOM 12854 C C . ASN C 3 50 ? 1.782 -32.787 40.373 1.00 80.59 48 ASN B C 1
ATOM 12855 O O . ASN C 3 50 ? 1.990 -31.969 41.274 1.00 77.03 48 ASN B O 1
ATOM 12860 N N . GLU C 3 51 ? 1.069 -32.477 39.291 1.00 82.70 49 GLU B N 1
ATOM 12861 C CA . GLU C 3 51 ? 0.645 -31.122 38.961 1.00 70.18 49 GLU B CA 1
ATOM 12862 C C . GLU C 3 51 ? -0.880 -31.067 38.904 1.00 60.64 49 GLU B C 1
ATOM 12863 O O . GLU C 3 51 ? -1.517 -32.006 38.413 1.00 63.10 49 GLU B O 1
ATOM 12869 N N . SER C 3 52 ? -1.467 -29.966 39.389 1.00 50.26 50 SER B N 1
ATOM 12870 C CA . SER C 3 52 ? -2.918 -29.807 39.449 1.00 45.70 50 SER B CA 1
ATOM 12871 C C . SER C 3 52 ? -3.454 -28.969 38.285 1.00 50.34 50 SER B C 1
ATOM 12872 O O . SER C 3 52 ? -2.719 -28.273 37.576 1.00 48.90 50 SER B O 1
ATOM 12875 N N . ILE C 3 53 ? -4.781 -29.012 38.136 1.00 49.26 51 ILE B N 1
ATOM 12876 C CA . ILE C 3 53 ? -5.453 -28.305 37.046 1.00 48.57 51 ILE B CA 1
ATOM 12877 C C . ILE C 3 53 ? -5.147 -26.811 37.086 1.00 47.88 51 ILE B C 1
ATOM 12878 O O . ILE C 3 53 ? -4.771 -26.213 36.068 1.00 51.78 51 ILE B O 1
ATOM 12883 N N . VAL C 3 54 ? -5.340 -26.179 38.249 1.00 38.81 52 VAL B N 1
ATOM 12884 C CA . VAL C 3 54 ? -5.068 -24.749 38.363 1.00 41.42 52 VAL B CA 1
ATOM 12885 C C . VAL C 3 54 ? -3.616 -24.458 38.008 1.00 51.60 52 VAL B C 1
ATOM 12886 O O . VAL C 3 54 ? -3.313 -23.458 37.341 1.00 49.75 52 VAL B O 1
ATOM 12890 N N . GLU C 3 55 ? -2.692 -25.330 38.433 1.00 42.03 53 GLU B N 1
ATOM 12891 C CA . GLU C 3 55 ? -1.290 -25.123 38.079 1.00 47.06 53 GLU B CA 1
ATOM 12892 C C . GLU C 3 55 ? -1.092 -25.214 36.574 1.00 47.52 53 GLU B C 1
ATOM 12893 O O . GLU C 3 55 ? -0.354 -24.414 35.987 1.00 55.06 53 GLU B O 1
ATOM 12899 N N . LYS C 3 56 ? -1.747 -26.183 35.932 1.00 46.86 54 LYS B N 1
ATOM 12900 C CA . LYS C 3 56 ? -1.617 -26.326 34.486 1.00 48.40 54 LYS B CA 1
ATOM 12901 C C . LYS C 3 56 ? -2.246 -25.148 33.762 1.00 51.49 54 LYS B C 1
ATOM 12902 O O . LYS C 3 56 ? -1.709 -24.672 32.755 1.00 49.51 54 LYS B O 1
ATOM 12908 N N . PHE C 3 57 ? -3.382 -24.661 34.269 1.00 49.66 55 PHE B N 1
ATOM 12909 C CA . PHE C 3 57 ? -4.052 -23.528 33.641 1.00 36.94 55 PHE B CA 1
ATOM 12910 C C . PHE C 3 57 ? -3.147 -22.308 33.635 1.00 55.42 55 PHE B C 1
ATOM 12911 O O . PHE C 3 57 ? -2.982 -21.642 32.604 1.00 57.63 55 PHE B O 1
ATOM 12919 N N . ILE C 3 58 ? -2.527 -22.015 34.779 1.00 63.40 56 ILE B N 1
ATOM 12920 C CA . ILE C 3 58 ? -1.736 -20.797 34.895 1.00 59.58 56 ILE B CA 1
ATOM 12921 C C . ILE C 3 58 ? -0.502 -20.874 34.009 1.00 59.00 56 ILE B C 1
ATOM 12922 O O . ILE C 3 58 ? -0.199 -19.933 33.269 1.00 59.90 56 ILE B O 1
ATOM 12927 N N . SER C 3 59 ? 0.218 -22.000 34.059 1.00 54.04 57 SER B N 1
ATOM 12928 C CA . SER C 3 59 ? 1.413 -22.157 33.233 1.00 58.88 57 SER B CA 1
ATOM 12929 C C . SER C 3 59 ? 1.094 -22.226 31.750 1.00 62.81 57 SER B C 1
ATOM 12930 O O . SER C 3 59 ? 2.009 -22.091 30.935 1.00 78.04 57 SER B O 1
ATOM 12933 N N . ALA C 3 60 ? -0.174 -22.415 31.382 1.00 57.65 58 ALA B N 1
ATOM 12934 C CA . ALA C 3 60 ? -0.563 -22.464 29.978 1.00 48.05 58 ALA B CA 1
ATOM 12935 C C . ALA C 3 60 ? -1.056 -21.134 29.437 1.00 55.21 58 ALA B C 1
ATOM 12936 O O . ALA C 3 60 ? -0.976 -20.905 28.222 1.00 60.72 58 ALA B O 1
ATOM 12938 N N . PHE C 3 61 ? -1.599 -20.268 30.295 1.00 52.36 59 PHE B N 1
ATOM 12939 C CA . PHE C 3 61 ? -2.231 -19.035 29.843 1.00 58.10 59 PHE B CA 1
ATOM 12940 C C . PHE C 3 61 ? -1.574 -17.756 30.374 1.00 64.09 59 PHE B C 1
ATOM 12941 O O . PHE C 3 61 ? -2.030 -16.655 30.028 1.00 52.74 59 PHE B O 1
ATOM 12949 N N . LYS C 3 62 ? -0.531 -17.864 31.207 1.00 64.22 60 LYS B N 1
ATOM 12950 C CA . LYS C 3 62 ? 0.097 -16.671 31.772 1.00 57.07 60 LYS B CA 1
ATOM 12951 C C . LYS C 3 62 ? 0.659 -15.777 30.669 1.00 62.43 60 LYS B C 1
ATOM 12952 O O . LYS C 3 62 ? 0.386 -14.573 30.635 1.00 68.83 60 LYS B O 1
ATOM 12958 N N . ASN C 3 63 ? 1.410 -16.352 29.729 1.00 55.80 61 ASN B N 1
ATOM 12959 C CA . ASN C 3 63 ? 1.965 -15.555 28.644 1.00 52.96 61 ASN B CA 1
ATOM 12960 C C . ASN C 3 63 ? 0.976 -15.309 27.503 1.00 59.08 61 ASN B C 1
ATOM 12961 O O . ASN C 3 63 ? 1.423 -15.055 26.376 1.00 61.07 61 ASN B O 1
ATOM 12966 N N . GLY C 3 64 ? -0.334 -15.381 27.742 1.00 60.19 62 GLY B N 1
ATOM 12967 C CA . GLY C 3 64 ? -1.254 -15.038 26.661 1.00 67.42 62 GLY B CA 1
ATOM 12968 C C . GLY C 3 64 ? -1.245 -16.015 25.486 1.00 63.79 62 GLY B C 1
ATOM 12969 O O . GLY C 3 64 ? -0.896 -17.196 25.610 1.00 58.38 62 GLY B O 1
ATOM 12970 N N . TRP C 3 65 ? -1.628 -15.494 24.318 1.00 57.52 63 TRP B N 1
ATOM 12971 C CA . TRP C 3 65 ? -1.828 -16.313 23.126 1.00 52.70 63 TRP B CA 1
ATOM 12972 C C . TRP C 3 65 ? -0.525 -16.972 22.659 1.00 59.94 63 TRP B C 1
ATOM 12973 O O . TRP C 3 65 ? 0.572 -16.435 22.835 1.00 67.10 63 TRP B O 1
ATOM 12984 N N . ASN C 3 66 ? -0.652 -18.158 22.053 1.00 62.54 64 ASN B N 1
ATOM 12985 C CA . ASN C 3 66 ? 0.488 -18.893 21.503 1.00 58.67 64 ASN B CA 1
ATOM 12986 C C . ASN C 3 66 ? 0.505 -18.905 19.979 1.00 58.74 64 ASN B C 1
ATOM 12987 O O . ASN C 3 66 ? 1.314 -19.627 19.390 1.00 61.89 64 ASN B O 1
ATOM 12992 N N . GLN C 3 67 ? -0.387 -18.141 19.336 1.00 56.38 65 GLN B N 1
ATOM 12993 C CA . GLN C 3 67 ? -0.426 -17.901 17.891 1.00 62.67 65 GLN B CA 1
ATOM 12994 C C . GLN C 3 67 ? -0.789 -19.131 17.067 1.00 67.15 65 GLN B C 1
ATOM 12995 O O . GLN C 3 67 ? -0.590 -19.138 15.845 1.00 67.67 65 GLN B O 1
ATOM 13001 N N . GLU C 3 68 ? -1.348 -20.171 17.679 1.00 69.38 66 GLU B N 1
ATOM 13002 C CA . GLU C 3 68 ? -1.540 -21.413 16.935 1.00 65.78 66 GLU B CA 1
ATOM 13003 C C . GLU C 3 68 ? -2.812 -21.389 16.089 1.00 53.53 66 GLU B C 1
ATOM 13004 O O . GLU C 3 68 ? -2.784 -21.745 14.905 1.00 57.39 66 GLU B O 1
ATOM 13010 N N . TYR C 3 69 ? -3.934 -20.978 16.677 1.00 52.06 67 TYR B N 1
ATOM 13011 C CA . TYR C 3 69 ? -5.229 -20.994 16.007 1.00 59.01 67 TYR B CA 1
ATOM 13012 C C . TYR C 3 69 ? -5.890 -19.634 16.150 1.00 59.86 67 TYR B C 1
ATOM 13013 O O . TYR C 3 69 ? -6.165 -19.194 17.270 1.00 54.77 67 TYR B O 1
ATOM 13022 N N . GLU C 3 70 ? -6.176 -18.992 15.016 1.00 61.94 68 GLU B N 1
ATOM 13023 C CA . GLU C 3 70 ? -6.750 -17.649 15.053 1.00 65.64 68 GLU B CA 1
ATOM 13024 C C . GLU C 3 70 ? -8.076 -17.615 15.805 1.00 60.83 68 GLU B C 1
ATOM 13025 O O . GLU C 3 70 ? -8.381 -16.625 16.483 1.00 70.92 68 GLU B O 1
ATOM 13031 N N . ASP C 3 71 ? -8.869 -18.681 15.714 1.00 43.27 69 ASP B N 1
ATOM 13032 C CA . ASP C 3 71 ? -10.163 -18.661 16.357 1.00 36.09 69 ASP B CA 1
ATOM 13033 C C . ASP C 3 71 ? -10.049 -18.789 17.874 1.00 42.64 69 ASP B C 1
ATOM 13034 O O . ASP C 3 71 ? -11.079 -18.852 18.560 1.00 45.02 69 ASP B O 1
ATOM 13039 N N . GLU C 3 72 ? -8.825 -18.791 18.410 1.00 41.68 70 GLU B N 1
ATOM 13040 C CA . GLU C 3 72 ? -8.574 -18.898 19.840 1.00 48.88 70 GLU B CA 1
ATOM 13041 C C . GLU C 3 72 ? -7.855 -17.691 20.415 1.00 51.23 70 GLU B C 1
ATOM 13042 O O . GLU C 3 72 ? -7.517 -17.702 21.606 1.00 52.91 70 GLU B O 1
ATOM 13048 N N . GLU C 3 73 ? -7.548 -16.684 19.604 1.00 51.49 71 GLU B N 1
ATOM 13049 C CA . GLU C 3 73 ? -6.752 -15.580 20.120 1.00 50.82 71 GLU B CA 1
ATOM 13050 C C . GLU C 3 73 ? -7.488 -14.883 21.256 1.00 46.77 71 GLU B C 1
ATOM 13051 O O . GLU C 3 73 ? -6.916 -14.640 22.326 1.00 46.99 71 GLU B O 1
ATOM 13057 N N . GLU C 3 74 ? -8.775 -14.598 21.059 1.00 44.28 72 GLU B N 1
ATOM 13058 C CA . GLU C 3 74 ? -9.569 -13.992 22.120 1.00 45.32 72 GLU B CA 1
ATOM 13059 C C . GLU C 3 74 ? -9.575 -14.870 23.362 1.00 50.18 72 GLU B C 1
ATOM 13060 O O . GLU C 3 74 ? -9.360 -14.381 24.479 1.00 52.21 72 GLU B O 1
ATOM 13066 N N . PHE C 3 75 ? -9.801 -16.181 23.174 1.00 52.80 73 PHE B N 1
ATOM 13067 C CA . PHE C 3 75 ? -9.901 -17.119 24.293 1.00 46.38 73 PHE B CA 1
ATOM 13068 C C . PHE C 3 75 ? -8.630 -17.129 25.140 1.00 47.40 73 PHE B C 1
ATOM 13069 O O . PHE C 3 75 ? -8.697 -17.170 26.375 1.00 42.13 73 PHE B O 1
ATOM 13077 N N . TYR C 3 76 ? -7.461 -17.072 24.500 1.00 44.35 74 TYR B N 1
ATOM 13078 C CA . TYR C 3 76 ? -6.225 -17.001 25.272 1.00 45.05 74 TYR B CA 1
ATOM 13079 C C . TYR C 3 76 ? -6.095 -15.672 26.012 1.00 51.06 74 TYR B C 1
ATOM 13080 O O . TYR C 3 76 ? -5.626 -15.655 27.155 1.00 58.58 74 TYR B O 1
ATOM 13089 N N . ASN C 3 77 ? -6.486 -14.546 25.389 1.00 50.64 75 ASN B N 1
ATOM 13090 C CA . ASN C 3 77 ? -6.428 -13.271 26.109 1.00 48.63 75 ASN B CA 1
ATOM 13091 C C . ASN C 3 77 ? -7.294 -13.315 27.356 1.00 44.19 75 ASN B C 1
ATOM 13092 O O . ASN C 3 77 ? -6.880 -12.853 28.420 1.00 57.96 75 ASN B O 1
ATOM 13097 N N . ASP C 3 78 ? -8.513 -13.850 27.235 1.00 39.62 76 ASP B N 1
ATOM 13098 C CA . ASP C 3 78 ? -9.418 -13.893 28.377 1.00 41.07 76 ASP B CA 1
ATOM 13099 C C . ASP C 3 78 ? -8.834 -14.740 29.500 1.00 48.41 76 ASP B C 1
ATOM 13100 O O . ASP C 3 78 ? -8.886 -14.360 30.677 1.00 52.16 76 ASP B O 1
ATOM 13105 N N . MET C 3 79 ? -8.266 -15.892 29.152 1.00 48.11 77 MET B N 1
ATOM 13106 C CA . MET C 3 79 ? -7.710 -16.771 30.169 1.00 49.90 77 MET B CA 1
ATOM 13107 C C . MET C 3 79 ? -6.503 -16.152 30.832 1.00 49.90 77 MET B C 1
ATOM 13108 O O . MET C 3 79 ? -6.260 -16.395 32.021 1.00 42.03 77 MET B O 1
ATOM 13113 N N . GLN C 3 80 ? -5.726 -15.373 30.076 1.00 51.31 78 GLN B N 1
ATOM 13114 C CA . GLN C 3 80 ? -4.553 -14.726 30.651 1.00 54.80 78 GLN B CA 1
ATOM 13115 C C . GLN C 3 80 ? -4.946 -13.756 31.764 1.00 57.86 78 GLN B C 1
ATOM 13116 O O . GLN C 3 80 ? -4.383 -13.800 32.868 1.00 52.96 78 GLN B O 1
ATOM 13122 N N . THR C 3 81 ? -5.925 -12.880 31.499 1.00 46.59 79 THR B N 1
ATOM 13123 C CA . THR C 3 81 ? -6.399 -11.977 32.544 1.00 47.99 79 THR B CA 1
ATOM 13124 C C . THR C 3 81 ? -6.776 -12.740 33.816 1.00 54.19 79 THR B C 1
ATOM 13125 O O . THR C 3 81 ? -6.558 -12.245 34.928 1.00 59.67 79 THR B O 1
ATOM 13129 N N . ILE C 3 82 ? -7.307 -13.957 33.677 1.00 55.48 80 ILE B N 1
ATOM 13130 C CA . ILE C 3 82 ? -7.641 -14.757 34.854 1.00 53.96 80 ILE B CA 1
ATOM 13131 C C . ILE C 3 82 ? -6.380 -15.086 35.649 1.00 59.46 80 ILE B C 1
ATOM 13132 O O . ILE C 3 82 ? -6.368 -14.996 36.885 1.00 50.07 80 ILE B O 1
ATOM 13137 N N . THR C 3 83 ? -5.289 -15.437 34.952 1.00 58.65 81 THR B N 1
ATOM 13138 C CA . THR C 3 83 ? -4.038 -15.745 35.640 1.00 57.93 81 THR B CA 1
ATOM 13139 C C . THR C 3 83 ? -3.564 -14.567 36.484 1.00 60.00 81 THR B C 1
ATOM 13140 O O . THR C 3 83 ? -3.134 -14.760 37.626 1.00 64.99 81 THR B O 1
ATOM 13144 N N . LEU C 3 84 ? -3.640 -13.340 35.944 1.00 65.33 82 LEU B N 1
ATOM 13145 C CA . LEU C 3 84 ? -3.204 -12.154 36.688 1.00 67.01 82 LEU B CA 1
ATOM 13146 C C . LEU C 3 84 ? -3.907 -12.041 38.034 1.00 81.56 82 LEU B C 1
ATOM 13147 O O . LEU C 3 84 ? -3.274 -11.749 39.057 1.00 86.11 82 LEU B O 1
ATOM 13152 N N . LYS C 3 85 ? -5.229 -12.261 38.037 1.00 80.78 83 LYS B N 1
ATOM 13153 C CA . LYS C 3 85 ? -6.066 -12.093 39.224 1.00 75.66 83 LYS B CA 1
ATOM 13154 C C . LYS C 3 85 ? -5.469 -12.720 40.481 1.00 95.31 83 LYS B C 1
ATOM 13155 O O . LYS C 3 85 ? -5.372 -12.059 41.522 1.00 111.73 83 LYS B O 1
ATOM 13161 N N . SER C 3 86 ? -5.054 -13.995 40.406 1.00 91.60 84 SER B N 1
ATOM 13162 C CA . SER C 3 86 ? -4.650 -14.744 41.603 1.00 94.98 84 SER B CA 1
ATOM 13163 C C . SER C 3 86 ? -3.414 -14.167 42.302 1.00 101.65 84 SER B C 1
ATOM 13164 O O . SER C 3 86 ? -3.115 -14.583 43.433 1.00 89.22 84 SER B O 1
ATOM 13167 N N . GLU C 3 87 ? -2.719 -13.214 41.672 1.00 106.83 85 GLU B N 1
ATOM 13168 C CA . GLU C 3 87 ? -1.531 -12.547 42.219 1.00 110.18 85 GLU B CA 1
ATOM 13169 C C . GLU C 3 87 ? -0.377 -13.530 42.320 1.00 111.01 85 GLU B C 1
ATOM 13170 O O . GLU C 3 87 ? 0.760 -13.193 41.998 1.00 110.85 85 GLU B O 1
#

Foldseek 3Di:
DPDLFWEKFWAFELFKIWMFIADPLLFFDWDWFAFFFDDPDGIDIFTRTFMAGEDGFDDCVVVVVVVVVVVLVVLLVVLLVLLCVLCQPVVCVVPVCLVVQVVCQQDDPVPRPAANQRQPRDDPVSVVVCVCPVDLLSLLQCLLFDLDADRVSSLSVLLSVCLSCQFDDPDPDADDCCQFALVNLVVLLQVLVCQVCVPDGWDCVVPPLRDLLQDLFALVNSLCVRVVRTPVDDCQEPVNVLSSLLSQHWHWCCVNQLHLDTLTAGLLDPCRVVSVVVVCVPRHPSCVVNNVSSPSSSLNSLVSNQQVDDPVDGLQSNSVSQVVLVVQLVVLVVVVLVQCVPPPVVCNCVQCPVLVALHPNVPVPNPHDLVSRLVRCVVVLVVTPPSPVVVRCVSNVRHSDHSPDDSRNSPHSSNSLSSLLSSLVSNCVVPVSSVVCVVVSSLSRPDDDFPLQPDPDDPPDPVGDWDFPDPDDDDSVCPVVTTPVVRSNVSSVVVPFDAALLFGPFTFAFPLQLLVLLQVLLQLQLQKWKDADPDDDTATAALVRVVVCCVPPQLVGFKAFVCCVQPVDCCPPVVTDGMGIDRHDGTDSGGSVLSVVCCVLQVCSPCSVPPVCSVVSRVLLVLLASGLPLVVNCVSCVVCPVVGDPRSVVVSSVDHGYGTDNDGPCQQANDAWPVPRAHQVSLSSHPPRDRHHRVCVCVDPPTDNVVVSVVRPDADDQVVLLVPDPDDSSSSVSLVLVVVVQVVVCVVSVVDHHQEYEYEYDDPDPPPPDPSVLSVLQSLLVQLCVLLVACLCVVPPDDSVCCVVVLLSQCSLLVQPAQQDGGGHDSVPSVQWDKAFQADVLLANDPDPLGIHIHSYLCSQDQDLFGRAPVSLVRRLVSVVSSDVSVSHDPSSSCSNNVNVVVTQALVNLLVRLLVQFADPDPNVLSSLVSVQCVQFPDADPVRHTDRSYWYWYGHLVVLVVVCLVLVLDDDPLQAPSVSRLSSSSSRLVRVLLCFQCVQCCVRTTDDDDDNDPLSVLEDPDVVSVVRRPDPRSNSCCQLDQWDAGSNRDIDGDDQWDHRPVPRDTRHRNVPSVVSSLVVLQDQRHQYHHDFAFDDDDQADDDQDAADPPPQFDDPDDPRDSNRGGHGHGTAFRWKKWKWFWAADDPVRDTDTDTAIGGQGNVCVVVCVVPVVVVVVVVGGHPIDVVRTDTGGFQFKWADPPRAIWTHRTRFFIWGHDRQSDGSVLRSLLVCLLCLPVRDDDPVCNVVSNVVNVVVLVVLVVVLVSLLVLCVRHLPPVVLNVQVVVVCVVCSPPGSNLQSVQVSQVSLSVYTTARDWTDRPPDTGHTDTGRHCVSRQQTWGWDADSSRSHIHIYGNVVPRDD/DDDPVLLCVLLVVVVWDWDWDQPDPVGFIKIWTPQPVPPDIDIATQDPVGGRVRVLLVVQCVADPPDDPSCNVVSVSSNVVSVVVD

Radius of gyration: 37.0 Å; Cα contacts (8 Å, |Δi|>4): 2297; chains: 2; bounding box: 83×102×112 Å

Secondary structure (DSSP, 8-state):
------EEEEEE-SSEEEEEEE-TTSPPPEEEEEEEESSS--EEEEESEEEEE-PPP--SHHHHHHHHHHHHHHHHHHHHHHHHHHHHHHHHHH-TTHHHHHHTTTS-GGG-SS-S-TTTSSHHHHHHHHHH-SSHHHHHHHHHH--S---HHHHHHHHHHHHHS--B--S-SS--HHHH-HHHHHHHHHHHHHHH-TTS----TT--HHHHHHSSS-HHHHHHHHHTTSTT--TTSHHHHHHHHHTT---B-HHHHT-SS--B--TTSTTHHHHHHHHHHHH-GGGHHHHHHHHHHHHHHHHHHHS---SS--S-HHHHHHHHHHHHHHHHHHHHHHHHHHH-GGGHHHHHT-TTSSSHHHHHHS---HHHHHHHHHHHHTTSTT-HHHHHHHHTT-SS--SSSGGGGGSBHHHHHHHHHHHHHHHTTT-HHHHHTHHHHHHHHH----TTT-S--SS--TT----BSSSS---TTTHHHHB-HHHHHHHHHHHHPPBPSSSTTSBPPBTT-HHHHHHHHHHHHTT-EEEESS-SS-EEPPHHHHHHHIIIIITT-SS-BHHHIIIIIIHHHS--S-EEE-S-SSB-S---HHHHHHHHHH--HHHHH-TTSHHHHHHHHHHHHH---HHHHHHHHGGGGTTS-HHHHHHHHT-----B-S--HHHHHTSB-TTT--BHHHHHH--SSS---HHHHHH-TTSSHHHHHHHH-----HHHHHHTSSS-HHHHHHHHHHHHHHHHHHHHTTTPPPSEEEEEEPPS---S---HHHHHHHHHHHHHHHHHT--HHHHS---TTGGGSHHHHHHHHTTTB-SSSS-BPPGGGGGGSEEEESS-TTT----SGGGEEEES-GGGG-S-SSSSPHHHHHHHHHHHHHHHHTTSS-HHHHHHHTGGGGTSS-HHHHHHHHHHHH----HHHHHHHHHHHHHH---B-TTS-B---SEEEE--HHHHHHHHHHHT----TTT-SHHHHHHHHHHHHHHHHHHHH-GGGGGGTBSS------GGGGB-SSGGG-----BSS--TTGGG-SEEE-TTS-EEE--SEEE-TTT--EEEETTHHHHHHHHHHT-S--EEEE--B---S-SB----BPP-S-TT-B-SSTT--HHHH-BB--B-EEEEEEEEEEEE-STT--EEEEEEEEEEETTTHHHHHHSHHHHHHTTT-BS--GGG-EEE-BT-EEE-STT-EEEEEETTEEEE-------HHHHHHHHHHHTSSS--S-HHHHHHHHHHHHTTTTHHHHHHHHHHHHIIIII--HHHHHHHHHHHHTTTTS-HHHHHHHHHHTHHHH-SBS---EEETTEEE----B---GGGGGSEEEEE-TTS-SEEEEEGGG-S--/---HHHHHHHHHHTT--EEEE--SSSSPPEEEEESSSSS-EEEEEPPSSS-HHHHHHHHHTT---SS-GGGHHHHHHHHHHHHHT-

Nearest PDB structures (foldseek):
  5vw1-assembly1_B  TM=1.012E+00  e=5.652E-16  Listeria monocytogenes M7
  5xbl-assembly1_D  TM=9.584E-01  e=1.507E-11  Listeria monocytogenes
  5vzl-assembly1_C  TM=9.455E-01  e=1.823E-11  Bacteriophage sp.
  5xn4-assembly1_X  TM=7.138E-01  e=2.204E-11  Listeria monocytogenes
  7q2a-assembly1_C  TM=5.318E-01  e=9.009E-01  Rhodococcus jostii RHA1

InterPro domains:
  IPR003615 HNH nuclease [PF13395] (821-871)
  IPR028629 CRISPR-associated endonuclease Cas9 [MF_01480] (3-1358)
  IPR028629 CRISPR-associated endonuclease Cas9 [TIGR01865] (5-1355)
  IPR032237 CRISPR-associated endonuclease Cas9, PAM-interacting domain [PF16595] (1102-1358)
  IPR032239 CRISPR-associated endonuclease Cas9, bridge helix [PF16593] (62-94)
  IPR032240 CRISPR-associated endonuclease Cas9, REC lobe [PF16592] (181-712)
  IPR033114 Cas9-type HNH domain [PS51749] (770-921)
  IPR036397 Ribonuclease H superfamily [G3DSA:3.30.420.10] (1-117)
  IPR055228 Cas9, RuvC domain [PF22702] (925-1099)

GO terms:
  GO:0003677 DNA binding (F, IDA)
  GO:0043571 maintenance of CRISPR repeat elements (P, IDA)
  GO:0008408 3'-5' exonuclease activity (F, IDA)
  GO:0004520 DNA endonuclease activity (F, IDA)

Solvent-accessible surface area: 70317 Å² total; per-residue (Å²): 162,163,77,140,102,5,6,0,0,0,0,0,0,5,18,0,0,0,1,0,0,2,37,69,84,4,100,17,28,50,73,154,10,145,5,103,48,57,26,133,97,124,61,46,121,13,23,0,0,0,0,2,14,4,42,38,19,113,80,75,87,71,87,103,97,115,31,40,33,144,59,148,141,72,88,74,135,49,26,29,58,43,0,49,124,20,0,49,119,53,2,54,160,68,21,114,24,0,41,89,12,43,143,15,65,94,44,55,110,134,54,38,188,72,76,122,26,41,15,38,21,61,98,109,61,8,76,53,20,96,134,140,15,55,21,41,12,30,0,0,63,56,2,0,46,26,87,89,121,9,49,1,32,19,0,4,33,0,0,13,27,0,0,79,73,44,30,27,42,118,29,109,45,122,57,70,65,85,42,20,44,4,41,80,9,4,75,61,0,9,104,22,16,40,60,47,61,85,109,107,79,8,113,16,104,77,23,84,5,87,54,28,0,29,35,111,69,29,56,59,118,13,11,73,55,0,16,75,88,4,131,82,38,160,94,102,18,21,0,0,10,0,0,4,0,2,8,26,48,70,8,53,0,70,91,42,38,96,23,12,71,79,12,124,6,46,24,96,100,118,16,15,110,82,44,25,87,92,2,25,83,107,22,18,77,90,32,31,66,0,1,102,10,0,74,58,0,6,22,7,5,61,16,28,39,3,20,61,108,84,138,80,141,20,134,0,49,2,0,20,6,4,29,83,26,78,63,46,25,108,108,15,25,72,71,4,74,55,18,0,147,130,47,32,74,145,64,19,158,61,0,25,144,52,96,90,90,58,0,28,6,0,4,76,93,39,77,9,50,20,141,78,0,14,171,45,0,71,62,9,0,107,119,9,110,42,4,117,111,3,31,84,21,8,61,33,69,27,4,3,17,70,26,122,34,151,18,30,57,4,7,1,18,24,21,13,43,35,0,0,68,14,0,0,121,94,2,4,108,81,23,96,37,0,96,117,26,43,120,78,0,31,86,1,0,38,38,120,41,20,160,5,0,11,19,51,26,184,77,152,38,200,54,20,39,24,46,46,109,39,137,92,105,17,20,14,76,41,12,107,129,2,0,39,53,45,37,0,1,91,27,19,25,107,125,80,15,88,116,1,96,34,16,50,136,47,133,11,23,4,61,45,0,10,8,41,22,30,12,42,2,18,37,43,0,0,74,3,68,22,26,20,101,81,78,118,64,74,35,54,6,49,16,148,22,0,42,30,0,6,72,95,8,1,8,88,54,48,57,0,41,31,65,35,1,26,58,88,2,2,46,74,83,54,127,56,97,85,14,95,30,59,46,22,91,76,33,12,114,17,32,3,18,1,3,15,20,2,39,156,21,15,87,65,86,117,30,5,39,76,128,76,18,40,83,39,4,23,46,2,0,58,1,1,18,16,4,74,45,85,99,20,4,45,115,66,0,117,100,32,61,146,64,21,103,83,78,17,16,38,91,2,31,149,55,123,6,84,25,74,9,144,16,1,125,81,0,0,63,25,25,139,10,83,106,69,38,55,2,0,6,47,10,0,71,52,28,62,100,62,7,57,26,21,141,71,0,33,71,36,106,94,10,21,0,20,96,54,12,84,73,24,53,109,111,144,66,38,120,24,38,12,68,114,12,66,27,39,52,14,4,49,42,0,0,42,6,0,2,92,0,1,55,32,0,22,109,14,22,46,183,94,75,2,76,16,0,0,1,13,4,5,133,50,120,77,37,112,66,109,55,45,64,2,101,80,40,25,67,117,1,52,87,0,3,142,110,50,53,27,99,12,24,172,111,59,103,63,82,35,106,102,5,88,75,57,61,17,12,0,7,8,4,2,36,6,72,0,0,5,46,110,86,117,7,57,37,134,145,20,112,96,11,50,43,14,34,0,2,5,86,6,0,7,57,17,71,60,34,41,1,32,0,0,0,103,38,43,168,44,2,22,192,35,32,32,2,0,26,119,84,5,0,152,126,3,51,118,37,0,94,104,0,26,100,2,136,4,6,56,100,71,4,13,50,14,0,3,27,17,92,130,80,8,20,53,73,111,29,9,9,36,23,1,101,107,17,0,46,32,113,45,95,28,6,65,51,1,2,46,3,2,5,63,86,9,4,68,133,143,56,174,117,126,54,56,68,67,80,0,69,0,0,18,4,40,47,91,10,8,44,22,1,13,111,55,37,77,7,16,39,18,91,56,5,20,33,18,14,8,0,22,14,0,0,0,1,0,0,0,0,5,0,0,20,23,23,12,41,59,2,32,37,33,7,6,53,27,132,56,68,106,103,80,11,109,73,8,4,1,74,54,42,88,55,143,139,71,61,60,7,41,27,0,10,0,16,10,1,1,38,62,79,16,78,6,28,47,53,96,89,87,166,81,79,116,83,6,61,4,77,79,82,56,72,103,2,0,25,15,49,174,13,28,62,16,0,105,141,6,20,51,26,96,68,13,11,28,8,44,54,66,28,38,24,112,54,57,106,19,32,101,51,102,53,107,134,154,140,28,145,166,17,40,39,87,126,211,132,57,73,18,49,68,28,1,0,52,55,21,40,14,21,1,7,2,1,0,0,4,8,7,40,112,85,46,119,99,51,59,93,40,98,38,35,55,25,32,18,0,20,25,82,48,73,90,65,12,89,170,64,29,50,93,25,0,87,92,103,54,19,35,124,22,70,123,141,42,40,33,96,2,23,16,13,4,24,0,32,36,88,102,28,10,63,3,6,2,9,8,20,30,8,0,7,4,9,14,34,9,31,13,44,27,107,13,25,25,0,0,46,3,0,20,45,82,96,82,27,101,52,53,109,159,59,17,52,58,32,53,110,69,2,54,121,40,39,97,29,9,62,63,0,12,107,61,2,8,92,14,3,125,106,0,5,72,6,100,83,21,9,92,87,3,56,48,0,9,77,119,19,122,134,92,70,43,33,76,3,0,71,17,0,23,38,2,0,27,13,1,41,35,11,20,12,19,41,18,90,0,34,120,22,58,1,44,15,92,9,22,75,70,14,134,77,1,9,88,8,26,3,10,84,63,28,30,0,1,0,66,15,38,16,38,34,0,58,101,29,45,39,188,124,26,77,20,82,44,0,25,75,30,0,119,104,73,28,8,54,6,69,44,19,5,27,3,51,14,18,48,5,59,0,33,0,40,5,39,12,50,10,2,12,8,16,11,28,27,16,151,85,54,44,9,16,88,46,0,46,61,41,0,107,125,9,54,47,133,92,44,156,83,2,80,119,3,11,69,29,0,51,56,3,13,125,128,29,195

B-factor: mean 59.66, std 20.78, range [26.11, 133.42]